Protein 5USW (pdb70)

CATH classification: 3.20.20.20

Sequence (1043 aa):
AKLISKNKSLLLDRSHVGILNVTPDSFSDGGQQFTHLLDAALKQAEKVKKAGVSFIDIGGESTRPGAPEVSLQEELDRRVLPIIEEAIHQRFDTWISSIDTSSKAVVEEAVKVGADLINDVVRALQEPNALKVAAEANVPVCCLHQGQPRTQQTNPSYQDLFTDISSFLSERIDACQSSVGIAKDKLILDPGFGFGKTLAHNYQLLAELERFHQFGLPLLAGSRKSVFKLLDVEPKALSGSLACATIAAKGAQIIRVHDFEQTDIVKVCQATLEQSPHAKLISKNKSLLLDRSHVGILNVTPDTHLDAALKKQQAEKVKAGVSFIDIGGESTRPGAPEVSLQEELDRVLPIIEAIHQRFDTWISSIDTSKAVVEEAVKVGADLINDVRALQEPNALKVAAEANVPVCLHQGQPRTQTNPSYQDLFTDISSFLSERIDDACQSVGIAKDKLILDPGFGFGKTLAHNYQLLAELERFHQFGLPLLAGSRRKSVFKLLDVEPKALSGSLACATIAAKGAQIIRVHDFEQTDIVKVCQATLEQSPAKLISKNKSLLLLDRSHVGILNVTPDSFSDGGQFTHLDAALKQAEKVKAGVSFIDIGGESTSLQEELDRVLPIIEAIHQRFDDTWISSIDTSKAVVEEAVKVGADLINDVRALQEPNALKVAAEANVPVCCLHQGQPRTQTNPSYQDLFTDISSSFLSERIDACQSVGIAKDKLILDPGFGFGKTLAHNYQLLAELERFHQFGLPLLAGSRKSVFKLLDVEPKALSGSLACATIAAKGAQIIRVHDFEQTDIVVKVCQATLEQSPHAKLISKNKSLLLLDRSHVGILNVTPFTHLDAALKQAEKVKAGVSFIDIGGESTRPGAPEVSLQEELDRVLPIIIEAIHQRFDTWISSIDTSKAVVEEAVKVGADLINDVRALQEPNALKVAAEANVPVCCLHQGQPRTQTNPSYQDLFTDISSFLSERIDDACQSVGIAKDKLILDPGFGFGKTLAHNYQLLLAELERFHQFGLPLLAGSRRKSVFKLLDVEPKALSGSLACATIAAKGAQIIRVHDFEQTDIVKVCQATLEQSP

Foldseek 3Di:
DWADFPPDIDDLPFAAEAEQEQADDPVDAQQDDVSLVVSVVVVVCVVLRHQEYEYEQDHPDPPPPDADPVSSCSRGLVNLLVCQVPDPHAYEYEDQDLVVLSSLVSPHQEYEYAQLQPPPCSLVSCLVSRHAYEYEDDDFDAPPDRVHTPLDPRVVVVVVVSCVSNVVSPNHPSSYEYESDQDPPDDPRHNVVCLVCVLVVCVVVHAYEYEELHCCCVVVVHHSVNVVSRLVSLLSCSNSRSYYYYHPPSVVVSSVVSVVVVVPDDD/DWFDQPVDIDDLPFAAEAEQDQEPCDDLVVSLVVVVCVVLRHQEYEYWQFDPAPPTDDDDPVSRLVRQLVNLLVCQVPDPGAYEYEDQDLVVLSSLVNHHAEYEYAQLQPPPCSLLSCLVSRHAYEYEDDDFDCPPDNVHGPLPPRVVVVVVVSQVSSVVNPHHPSSYEYESDQDPPDDPRHNVVCLVCVLVVCVVVHQYEYEELHCCCVVVVHHSVNPVVRLVSLLSNSNSRSYYYYHVGSVVCSSVVSVVVVVPPD/DWADQPVDIDDLPFAAEAEQEQADDPPDAAPDDVSLVVSVVVVVCVVLRHQEYEYEDPHCDDVSRCSRGQVNLLVCQVPDPRAYEYEDQDLVVLSSLVSPHQEYEYAQLLPPPCSLVSCLVSRHAYEYADDDFDAPPHNVATPLPPVVVVVVVVSCVSNVVSPNHPSSYEYESDQDPPDDPRHNVVCLVCVLVVCVVVHAYEYEALHCCCVVVVHHSVNVVSRLVSLLSVSNSRSYYYYHVSNVVVSSVVSVVVVVPDDD/DWFDQPVDIDDLPFAAEAEQECPVVRPQVVSVVVVVCVVLRHQEYEYFLFDDAPPGDDDDDVSRLVSQQVNLLVCQVPDPGAYEYEDQDLVVLRSLVSPHQEYEYAQLQPPPCSLVSCLVSRHAYEYEDDDFDCPPDNVAGPLPPVVVVVVVVSQVSNVVNPHHPSRYEYESDQHPPDDPRHNVVCLVCVLVVCVVVHAYEYEELPCCCVVVVHHSVNVVVRLVSLLSNSNSRSYYYYHVGNVVCSSVVSVVVVVPDD

B-factor: mean 20.12, std 11.57, range [4.45, 79.63]

Secondary structure (DSSP, 8-state):
--EEETTEEE--SS-B--EEE----TT--TTSHHHHHHHHHHHH--TT--SEEEEE-S---TTS----HHHHHHHHHHHHHHHHHH--SEEEEE---S---HHHHTT--EEE-TTTT-STTHHHHHHHHT--EE----S------TTS---SHHHHHHHHHHHHHHHHTT--GGGEEB-----TT--HHHHHHHHHTGGGGGGGSS-BEE------HHHHTS----HHHHHHHHHHH----SEE--S-TTT--HHHHHHHHHHT---/--EEETTEEE--SS-B--EE--S----HHHHHHHHH--TT--SEEEE-SS--STTPPP--HHHHHHHHHHHHHHHHHH--SEEEEE---S---HHHHTT--EEE-TTTT-STTHHHHHHHHT--EE----S------TTS---SHHHHHHHHHHHHHHHHHT--GGGEEB---S-TT--HHHHHHHHHTGGGGGGGSS-BEE------HHHHTS----HHHHHHHHHHH----SEE--S-TTT--HHHHHHHHHHT--/--EEETTEEE--SS-B--EEE-PPPTT--TTSHHHHHHHHHHHH--TT--SEEEEE-S---HHHHHHHHHHHHHHHHHH--SEEEEE---S---HHHHTT--EEE-TTTT-STTHHHHHHHHT--EE----S------TTS---SHHHHHHHHHHHHHHHHTT--GGGEEB-----TT--HHHHHHHHHTGGGGGGGSS-BEE------HHHHT-----HHHHHHHHHHH----SEE--S-TTT--HHHHHHHHHHT---/--EEETTEEE--SS-B--EEE-----SHHHHHHHHH--TT--SEEEEESS--STT-----HHHHHHHHHHHHHHHHHH--SEEEEE---S---HHHHTT--EEE-TTTT-STTHHHHHHHHT--EE----S------TTS---SHHHHHHHHHHHHHHHHTT--GGGEEB---S-TT--HHHHHHHHHTGGGGGGGSS-BEE------HHHHTS----HHHHHHHHHHH----SEE--S-TTT--HHHHHHHHHHT--

InterPro domains:
  IPR000489 Pterin-binding domain [PF00809] (18-257)
  IPR000489 Pterin-binding domain [PS00792] (17-32)
  IPR000489 Pterin-binding domain [PS50972] (15-267)
  IPR006390 Dihydropteroate synthase domain [TIGR01496] (17-271)
  IPR006390 Dihydropteroate synthase domain [cd00739] (16-270)
  IPR011005 Dihydropteroate synthase-like superfamily [G3DSA:3.20.20.20] (1-278)
  IPR011005 Dihydropteroate synthase-like superfamily [SSF51717] (4-274)
  IPR045031 Dihydropteroate synthase-like [PTHR20941] (12-274)

Structure (mmCIF, N/CA/C/O backbone):
data_5USW
#
_entry.id   5USW
#
_cell.length_a   91.953
_cell.length_b   65.881
_cell.length_c   94.942
_cell.angle_alpha   90.00
_cell.angle_beta   105.83
_cell.angle_gamma   90.00
#
_symmetry.space_group_name_H-M   'P 1 21 1'
#
loop_
_entity.id
_entity.type
_entity.pdbx_description
1 polymer 'Dihydropteroate synthase'
2 non-polymer GLYCEROL
3 non-polymer 'FORMIC ACID'
4 non-polymer 'ACETATE ION'
5 water water
#
loop_
_atom_site.group_PDB
_atom_site.id
_atom_site.type_symbol
_atom_site.label_atom_id
_atom_site.label_alt_id
_atom_site.label_comp_id
_atom_site.label_asym_id
_atom_site.label_entity_id
_atom_site.label_seq_id
_atom_site.pdbx_PDB_ins_code
_atom_site.Cartn_x
_atom_site.Cartn_y
_atom_site.Cartn_z
_atom_site.occupancy
_atom_site.B_iso_or_equiv
_atom_site.auth_seq_id
_atom_site.auth_comp_id
_atom_site.auth_asym_id
_atom_site.auth_atom_id
_atom_site.pdbx_PDB_model_num
ATOM 1 N N . ALA A 1 3 ? 22.478 10.534 107.537 1.00 46.25 0 ALA A N 1
ATOM 2 C CA . ALA A 1 3 ? 23.325 11.204 106.548 1.00 38.50 0 ALA A CA 1
ATOM 3 C C . ALA A 1 3 ? 22.726 12.552 106.117 1.00 34.99 0 ALA A C 1
ATOM 4 O O . ALA A 1 3 ? 21.510 12.701 105.986 1.00 36.43 0 ALA A O 1
ATOM 14 N N . LYS A 1 5 ? 21.543 15.813 103.914 1.00 22.97 2 LYS A N 1
ATOM 15 C CA . LYS A 1 5 ? 20.931 16.125 102.631 1.00 21.77 2 LYS A CA 1
ATOM 16 C C . LYS A 1 5 ? 21.404 17.498 102.188 1.00 22.23 2 LYS A C 1
ATOM 17 O O . LYS A 1 5 ? 21.264 18.463 102.937 1.00 29.23 2 LYS A O 1
ATOM 23 N N . LEU A 1 6 ? 21.880 17.602 100.956 1.00 13.71 3 LEU A N 1
ATOM 24 C CA . LEU A 1 6 ? 22.291 18.880 100.410 1.00 13.62 3 LEU A CA 1
ATOM 25 C C . LEU A 1 6 ? 21.171 19.391 99.501 1.00 13.81 3 LEU A C 1
ATOM 26 O O . LEU A 1 6 ? 20.704 18.654 98.636 1.00 14.12 3 LEU A O 1
ATOM 31 N N . ILE A 1 7 ? 20.741 20.631 99.713 1.00 13.33 4 ILE A N 1
ATOM 32 C CA . ILE A 1 7 ? 19.558 21.189 99.060 1.00 13.21 4 ILE A CA 1
ATOM 33 C C . ILE A 1 7 ? 19.945 22.446 98.287 1.00 13.38 4 ILE A C 1
ATOM 34 O O . ILE A 1 7 ? 20.586 23.357 98.830 1.00 16.00 4 ILE A O 1
ATOM 39 N N . SER A 1 8 ? 19.568 22.494 97.017 1.00 10.18 5 SER A N 1
ATOM 40 C CA . SER A 1 8 ? 19.755 23.681 96.185 1.00 11.87 5 SER A CA 1
ATOM 41 C C . SER A 1 8 ? 18.424 23.969 95.517 1.00 12.68 5 SER A C 1
ATOM 42 O O . SER A 1 8 ? 18.076 23.296 94.546 1.00 11.37 5 SER A O 1
ATOM 45 N N . LYS A 1 9 ? 17.681 24.930 96.066 1.00 14.49 6 LYS A N 1
ATOM 46 C CA . LYS A 1 9 ? 16.345 25.243 95.602 1.00 13.78 6 LYS A CA 1
ATOM 47 C C . LYS A 1 9 ? 15.527 23.973 95.431 1.00 15.60 6 LYS A C 1
ATOM 48 O O . LYS A 1 9 ? 15.266 23.279 96.415 1.00 18.14 6 LYS A O 1
ATOM 54 N N . ASN A 1 10 ? 15.140 23.629 94.204 1.00 16.66 7 ASN A N 1
ATOM 55 C CA . ASN A 1 10 ? 14.289 22.449 94.003 1.00 19.20 7 ASN A CA 1
ATOM 56 C C . ASN A 1 10 ? 15.046 21.125 93.941 1.00 20.54 7 ASN A C 1
ATOM 57 O O . ASN A 1 10 ? 14.404 20.075 93.814 1.00 20.11 7 ASN A O 1
ATOM 62 N N . LYS A 1 11 ? 16.367 21.120 94.023 1.00 15.10 8 LYS A N 1
ATOM 63 C CA . LYS A 1 11 ? 17.138 19.892 93.885 1.00 15.10 8 LYS A CA 1
ATOM 64 C C . LYS A 1 11 ? 17.636 19.434 95.262 1.00 16.55 8 LYS A C 1
ATOM 65 O O . LYS A 1 11 ? 17.909 20.253 96.144 1.00 15.78 8 LYS A O 1
ATOM 71 N N . SER A 1 12 ? 17.807 18.124 95.416 1.00 15.56 9 SER A N 1
ATOM 72 C CA . SER A 1 12 ? 18.233 17.539 96.682 1.00 16.83 9 SER A CA 1
ATOM 73 C C . SER A 1 12 ? 19.164 16.369 96.395 1.00 17.18 9 SER A C 1
ATOM 74 O O . SER A 1 12 ? 18.910 15.570 95.491 1.00 22.09 9 SER A O 1
ATOM 77 N N . LEU A 1 13 ? 20.212 16.236 97.192 1.00 12.18 10 LEU A N 1
ATOM 78 C CA . LEU A 1 13 ? 21.123 15.095 97.078 1.00 13.22 10 LEU A CA 1
ATOM 79 C C . LEU A 1 13 ? 21.378 14.573 98.471 1.00 14.35 10 LEU A C 1
ATOM 80 O O . LEU A 1 13 ? 21.709 15.345 99.374 1.00 16.20 10 LEU A O 1
ATOM 85 N N . LEU A 1 14 ? 21.216 13.274 98.636 1.00 12.38 11 LEU A N 1
ATOM 86 C CA . LEU A 1 14 ? 21.497 12.597 99.890 1.00 15.03 11 LEU A CA 1
ATOM 87 C C . LEU A 1 14 ? 22.982 12.224 99.939 1.00 19.02 11 LEU A C 1
ATOM 88 O O . LEU A 1 14 ? 23.451 11.390 99.156 1.00 15.19 11 LEU A O 1
ATOM 93 N N . LEU A 1 15 ? 23.715 12.789 100.886 1.00 12.60 12 LEU A N 1
ATOM 94 C CA . LEU A 1 15 ? 25.151 12.526 100.942 1.00 14.35 12 LEU A CA 1
ATOM 95 C C . LEU A 1 15 ? 25.436 11.355 101.876 1.00 19.57 12 LEU A C 1
ATOM 96 O O . LEU A 1 15 ? 26.096 11.498 102.905 1.00 23.48 12 LEU A O 1
ATOM 101 N N . ASP A 1 16 ? 24.930 10.178 101.485 1.00 14.37 13 ASP A N 1
ATOM 102 C CA . ASP A 1 16 ? 25.129 8.958 102.255 1.00 16.98 13 ASP A CA 1
ATOM 103 C C . ASP A 1 16 ? 26.256 8.104 101.700 1.00 18.76 13 ASP A C 1
ATOM 104 O O . ASP A 1 16 ? 26.338 6.904 102.010 1.00 15.23 13 ASP A O 1
ATOM 109 N N . ARG A 1 17 ? 27.110 8.703 100.875 1.00 13.65 14 ARG A N 1
ATOM 110 C CA . ARG A 1 17 ? 28.147 8.008 100.121 1.00 14.89 14 ARG A CA 1
ATOM 111 C C . ARG A 1 17 ? 28.980 9.089 99.462 1.00 13.51 14 ARG A C 1
ATOM 112 O O . ARG A 1 17 ? 28.608 10.270 99.475 1.00 12.94 14 ARG A O 1
ATOM 120 N N . SER A 1 18 ? 30.091 8.695 98.847 1.00 11.58 15 SER A N 1
ATOM 121 C CA . SER A 1 18 ? 30.882 9.676 98.102 1.00 10.66 15 SER A CA 1
ATOM 122 C C . SER A 1 18 ? 30.261 9.931 96.728 1.00 10.50 15 SER A C 1
ATOM 123 O O . SER A 1 18 ? 29.984 8.984 95.982 1.00 15.69 15 SER A O 1
ATOM 126 N N . HIS A 1 19 ? 30.071 11.196 96.409 1.00 9.82 16 HIS A N 1
ATOM 127 C CA . HIS A 1 19 ? 29.589 11.664 95.102 1.00 9.17 16 HIS A CA 1
ATOM 128 C C . HIS A 1 19 ? 30.774 12.223 94.312 1.00 10.88 16 HIS A C 1
ATOM 129 O O . HIS A 1 19 ? 31.652 12.878 94.873 1.00 10.75 16 HIS A O 1
ATOM 136 N N . VAL A 1 20 ? 30.767 12.035 93.014 1.00 8.32 17 VAL A N 1
ATOM 137 C CA . VAL A 1 20 ? 31.843 12.542 92.172 1.00 7.83 17 VAL A CA 1
ATOM 138 C C . VAL A 1 20 ? 31.452 13.873 91.533 1.00 7.61 17 VAL A C 1
ATOM 139 O O . VAL A 1 20 ? 30.324 14.052 91.051 1.00 7.53 17 VAL A O 1
ATOM 151 N N . GLY A 1 22 ? 32.782 16.142 88.487 1.00 7.29 19 GLY A N 1
ATOM 152 C CA . GLY A 1 22 ? 33.694 16.160 87.348 1.00 8.88 19 GLY A CA 1
ATOM 153 C C . GLY A 1 22 ? 34.091 17.561 86.947 1.00 12.57 19 GLY A C 1
ATOM 154 O O . GLY A 1 22 ? 33.248 18.466 86.872 1.00 10.02 19 GLY A O 1
ATOM 155 N N . ILE A 1 23 ? 35.389 17.753 86.722 1.00 6.27 20 ILE A N 1
ATOM 156 C CA . ILE A 1 23 ? 35.903 19.070 86.326 1.00 6.20 20 ILE A CA 1
ATOM 157 C C . ILE A 1 23 ? 35.692 19.245 84.824 1.00 9.84 20 ILE A C 1
ATOM 158 O O . ILE A 1 23 ? 36.275 18.507 84.021 1.00 10.95 20 ILE A O 1
ATOM 163 N N . LEU A 1 24 ? 34.903 20.260 84.429 1.00 10.12 21 LEU A N 1
ATOM 164 C CA . LEU A 1 24 ? 34.702 20.577 83.009 1.00 9.21 21 LEU A CA 1
ATOM 165 C C . LEU A 1 24 ? 35.316 21.966 82.790 1.00 12.20 21 LEU A C 1
ATOM 166 O O . LEU A 1 24 ? 34.706 23.000 83.055 1.00 14.40 21 LEU A O 1
ATOM 171 N N . ASN A 1 25 ? 36.555 22.013 82.367 1.00 21.79 22 ASN A N 1
ATOM 172 C CA . ASN A 1 25 ? 37.158 23.301 82.100 1.00 18.28 22 ASN A CA 1
ATOM 173 C C . ASN A 1 25 ? 36.729 23.745 80.703 1.00 16.06 22 ASN A C 1
ATOM 174 O O . ASN A 1 25 ? 36.679 22.960 79.767 1.00 17.71 22 ASN A O 1
ATOM 179 N N . VAL A 1 26 ? 36.351 24.996 80.594 1.00 15.21 23 VAL A N 1
ATOM 180 C CA . VAL A 1 26 ? 35.752 25.392 79.335 1.00 16.30 23 VAL A CA 1
ATOM 181 C C . VAL A 1 26 ? 36.701 26.309 78.602 1.00 11.32 23 VAL A C 1
ATOM 182 O O . VAL A 1 26 ? 36.263 27.153 77.806 1.00 16.35 23 VAL A O 1
ATOM 186 N N . THR A 1 27 ? 38.007 26.179 78.874 1.00 12.26 24 THR A N 1
ATOM 187 C CA . THR A 1 27 ? 38.975 26.905 78.040 1.00 13.68 24 THR A CA 1
ATOM 188 C C . THR A 1 27 ? 38.851 26.411 76.602 1.00 11.52 24 THR A C 1
ATOM 189 O O . THR A 1 27 ? 39.010 25.202 76.361 1.00 13.19 24 THR A O 1
ATOM 193 N N . PRO A 1 28 ? 38.614 27.289 75.637 1.00 15.64 25 PRO A N 1
ATOM 194 C CA . PRO A 1 28 ? 38.519 26.849 74.237 1.00 14.76 25 PRO A CA 1
ATOM 195 C C . PRO A 1 28 ? 39.858 26.382 73.695 1.00 17.50 25 PRO A C 1
ATOM 196 O O . PRO A 1 28 ? 40.943 26.776 74.150 1.00 18.59 25 PRO A O 1
ATOM 200 N N . ASP A 1 29 ? 39.772 25.562 72.649 1.00 15.27 26 ASP A N 1
ATOM 201 C CA . ASP A 1 29 ? 41.017 25.206 71.986 1.00 12.86 26 ASP A CA 1
ATOM 202 C C . ASP A 1 29 ? 41.500 26.388 71.140 1.00 19.38 26 ASP A C 1
ATOM 203 O O . ASP A 1 29 ? 40.850 27.424 71.034 1.00 15.18 26 ASP A O 1
ATOM 208 N N . SER A 1 30 ? 42.670 26.242 70.544 1.00 17.59 27 SER A N 1
ATOM 209 C CA . SER A 1 30 ? 43.267 27.381 69.866 1.00 19.43 27 SER A CA 1
ATOM 210 C C . SER A 1 30 ? 42.550 27.752 68.576 1.00 18.09 27 SER A C 1
ATOM 211 O O . SER A 1 30 ? 42.923 28.755 67.977 1.00 18.04 27 SER A O 1
ATOM 214 N N . PHE A 1 31 ? 41.548 26.999 68.130 1.00 16.41 28 PHE A N 1
ATOM 215 C CA . PHE A 1 31 ? 40.782 27.388 66.947 1.00 21.28 28 PHE A CA 1
ATOM 216 C C . PHE A 1 31 ? 39.377 27.864 67.295 1.00 24.42 28 PHE A C 1
ATOM 217 O O . PHE A 1 31 ? 38.543 28.027 66.394 1.00 24.49 28 PHE A O 1
ATOM 225 N N . SER A 1 32 ? 39.078 28.072 68.570 1.00 17.95 29 SER A N 1
ATOM 226 C CA . SER A 1 32 ? 37.716 28.387 68.957 1.00 18.56 29 SER A CA 1
ATOM 227 C C . SER A 1 32 ? 37.676 29.573 69.903 1.00 20.63 29 SER A C 1
ATOM 228 O O . SER A 1 32 ? 38.648 29.885 70.595 1.00 20.97 29 SER A O 1
ATOM 231 N N . ASP A 1 33 ? 36.488 30.162 69.988 1.00 24.74 30 ASP A N 1
ATOM 232 C CA . ASP A 1 33 ? 36.177 31.176 70.977 1.00 26.54 30 ASP A CA 1
ATOM 233 C C . ASP A 1 33 ? 35.030 30.705 71.849 1.00 22.69 30 ASP A C 1
ATOM 234 O O . ASP A 1 33 ? 34.211 29.884 71.425 1.00 21.74 30 ASP A O 1
ATOM 239 N N . GLY A 1 34 ? 34.961 31.232 73.071 1.00 19.00 31 GLY A N 1
ATOM 240 C CA . GLY A 1 34 ? 33.870 30.854 73.955 1.00 21.01 31 GLY A CA 1
ATOM 241 C C . GLY A 1 34 ? 32.532 31.143 73.301 1.00 17.97 31 GLY A C 1
ATOM 242 O O . GLY A 1 34 ? 32.325 32.192 72.694 1.00 19.20 31 GLY A O 1
ATOM 243 N N . GLY A 1 35 ? 31.619 30.193 73.416 1.00 21.34 32 GLY A N 1
ATOM 244 C CA . GLY A 1 35 ? 30.296 30.379 72.896 1.00 26.87 32 GLY A CA 1
ATOM 245 C C . GLY A 1 35 ? 30.100 29.882 71.486 1.00 27.17 32 GLY A C 1
ATOM 246 O O . GLY A 1 35 ? 28.944 29.678 71.076 1.00 30.96 32 GLY A O 1
ATOM 247 N N A GLN A 1 36 ? 31.186 29.661 70.737 0.54 21.12 33 GLN A N 1
ATOM 248 N N B GLN A 1 36 ? 31.179 29.671 70.730 0.46 21.37 33 GLN A N 1
ATOM 249 C CA A GLN A 1 36 ? 31.071 29.216 69.357 0.54 22.55 33 GLN A CA 1
ATOM 250 C CA B GLN A 1 36 ? 31.033 29.237 69.349 0.46 22.45 33 GLN A CA 1
ATOM 251 C C A GLN A 1 36 ? 30.570 27.780 69.316 0.54 15.09 33 GLN A C 1
ATOM 252 C C B GLN A 1 36 ? 30.595 27.780 69.304 0.46 15.10 33 GLN A C 1
ATOM 253 O O A GLN A 1 36 ? 30.624 27.055 70.310 0.54 14.13 33 GLN A O 1
ATOM 254 O O B GLN A 1 36 ? 30.707 27.046 70.286 0.46 14.14 33 GLN A O 1
ATOM 265 N N . PHE A 1 37 ? 30.090 27.366 68.134 1.00 13.31 34 PHE A N 1
ATOM 266 C CA . PHE A 1 37 ? 29.531 26.022 68.013 1.00 15.62 34 PHE A CA 1
ATOM 267 C C . PHE A 1 37 ? 30.481 24.932 68.521 1.00 14.29 34 PHE A C 1
ATOM 268 O O . PHE A 1 37 ? 30.097 24.114 69.349 1.00 12.48 34 PHE A O 1
ATOM 276 N N . THR A 1 38 ? 31.731 24.903 68.028 1.00 12.72 35 THR A N 1
ATOM 277 C CA . THR A 1 38 ? 32.586 23.782 68.384 1.00 12.55 35 THR A CA 1
ATOM 278 C C . THR A 1 38 ? 32.915 23.795 69.867 1.00 11.91 35 THR A C 1
ATOM 279 O O . THR A 1 38 ? 33.055 22.730 70.462 1.00 13.94 35 THR A O 1
ATOM 283 N N . HIS A 1 39 ? 32.976 24.981 70.474 1.00 12.00 36 HIS A N 1
ATOM 284 C CA . HIS A 1 39 ? 33.289 25.075 71.895 1.00 12.75 36 HIS A CA 1
ATOM 285 C C . HIS A 1 39 ? 32.173 24.469 72.731 1.00 13.43 36 HIS A C 1
ATOM 286 O O . HIS A 1 39 ? 32.418 23.673 73.652 1.00 13.00 36 HIS A O 1
ATOM 293 N N A LEU A 1 40 ? 30.922 24.816 72.405 0.54 12.82 37 LEU A N 1
ATOM 294 N N B LEU A 1 40 ? 30.933 24.840 72.413 0.46 12.95 37 LEU A N 1
ATOM 295 C CA A LEU A 1 40 ? 29.772 24.300 73.135 0.54 12.82 37 LEU A CA 1
ATOM 296 C CA B LEU A 1 40 ? 29.774 24.305 73.105 0.46 12.71 37 LEU A CA 1
ATOM 297 C C A LEU A 1 40 ? 29.570 22.819 72.873 0.54 10.15 37 LEU A C 1
ATOM 298 C C B LEU A 1 40 ? 29.657 22.813 72.886 0.46 10.39 37 LEU A C 1
ATOM 299 O O A LEU A 1 40 ? 29.173 22.079 73.776 0.54 9.33 37 LEU A O 1
ATOM 300 O O B LEU A 1 40 ? 29.416 22.053 73.828 0.46 9.73 37 LEU A O 1
ATOM 309 N N . ASP A 1 41 ? 29.783 22.385 71.627 1.00 11.96 38 ASP A N 1
ATOM 310 C CA . ASP A 1 41 ? 29.650 20.972 71.287 1.00 13.56 38 ASP A CA 1
ATOM 311 C C . ASP A 1 41 ? 30.607 20.128 72.096 1.00 13.45 38 ASP A C 1
ATOM 312 O O . ASP A 1 41 ? 30.206 19.127 72.701 1.00 13.60 38 ASP A O 1
ATOM 317 N N . ALA A 1 42 ? 31.884 20.529 72.130 1.00 13.57 39 ALA A N 1
ATOM 318 C CA . ALA A 1 42 ? 32.861 19.762 72.888 1.00 11.95 39 ALA A CA 1
ATOM 319 C C . ALA A 1 42 ? 32.466 19.718 74.368 1.00 10.06 39 ALA A C 1
ATOM 320 O O . ALA A 1 42 ? 32.553 18.657 75.002 1.00 12.42 39 ALA A O 1
ATOM 322 N N . ALA A 1 43 ? 32.007 20.850 74.930 1.00 9.93 40 ALA A N 1
ATOM 323 C CA . ALA A 1 43 ? 31.643 20.825 76.353 1.00 11.90 40 ALA A CA 1
ATOM 324 C C . ALA A 1 43 ? 30.440 19.936 76.594 1.00 14.54 40 ALA A C 1
ATOM 325 O O . ALA A 1 43 ? 30.389 19.203 77.576 1.00 11.10 40 ALA A O 1
ATOM 327 N N . LEU A 1 44 ? 29.443 20.004 75.719 1.00 12.03 41 LEU A N 1
ATOM 328 C CA . LEU A 1 44 ? 28.230 19.220 75.906 1.00 10.69 41 LEU A CA 1
ATOM 329 C C . LEU A 1 44 ? 28.488 17.736 75.783 1.00 11.66 41 LEU A C 1
ATOM 330 O O . LEU A 1 44 ? 27.879 16.945 76.496 1.00 13.59 41 LEU A O 1
ATOM 335 N N . LYS A 1 45 ? 29.365 17.331 74.861 1.00 12.28 42 LYS A N 1
ATOM 336 C CA . LYS A 1 45 ? 29.728 15.924 74.766 1.00 14.01 42 LYS A CA 1
ATOM 337 C C . LYS A 1 45 ? 30.413 15.435 76.035 1.00 13.05 42 LYS A C 1
ATOM 338 O O . LYS A 1 45 ? 30.157 14.314 76.480 1.00 14.51 42 LYS A O 1
ATOM 344 N N . GLN A 1 46 ? 31.286 16.263 76.639 1.00 9.45 43 GLN A N 1
ATOM 345 C CA . GLN A 1 46 ? 31.888 15.881 77.914 1.00 9.35 43 GLN A CA 1
ATOM 346 C C . GLN A 1 46 ? 30.830 15.805 79.001 1.00 10.42 43 GLN A C 1
ATOM 347 O O . GLN A 1 46 ? 30.849 14.878 79.808 1.00 11.97 43 GLN A O 1
ATOM 353 N N . ALA A 1 47 ? 29.941 16.800 79.072 1.00 10.21 44 ALA A N 1
ATOM 354 C CA . ALA A 1 47 ? 28.892 16.774 80.088 1.00 9.70 44 ALA A CA 1
ATOM 355 C C . ALA A 1 47 ? 28.025 15.527 79.955 1.00 11.92 44 ALA A C 1
ATOM 356 O O . ALA A 1 47 ? 27.693 14.879 80.957 1.00 12.78 44 ALA A O 1
ATOM 358 N N . GLU A 1 48 ? 27.673 15.154 78.719 1.00 10.57 45 GLU A N 1
ATOM 359 C CA . GLU A 1 48 ? 26.878 13.952 78.518 1.00 13.43 45 GLU A CA 1
ATOM 360 C C . GLU A 1 48 ? 27.609 12.693 78.985 1.00 13.01 45 GLU A C 1
ATOM 361 O O . GLU A 1 48 ? 26.988 11.816 79.592 1.00 13.17 45 GLU A O 1
ATOM 367 N N . LYS A 1 49 ? 28.943 12.613 78.789 1.00 11.50 46 LYS A N 1
ATOM 368 C CA . LYS A 1 49 ? 29.695 11.468 79.297 1.00 12.51 46 LYS A CA 1
ATOM 369 C C . LYS A 1 49 ? 29.672 11.441 80.815 1.00 10.18 46 LYS A C 1
ATOM 370 O O . LYS A 1 49 ? 29.588 10.372 81.422 1.00 11.12 46 LYS A O 1
ATOM 384 N N . VAL A 1 51 ? 27.271 12.657 82.759 1.00 9.71 48 VAL A N 1
ATOM 385 C CA . VAL A 1 51 ? 25.940 12.264 83.213 1.00 11.73 48 VAL A CA 1
ATOM 386 C C . VAL A 1 51 ? 25.772 10.754 83.093 1.00 14.36 48 VAL A C 1
ATOM 387 O O . VAL A 1 51 ? 25.283 10.087 84.010 1.00 13.40 48 VAL A O 1
ATOM 391 N N A LYS A 1 52 ? 26.166 10.199 81.949 0.52 12.36 49 LYS A N 1
ATOM 392 N N B LYS A 1 52 ? 26.186 10.194 81.958 0.48 12.57 49 LYS A N 1
ATOM 393 C CA A LYS A 1 52 ? 26.057 8.759 81.743 0.52 15.00 49 LYS A CA 1
ATOM 394 C CA B LYS A 1 52 ? 26.057 8.758 81.731 0.48 14.98 49 LYS A CA 1
ATOM 395 C C A LYS A 1 52 ? 26.863 7.975 82.774 0.52 14.06 49 LYS A C 1
ATOM 396 C C B LYS A 1 52 ? 26.919 7.933 82.684 0.48 13.84 49 LYS A C 1
ATOM 397 O O A LYS A 1 52 ? 26.417 6.919 83.243 0.52 14.67 49 LYS A O 1
ATOM 398 O O B LYS A 1 52 ? 26.561 6.791 83.006 0.48 15.63 49 LYS A O 1
ATOM 409 N N . ALA A 1 53 ? 28.046 8.481 83.159 1.00 12.27 50 ALA A N 1
ATOM 410 C CA . ALA A 1 53 ? 28.879 7.759 84.108 1.00 13.18 50 ALA A CA 1
ATOM 411 C C . ALA A 1 53 ? 28.339 7.801 85.535 1.00 11.99 50 ALA A C 1
ATOM 412 O O . ALA A 1 53 ? 28.811 7.014 86.367 1.00 14.16 50 ALA A O 1
ATOM 414 N N . GLY A 1 54 ? 27.377 8.694 85.835 1.00 11.43 51 GLY A N 1
ATOM 415 C CA . GLY A 1 54 ? 26.836 8.813 87.189 1.00 13.93 51 GLY A CA 1
ATOM 416 C C . GLY A 1 54 ? 27.455 9.907 88.033 1.00 11.26 51 GLY A C 1
ATOM 417 O O . GLY A 1 54 ? 27.268 9.914 89.264 1.00 11.72 51 GLY A O 1
ATOM 418 N N . VAL A 1 55 ? 28.202 10.815 87.413 1.00 10.05 52 VAL A N 1
ATOM 419 C CA . VAL A 1 55 ? 28.704 11.996 88.106 1.00 10.90 52 VAL A CA 1
ATOM 420 C C . VAL A 1 55 ? 27.547 12.788 88.724 1.00 7.93 52 VAL A C 1
ATOM 421 O O . VAL A 1 55 ? 26.483 12.966 88.111 1.00 10.20 52 VAL A O 1
ATOM 425 N N . SER A 1 56 ? 27.747 13.272 89.956 1.00 6.67 53 SER A N 1
ATOM 426 C CA . SER A 1 56 ? 26.693 14.040 90.632 1.00 7.24 53 SER A CA 1
ATOM 427 C C . SER A 1 56 ? 26.781 15.533 90.413 1.00 6.44 53 SER A C 1
ATOM 428 O O . SER A 1 56 ? 25.748 16.216 90.479 1.00 7.51 53 SER A O 1
ATOM 431 N N . PHE A 1 57 ? 27.980 16.080 90.177 1.00 6.91 54 PHE A N 1
ATOM 432 C CA . PHE A 1 57 ? 28.152 17.507 89.954 1.00 6.93 54 PHE A CA 1
ATOM 433 C C . PHE A 1 57 ? 29.036 17.699 88.745 1.00 8.73 54 PHE A C 1
ATOM 434 O O . PHE A 1 57 ? 30.062 17.023 88.631 1.00 10.27 54 PHE A O 1
ATOM 442 N N . ILE A 1 58 ? 28.696 18.680 87.906 1.00 8.42 55 ILE A N 1
ATOM 443 C CA . ILE A 1 58 ? 29.552 19.107 86.796 1.00 7.36 55 ILE A CA 1
ATOM 444 C C . ILE A 1 58 ? 30.138 20.467 87.175 1.00 10.20 55 ILE A C 1
ATOM 445 O O . ILE A 1 58 ? 29.383 21.449 87.329 1.00 9.36 55 ILE A O 1
ATOM 450 N N . ASP A 1 59 ? 31.480 20.560 87.362 1.00 8.44 56 ASP A N 1
ATOM 451 C CA . ASP A 1 59 ? 32.109 21.787 87.880 1.00 9.90 56 ASP A CA 1
ATOM 452 C C . ASP A 1 59 ? 32.650 22.572 86.699 1.00 11.74 56 ASP A C 1
ATOM 453 O O . ASP A 1 59 ? 33.600 22.148 86.029 1.00 12.22 56 ASP A O 1
ATOM 458 N N . ILE A 1 60 ? 32.022 23.694 86.422 1.00 10.80 57 ILE A N 1
ATOM 459 C CA . ILE A 1 60 ? 32.333 24.501 85.248 1.00 11.24 57 ILE A CA 1
ATOM 460 C C . ILE A 1 60 ? 33.273 25.594 85.676 1.00 12.81 57 ILE A C 1
ATOM 461 O O . ILE A 1 60 ? 32.930 26.412 86.532 1.00 13.21 57 ILE A O 1
ATOM 466 N N . GLY A 1 61 ? 34.453 25.650 85.070 1.00 15.42 58 GLY A N 1
ATOM 467 C CA . GLY A 1 61 ? 35.389 26.676 85.445 1.00 19.58 58 GLY A CA 1
ATOM 468 C C . GLY A 1 61 ? 35.961 27.346 84.214 1.00 22.25 58 GLY A C 1
ATOM 469 O O . GLY A 1 61 ? 36.311 26.647 83.262 1.00 23.21 58 GLY A O 1
ATOM 470 N N . GLY A 1 62 ? 35.990 28.681 84.210 1.00 21.87 59 GLY A N 1
ATOM 471 C CA . GLY A 1 62 ? 36.417 29.516 83.098 1.00 19.94 59 GLY A CA 1
ATOM 472 C C . GLY A 1 62 ? 37.833 30.034 83.193 1.00 26.71 59 GLY A C 1
ATOM 473 O O . GLY A 1 62 ? 38.225 30.872 82.364 1.00 25.75 59 GLY A O 1
ATOM 474 N N . GLU A 1 63 ? 38.594 29.601 84.210 1.00 25.91 60 GLU A N 1
ATOM 475 C CA . GLU A 1 63 ? 40.024 29.905 84.309 1.00 25.91 60 GLU A CA 1
ATOM 476 C C . GLU A 1 63 ? 40.784 29.323 83.115 1.00 29.97 60 GLU A C 1
ATOM 477 O O . GLU A 1 63 ? 40.549 28.185 82.701 1.00 31.20 60 GLU A O 1
ATOM 483 N N . SER A 1 64 ? 41.716 30.096 82.571 1.00 28.56 61 SER A N 1
ATOM 484 C CA . SER A 1 64 ? 42.447 29.639 81.395 1.00 31.46 61 SER A CA 1
ATOM 485 C C . SER A 1 64 ? 43.407 28.504 81.764 1.00 39.42 61 SER A C 1
ATOM 486 O O . SER A 1 64 ? 44.210 28.635 82.696 1.00 41.70 61 SER A O 1
ATOM 489 N N . THR A 1 65 ? 43.314 27.380 81.040 1.00 37.46 62 THR A N 1
ATOM 490 C CA . THR A 1 65 ? 44.297 26.298 81.131 1.00 39.54 62 THR A CA 1
ATOM 491 C C . THR A 1 65 ? 45.323 26.351 80.000 1.00 44.61 62 THR A C 1
ATOM 492 O O . THR A 1 65 ? 46.141 25.429 79.882 1.00 46.72 62 THR A O 1
ATOM 496 N N . ARG A 1 66 ? 45.300 27.424 79.172 1.00 47.82 63 ARG A N 1
ATOM 497 C CA . ARG A 1 66 ? 46.218 27.695 78.065 1.00 53.36 63 ARG A CA 1
ATOM 498 C C . ARG A 1 66 ? 47.297 28.697 78.480 1.00 60.30 63 ARG A C 1
ATOM 499 O O . ARG A 1 66 ? 47.117 29.911 78.286 1.00 60.50 63 ARG A O 1
ATOM 507 N N . PRO A 1 67 ? 48.431 28.245 79.033 1.00 62.37 64 PRO A N 1
ATOM 508 C CA . PRO A 1 67 ? 49.460 29.206 79.479 1.00 63.83 64 PRO A CA 1
ATOM 509 C C . PRO A 1 67 ? 49.997 30.101 78.368 1.00 62.40 64 PRO A C 1
ATOM 510 O O . PRO A 1 67 ? 50.551 31.170 78.672 1.00 67.46 64 PRO A O 1
ATOM 514 N N . GLY A 1 68 ? 49.857 29.701 77.095 1.00 55.27 65 GLY A N 1
ATOM 515 C CA . GLY A 1 68 ? 50.303 30.507 75.964 1.00 51.43 65 GLY A CA 1
ATOM 516 C C . GLY A 1 68 ? 49.321 31.568 75.497 1.00 51.90 65 GLY A C 1
ATOM 517 O O . GLY A 1 68 ? 49.661 32.368 74.622 1.00 55.80 65 GLY A O 1
ATOM 518 N N . ALA A 1 69 ? 48.109 31.579 76.043 1.00 53.28 66 ALA A N 1
ATOM 519 C CA . ALA A 1 69 ? 47.148 32.646 75.762 1.00 50.97 66 ALA A CA 1
ATOM 520 C C . ALA A 1 69 ? 47.407 33.807 76.721 1.00 48.58 66 ALA A C 1
ATOM 521 O O . ALA A 1 69 ? 47.365 33.608 77.943 1.00 45.76 66 ALA A O 1
ATOM 523 N N . PRO A 1 70 ? 47.674 35.019 76.223 1.00 51.03 67 PRO A N 1
ATOM 524 C CA . PRO A 1 70 ? 48.176 36.083 77.126 1.00 50.71 67 PRO A CA 1
ATOM 525 C C . PRO A 1 70 ? 47.214 36.442 78.255 1.00 46.61 67 PRO A C 1
ATOM 526 O O . PRO A 1 70 ? 47.662 36.606 79.399 1.00 41.82 67 PRO A O 1
ATOM 530 N N . GLU A 1 71 ? 45.911 36.554 77.972 1.00 41.71 68 GLU A N 1
ATOM 531 C CA . GLU A 1 71 ? 44.950 37.022 78.964 1.00 40.81 68 GLU A CA 1
ATOM 532 C C . GLU A 1 71 ? 43.543 36.614 78.548 1.00 38.63 68 GLU A C 1
ATOM 533 O O . GLU A 1 71 ? 43.300 36.253 77.394 1.00 40.50 68 GLU A O 1
ATOM 539 N N . VAL A 1 72 ? 42.618 36.698 79.506 1.00 33.86 69 VAL A N 1
ATOM 540 C CA . VAL A 1 72 ? 41.205 36.378 79.302 1.00 31.52 69 VAL A CA 1
ATOM 541 C C . VAL A 1 72 ? 40.376 37.484 79.947 1.00 32.46 69 VAL A C 1
ATOM 542 O O . VAL A 1 72 ? 40.410 37.653 81.175 1.00 33.42 69 VAL A O 1
ATOM 546 N N . SER A 1 73 ? 39.625 38.221 79.129 1.00 32.87 70 SER A N 1
ATOM 547 C CA . SER A 1 73 ? 38.776 39.292 79.643 1.00 23.51 70 SER A CA 1
ATOM 548 C C . SER A 1 73 ? 37.596 38.714 80.416 1.00 31.65 70 SER A C 1
ATOM 549 O O . SER A 1 73 ? 37.252 37.524 80.291 1.00 30.01 70 SER A O 1
ATOM 552 N N . LEU A 1 74 ? 36.995 39.559 81.267 1.00 25.35 71 LEU A N 1
ATOM 553 C CA . LEU A 1 74 ? 35.841 39.092 82.041 1.00 25.56 71 LEU A CA 1
ATOM 554 C C . LEU A 1 74 ? 34.722 38.666 81.115 1.00 25.20 71 LEU A C 1
ATOM 555 O O . LEU A 1 74 ? 34.085 37.626 81.336 1.00 26.10 71 LEU A O 1
ATOM 560 N N . GLN A 1 75 ? 34.458 39.475 80.094 1.00 27.92 72 GLN A N 1
ATOM 561 C CA . GLN A 1 75 ? 33.448 39.120 79.104 1.00 30.65 72 GLN A CA 1
ATOM 562 C C . GLN A 1 75 ? 33.771 37.796 78.429 1.00 28.58 72 GLN A C 1
ATOM 563 O O . GLN A 1 75 ? 32.871 36.989 78.179 1.00 22.90 72 GLN A O 1
ATOM 569 N N . GLU A 1 76 ? 35.044 37.571 78.083 1.00 27.83 73 GLU A N 1
ATOM 570 C CA . GLU A 1 76 ? 35.417 36.296 77.497 1.00 28.94 73 GLU A CA 1
ATOM 571 C C . GLU A 1 76 ? 35.142 35.150 78.463 1.00 24.97 73 GLU A C 1
ATOM 572 O O . GLU A 1 76 ? 34.647 34.093 78.061 1.00 25.20 73 GLU A O 1
ATOM 578 N N . GLU A 1 77 ? 35.444 35.336 79.746 1.00 21.34 74 GLU A N 1
ATOM 579 C CA . GLU A 1 77 ? 35.159 34.286 80.696 1.00 24.37 74 GLU A CA 1
ATOM 580 C C . GLU A 1 77 ? 33.659 34.016 80.780 1.00 22.66 74 GLU A C 1
ATOM 581 O O . GLU A 1 77 ? 33.233 32.859 80.917 1.00 18.50 74 GLU A O 1
ATOM 587 N N . LEU A 1 78 ? 32.841 35.085 80.781 1.00 21.45 75 LEU A N 1
ATOM 588 C CA . LEU A 1 78 ? 31.397 34.880 80.802 1.00 20.11 75 LEU A CA 1
ATOM 589 C C . LEU A 1 78 ? 30.950 34.232 79.507 1.00 20.85 75 LEU A C 1
ATOM 590 O O . LEU A 1 78 ? 30.101 33.336 79.523 1.00 18.38 75 LEU A O 1
ATOM 595 N N . ASP A 1 79 ? 31.522 34.666 78.374 1.00 19.27 76 ASP A N 1
ATOM 596 C CA . ASP A 1 79 ? 31.175 34.061 77.092 1.00 22.53 76 ASP A CA 1
ATOM 597 C C . ASP A 1 79 ? 31.527 32.586 77.048 1.00 19.74 76 ASP A C 1
ATOM 598 O O . ASP A 1 79 ? 30.900 31.826 76.292 1.00 23.68 76 ASP A O 1
ATOM 603 N N A ARG A 1 80 ? 32.471 32.139 77.875 0.56 19.86 77 ARG A N 1
ATOM 604 N N B ARG A 1 80 ? 32.535 32.171 77.817 0.44 19.85 77 ARG A N 1
ATOM 605 C CA A ARG A 1 80 ? 32.877 30.738 77.897 0.56 18.01 77 ARG A CA 1
ATOM 606 C CA B ARG A 1 80 ? 32.875 30.758 77.933 0.44 18.03 77 ARG A CA 1
ATOM 607 C C A ARG A 1 80 ? 32.072 29.892 78.873 0.56 13.82 77 ARG A C 1
ATOM 608 C C B ARG A 1 80 ? 31.826 30.020 78.748 0.44 13.39 77 ARG A C 1
ATOM 609 O O A ARG A 1 80 ? 31.916 28.679 78.642 0.56 14.42 77 ARG A O 1
ATOM 610 O O B ARG A 1 80 ? 31.232 29.039 78.284 0.44 17.49 77 ARG A O 1
ATOM 625 N N . VAL A 1 81 ? 31.610 30.465 79.987 1.00 13.23 78 VAL A N 1
ATOM 626 C CA . VAL A 1 81 ? 30.870 29.651 80.959 1.00 10.56 78 VAL A CA 1
ATOM 627 C C . VAL A 1 81 ? 29.353 29.731 80.752 1.00 11.40 78 VAL A C 1
ATOM 628 O O . VAL A 1 81 ? 28.665 28.719 80.929 1.00 12.15 78 VAL A O 1
ATOM 632 N N . LEU A 1 82 ? 28.806 30.908 80.407 1.00 13.16 79 LEU A N 1
ATOM 633 C CA . LEU A 1 82 ? 27.331 31.048 80.475 1.00 12.74 79 LEU A CA 1
ATOM 634 C C . LEU A 1 82 ? 26.590 30.203 79.441 1.00 13.86 79 LEU A C 1
ATOM 635 O O . LEU A 1 82 ? 25.566 29.593 79.773 1.00 12.67 79 LEU A O 1
ATOM 640 N N . PRO A 1 83 ? 27.036 30.133 78.185 1.00 14.38 80 PRO A N 1
ATOM 641 C CA . PRO A 1 83 ? 26.315 29.276 77.231 1.00 16.25 80 PRO A CA 1
ATOM 642 C C . PRO A 1 83 ? 26.362 27.811 77.606 1.00 12.84 80 PRO A C 1
ATOM 643 O O . PRO A 1 83 ? 25.384 27.098 77.344 1.00 14.62 80 PRO A O 1
ATOM 647 N N . ILE A 1 84 ? 27.473 27.338 78.198 1.00 11.99 81 ILE A N 1
ATOM 648 C CA . ILE A 1 84 ? 27.582 25.940 78.554 1.00 9.42 81 ILE A CA 1
ATOM 649 C C . ILE A 1 84 ? 26.678 25.624 79.719 1.00 13.03 81 ILE A C 1
ATOM 650 O O . ILE A 1 84 ? 25.972 24.608 79.718 1.00 12.76 81 ILE A O 1
ATOM 655 N N . ILE A 1 85 ? 26.670 26.491 80.728 1.00 10.70 82 ILE A N 1
ATOM 656 C CA . ILE A 1 85 ? 25.765 26.288 81.855 1.00 10.63 82 ILE A CA 1
ATOM 657 C C . ILE A 1 85 ? 24.312 26.268 81.385 1.00 10.07 82 ILE A C 1
ATOM 658 O O . ILE A 1 85 ? 23.527 25.395 81.768 1.00 12.08 82 ILE A O 1
ATOM 663 N N A GLU A 1 86 ? 23.935 27.221 80.541 0.43 12.45 83 GLU A N 1
ATOM 664 N N B GLU A 1 86 ? 23.931 27.234 80.558 0.57 12.45 83 GLU A N 1
ATOM 665 C CA A GLU A 1 86 ? 22.553 27.263 80.070 0.43 13.79 83 GLU A CA 1
ATOM 666 C CA B GLU A 1 86 ? 22.562 27.277 80.042 0.57 13.69 83 GLU A CA 1
ATOM 667 C C A GLU A 1 86 ? 22.185 25.979 79.328 0.43 14.60 83 GLU A C 1
ATOM 668 C C B GLU A 1 86 ? 22.200 25.967 79.347 0.57 14.57 83 GLU A C 1
ATOM 669 O O A GLU A 1 86 ? 21.108 25.411 79.548 0.43 15.19 83 GLU A O 1
ATOM 670 O O B GLU A 1 86 ? 21.149 25.368 79.615 0.57 14.42 83 GLU A O 1
ATOM 681 N N . ALA A 1 87 ? 23.085 25.478 78.467 1.00 14.25 84 ALA A N 1
ATOM 682 C CA . ALA A 1 87 ? 22.750 24.285 77.683 1.00 13.79 84 ALA A CA 1
ATOM 683 C C . ALA A 1 87 ? 22.641 23.046 78.563 1.00 13.67 84 ALA A C 1
ATOM 684 O O . ALA A 1 87 ? 21.714 22.246 78.397 1.00 15.59 84 ALA A O 1
ATOM 686 N N . ILE A 1 88 ? 23.537 22.894 79.537 1.00 10.65 85 ILE A N 1
ATOM 687 C CA . ILE A 1 88 ? 23.481 21.728 80.414 1.00 12.46 85 ILE A CA 1
ATOM 688 C C . ILE A 1 88 ? 22.231 21.778 81.272 1.00 14.33 85 ILE A C 1
ATOM 689 O O . ILE A 1 88 ? 21.532 20.761 81.463 1.00 10.63 85 ILE A O 1
ATOM 694 N N . HIS A 1 89 ? 21.947 22.960 81.821 1.00 14.33 86 HIS A N 1
ATOM 695 C CA . HIS A 1 89 ? 20.799 23.145 82.703 1.00 13.33 86 HIS A CA 1
ATOM 696 C C . HIS A 1 89 ? 19.514 22.763 81.999 1.00 15.43 86 HIS A C 1
ATOM 697 O O . HIS A 1 89 ? 18.615 22.152 82.594 1.00 17.85 86 HIS A O 1
ATOM 704 N N . GLN A 1 90 ? 19.416 23.081 80.718 1.00 16.18 87 GLN A N 1
ATOM 705 C CA . GLN A 1 90 ? 18.181 22.844 79.996 1.00 19.62 87 GLN A CA 1
ATOM 706 C C . GLN A 1 90 ? 18.000 21.388 79.613 1.00 21.50 87 GLN A C 1
ATOM 707 O O . GLN A 1 90 ? 16.876 20.967 79.322 1.00 20.20 87 GLN A O 1
ATOM 713 N N . ARG A 1 91 ? 19.085 20.623 79.589 1.00 14.60 88 ARG A N 1
ATOM 714 C CA . ARG A 1 91 ? 19.101 19.246 79.111 1.00 14.72 88 ARG A CA 1
ATOM 715 C C . ARG A 1 91 ? 19.199 18.185 80.192 1.00 19.09 88 ARG A C 1
ATOM 716 O O . ARG A 1 91 ? 18.798 17.046 79.943 1.00 19.13 88 ARG A O 1
ATOM 724 N N . PHE A 1 92 ? 19.767 18.508 81.354 1.00 18.23 89 PHE A N 1
ATOM 725 C CA . PHE A 1 92 ? 20.095 17.509 82.379 1.00 13.56 89 PHE A CA 1
ATOM 726 C C . PHE A 1 92 ? 19.725 18.006 83.771 1.00 16.18 89 PHE A C 1
ATOM 727 O O . PHE A 1 92 ? 19.860 19.195 84.076 1.00 18.08 89 PHE A O 1
ATOM 735 N N . ASP A 1 93 ? 19.317 17.054 84.639 1.00 20.65 90 ASP A N 1
ATOM 736 C CA . ASP A 1 93 ? 18.985 17.359 86.037 1.00 21.48 90 ASP A CA 1
ATOM 737 C C . ASP A 1 93 ? 20.222 17.435 86.911 1.00 18.86 90 ASP A C 1
ATOM 738 O O . ASP A 1 93 ? 20.139 17.878 88.062 1.00 17.74 90 ASP A O 1
ATOM 743 N N . THR A 1 94 ? 21.360 17.004 86.383 1.00 15.34 91 THR A N 1
ATOM 744 C CA . THR A 1 94 ? 22.600 16.967 87.145 1.00 14.52 91 THR A CA 1
ATOM 745 C C . THR A 1 94 ? 22.932 18.334 87.734 1.00 9.86 91 THR A C 1
ATOM 746 O O . THR A 1 94 ? 22.697 19.385 87.121 1.00 14.45 91 THR A O 1
ATOM 750 N N . TRP A 1 95 ? 23.494 18.324 88.936 1.00 9.52 92 TRP A N 1
ATOM 751 C CA . TRP A 1 95 ? 23.905 19.578 89.552 1.00 7.34 92 TRP A CA 1
ATOM 752 C C . TRP A 1 95 ? 25.044 20.220 88.773 1.00 7.17 92 TRP A C 1
ATOM 753 O O . TRP A 1 95 ? 26.001 19.543 88.387 1.00 11.10 92 TRP A O 1
ATOM 764 N N . ILE A 1 96 ? 24.967 21.526 88.582 1.00 7.28 93 ILE A N 1
ATOM 765 C CA . ILE A 1 96 ? 26.049 22.322 87.984 1.00 6.63 93 ILE A CA 1
ATOM 766 C C . ILE A 1 96 ? 26.673 23.181 89.064 1.00 7.11 93 ILE A C 1
ATOM 767 O O . ILE A 1 96 ? 25.974 23.952 89.728 1.00 8.62 93 ILE A O 1
ATOM 772 N N A SER A 1 97 ? 27.988 23.084 89.195 0.58 8.31 94 SER A N 1
ATOM 773 N N B SER A 1 97 ? 27.993 23.117 89.196 0.42 8.39 94 SER A N 1
ATOM 774 C CA A SER A 1 97 ? 28.790 23.950 90.040 0.58 7.66 94 SER A CA 1
ATOM 775 C CA B SER A 1 97 ? 28.724 23.985 90.110 0.42 7.52 94 SER A CA 1
ATOM 776 C C A SER A 1 97 ? 29.488 25.002 89.176 0.58 9.04 94 SER A C 1
ATOM 777 C C B SER A 1 97 ? 29.606 24.949 89.314 0.42 8.89 94 SER A C 1
ATOM 778 O O A SER A 1 97 ? 29.927 24.708 88.062 0.58 7.81 94 SER A O 1
ATOM 779 O O B SER A 1 97 ? 30.287 24.537 88.365 0.42 11.03 94 SER A O 1
ATOM 784 N N . ILE A 1 98 ? 29.537 26.231 89.666 1.00 9.35 95 ILE A N 1
ATOM 785 C CA . ILE A 1 98 ? 30.339 27.277 89.027 1.00 8.34 95 ILE A CA 1
ATOM 786 C C . ILE A 1 98 ? 31.587 27.468 89.871 1.00 12.02 95 ILE A C 1
ATOM 787 O O . ILE A 1 98 ? 31.510 27.763 91.073 1.00 10.41 95 ILE A O 1
ATOM 792 N N . ASP A 1 99 ? 32.738 27.272 89.250 1.00 7.85 96 ASP A N 1
ATOM 793 C CA . ASP A 1 99 ? 34.023 27.380 89.933 1.00 11.57 96 ASP A CA 1
ATOM 794 C C . ASP A 1 99 ? 34.527 28.813 89.710 1.00 12.33 96 ASP A C 1
ATOM 795 O O . ASP A 1 99 ? 35.074 29.142 88.646 1.00 14.00 96 ASP A O 1
ATOM 800 N N . THR A 1 100 ? 34.303 29.681 90.696 1.00 9.49 97 THR A N 1
ATOM 801 C CA . THR A 1 100 ? 34.710 31.073 90.557 1.00 12.78 97 THR A CA 1
ATOM 802 C C . THR A 1 100 ? 34.788 31.693 91.942 1.00 10.53 97 THR A C 1
ATOM 803 O O . THR A 1 100 ? 34.177 31.200 92.898 1.00 13.58 97 THR A O 1
ATOM 807 N N A SER A 1 101 ? 35.527 32.799 92.026 0.50 12.68 98 SER A N 1
ATOM 808 N N B SER A 1 101 ? 35.545 32.798 92.012 0.50 12.64 98 SER A N 1
ATOM 809 C CA A SER A 1 101 ? 35.498 33.664 93.199 0.50 11.62 98 SER A CA 1
ATOM 810 C CA B SER A 1 101 ? 35.598 33.694 93.167 0.50 11.84 98 SER A CA 1
ATOM 811 C C A SER A 1 101 ? 34.857 35.012 92.909 0.50 13.65 98 SER A C 1
ATOM 812 C C B SER A 1 101 ? 35.117 35.098 92.823 0.50 12.87 98 SER A C 1
ATOM 813 O O A SER A 1 101 ? 34.596 35.775 93.853 0.50 10.62 98 SER A O 1
ATOM 814 O O B SER A 1 101 ? 35.267 36.015 93.633 0.50 11.34 98 SER A O 1
ATOM 819 N N . LYS A 1 102 ? 34.559 35.300 91.637 1.00 10.68 99 LYS A N 1
ATOM 820 C CA . LYS A 1 102 ? 34.099 36.611 91.210 1.00 13.56 99 LYS A CA 1
ATOM 821 C C . LYS A 1 102 ? 32.598 36.726 91.416 1.00 9.38 99 LYS A C 1
ATOM 822 O O . LYS A 1 102 ? 31.824 35.960 90.820 1.00 11.84 99 LYS A O 1
ATOM 828 N N . ALA A 1 103 ? 32.204 37.733 92.184 1.00 10.75 100 ALA A N 1
ATOM 829 C CA . ALA A 1 103 ? 30.777 37.947 92.450 1.00 12.57 100 ALA A CA 1
ATOM 830 C C . ALA A 1 103 ? 29.962 38.058 91.145 1.00 13.27 100 ALA A C 1
ATOM 831 O O . ALA A 1 103 ? 28.858 37.509 91.055 1.00 12.01 100 ALA A O 1
ATOM 833 N N . VAL A 1 104 ? 30.483 38.758 90.139 1.00 14.39 101 VAL A N 1
ATOM 834 C CA . VAL A 1 104 ? 29.730 38.914 88.882 1.00 15.77 101 VAL A CA 1
ATOM 835 C C . VAL A 1 104 ? 29.519 37.573 88.205 1.00 16.01 101 VAL A C 1
ATOM 836 O O . VAL A 1 104 ? 28.430 37.279 87.704 1.00 13.91 101 VAL A O 1
ATOM 840 N N . VAL A 1 105 ? 30.557 36.724 88.174 1.00 11.00 102 VAL A N 1
ATOM 841 C CA . VAL A 1 105 ? 30.387 35.413 87.558 1.00 11.36 102 VAL A CA 1
ATOM 842 C C . VAL A 1 105 ? 29.417 34.542 88.369 1.00 12.65 102 VAL A C 1
ATOM 843 O O . VAL A 1 105 ? 28.561 33.851 87.805 1.00 14.05 102 VAL A O 1
ATOM 855 N N . GLU A 1 107 ? 26.863 35.523 90.183 1.00 11.88 104 GLU A N 1
ATOM 856 C CA . GLU A 1 107 ? 25.514 36.042 89.975 1.00 11.52 104 GLU A CA 1
ATOM 857 C C . GLU A 1 107 ? 24.969 35.607 88.618 1.00 15.70 104 GLU A C 1
ATOM 858 O O . GLU A 1 107 ? 23.847 35.080 88.509 1.00 13.50 104 GLU A O 1
ATOM 864 N N . GLU A 1 108 ? 25.773 35.787 87.567 1.00 11.72 105 GLU A N 1
ATOM 865 C CA . GLU A 1 108 ? 25.288 35.495 86.218 1.00 13.96 105 GLU A CA 1
ATOM 866 C C . GLU A 1 108 ? 25.123 33.997 86.013 1.00 10.03 105 GLU A C 1
ATOM 867 O O . GLU A 1 108 ? 24.209 33.551 85.312 1.00 13.88 105 GLU A O 1
ATOM 873 N N . ALA A 1 109 ? 26.015 33.203 86.624 1.00 9.10 106 ALA A N 1
ATOM 874 C CA . ALA A 1 109 ? 25.996 31.764 86.427 1.00 9.44 106 ALA A CA 1
ATOM 875 C C . ALA A 1 109 ? 24.781 31.138 87.093 1.00 9.69 106 ALA A C 1
ATOM 876 O O . ALA A 1 109 ? 24.107 30.277 86.493 1.00 9.51 106 ALA A O 1
ATOM 878 N N . VAL A 1 110 ? 24.459 31.570 88.322 1.00 8.42 107 VAL A N 1
ATOM 879 C CA . VAL A 1 110 ? 23.262 31.063 88.989 1.00 12.14 107 VAL A CA 1
ATOM 880 C C . VAL A 1 110 ? 22.014 31.447 88.193 1.00 14.03 107 VAL A C 1
ATOM 881 O O . VAL A 1 110 ? 21.073 30.649 88.051 1.00 14.70 107 VAL A O 1
ATOM 885 N N . LYS A 1 111 ? 22.005 32.641 87.605 1.00 12.93 108 LYS A N 1
ATOM 886 C CA . LYS A 1 111 ? 20.824 33.059 86.857 1.00 12.62 108 LYS A CA 1
ATOM 887 C C . LYS A 1 111 ? 20.514 32.137 85.687 1.00 14.02 108 LYS A C 1
ATOM 888 O O . LYS A 1 111 ? 19.337 31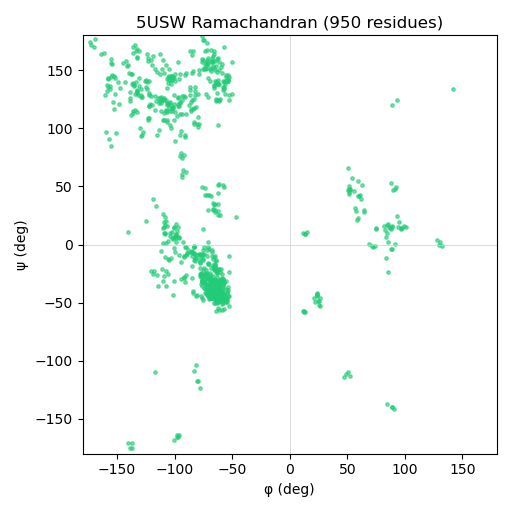.988 85.343 1.00 16.81 108 LYS A O 1
ATOM 894 N N . VAL A 1 112 ? 21.530 31.537 85.045 1.00 12.79 109 VAL A N 1
ATOM 895 C CA . VAL A 1 112 ? 21.288 30.653 83.908 1.00 12.85 109 VAL A CA 1
ATOM 896 C C . VAL A 1 112 ? 21.339 29.172 84.314 1.00 13.29 109 VAL A C 1
ATOM 897 O O . VAL A 1 112 ? 21.268 28.277 83.442 1.00 15.95 109 VAL A O 1
ATOM 901 N N . GLY A 1 113 ? 21.451 28.883 85.602 1.00 11.81 110 GLY A N 1
ATOM 902 C CA . GLY A 1 113 ? 21.193 27.528 86.074 1.00 12.36 110 GLY A CA 1
ATOM 903 C C . GLY A 1 113 ? 22.213 26.856 86.977 1.00 13.81 110 GLY A C 1
ATOM 904 O O . GLY A 1 113 ? 22.022 25.688 87.336 1.00 13.67 110 GLY A O 1
ATOM 905 N N . ALA A 1 114 ? 23.300 27.528 87.360 1.00 8.43 111 ALA A N 1
ATOM 906 C CA . ALA A 1 114 ? 24.225 26.887 88.299 1.00 9.94 111 ALA A CA 1
ATOM 907 C C . ALA A 1 114 ? 23.523 26.614 89.627 1.00 8.64 111 ALA A C 1
ATOM 908 O O . ALA A 1 114 ? 22.776 27.463 90.129 1.00 10.27 111 ALA A O 1
ATOM 910 N N . ASP A 1 115 ? 23.828 25.455 90.230 1.00 8.61 112 ASP A N 1
ATOM 911 C CA . ASP A 1 115 ? 23.204 24.981 91.469 1.00 7.60 112 ASP A CA 1
ATOM 912 C C . ASP A 1 115 ? 24.077 25.143 92.695 1.00 7.03 112 ASP A C 1
ATOM 913 O O . ASP A 1 115 ? 23.595 24.936 93.815 1.00 9.64 112 ASP A O 1
ATOM 918 N N . LEU A 1 116 ? 25.353 25.457 92.522 1.00 9.72 113 LEU A N 1
ATOM 919 C CA . LEU A 1 116 ? 26.297 25.397 93.628 1.00 7.56 113 LEU A CA 1
ATOM 920 C C . LEU A 1 116 ? 27.446 26.303 93.251 1.00 9.86 113 LEU A C 1
ATOM 921 O O . LEU A 1 116 ? 27.802 26.369 92.072 1.00 10.08 113 LEU A O 1
ATOM 926 N N . ILE A 1 117 ? 28.006 27.012 94.222 1.00 8.66 114 ILE A N 1
ATOM 927 C CA . ILE A 1 117 ? 29.153 27.878 93.977 1.00 6.07 114 ILE A CA 1
ATOM 928 C C . ILE A 1 117 ? 30.358 27.246 94.644 1.00 7.66 114 ILE A C 1
ATOM 929 O O . ILE A 1 117 ? 30.313 26.943 95.839 1.00 8.48 114 ILE A O 1
ATOM 934 N N . ASN A 1 118 ? 31.450 27.010 93.887 1.00 5.56 115 ASN A N 1
ATOM 935 C CA . ASN A 1 118 ? 32.682 26.412 94.413 1.00 6.37 115 ASN A CA 1
ATOM 936 C C . ASN A 1 118 ? 33.719 27.526 94.440 1.00 10.94 115 ASN A C 1
ATOM 937 O O . ASN A 1 118 ? 34.172 27.967 93.373 1.00 12.27 115 ASN A O 1
ATOM 942 N N . ASP A 1 119 ? 34.054 28.030 95.639 1.00 9.86 116 ASP A N 1
ATOM 943 C CA . ASP A 1 119 ? 34.875 29.248 95.746 1.00 8.38 116 ASP A CA 1
ATOM 944 C C . ASP A 1 119 ? 36.158 29.016 96.524 1.00 11.52 116 ASP A C 1
ATOM 945 O O . ASP A 1 119 ? 36.147 28.890 97.757 1.00 11.19 116 ASP A O 1
ATOM 950 N N A VAL A 1 120 ? 37.265 28.980 95.780 0.45 9.78 117 VAL A N 1
ATOM 951 N N B VAL A 1 120 ? 37.287 28.957 95.818 0.55 9.33 117 VAL A N 1
ATOM 952 C CA A VAL A 1 120 ? 38.591 28.875 96.369 0.45 13.01 117 VAL A CA 1
ATOM 953 C CA B VAL A 1 120 ? 38.541 28.798 96.537 0.55 12.83 117 VAL A CA 1
ATOM 954 C C A VAL A 1 120 ? 38.834 29.971 97.398 0.45 12.47 117 VAL A C 1
ATOM 955 C C B VAL A 1 120 ? 38.877 29.997 97.407 0.55 12.36 117 VAL A C 1
ATOM 956 O O A VAL A 1 120 ? 39.589 29.771 98.357 0.45 14.19 117 VAL A O 1
ATOM 957 O O B VAL A 1 120 ? 39.764 29.889 98.257 0.55 13.78 117 VAL A O 1
ATOM 964 N N . ARG A 1 121 ? 38.188 31.124 97.244 1.00 10.31 118 ARG A N 1
ATOM 965 C CA . ARG A 1 121 ? 38.396 32.251 98.141 1.00 9.09 118 ARG A CA 1
ATOM 966 C C . ARG A 1 121 ? 37.312 32.380 99.228 1.00 12.84 118 ARG A C 1
ATOM 967 O O . ARG A 1 121 ? 37.292 33.393 99.923 1.00 11.25 118 ARG A O 1
ATOM 975 N N . ALA A 1 122 ? 36.422 31.386 99.365 1.00 8.95 119 ALA A N 1
ATOM 976 C CA . ALA A 1 122 ? 35.463 31.265 100.467 1.00 8.73 119 ALA A CA 1
ATOM 977 C C . ALA A 1 122 ? 34.647 32.534 100.681 1.00 8.02 119 ALA A C 1
ATOM 978 O O . ALA A 1 122 ? 34.451 33.007 101.815 1.00 10.91 119 ALA A O 1
ATOM 980 N N . LEU A 1 123 ? 34.117 33.059 99.577 1.00 8.96 120 LEU A N 1
ATOM 981 C CA . LEU A 1 123 ? 33.251 34.249 99.581 1.00 10.15 120 LEU A CA 1
ATOM 982 C C . LEU A 1 123 ? 33.886 35.489 100.219 1.00 12.08 120 LEU A C 1
ATOM 983 O O . LEU A 1 123 ? 33.171 36.374 100.718 1.00 10.83 120 LEU A O 1
ATOM 988 N N . GLN A 1 124 ? 35.212 35.648 100.123 1.00 11.75 121 GLN A N 1
ATOM 989 C CA . GLN A 1 124 ? 35.884 36.792 100.694 1.00 10.40 121 GLN A CA 1
ATOM 990 C C . GLN A 1 124 ? 36.125 37.896 99.684 1.00 10.96 121 GLN A C 1
ATOM 991 O O . GLN A 1 124 ? 36.522 38.988 100.101 1.00 15.43 121 GLN A O 1
ATOM 997 N N . GLU A 1 125 ? 35.889 37.664 98.382 1.00 10.49 122 GLU A N 1
ATOM 998 C CA . GLU A 1 125 ? 36.065 38.746 97.408 1.00 11.22 122 GLU A CA 1
ATOM 999 C C . GLU A 1 125 ? 34.932 39.755 97.560 1.00 12.15 122 GLU A C 1
ATOM 1000 O O . GLU A 1 125 ? 33.838 39.397 98.008 1.00 13.23 122 GLU A O 1
ATOM 1006 N N . PRO A 1 126 ? 35.162 40.999 97.144 1.00 13.48 123 PRO A N 1
ATOM 1007 C CA . PRO A 1 126 ? 34.125 42.033 97.248 1.00 16.80 123 PRO A CA 1
ATOM 1008 C C . PRO A 1 126 ? 32.797 41.573 96.659 1.00 13.47 123 PRO A C 1
ATOM 1009 O O . PRO A 1 126 ? 32.724 41.073 95.529 1.00 13.48 123 PRO A O 1
ATOM 1013 N N . ASN A 1 127 ? 31.741 41.743 97.452 1.00 15.35 124 ASN A N 1
ATOM 1014 C CA . ASN A 1 127 ? 30.361 41.435 97.056 1.00 16.04 124 ASN A CA 1
ATOM 1015 C C . ASN A 1 127 ? 30.047 39.947 96.959 1.00 17.28 124 ASN A C 1
ATOM 1016 O O . ASN A 1 127 ? 28.904 39.626 96.660 1.00 14.94 124 ASN A O 1
ATOM 1021 N N . ALA A 1 128 ? 31.007 39.024 97.185 1.00 10.49 125 ALA A N 1
ATOM 1022 C CA . ALA A 1 128 ? 30.733 37.611 96.902 1.00 11.11 125 ALA A CA 1
ATOM 1023 C C . ALA A 1 128 ? 29.766 37.056 97.919 1.00 12.03 125 ALA A C 1
ATOM 1024 O O . ALA A 1 128 ? 28.856 36.288 97.575 1.00 11.51 125 ALA A O 1
ATOM 1026 N N . LEU A 1 129 ? 29.911 37.478 99.178 1.00 12.45 126 LEU A N 1
ATOM 1027 C CA . LEU A 1 129 ? 29.004 37.007 100.216 1.00 15.80 126 LEU A CA 1
ATOM 1028 C C . LEU A 1 129 ? 27.569 37.453 99.941 1.00 14.16 126 LEU A C 1
ATOM 1029 O O . LEU A 1 129 ? 26.619 36.651 100.030 1.00 15.19 126 LEU A O 1
ATOM 1034 N N . LYS A 1 130 ? 27.397 38.733 99.570 1.00 13.81 127 LYS A N 1
ATOM 1035 C CA . LYS A 1 130 ? 26.068 39.244 99.245 1.00 12.39 127 LYS A CA 1
ATOM 1036 C C . LYS A 1 130 ? 25.448 38.500 98.068 1.00 15.93 127 LYS A C 1
ATOM 1037 O O . LYS A 1 130 ? 24.259 38.136 98.096 1.00 15.82 127 LYS A O 1
ATOM 1043 N N . VAL A 1 131 ? 26.229 38.290 97.005 1.00 11.71 128 VAL A N 1
ATOM 1044 C CA . VAL A 1 131 ? 25.692 37.642 95.811 1.00 12.28 128 VAL A CA 1
ATOM 1045 C C . VAL A 1 131 ? 25.347 36.177 96.104 1.00 10.12 128 VAL A C 1
ATOM 1046 O O . VAL A 1 131 ? 24.313 35.681 95.646 1.00 13.42 128 VAL A O 1
ATOM 1050 N N . ALA A 1 132 ? 26.196 35.469 96.882 1.00 10.14 129 ALA A N 1
ATOM 1051 C CA . ALA A 1 132 ? 25.892 34.074 97.235 1.00 10.31 129 ALA A CA 1
ATOM 1052 C C . ALA A 1 132 ? 24.619 33.989 98.072 1.00 14.02 129 ALA A C 1
ATOM 1053 O O . ALA A 1 132 ? 23.818 33.057 97.903 1.00 13.64 129 ALA A O 1
ATOM 1055 N N . ALA A 1 133 ? 24.410 34.960 98.965 1.00 11.36 130 ALA A N 1
ATOM 1056 C CA . ALA A 1 133 ? 23.189 34.979 99.762 1.00 16.50 130 ALA A CA 1
ATOM 1057 C C . ALA A 1 133 ? 21.966 35.156 98.875 1.00 16.81 130 ALA A C 1
ATOM 1058 O O . ALA A 1 133 ? 20.958 34.439 99.025 1.00 18.23 130 ALA A O 1
ATOM 1060 N N . GLU A 1 134 ? 22.030 36.109 97.942 1.00 14.70 131 GLU A N 1
ATOM 1061 C CA . GLU A 1 134 ? 20.922 36.333 97.018 1.00 11.75 131 GLU A CA 1
ATOM 1062 C C . GLU A 1 134 ? 20.715 35.134 96.100 1.00 12.28 131 GLU A C 1
ATOM 1063 O O . GLU A 1 134 ? 19.573 34.835 95.682 1.00 14.50 131 GLU A O 1
ATOM 1069 N N . ALA A 1 135 ? 21.784 34.414 95.800 1.00 10.27 132 ALA A N 1
ATOM 1070 C CA . ALA A 1 135 ? 21.671 33.291 94.888 1.00 12.36 132 ALA A CA 1
ATOM 1071 C C . ALA A 1 135 ? 20.907 32.121 95.514 1.00 11.56 132 ALA A C 1
ATOM 1072 O O . ALA A 1 135 ? 20.290 31.334 94.773 1.00 15.63 132 ALA A O 1
ATOM 1074 N N . ASN A 1 136 ? 20.988 31.973 96.839 1.00 12.77 133 ASN A N 1
ATOM 1075 C CA . ASN A 1 136 ? 20.257 30.946 97.572 1.00 13.97 133 ASN A CA 1
ATOM 1076 C C . ASN A 1 136 ? 20.655 29.543 97.099 1.00 12.08 133 ASN A C 1
ATOM 1077 O O . ASN A 1 136 ? 19.814 28.651 97.000 1.00 15.53 133 ASN A O 1
ATOM 1082 N N . VAL A 1 137 ? 21.944 29.336 96.872 1.00 9.17 134 VAL A N 1
ATOM 1083 C CA . VAL A 1 137 ? 22.490 28.013 96.537 1.00 8.95 134 VAL A CA 1
ATOM 1084 C C . VAL A 1 137 ? 23.556 27.650 97.540 1.00 11.78 134 VAL A C 1
ATOM 1085 O O . VAL A 1 137 ? 24.160 28.511 98.205 1.00 10.72 134 VAL A O 1
ATOM 1089 N N . PRO A 1 138 ? 23.894 26.374 97.655 1.00 10.70 135 PRO A N 1
ATOM 1090 C CA . PRO A 1 138 ? 24.991 25.966 98.520 1.00 11.40 135 PRO A CA 1
ATOM 1091 C C . PRO A 1 138 ? 26.330 26.471 97.983 1.00 9.78 135 PRO A C 1
ATOM 1092 O O . PRO A 1 138 ? 26.498 26.787 96.794 1.00 9.98 135 PRO A O 1
ATOM 1096 N N . VAL A 1 139 ? 27.283 26.570 98.900 1.00 9.08 136 VAL A N 1
ATOM 1097 C CA . VAL A 1 139 ? 28.603 27.109 98.598 1.00 7.06 136 VAL A CA 1
ATOM 1098 C C . VAL A 1 139 ? 29.661 26.200 99.183 1.00 9.29 136 VAL A C 1
ATOM 1099 O O . VAL A 1 139 ? 29.615 25.877 100.369 1.00 10.63 136 VAL A O 1
ATOM 1103 N N A CYS A 1 140 ? 30.637 25.824 98.373 0.80 5.70 137 CYS A N 1
ATOM 1104 N N B CYS A 1 140 ? 30.647 25.849 98.367 0.20 8.18 137 CYS A N 1
ATOM 1105 C CA A CYS A 1 140 ? 31.841 25.202 98.913 0.80 7.70 137 CYS A CA 1
ATOM 1106 C CA B CYS A 1 140 ? 31.874 25.237 98.855 0.20 8.60 137 CYS A CA 1
ATOM 1107 C C A CYS A 1 140 ? 32.884 26.264 99.225 0.80 8.40 137 CYS A C 1
ATOM 1108 C C B CYS A 1 140 ? 32.855 26.334 99.237 0.20 9.23 137 CYS A C 1
ATOM 1109 O O A CYS A 1 140 ? 33.283 27.036 98.345 0.80 11.88 137 CYS A O 1
ATOM 1110 O O B CYS A 1 140 ? 33.200 27.186 98.409 0.20 10.15 137 CYS A O 1
ATOM 1115 N N . LEU A 1 141 ? 33.281 26.327 100.493 1.00 7.59 138 LEU A N 1
ATOM 1116 C CA . LEU A 1 141 ? 34.291 27.260 100.983 1.00 9.31 138 LEU A CA 1
ATOM 1117 C C . LEU A 1 141 ? 35.614 26.531 101.098 1.00 13.31 138 LEU A C 1
ATOM 1118 O O . LEU A 1 141 ? 35.711 25.548 101.835 1.00 12.92 138 LEU A O 1
ATOM 1131 N N . HIS A 1 143 ? 39.469 26.384 102.520 1.00 9.94 140 HIS A N 1
ATOM 1132 C CA . HIS A 1 143 ? 40.421 26.994 103.452 1.00 9.68 140 HIS A CA 1
ATOM 1133 C C . HIS A 1 143 ? 41.784 27.059 102.768 1.00 12.58 140 HIS A C 1
ATOM 1134 O O . HIS A 1 143 ? 42.287 26.038 102.304 1.00 12.20 140 HIS A O 1
ATOM 1149 N N . GLN A 1 145 ? 45.233 27.874 103.827 1.00 13.55 142 GLN A N 1
ATOM 1150 C CA . GLN A 1 145 ? 46.112 28.192 104.946 1.00 15.65 142 GLN A CA 1
ATOM 1151 C C . GLN A 1 145 ? 47.289 29.052 104.506 1.00 17.91 142 GLN A C 1
ATOM 1152 O O . GLN A 1 145 ? 47.854 28.878 103.414 1.00 17.36 142 GLN A O 1
ATOM 1158 N N . GLY A 1 146 ? 47.684 29.977 105.368 1.00 18.44 143 GLY A N 1
ATOM 1159 C CA . GLY A 1 146 ? 48.910 30.700 105.119 1.00 22.68 143 GLY A CA 1
ATOM 1160 C C . GLY A 1 146 ? 50.122 29.880 105.530 1.00 23.62 143 GLY A C 1
ATOM 1161 O O . GLY A 1 146 ? 50.372 28.797 104.975 1.00 21.53 143 GLY A O 1
ATOM 1162 N N . GLN A 1 147 ? 50.900 30.362 106.495 1.00 18.89 144 GLN A N 1
ATOM 1163 C CA . GLN A 1 147 ? 52.120 29.643 106.809 1.00 21.27 144 GLN A CA 1
ATOM 1164 C C . GLN A 1 147 ? 51.769 28.290 107.401 1.00 20.67 144 GLN A C 1
ATOM 1165 O O . GLN A 1 147 ? 50.712 28.136 108.001 1.00 21.91 144 GLN A O 1
ATOM 1171 N N . PRO A 1 148 ? 52.652 27.306 107.267 1.00 20.08 145 PRO A N 1
ATOM 1172 C CA . PRO A 1 148 ? 52.453 26.050 107.999 1.00 22.51 145 PRO A CA 1
ATOM 1173 C C . PRO A 1 148 ? 52.558 26.315 109.499 1.00 22.00 145 PRO A C 1
ATOM 1174 O O . PRO A 1 148 ? 53.166 27.282 109.940 1.00 24.01 145 PRO A O 1
ATOM 1178 N N . ARG A 1 149 ? 51.966 25.428 110.288 1.00 20.67 146 ARG A N 1
ATOM 1179 C CA . ARG A 1 149 ? 51.939 25.580 111.737 1.00 16.66 146 ARG A CA 1
ATOM 1180 C C . ARG A 1 149 ? 52.247 24.201 112.290 1.00 16.40 146 ARG A C 1
ATOM 1181 O O . ARG A 1 149 ? 51.436 23.287 112.114 1.00 17.29 146 ARG A O 1
ATOM 1189 N N . THR A 1 150 ? 53.397 24.043 112.933 1.00 17.48 147 THR A N 1
ATOM 1190 C CA . THR A 1 150 ? 53.764 22.696 113.332 1.00 19.53 147 THR A CA 1
ATOM 1191 C C . THR A 1 150 ? 53.124 22.321 114.671 1.00 17.24 147 THR A C 1
ATOM 1192 O O . THR A 1 150 ? 52.743 23.174 115.489 1.00 20.50 147 THR A O 1
ATOM 1204 N N A GLN A 1 152 ? 53.352 21.380 118.355 0.47 21.64 149 GLN A N 1
ATOM 1205 N N B GLN A 1 152 ? 53.313 21.357 118.347 0.53 21.51 149 GLN A N 1
ATOM 1206 C CA A GLN A 1 152 ? 54.304 21.545 119.453 0.47 27.98 149 GLN A CA 1
ATOM 1207 C CA B GLN A 1 152 ? 54.223 21.569 119.465 0.53 28.17 149 GLN A CA 1
ATOM 1208 C C A GLN A 1 152 ? 54.856 20.205 119.909 0.47 28.82 149 GLN A C 1
ATOM 1209 C C B GLN A 1 152 ? 54.805 20.255 119.973 0.53 28.86 149 GLN A C 1
ATOM 1210 O O A GLN A 1 152 ? 56.058 20.080 120.179 0.47 30.29 149 GLN A O 1
ATOM 1211 O O B GLN A 1 152 ? 55.987 20.194 120.335 0.53 31.16 149 GLN A O 1
ATOM 1222 N N . THR A 1 153 ? 53.999 19.186 120.012 1.00 25.48 150 THR A N 1
ATOM 1223 C CA . THR A 1 153 ? 54.480 17.940 120.614 1.00 25.10 150 THR A CA 1
ATOM 1224 C C . THR A 1 153 ? 55.343 17.128 119.667 1.00 22.10 150 THR A C 1
ATOM 1225 O O . THR A 1 153 ? 56.139 16.313 120.137 1.00 30.14 150 THR A O 1
ATOM 1229 N N . ASN A 1 154 ? 55.221 17.334 118.356 1.00 19.24 151 ASN A N 1
ATOM 1230 C CA . ASN A 1 154 ? 56.097 16.680 117.388 1.00 19.85 151 ASN A CA 1
ATOM 1231 C C . ASN A 1 154 ? 56.112 17.511 116.108 1.00 13.01 151 ASN A C 1
ATOM 1232 O O . ASN A 1 154 ? 55.272 17.318 115.217 1.00 14.50 151 ASN A O 1
ATOM 1237 N N . PRO A 1 155 ? 57.052 18.459 115.987 1.00 13.78 152 PRO A N 1
ATOM 1238 C CA . PRO A 1 155 ? 57.027 19.398 114.863 1.00 16.35 152 PRO A CA 1
ATOM 1239 C C . PRO A 1 155 ? 57.382 18.780 113.520 1.00 13.16 152 PRO A C 1
ATOM 1240 O O . PRO A 1 155 ? 57.388 19.518 112.520 1.00 15.73 152 PRO A O 1
ATOM 1244 N N . SER A 1 156 ? 57.638 17.466 113.442 1.00 12.74 153 SER A N 1
ATOM 1245 C CA . SER A 1 156 ? 57.614 16.817 112.140 1.00 12.47 153 SER A CA 1
ATOM 1246 C C . SER A 1 156 ? 56.246 16.863 111.525 1.00 16.60 153 SER A C 1
ATOM 1247 O O . SER A 1 156 ? 56.122 16.683 110.313 1.00 15.59 153 SER A O 1
ATOM 1250 N N . TYR A 1 157 ? 55.211 17.059 112.323 1.00 11.93 154 TYR A N 1
ATOM 1251 C CA . TYR A 1 157 ? 53.844 17.083 111.805 1.00 10.68 154 TYR A CA 1
ATOM 1252 C C . TYR A 1 157 ? 53.227 18.472 111.924 1.00 17.26 154 TYR A C 1
ATOM 1253 O O . TYR A 1 157 ? 53.707 19.333 112.654 1.00 13.16 154 TYR A O 1
ATOM 1262 N N . GLN A 1 158 ? 52.141 18.655 111.183 1.00 12.32 155 GLN A N 1
ATOM 1263 C CA . GLN A 1 158 ? 51.386 19.903 111.163 1.00 16.18 155 GLN A CA 1
ATOM 1264 C C . GLN A 1 158 ? 50.299 19.901 112.214 1.00 12.33 155 GLN A C 1
ATOM 1265 O O . GLN A 1 158 ? 49.733 18.866 112.548 1.00 13.72 155 GLN A O 1
ATOM 1271 N N . ASP A 1 159 ? 50.019 21.085 112.753 1.00 15.17 156 ASP A N 1
ATOM 1272 C CA . ASP A 1 159 ? 48.753 21.380 113.424 1.00 13.14 156 ASP A CA 1
ATOM 1273 C C . ASP A 1 159 ? 47.747 21.645 112.317 1.00 15.75 156 ASP A C 1
ATOM 1274 O O . ASP A 1 159 ? 47.768 22.715 111.695 1.00 15.16 156 ASP A O 1
ATOM 1279 N N . LEU A 1 160 ? 46.874 20.676 112.051 1.00 10.92 157 LEU A N 1
ATOM 1280 C CA . LEU A 1 160 ? 45.951 20.821 110.929 1.00 10.70 157 LEU A CA 1
ATOM 1281 C C . LEU A 1 160 ? 44.673 21.573 111.284 1.00 14.88 157 LEU A C 1
ATOM 1282 O O . LEU A 1 160 ? 43.878 21.832 110.381 1.00 13.40 157 LEU A O 1
ATOM 1287 N N . PHE A 1 161 ? 44.446 21.910 112.546 1.00 9.96 158 PHE A N 1
ATOM 1288 C CA . PHE A 1 161 ? 43.120 22.318 112.968 1.00 11.55 158 PHE A CA 1
ATOM 1289 C C . PHE A 1 161 ? 43.024 23.746 113.505 1.00 13.24 158 PHE A C 1
ATOM 1290 O O . PHE A 1 161 ? 41.936 24.319 113.462 1.00 15.26 158 PHE A O 1
ATOM 1298 N N . THR A 1 162 ? 44.112 24.348 113.977 1.00 11.40 159 THR A N 1
ATOM 1299 C CA . THR A 1 162 ? 43.984 25.655 114.620 1.00 12.49 159 THR A CA 1
ATOM 1300 C C . THR A 1 162 ? 43.531 26.708 113.619 1.00 14.87 159 THR A C 1
ATOM 1301 O O . THR A 1 162 ? 42.587 27.456 113.880 1.00 16.52 159 THR A O 1
ATOM 1305 N N . ASP A 1 163 ? 44.206 26.792 112.479 1.00 14.59 160 ASP A N 1
ATOM 1306 C CA . ASP A 1 163 ? 43.851 27.846 111.519 1.00 17.40 160 ASP A CA 1
ATOM 1307 C C . ASP A 1 163 ? 42.479 27.616 110.884 1.00 15.46 160 ASP A C 1
ATOM 1308 O O . ASP A 1 163 ? 41.703 28.568 110.705 1.00 14.51 160 ASP A O 1
ATOM 1313 N N . ILE A 1 164 ? 42.152 26.374 110.530 1.00 10.81 161 ILE A N 1
ATOM 1314 C CA . ILE A 1 164 ? 40.876 26.165 109.851 1.00 11.89 161 ILE A CA 1
ATOM 1315 C C . ILE A 1 164 ? 39.734 26.374 110.821 1.00 12.16 161 ILE A C 1
ATOM 1316 O O . ILE A 1 164 ? 38.656 26.826 110.424 1.00 13.05 161 ILE A O 1
ATOM 1321 N N . SER A 1 165 ? 39.960 26.106 112.113 1.00 12.49 162 SER A N 1
ATOM 1322 C CA . SER A 1 165 ? 38.879 26.300 113.068 1.00 12.33 162 SER A CA 1
ATOM 1323 C C . SER A 1 165 ? 38.515 27.768 113.169 1.00 13.47 162 SER A C 1
ATOM 1324 O O . SER A 1 165 ? 37.335 28.115 113.243 1.00 14.11 162 SER A O 1
ATOM 1327 N N . SER A 1 166 ? 39.527 28.635 113.221 1.00 12.73 163 SER A N 1
ATOM 1328 C CA . SER A 1 166 ? 39.286 30.073 113.295 1.00 15.25 163 SER A CA 1
ATOM 1329 C C . SER A 1 166 ? 38.624 30.571 112.021 1.00 16.11 163 SER A C 1
ATOM 1330 O O . SER A 1 166 ? 37.676 31.382 112.064 1.00 19.34 163 SER A O 1
ATOM 1333 N N . PHE A 1 167 ? 39.153 30.123 110.881 1.00 11.81 164 PHE A N 1
ATOM 1334 C CA . PHE A 1 167 ? 38.591 30.450 109.572 1.00 12.19 164 PHE A CA 1
ATOM 1335 C C . PHE A 1 167 ? 37.120 30.089 109.505 1.00 15.54 164 PHE A C 1
ATOM 1336 O O . PHE A 1 167 ? 36.277 30.920 109.151 1.00 15.13 164 PHE A O 1
ATOM 1344 N N . LEU A 1 168 ? 36.792 28.874 109.901 1.00 12.16 165 LEU A N 1
ATOM 1345 C CA . LEU A 1 168 ? 35.430 28.388 109.724 1.00 14.59 165 LEU A CA 1
ATOM 1346 C C . LEU A 1 168 ? 34.465 29.105 110.633 1.00 16.44 165 LEU A C 1
ATOM 1347 O O . LEU A 1 168 ? 33.361 29.457 110.225 1.00 14.14 165 LEU A O 1
ATOM 1352 N N . SER A 1 169 ? 34.849 29.340 111.881 1.00 15.90 166 SER A N 1
ATOM 1353 C CA . SER A 1 169 ? 33.909 30.019 112.741 1.00 16.56 166 SER A CA 1
ATOM 1354 C C . SER A 1 169 ? 33.623 31.426 112.223 1.00 17.59 166 SER A C 1
ATOM 1355 O O . SER A 1 169 ? 32.475 31.882 112.249 1.00 18.58 166 SER A O 1
ATOM 1358 N N . GLU A 1 170 ? 34.641 32.101 111.670 1.00 13.70 167 GLU A N 1
ATOM 1359 C CA . GLU A 1 170 ? 34.404 33.438 111.134 1.00 14.71 167 GLU A CA 1
ATOM 1360 C C . GLU A 1 170 ? 33.514 33.389 109.889 1.00 13.66 167 GLU A C 1
ATOM 1361 O O . GLU A 1 170 ? 32.601 34.216 109.726 1.00 14.63 167 GLU A O 1
ATOM 1367 N N . ARG A 1 171 ? 33.767 32.437 109.003 1.00 12.05 168 ARG A N 1
ATOM 1368 C CA . ARG A 1 171 ? 32.988 32.334 107.770 1.00 11.15 168 ARG A CA 1
ATOM 1369 C C . ARG A 1 171 ? 31.548 31.926 108.053 1.00 11.51 168 ARG A C 1
ATOM 1370 O O . ARG A 1 171 ? 30.626 32.473 107.444 1.00 13.02 168 ARG A O 1
ATOM 1378 N N . ILE A 1 172 ? 31.331 30.972 108.976 1.00 12.02 169 ILE A N 1
ATOM 1379 C CA . ILE A 1 172 ? 29.961 30.578 109.289 1.00 14.13 169 ILE A CA 1
ATOM 1380 C C . ILE A 1 172 ? 29.203 31.766 109.892 1.00 19.55 169 ILE A C 1
ATOM 1381 O O . ILE A 1 172 ? 28.020 32.005 109.588 1.00 15.67 169 ILE A O 1
ATOM 1386 N N . ASP A 1 173 ? 29.879 32.544 110.745 1.00 17.88 170 ASP A N 1
ATOM 1387 C CA . ASP A 1 173 ? 29.263 33.742 111.298 1.00 18.21 170 ASP A CA 1
ATOM 1388 C C . ASP A 1 173 ? 28.940 34.761 110.212 1.00 17.16 170 ASP A C 1
ATOM 1389 O O . ASP A 1 173 ? 27.847 35.353 110.209 1.00 17.41 170 ASP A O 1
ATOM 1394 N N . ALA A 1 174 ? 29.877 34.980 109.273 1.00 15.89 171 ALA A N 1
ATOM 1395 C CA . ALA A 1 174 ? 29.610 35.910 108.179 1.00 17.20 171 ALA A CA 1
ATOM 1396 C C . ALA A 1 174 ? 28.433 35.440 107.323 1.00 17.54 171 ALA A C 1
ATOM 1397 O O . ALA A 1 174 ? 27.563 36.237 106.963 1.00 15.03 171 ALA A O 1
ATOM 1399 N N . CYS A 1 175 ? 28.403 34.146 106.977 1.00 14.22 172 CYS A N 1
ATOM 1400 C CA . CYS A 1 175 ? 27.302 33.580 106.203 1.00 12.52 172 CYS A CA 1
ATOM 1401 C C . CYS A 1 175 ? 25.981 33.766 106.933 1.00 18.02 172 CYS A C 1
ATOM 1402 O O . CYS A 1 175 ? 24.989 34.196 106.338 1.00 15.34 172 CYS A O 1
ATOM 1405 N N . GLN A 1 176 ? 25.975 33.510 108.245 1.00 14.72 173 GLN A N 1
ATOM 1406 C CA . GLN A 1 176 ? 24.751 33.664 109.017 1.00 16.96 173 GLN A CA 1
ATOM 1407 C C . GLN A 1 176 ? 24.245 35.099 108.977 1.00 22.88 173 GLN A C 1
ATOM 1408 O O . GLN A 1 176 ? 23.030 35.337 108.980 1.00 21.78 173 GLN A O 1
ATOM 1414 N N A SER A 1 177 ? 25.146 36.073 108.939 0.39 20.23 174 SER A N 1
ATOM 1415 N N B SER A 1 177 ? 25.169 36.065 108.889 0.61 19.77 174 SER A N 1
ATOM 1416 C CA A SER A 1 177 ? 24.683 37.454 108.987 0.39 20.85 174 SER A CA 1
ATOM 1417 C CA B SER A 1 177 ? 24.839 37.488 108.948 0.61 20.56 174 SER A CA 1
ATOM 1418 C C A SER A 1 177 ? 23.904 37.832 107.733 0.39 19.72 174 SER A C 1
ATOM 1419 C C B SER A 1 177 ? 24.164 37.996 107.678 0.61 19.56 174 SER A C 1
ATOM 1420 O O A SER A 1 177 ? 22.985 38.658 107.801 0.39 20.86 174 SER A O 1
ATOM 1421 O O B SER A 1 177 ? 23.602 39.102 107.686 0.61 19.60 174 SER A O 1
ATOM 1426 N N . VAL A 1 178 ? 24.235 37.243 106.586 1.00 18.31 175 VAL A N 1
ATOM 1427 C CA . VAL A 1 178 ? 23.545 37.566 105.342 1.00 20.85 175 VAL A CA 1
ATOM 1428 C C . VAL A 1 178 ? 22.481 36.536 105.021 1.00 21.39 175 VAL A C 1
ATOM 1429 O O . VAL A 1 178 ? 21.906 36.559 103.922 1.00 19.43 175 VAL A O 1
ATOM 1433 N N . GLY A 1 179 ? 22.229 35.610 105.935 1.00 19.45 176 GLY A N 1
ATOM 1434 C CA . GLY A 1 179 ? 21.150 34.671 105.790 1.00 20.91 176 GLY A CA 1
ATOM 1435 C C . GLY A 1 179 ? 21.497 33.343 105.169 1.00 19.01 176 GLY A C 1
ATOM 1436 O O . GLY A 1 179 ? 20.577 32.622 104.757 1.00 21.10 176 GLY A O 1
ATOM 1437 N N . ILE A 1 180 ? 22.781 32.996 105.071 1.00 17.32 177 ILE A N 1
ATOM 1438 C CA . ILE A 1 180 ? 23.203 31.698 104.549 1.00 14.48 177 ILE A CA 1
ATOM 1439 C C . ILE A 1 180 ? 23.364 30.776 105.743 1.00 16.06 177 ILE A C 1
ATOM 1440 O O . ILE A 1 180 ? 24.263 30.964 106.575 1.00 17.65 177 ILE A O 1
ATOM 1445 N N . ALA A 1 181 ? 22.496 29.780 105.822 1.00 16.32 178 ALA A N 1
ATOM 1446 C CA . ALA A 1 181 ? 22.527 28.855 106.928 1.00 18.73 178 ALA A CA 1
ATOM 1447 C C . ALA A 1 181 ? 23.690 27.879 106.783 1.00 19.58 178 ALA A C 1
ATOM 1448 O O . ALA A 1 181 ? 24.215 27.630 105.692 1.00 15.72 178 ALA A O 1
ATOM 1450 N N . LYS A 1 182 ? 24.076 27.294 107.915 1.00 14.78 179 LYS A N 1
ATOM 1451 C CA . LYS A 1 182 ? 25.221 26.410 107.922 1.00 14.03 179 LYS A CA 1
ATOM 1452 C C . LYS A 1 182 ? 24.997 25.199 107.041 1.00 16.23 179 LYS A C 1
ATOM 1453 O O . LYS A 1 182 ? 25.965 24.674 106.470 1.00 17.48 179 LYS A O 1
ATOM 1459 N N . ASP A 1 183 ? 23.736 24.729 106.906 1.00 13.27 180 ASP A N 1
ATOM 1460 C CA . ASP A 1 183 ? 23.498 23.568 106.046 1.00 13.84 180 ASP A CA 1
ATOM 1461 C C . ASP A 1 183 ? 23.659 23.870 104.545 1.00 14.80 180 ASP A C 1
ATOM 1462 O O . ASP A 1 183 ? 23.576 22.936 103.738 1.00 15.41 180 ASP A O 1
ATOM 1467 N N . LYS A 1 184 ? 23.939 25.116 104.148 1.00 12.79 181 LYS A N 1
ATOM 1468 C CA . LYS A 1 184 ? 24.257 25.415 102.759 1.00 11.45 181 LYS A CA 1
ATOM 1469 C C . LYS A 1 184 ? 25.761 25.321 102.498 1.00 14.56 181 LYS A C 1
ATOM 1470 O O . LYS A 1 184 ? 26.181 25.469 101.364 1.00 14.79 181 LYS A O 1
ATOM 1476 N N . LEU A 1 185 ? 26.579 25.048 103.504 1.00 9.74 182 LEU A N 1
ATOM 1477 C CA . LEU A 1 185 ? 28.027 25.148 103.338 1.00 9.18 182 LEU A CA 1
ATOM 1478 C C . LEU A 1 185 ? 28.691 23.783 103.145 1.00 8.64 182 LEU A C 1
ATOM 1479 O O . LEU A 1 185 ? 28.335 22.793 103.802 1.00 10.36 182 LEU A O 1
ATOM 1484 N N . ILE A 1 186 ? 29.728 23.764 102.312 1.00 9.04 183 ILE A N 1
ATOM 1485 C CA . ILE A 1 186 ? 30.578 22.590 102.087 1.00 7.74 183 ILE A CA 1
ATOM 1486 C C . ILE A 1 186 ? 32.017 22.998 102.346 1.00 7.61 183 ILE A C 1
ATOM 1487 O O . ILE A 1 186 ? 32.399 24.127 102.043 1.00 9.48 183 ILE A O 1
ATOM 1492 N N . LEU A 1 187 ? 32.803 22.133 102.971 1.00 7.41 184 LEU A N 1
ATOM 1493 C CA . LEU A 1 187 ? 34.177 22.476 103.373 1.00 8.02 184 LEU A CA 1
ATOM 1494 C C . LEU A 1 187 ? 35.170 21.769 102.458 1.00 11.03 184 LEU A C 1
ATOM 1495 O O . LEU A 1 187 ? 35.194 20.529 102.380 1.00 9.05 184 LEU A O 1
ATOM 1500 N N . ASP A 1 188 ? 36.011 22.548 101.799 1.00 8.05 185 ASP A N 1
ATOM 1501 C CA . ASP A 1 188 ? 37.176 22.005 101.084 1.00 7.50 185 ASP A CA 1
ATOM 1502 C C . ASP A 1 188 ? 38.414 22.357 101.906 1.00 9.51 185 ASP A C 1
ATOM 1503 O O . ASP A 1 188 ? 38.740 23.541 102.058 1.00 11.77 185 ASP A O 1
ATOM 1508 N N . PRO A 1 189 ? 39.131 21.391 102.474 1.00 10.05 186 PRO A N 1
ATOM 1509 C CA . PRO A 1 189 ? 40.283 21.748 103.339 1.00 10.19 186 PRO A CA 1
ATOM 1510 C C . PRO A 1 189 ? 41.492 22.213 102.550 1.00 12.38 186 PRO A C 1
ATOM 1511 O O . PRO A 1 189 ? 42.459 22.711 103.141 1.00 14.70 186 PRO A O 1
ATOM 1515 N N . GLY A 1 190 ? 41.489 22.090 101.234 1.00 12.13 187 GLY A N 1
ATOM 1516 C CA . GLY A 1 190 ? 42.453 22.866 100.520 1.00 9.12 187 GLY A CA 1
ATOM 1517 C C . GLY A 1 190 ? 43.775 22.172 100.228 1.00 10.80 187 GLY A C 1
ATOM 1518 O O . GLY A 1 190 ? 44.865 22.741 100.422 1.00 11.67 187 GLY A O 1
ATOM 1519 N N . PHE A 1 191 ? 43.693 20.974 99.689 1.00 8.91 188 PHE A N 1
ATOM 1520 C CA . PHE A 1 191 ? 44.918 20.334 99.215 1.00 9.96 188 PHE A CA 1
ATOM 1521 C C . PHE A 1 191 ? 45.653 21.213 98.211 1.00 12.18 188 PHE A C 1
ATOM 1522 O O . PHE A 1 191 ? 45.032 21.855 97.352 1.00 14.39 188 PHE A O 1
ATOM 1530 N N . GLY A 1 192 ? 46.983 21.224 98.302 1.00 8.87 189 GLY A N 1
ATOM 1531 C CA . GLY A 1 192 ? 47.789 22.043 97.432 1.00 10.97 189 GLY A CA 1
ATOM 1532 C C . GLY A 1 192 ? 48.091 23.432 97.967 1.00 11.38 189 GLY A C 1
ATOM 1533 O O . GLY A 1 192 ? 48.335 23.606 99.171 1.00 14.10 189 GLY A O 1
ATOM 1534 N N . PHE A 1 193 ? 48.088 24.416 97.079 1.00 13.70 190 PHE A N 1
ATOM 1535 C CA . PHE A 1 193 ? 48.270 25.820 97.427 1.00 12.75 190 PHE A CA 1
ATOM 1536 C C . PHE A 1 193 ? 49.520 26.046 98.283 1.00 15.91 190 PHE A C 1
ATOM 1537 O O . PHE A 1 193 ? 49.480 26.671 99.342 1.00 18.92 190 PHE A O 1
ATOM 1545 N N . GLY A 1 194 ? 50.659 25.499 97.812 1.00 15.56 191 GLY A N 1
ATOM 1546 C CA . GLY A 1 194 ? 51.953 25.742 98.425 1.00 16.59 191 GLY A CA 1
ATOM 1547 C C . GLY A 1 194 ? 52.365 24.796 99.536 1.00 16.03 191 GLY A C 1
ATOM 1548 O O . GLY A 1 194 ? 53.520 24.905 100.019 1.00 18.36 191 GLY A O 1
ATOM 1549 N N . LYS A 1 195 ? 51.499 23.867 99.931 1.00 12.56 192 LYS A N 1
ATOM 1550 C CA . LYS A 1 195 ? 51.841 22.930 101.007 1.00 14.08 192 LYS A CA 1
ATOM 1551 C C . LYS A 1 195 ? 52.940 21.986 100.546 1.00 12.38 192 LYS A C 1
ATOM 1552 O O . LYS A 1 195 ? 53.051 21.654 99.350 1.00 14.68 192 LYS A O 1
ATOM 1558 N N . THR A 1 196 ? 53.757 21.560 101.501 1.00 9.88 193 THR A N 1
ATOM 1559 C CA . THR A 1 196 ? 54.717 20.472 101.217 1.00 10.92 193 THR A CA 1
ATOM 1560 C C . THR A 1 196 ? 54.003 19.153 100.935 1.00 14.31 193 THR A C 1
ATOM 1561 O O . THR A 1 196 ? 52.819 18.955 101.253 1.00 11.73 193 THR A O 1
ATOM 1565 N N . LEU A 1 197 ? 54.767 18.190 100.390 1.00 9.94 194 LEU A N 1
ATOM 1566 C CA . LEU A 1 197 ? 54.208 16.858 100.222 1.00 10.98 194 LEU A CA 1
ATOM 1567 C C . LEU A 1 197 ? 53.772 16.283 101.564 1.00 9.10 194 LEU A C 1
ATOM 1568 O O . LEU A 1 197 ? 52.695 15.687 101.658 1.00 10.16 194 LEU A O 1
ATOM 1573 N N . ALA A 1 198 ? 54.618 16.433 102.592 1.00 9.61 195 ALA A N 1
ATOM 1574 C CA . ALA A 1 198 ? 54.293 15.913 103.922 1.00 9.55 195 ALA A CA 1
ATOM 1575 C C . ALA A 1 198 ? 52.954 16.464 104.405 1.00 8.59 195 ALA A C 1
ATOM 1576 O O . ALA A 1 198 ? 52.092 15.707 104.889 1.00 10.91 195 ALA A O 1
ATOM 1578 N N . HIS A 1 199 ? 52.794 17.790 104.309 1.00 8.79 196 HIS A N 1
ATOM 1579 C CA . HIS A 1 199 ? 51.598 18.458 104.799 1.00 9.81 196 HIS A CA 1
ATOM 1580 C C . HIS A 1 199 ? 50.366 17.970 104.058 1.00 9.09 196 HIS A C 1
ATOM 1581 O O . HIS A 1 199 ? 49.356 17.628 104.678 1.00 8.76 196 HIS A O 1
ATOM 1588 N N . ASN A 1 200 ? 50.435 17.928 102.718 1.00 8.19 197 ASN A N 1
ATOM 1589 C CA . ASN A 1 200 ? 49.315 17.404 101.932 1.00 8.89 197 ASN A CA 1
ATOM 1590 C C . ASN A 1 200 ? 48.952 15.960 102.321 1.00 9.46 197 ASN A C 1
ATOM 1591 O O . ASN A 1 200 ? 47.771 15.635 102.451 1.00 8.58 197 ASN A O 1
ATOM 1596 N N . TYR A 1 201 ? 49.939 15.078 102.475 1.00 7.81 198 TYR A N 1
ATOM 1597 C CA . TYR A 1 201 ? 49.588 13.694 102.823 1.00 7.52 198 TYR A CA 1
ATOM 1598 C C . TYR A 1 201 ? 49.172 13.557 104.289 1.00 9.52 198 TYR A C 1
ATOM 1599 O O . TYR A 1 201 ? 48.393 12.640 104.609 1.00 8.11 198 TYR A O 1
ATOM 1608 N N . GLN A 1 202 ? 49.572 14.485 105.161 1.00 9.28 199 GLN A N 1
ATOM 1609 C CA . GLN A 1 202 ? 49.025 14.456 106.527 1.00 12.53 199 GLN A CA 1
ATOM 1610 C C . GLN A 1 202 ? 47.555 14.851 106.517 1.00 7.83 199 GLN A C 1
ATOM 1611 O O . GLN A 1 202 ? 46.737 14.252 107.239 1.00 9.92 199 GLN A O 1
ATOM 1617 N N . LEU A 1 203 ? 47.213 15.842 105.690 1.00 8.55 200 LEU A N 1
ATOM 1618 C CA . LEU A 1 203 ? 45.820 16.256 105.524 1.00 7.69 200 LEU A CA 1
ATOM 1619 C C . LEU A 1 203 ? 44.997 15.084 105.028 1.00 9.24 200 LEU A C 1
ATOM 1620 O O . LEU A 1 203 ? 43.885 14.843 105.513 1.00 8.65 200 LEU A O 1
ATOM 1625 N N . LEU A 1 204 ? 45.543 14.322 104.079 1.00 6.33 201 LEU A N 1
ATOM 1626 C CA . LEU A 1 204 ? 44.799 13.153 103.604 1.00 6.00 201 LEU A CA 1
ATOM 1627 C C . LEU A 1 204 ? 44.716 12.093 104.709 1.00 8.09 201 LEU A C 1
ATOM 1628 O O . LEU A 1 204 ? 43.657 11.484 104.924 1.00 7.48 201 LEU A O 1
ATOM 1633 N N . ALA A 1 205 ? 45.830 11.847 105.398 1.00 8.75 202 ALA A N 1
ATOM 1634 C CA . ALA A 1 205 ? 45.879 10.837 106.455 1.00 10.03 202 ALA A CA 1
ATOM 1635 C C . ALA A 1 205 ? 44.841 11.098 107.539 1.00 9.81 202 ALA A C 1
ATOM 1636 O O . ALA A 1 205 ? 44.340 10.148 108.167 1.00 12.26 202 ALA A O 1
ATOM 1638 N N . GLU A 1 206 ? 44.546 12.369 107.808 1.00 9.94 203 GLU A N 1
ATOM 1639 C CA . GLU A 1 206 ? 43.645 12.762 108.891 1.00 9.39 203 GLU A CA 1
ATOM 1640 C C . GLU A 1 206 ? 42.320 13.309 108.373 1.00 8.86 203 GLU A C 1
ATOM 1641 O O . GLU A 1 206 ? 41.601 13.996 109.112 1.00 11.99 203 GLU A O 1
ATOM 1647 N N . LEU A 1 207 ? 41.971 13.018 107.123 1.00 8.65 204 LEU A N 1
ATOM 1648 C CA . LEU A 1 207 ? 40.838 13.711 106.507 1.00 7.80 204 LEU A CA 1
ATOM 1649 C C . LEU A 1 207 ? 39.540 13.438 107.256 1.00 9.18 204 LEU A C 1
ATOM 1650 O O . LEU A 1 207 ? 38.685 14.325 107.364 1.00 10.62 204 LEU A O 1
ATOM 1655 N N . GLU A 1 208 ? 39.386 12.221 107.806 1.00 9.28 205 GLU A N 1
ATOM 1656 C CA . GLU A 1 208 ? 38.139 11.912 108.513 1.00 10.52 205 GLU A CA 1
ATOM 1657 C C . GLU A 1 208 ? 37.931 12.803 109.743 1.00 13.37 205 GLU A C 1
ATOM 1658 O O . GLU A 1 208 ? 36.783 13.017 110.150 1.00 13.55 205 GLU A O 1
ATOM 1664 N N . ARG A 1 209 ? 38.993 13.380 110.311 1.00 11.79 206 ARG A N 1
ATOM 1665 C CA . ARG A 1 209 ? 38.801 14.233 111.478 1.00 10.20 206 ARG A CA 1
ATOM 1666 C C . ARG A 1 209 ? 38.123 15.544 111.101 1.00 11.68 206 ARG A C 1
ATOM 1667 O O . ARG A 1 209 ? 37.546 16.221 111.980 1.00 14.47 206 ARG A O 1
ATOM 1675 N N . PHE A 1 210 ? 38.113 15.894 109.798 1.00 9.95 207 PHE A N 1
ATOM 1676 C CA . PHE A 1 210 ? 37.481 17.134 109.408 1.00 10.18 207 PHE A CA 1
ATOM 1677 C C . PHE A 1 210 ? 35.963 17.034 109.427 1.00 10.82 207 PHE A C 1
ATOM 1678 O O . PHE A 1 210 ? 35.309 18.069 109.406 1.00 11.37 207 PHE A O 1
ATOM 1686 N N . HIS A 1 211 ? 35.397 15.824 109.538 1.00 9.58 208 HIS A N 1
ATOM 1687 C CA . HIS A 1 211 ? 33.946 15.723 109.728 1.00 9.41 208 HIS A CA 1
ATOM 1688 C C . HIS A 1 211 ? 33.490 16.339 111.041 1.00 14.20 208 HIS A C 1
ATOM 1689 O O . HIS A 1 211 ? 32.287 16.593 111.204 1.00 12.72 208 HIS A O 1
ATOM 1696 N N . GLN A 1 212 ? 34.418 16.629 111.963 1.00 15.11 209 GLN A N 1
ATOM 1697 C CA . GLN A 1 212 ? 34.045 17.225 113.238 1.00 17.11 209 GLN A CA 1
ATOM 1698 C C . GLN A 1 212 ? 33.420 18.594 113.082 1.00 11.35 209 GLN A C 1
ATOM 1699 O O . GLN A 1 212 ? 32.692 19.027 113.982 1.00 15.07 209 GLN A O 1
ATOM 1705 N N . PHE A 1 213 ? 33.677 19.297 111.973 1.00 10.10 210 PHE A N 1
ATOM 1706 C CA . PHE A 1 213 ? 33.120 20.631 111.821 1.00 13.01 210 PHE A CA 1
ATOM 1707 C C . PHE A 1 213 ? 31.654 20.600 111.406 1.00 16.97 210 PHE A C 1
ATOM 1708 O O . PHE A 1 213 ? 31.013 21.661 111.389 1.00 18.25 210 PHE A O 1
ATOM 1716 N N . GLY A 1 214 ? 31.116 19.423 111.081 1.00 16.07 211 GLY A N 1
ATOM 1717 C CA . GLY A 1 214 ? 29.685 19.287 110.813 1.00 16.88 211 GLY A CA 1
ATOM 1718 C C . GLY A 1 214 ? 29.263 19.662 109.414 1.00 16.39 211 GLY A C 1
ATOM 1719 O O . GLY A 1 214 ? 28.069 19.849 109.166 1.00 16.45 211 GLY A O 1
ATOM 1720 N N . LEU A 1 215 ? 30.184 19.823 108.522 1.00 12.92 212 LEU A N 1
ATOM 1721 C CA . LEU A 1 215 ? 29.900 20.182 107.145 1.00 11.82 212 LEU A CA 1
ATOM 1722 C C . LEU A 1 215 ? 30.320 19.032 106.227 1.00 9.27 212 LEU A C 1
ATOM 1723 O O . LEU A 1 215 ? 31.335 18.370 106.473 1.00 10.48 212 LEU A O 1
ATOM 1728 N N . PRO A 1 216 ? 29.635 18.829 105.107 1.00 9.82 213 PRO A N 1
ATOM 1729 C CA . PRO A 1 216 ? 30.151 17.876 104.116 1.00 7.53 213 PRO A CA 1
ATOM 1730 C C . PRO A 1 216 ? 31.502 18.330 103.615 1.00 8.76 213 PRO A C 1
ATOM 1731 O O . PRO A 1 216 ? 31.792 19.528 103.552 1.00 10.18 213 PRO A O 1
ATOM 1735 N N . LEU A 1 217 ? 32.324 17.351 103.250 1.00 7.05 214 LEU A N 1
ATOM 1736 C CA . LEU A 1 217 ? 33.693 17.595 102.833 1.00 6.48 214 LEU A CA 1
ATOM 1737 C C . LEU A 1 217 ? 33.800 17.442 101.323 1.00 10.11 214 LEU A C 1
ATOM 1738 O O . LEU A 1 217 ? 33.227 16.523 100.743 1.00 12.35 214 LEU A O 1
ATOM 1743 N N . LEU A 1 218 ? 34.563 18.338 100.689 1.00 11.12 215 LEU A N 1
ATOM 1744 C CA . LEU A 1 218 ? 34.932 18.201 99.283 1.00 7.88 215 LEU A CA 1
ATOM 1745 C C . LEU A 1 218 ? 36.441 17.970 99.256 1.00 11.19 215 LEU A C 1
ATOM 1746 O O . LEU A 1 218 ? 37.210 18.786 99.786 1.00 12.91 215 LEU A O 1
ATOM 1751 N N . ALA A 1 219 ? 36.871 16.861 98.684 1.00 7.14 216 ALA A N 1
ATOM 1752 C CA . ALA A 1 219 ? 38.306 16.622 98.518 1.00 10.92 216 ALA A CA 1
ATOM 1753 C C . ALA A 1 219 ? 38.672 16.767 97.046 1.00 9.11 216 ALA A C 1
ATOM 1754 O O . ALA A 1 219 ? 38.102 16.069 96.193 1.00 10.15 216 ALA A O 1
ATOM 1756 N N . GLY A 1 220 ? 39.637 17.650 96.759 1.00 9.83 217 GLY A N 1
ATOM 1757 C CA . GLY A 1 220 ? 40.104 17.894 95.408 1.00 10.09 217 GLY A CA 1
ATOM 1758 C C . GLY A 1 220 ? 41.604 17.674 95.334 1.00 11.66 217 GLY A C 1
ATOM 1759 O O . GLY A 1 220 ? 42.378 18.582 95.641 1.00 13.94 217 GLY A O 1
ATOM 1768 N N . SER A 1 222 ? 42.949 15.709 92.532 1.00 7.89 219 SER A N 1
ATOM 1769 C CA . SER A 1 222 ? 43.175 15.217 91.174 1.00 10.17 219 SER A CA 1
ATOM 1770 C C . SER A 1 222 ? 44.267 15.964 90.405 1.00 7.66 219 SER A C 1
ATOM 1771 O O . SER A 1 222 ? 44.180 17.185 90.125 1.00 10.03 219 SER A O 1
ATOM 1774 N N . ARG A 1 223 ? 45.297 15.213 89.994 1.00 9.60 220 ARG A N 1
ATOM 1775 C CA . ARG A 1 223 ? 46.415 15.695 89.192 1.00 10.65 220 ARG A CA 1
ATOM 1776 C C . ARG A 1 223 ? 47.185 16.817 89.853 1.00 10.98 220 ARG A C 1
ATOM 1777 O O . ARG A 1 223 ? 47.888 17.567 89.156 1.00 14.07 220 ARG A O 1
ATOM 1785 N N . LYS A 1 224 ? 47.119 16.936 91.181 1.00 9.90 221 LYS A N 1
ATOM 1786 C CA . LYS A 1 224 ? 47.824 18.015 91.850 1.00 12.13 221 LYS A CA 1
ATOM 1787 C C . LYS A 1 224 ? 49.258 17.582 92.136 1.00 9.42 221 LYS A C 1
ATOM 1788 O O . LYS A 1 224 ? 49.627 16.407 92.000 1.00 10.40 221 LYS A O 1
ATOM 1794 N N . SER A 1 225 ? 50.078 18.572 92.492 1.00 12.03 222 SER A N 1
ATOM 1795 C CA . SER A 1 225 ? 51.498 18.294 92.637 1.00 12.46 222 SER A CA 1
ATOM 1796 C C . SER A 1 225 ? 51.750 17.260 93.718 1.00 11.12 222 SER A C 1
ATOM 1797 O O . SER A 1 225 ? 52.739 16.515 93.632 1.00 12.90 222 SER A O 1
ATOM 1808 N N . VAL A 1 227 ? 50.412 14.539 93.949 1.00 10.22 224 VAL A N 1
ATOM 1809 C CA . VAL A 1 227 ? 50.496 13.292 93.219 1.00 7.93 224 VAL A CA 1
ATOM 1810 C C . VAL A 1 227 ? 51.689 13.307 92.263 1.00 9.54 224 VAL A C 1
ATOM 1811 O O . VAL A 1 227 ? 52.580 12.446 92.357 1.00 10.62 224 VAL A O 1
ATOM 1815 N N . PHE A 1 228 ? 51.754 14.285 91.343 1.00 11.42 225 PHE A N 1
ATOM 1816 C CA . PHE A 1 228 ? 52.799 14.094 90.337 1.00 11.46 225 PHE A CA 1
ATOM 1817 C C . PHE A 1 228 ? 54.223 14.347 90.869 1.00 13.07 225 PHE A C 1
ATOM 1818 O O . PHE A 1 228 ? 55.178 13.762 90.340 1.00 17.86 225 PHE A O 1
ATOM 1826 N N . LYS A 1 229 ? 54.408 15.153 91.916 1.00 10.59 226 LYS A N 1
ATOM 1827 C CA . LYS A 1 229 ? 55.757 15.315 92.442 1.00 12.42 226 LYS A CA 1
ATOM 1828 C C . LYS A 1 229 ? 56.181 14.122 93.282 1.00 11.35 226 LYS A C 1
ATOM 1829 O O . LYS A 1 229 ? 57.381 13.764 93.285 1.00 16.17 226 LYS A O 1
ATOM 1835 N N . LEU A 1 230 ? 55.232 13.508 94.002 1.00 12.38 227 LEU A N 1
ATOM 1836 C CA . LEU A 1 230 ? 55.559 12.274 94.722 1.00 9.53 227 LEU A CA 1
ATOM 1837 C C . LEU A 1 230 ? 56.029 11.196 93.756 1.00 11.27 227 LEU A C 1
ATOM 1838 O O . LEU A 1 230 ? 57.037 10.509 94.007 1.00 14.69 227 LEU A O 1
ATOM 1843 N N . LEU A 1 231 ? 55.382 11.095 92.624 1.00 13.25 228 LEU A N 1
ATOM 1844 C CA . LEU A 1 231 ? 55.663 10.041 91.667 1.00 15.61 228 LEU A CA 1
ATOM 1845 C C . LEU A 1 231 ? 56.733 10.453 90.664 1.00 19.91 228 LEU A C 1
ATOM 1846 O O . LEU A 1 231 ? 57.216 9.592 89.915 1.00 22.74 228 LEU A O 1
ATOM 1851 N N . ASP A 1 232 ? 57.128 11.728 90.664 1.00 20.73 229 ASP A N 1
ATOM 1852 C CA . ASP A 1 232 ? 58.098 12.322 89.723 1.00 25.17 229 ASP A CA 1
ATOM 1853 C C . ASP A 1 232 ? 57.672 12.066 88.275 1.00 26.26 229 ASP A C 1
ATOM 1854 O O . ASP A 1 232 ? 58.399 11.458 87.484 1.00 32.16 229 ASP A O 1
ATOM 1859 N N . VAL A 1 233 ? 56.451 12.513 87.956 1.00 24.28 230 VAL A N 1
ATOM 1860 C CA . VAL A 1 233 ? 55.856 12.400 86.622 1.00 25.77 230 VAL A CA 1
ATOM 1861 C C . VAL A 1 233 ? 55.229 13.738 86.259 1.00 22.97 230 VAL A C 1
ATOM 1862 O O . VAL A 1 233 ? 55.144 14.649 87.083 1.00 23.65 230 VAL A O 1
ATOM 1866 N N . GLU A 1 234 ? 54.788 13.859 84.967 1.00 23.64 231 GLU A N 1
ATOM 1867 C CA . GLU A 1 234 ? 54.049 15.031 84.521 1.00 26.24 231 GLU A CA 1
ATOM 1868 C C . GLU A 1 234 ? 52.599 14.927 84.975 1.00 22.55 231 GLU A C 1
ATOM 1869 O O . GLU A 1 234 ? 52.078 13.824 85.133 1.00 22.46 231 GLU A O 1
ATOM 1872 N N . PRO A 1 235 ? 51.934 16.048 85.223 1.00 22.51 232 PRO A N 1
ATOM 1873 C CA . PRO A 1 235 ? 50.539 15.963 85.684 1.00 24.04 232 PRO A CA 1
ATOM 1874 C C . PRO A 1 235 ? 49.681 15.107 84.761 1.00 24.55 232 PRO A C 1
ATOM 1875 O O . PRO A 1 235 ? 48.687 14.542 85.217 1.00 22.46 232 PRO A O 1
ATOM 1879 N N . LYS A 1 236 ? 50.066 14.944 83.487 1.00 30.11 233 LYS A N 1
ATOM 1880 C CA . LYS A 1 236 ? 49.298 14.058 82.607 1.00 34.76 233 LYS A CA 1
ATOM 1881 C C . LYS A 1 236 ? 49.547 12.567 82.865 1.00 29.97 233 LYS A C 1
ATOM 1882 O O . LYS A 1 236 ? 48.773 11.726 82.400 1.00 26.72 233 LYS A O 1
ATOM 1893 N N . ALA A 1 238 ? 49.411 11.377 85.835 1.00 14.93 235 ALA A N 1
ATOM 1894 C CA . ALA A 1 238 ? 49.082 11.252 87.257 1.00 11.73 235 ALA A CA 1
ATOM 1895 C C . ALA A 1 238 ? 47.756 10.523 87.553 1.00 12.30 235 ALA A C 1
ATOM 1896 O O . ALA A 1 238 ? 47.270 10.591 88.690 1.00 11.97 235 ALA A O 1
ATOM 1898 N N . LEU A 1 239 ? 47.186 9.802 86.593 1.00 10.29 236 LEU A N 1
ATOM 1899 C CA . LEU A 1 239 ? 45.879 9.170 86.826 1.00 11.11 236 LEU A CA 1
ATOM 1900 C C . LEU A 1 239 ? 45.906 8.207 88.012 1.00 9.75 236 LEU A C 1
ATOM 1901 O O . LEU A 1 239 ? 45.073 8.310 88.915 1.00 8.93 236 LEU A O 1
ATOM 1906 N N . SER A 1 240 ? 46.811 7.212 87.990 1.00 10.05 237 SER A N 1
ATOM 1907 C CA . SER A 1 240 ? 46.744 6.160 89.006 1.00 7.41 237 SER A CA 1
ATOM 1908 C C . SER A 1 240 ? 46.923 6.725 90.389 1.00 8.31 237 SER A C 1
ATOM 1909 O O . SER A 1 240 ? 46.204 6.327 91.331 1.00 5.95 237 SER A O 1
ATOM 1912 N N . GLY A 1 241 ? 47.884 7.647 90.539 1.00 9.99 238 GLY A N 1
ATOM 1913 C CA . GLY A 1 241 ? 48.089 8.264 91.833 1.00 6.81 238 GLY A CA 1
ATOM 1914 C C . GLY A 1 241 ? 46.861 9.030 92.272 1.00 9.13 238 GLY A C 1
ATOM 1915 O O . GLY A 1 241 ? 46.531 9.040 93.448 1.00 8.40 238 GLY A O 1
ATOM 1916 N N . SER A 1 242 ? 46.189 9.697 91.321 1.00 8.27 239 SER A N 1
ATOM 1917 C CA . SER A 1 242 ? 44.985 10.461 91.656 1.00 7.97 239 SER A CA 1
ATOM 1918 C C . SER A 1 242 ? 43.887 9.530 92.137 1.00 9.30 239 SER A C 1
ATOM 1919 O O . SER A 1 242 ? 43.131 9.872 93.064 1.00 7.55 239 SER A O 1
ATOM 1922 N N . LEU A 1 243 ? 43.783 8.350 91.507 1.00 6.21 240 LEU A N 1
ATOM 1923 C CA . LEU A 1 243 ? 42.772 7.374 91.926 1.00 5.34 240 LEU A CA 1
ATOM 1924 C C . LEU A 1 243 ? 43.069 6.859 93.311 1.00 7.99 240 LEU A C 1
ATOM 1925 O O . LEU A 1 243 ? 42.132 6.623 94.080 1.00 8.40 240 LEU A O 1
ATOM 1930 N N . ALA A 1 244 ? 44.349 6.657 93.656 1.00 5.24 241 ALA A N 1
ATOM 1931 C CA . ALA A 1 244 ? 44.608 6.213 95.028 1.00 5.17 241 ALA A CA 1
ATOM 1932 C C . ALA A 1 244 ? 44.186 7.269 96.041 1.00 6.64 241 ALA A C 1
ATOM 1933 O O . ALA A 1 244 ? 43.590 6.925 97.073 1.00 8.04 241 ALA A O 1
ATOM 1935 N N . CYS A 1 245 ? 44.500 8.551 95.781 1.00 5.17 242 CYS A N 1
ATOM 1936 C CA . CYS A 1 245 ? 44.072 9.630 96.694 1.00 7.03 242 CYS A CA 1
ATOM 1937 C C . CYS A 1 245 ? 42.555 9.663 96.832 1.00 5.32 242 CYS A C 1
ATOM 1938 O O . CYS A 1 245 ? 42.030 9.770 97.961 1.00 6.47 242 CYS A O 1
ATOM 1941 N N . ALA A 1 246 ? 41.832 9.545 95.701 1.00 7.01 243 ALA A N 1
ATOM 1942 C CA . ALA A 1 246 ? 40.369 9.500 95.715 1.00 7.56 243 ALA A CA 1
ATOM 1943 C C . ALA A 1 246 ? 39.857 8.308 96.542 1.00 6.45 243 ALA A C 1
ATOM 1944 O O . ALA A 1 246 ? 38.896 8.450 97.313 1.00 6.59 243 ALA A O 1
ATOM 1946 N N . THR A 1 247 ? 40.506 7.148 96.433 1.00 7.15 244 THR A N 1
ATOM 1947 C CA . THR A 1 247 ? 40.068 5.973 97.215 1.00 5.33 244 THR A CA 1
ATOM 1948 C C . THR A 1 247 ? 40.273 6.211 98.718 1.00 6.41 244 THR A C 1
ATOM 1949 O O . THR A 1 247 ? 39.401 5.886 99.534 1.00 6.47 244 THR A O 1
ATOM 1953 N N . ILE A 1 248 ? 41.412 6.783 99.107 1.00 4.87 245 ILE A N 1
ATOM 1954 C CA . ILE A 1 248 ? 41.643 7.025 100.519 1.00 5.29 245 ILE A CA 1
ATOM 1955 C C . ILE A 1 248 ? 40.635 8.046 101.032 1.00 7.92 245 ILE A C 1
ATOM 1956 O O . ILE A 1 248 ? 40.090 7.875 102.122 1.00 6.92 245 ILE A O 1
ATOM 1961 N N . ALA A 1 249 ? 40.378 9.115 100.261 1.00 6.34 246 ALA A N 1
ATOM 1962 C CA . ALA A 1 249 ? 39.371 10.122 100.663 1.00 6.37 246 ALA A CA 1
ATOM 1963 C C . ALA A 1 249 ? 37.974 9.507 100.774 1.00 8.61 246 ALA A C 1
ATOM 1964 O O . ALA A 1 249 ? 37.265 9.771 101.748 1.00 7.64 246 ALA A O 1
ATOM 1966 N N . ALA A 1 250 ? 37.596 8.639 99.827 1.00 5.82 247 ALA A N 1
ATOM 1967 C CA . ALA A 1 250 ? 36.279 7.989 99.905 1.00 8.58 247 ALA A CA 1
ATOM 1968 C C . ALA A 1 250 ? 36.193 7.064 101.126 1.00 5.55 247 ALA A C 1
ATOM 1969 O O . ALA A 1 250 ? 35.144 6.997 101.782 1.00 8.23 247 ALA A O 1
ATOM 1979 N N . LYS A 1 252 ? 37.564 7.505 103.904 1.00 5.84 249 LYS A N 1
ATOM 1980 C CA . LYS A 1 252 ? 37.448 8.411 105.031 1.00 8.00 249 LYS A CA 1
ATOM 1981 C C . LYS A 1 252 ? 36.164 9.229 104.981 1.00 13.04 249 LYS A C 1
ATOM 1982 O O . LYS A 1 252 ? 35.967 10.127 105.813 1.00 11.45 249 LYS A O 1
ATOM 1988 N N . GLY A 1 253 ? 35.263 8.898 104.057 1.00 9.01 250 GLY A N 1
ATOM 1989 C CA . GLY A 1 253 ? 33.919 9.449 104.083 1.00 8.80 250 GLY A CA 1
ATOM 1990 C C . GLY A 1 253 ? 33.745 10.793 103.402 1.00 8.85 250 GLY A C 1
ATOM 1991 O O . GLY A 1 253 ? 32.710 11.438 103.634 1.00 9.34 250 GLY A O 1
ATOM 1992 N N . ALA A 1 254 ? 34.703 11.239 102.580 1.00 8.44 251 ALA A N 1
ATOM 1993 C CA . ALA A 1 254 ? 34.534 12.539 101.918 1.00 7.72 251 ALA A CA 1
ATOM 1994 C C . ALA A 1 254 ? 33.320 12.471 101.006 1.00 10.31 251 ALA A C 1
ATOM 1995 O O . ALA A 1 254 ? 33.254 11.625 100.105 1.00 9.77 251 ALA A O 1
ATOM 1997 N N . GLN A 1 255 ? 32.379 13.385 101.200 1.00 6.24 252 GLN A N 1
ATOM 1998 C CA . GLN A 1 255 ? 31.103 13.241 100.511 1.00 6.15 252 GLN A CA 1
ATOM 1999 C C . GLN A 1 255 ? 31.195 13.661 99.059 1.00 5.96 252 GLN A C 1
ATOM 2000 O O . GLN A 1 255 ? 30.363 13.223 98.250 1.00 8.31 252 GLN A O 1
ATOM 2006 N N . ILE A 1 256 ? 32.144 14.546 98.715 1.00 6.28 253 ILE A N 1
ATOM 2007 C CA . ILE A 1 256 ? 32.280 14.999 97.333 1.00 5.74 253 ILE A CA 1
ATOM 2008 C C . ILE A 1 256 ? 33.755 14.877 96.983 1.00 7.87 253 ILE A C 1
ATOM 2009 O O . ILE A 1 256 ? 34.610 15.395 97.720 1.00 11.31 253 ILE A O 1
ATOM 2014 N N . ILE A 1 257 ? 34.051 14.226 95.860 1.00 7.39 254 ILE A N 1
ATOM 2015 C CA . ILE A 1 257 ? 35.436 14.034 95.368 1.00 5.27 254 ILE A CA 1
ATOM 2016 C C . ILE A 1 257 ? 35.490 14.654 93.977 1.00 6.02 254 ILE A C 1
ATOM 2017 O O . ILE A 1 257 ? 34.738 14.247 93.085 1.00 6.53 254 ILE A O 1
ATOM 2022 N N . ARG A 1 258 ? 36.348 15.664 93.821 1.00 6.40 255 ARG A N 1
ATOM 2023 C CA . ARG A 1 258 ? 36.387 16.542 92.637 1.00 5.87 255 ARG A CA 1
ATOM 2024 C C . ARG A 1 258 ? 37.551 16.084 91.773 1.00 7.54 255 ARG A C 1
ATOM 2025 O O . ARG A 1 258 ? 38.689 16.103 92.247 1.00 8.48 255 ARG A O 1
ATOM 2033 N N . VAL A 1 259 ? 37.280 15.619 90.525 1.00 6.70 256 VAL A N 1
ATOM 2034 C CA . VAL A 1 259 ? 38.289 14.898 89.752 1.00 7.92 256 VAL A CA 1
ATOM 2035 C C . VAL A 1 259 ? 38.223 15.307 88.297 1.00 7.97 256 VAL A C 1
ATOM 2036 O O . VAL A 1 259 ? 37.174 15.715 87.803 1.00 8.54 256 VAL A O 1
ATOM 2040 N N . HIS A 1 260 ? 39.362 15.165 87.604 1.00 8.11 257 HIS A N 1
ATOM 2041 C CA . HIS A 1 260 ? 39.383 15.187 86.140 1.00 8.79 257 HIS A CA 1
ATOM 2042 C C . HIS A 1 260 ? 38.878 13.864 85.549 1.00 10.49 257 HIS A C 1
ATOM 2043 O O . HIS A 1 260 ? 38.135 13.854 84.557 1.00 11.42 257 HIS A O 1
ATOM 2050 N N . ASP A 1 261 ? 39.365 12.728 86.081 1.00 10.15 258 ASP A N 1
ATOM 2051 C CA . ASP A 1 261 ? 39.137 11.410 85.470 1.00 9.11 258 ASP A CA 1
ATOM 2052 C C . ASP A 1 261 ? 37.882 10.786 86.070 1.00 11.74 258 ASP A C 1
ATOM 2053 O O . ASP A 1 261 ? 37.920 9.898 86.927 1.00 9.51 258 ASP A O 1
ATOM 2058 N N . PHE A 1 262 ? 36.742 11.286 85.594 1.00 8.88 259 PHE A N 1
ATOM 2059 C CA . PHE A 1 262 ? 35.503 10.953 86.258 1.00 8.33 259 PHE A CA 1
ATOM 2060 C C . PHE A 1 262 ? 35.038 9.530 85.971 1.00 9.13 259 PHE A C 1
ATOM 2061 O O . PHE A 1 262 ? 34.436 8.926 86.857 1.00 8.16 259 PHE A O 1
ATOM 2069 N N . GLU A 1 263 ? 35.308 8.950 84.801 1.00 8.78 260 GLU A N 1
ATOM 2070 C CA . GLU A 1 263 ? 34.822 7.579 84.589 1.00 10.63 260 GLU A CA 1
ATOM 2071 C C . GLU A 1 263 ? 35.519 6.605 85.534 1.00 12.07 260 GLU A C 1
ATOM 2072 O O . GLU A 1 263 ? 34.881 5.714 86.137 1.00 10.98 260 GLU A O 1
ATOM 2078 N N . GLN A 1 264 ? 36.825 6.772 85.684 1.00 8.91 261 GLN A N 1
ATOM 2079 C CA . GLN A 1 264 ? 37.608 5.900 86.555 1.00 8.51 261 GLN A CA 1
ATOM 2080 C C . GLN A 1 264 ? 37.261 6.144 88.014 1.00 8.12 261 GLN A C 1
ATOM 2081 O O . GLN A 1 264 ? 37.179 5.180 88.815 1.00 8.27 261 GLN A O 1
ATOM 2087 N N . THR A 1 265 ? 36.951 7.405 88.370 1.00 5.95 262 THR A N 1
ATOM 2088 C CA . THR A 1 265 ? 36.669 7.673 89.763 1.00 6.49 262 THR A CA 1
ATOM 2089 C C . THR A 1 265 ? 35.304 7.109 90.144 1.00 7.10 262 THR A C 1
ATOM 2090 O O . THR A 1 265 ? 35.097 6.747 91.317 1.00 8.45 262 THR A O 1
ATOM 2102 N N . ASP A 1 267 ? 34.256 4.246 89.230 1.00 8.03 264 ASP A N 1
ATOM 2103 C CA . ASP A 1 267 ? 34.590 2.884 89.642 1.00 7.75 264 ASP A CA 1
ATOM 2104 C C . ASP A 1 267 ? 35.172 2.845 91.052 1.00 8.58 264 ASP A C 1
ATOM 2105 O O . ASP A 1 267 ? 34.886 1.912 91.823 1.00 9.24 264 ASP A O 1
ATOM 2110 N N . ILE A 1 268 ? 36.057 3.784 91.388 1.00 5.42 265 ILE A N 1
ATOM 2111 C CA . ILE A 1 268 ? 36.669 3.598 92.698 1.00 7.64 265 ILE A CA 1
ATOM 2112 C C . ILE A 1 268 ? 35.661 3.933 93.807 1.00 8.06 265 ILE A C 1
ATOM 2113 O O . ILE A 1 268 ? 35.704 3.305 94.883 1.00 9.34 265 ILE A O 1
ATOM 2118 N N . VAL A 1 269 ? 34.742 4.901 93.603 1.00 8.74 266 VAL A N 1
ATOM 2119 C CA . VAL A 1 269 ? 33.821 5.144 94.721 1.00 9.00 266 VAL A CA 1
ATOM 2120 C C . VAL A 1 269 ? 32.848 3.969 94.884 1.00 9.74 266 VAL A C 1
ATOM 2121 O O . VAL A 1 269 ? 32.386 3.686 96.006 1.00 10.66 266 VAL A O 1
ATOM 2125 N N . LYS A 1 270 ? 32.546 3.250 93.813 1.00 6.57 267 LYS A N 1
ATOM 2126 C CA . LYS A 1 270 ? 31.726 2.042 93.942 1.00 10.24 267 LYS A CA 1
ATOM 2127 C C . LYS A 1 270 ? 32.428 0.958 94.786 1.00 7.71 267 LYS A C 1
ATOM 2128 O O . LYS A 1 270 ? 31.781 0.274 95.602 1.00 8.71 267 LYS A O 1
ATOM 2134 N N . VAL A 1 271 ? 33.723 0.738 94.534 1.00 6.42 268 VAL A N 1
ATOM 2135 C CA . VAL A 1 271 ? 34.513 -0.197 95.338 1.00 6.54 268 VAL A CA 1
ATOM 2136 C C . VAL A 1 271 ? 34.537 0.254 96.780 1.00 6.68 268 VAL A C 1
ATOM 2137 O O . VAL A 1 271 ? 34.316 -0.555 97.692 1.00 6.49 268 VAL A O 1
ATOM 2141 N N . CYS A 1 272 ? 34.772 1.565 97.019 1.00 5.83 269 CYS A N 1
ATOM 2142 C CA . CYS A 1 272 ? 34.800 2.056 98.411 1.00 6.09 269 CYS A CA 1
ATOM 2143 C C . CYS A 1 272 ? 33.437 1.868 99.082 1.00 7.91 269 CYS A C 1
ATOM 2144 O O . CYS A 1 272 ? 33.361 1.440 100.236 1.00 8.32 269 CYS A O 1
ATOM 2147 N N . GLN A 1 273 ? 32.350 2.165 98.368 1.00 6.67 270 GLN A N 1
ATOM 2148 C CA . GLN A 1 273 ? 31.025 2.039 98.973 1.00 8.74 270 GLN A CA 1
ATOM 2149 C C . GLN A 1 273 ? 30.714 0.576 99.296 1.00 8.63 270 GLN A C 1
ATOM 2150 O O . GLN A 1 273 ? 30.132 0.264 100.340 1.00 9.08 270 GLN A O 1
ATOM 2156 N N . ALA A 1 274 ? 31.125 -0.346 98.429 1.00 7.05 271 ALA A N 1
ATOM 2157 C CA . ALA A 1 274 ? 30.917 -1.755 98.742 1.00 7.94 271 ALA A CA 1
ATOM 2158 C C . ALA A 1 274 ? 31.702 -2.192 99.972 1.00 7.37 271 ALA A C 1
ATOM 2159 O O . ALA A 1 274 ? 31.212 -3.010 100.744 1.00 10.11 271 ALA A O 1
ATOM 2161 N N . THR A 1 275 ? 32.923 -1.676 100.139 1.00 7.52 272 THR A N 1
ATOM 2162 C CA . THR A 1 275 ? 33.734 -1.977 101.311 1.00 7.10 272 THR A CA 1
ATOM 2163 C C . THR A 1 275 ? 33.109 -1.377 102.567 1.00 7.46 272 THR A C 1
ATOM 2164 O O . THR A 1 275 ? 33.003 -2.065 103.609 1.00 9.78 272 THR A O 1
ATOM 2168 N N . LEU A 1 276 ? 32.685 -0.095 102.484 1.00 7.26 273 LEU A N 1
ATOM 2169 C CA . LEU A 1 276 ? 32.072 0.528 103.649 1.00 7.81 273 LEU A CA 1
ATOM 2170 C C . LEU A 1 276 ? 30.795 -0.178 104.067 1.00 8.33 273 LEU A C 1
ATOM 2171 O O . LEU A 1 276 ? 30.527 -0.275 105.279 1.00 9.90 273 LEU A O 1
ATOM 2176 N N . GLU A 1 277 ? 30.026 -0.703 103.102 1.00 8.38 274 GLU A N 1
ATOM 2177 C CA . GLU A 1 277 ? 28.797 -1.430 103.445 1.00 11.07 274 GLU A CA 1
ATOM 2178 C C . GLU A 1 277 ? 29.053 -2.722 104.216 1.00 9.63 274 GLU A C 1
ATOM 2179 O O . GLU A 1 277 ? 28.145 -3.226 104.893 1.00 12.63 274 GLU A O 1
ATOM 2185 N N . GLN A 1 278 ? 30.253 -3.274 104.138 1.00 9.32 275 GLN A N 1
ATOM 2186 C CA . GLN A 1 278 ? 30.598 -4.505 104.832 1.00 9.84 275 GLN A CA 1
ATOM 2187 C C . GLN A 1 278 ? 31.548 -4.248 105.991 1.00 9.93 275 GLN A C 1
ATOM 2188 O O . GLN A 1 278 ? 32.165 -5.201 106.507 1.00 10.26 275 GLN A O 1
ATOM 2194 N N . SER A 1 279 ? 31.648 -2.968 106.423 1.00 9.71 276 SER A N 1
ATOM 2195 C CA . SER A 1 279 ? 32.566 -2.610 107.522 1.00 9.85 276 SER A CA 1
ATOM 2196 C C . SER A 1 279 ? 31.836 -2.576 108.854 1.00 13.30 276 SER A C 1
ATOM 2197 O O . SER A 1 279 ? 30.694 -2.108 108.925 1.00 15.79 276 SER A O 1
ATOM 2200 N N . PRO A 1 280 ? 32.490 -3.016 109.920 1.00 11.79 277 PRO A N 1
ATOM 2201 C CA . PRO A 1 280 ? 31.862 -3.018 111.247 1.00 15.69 277 PRO A CA 1
ATOM 2202 C C . PRO A 1 280 ? 31.830 -1.604 111.813 1.00 26.27 277 PRO A C 1
ATOM 2203 O O . PRO A 1 280 ? 32.308 -0.659 111.188 1.00 23.39 277 PRO A O 1
ATOM 2207 N N . HIS A 1 281 ? 31.264 -1.477 113.017 1.00 29.10 278 HIS A N 1
ATOM 2208 C CA . HIS A 1 281 ? 31.296 -0.208 113.745 1.00 39.41 278 HIS A CA 1
ATOM 2209 C C . HIS A 1 281 ? 31.251 -0.387 115.265 1.00 43.55 278 HIS A C 1
ATOM 2210 O O . HIS A 1 281 ? 31.644 -1.428 115.807 1.00 45.75 278 HIS A O 1
ATOM 2217 N N . ALA B 1 3 ? 57.889 -4.855 111.693 1.00 62.77 0 ALA B N 1
ATOM 2218 C CA . ALA B 1 3 ? 58.128 -5.081 110.270 1.00 52.27 0 ALA B CA 1
ATOM 2219 C C . ALA B 1 3 ? 59.070 -6.268 110.058 1.00 44.40 0 ALA B C 1
ATOM 2220 O O . ALA B 1 3 ? 60.230 -6.251 110.480 1.00 44.56 0 ALA B O 1
ATOM 2230 N N . LYS B 1 5 ? 61.273 -9.470 108.238 1.00 32.50 2 LYS B N 1
ATOM 2231 C CA . LYS B 1 5 ? 62.252 -9.725 107.187 1.00 33.50 2 LYS B CA 1
ATOM 2232 C C . LYS B 1 5 ? 62.012 -11.110 106.583 1.00 31.06 2 LYS B C 1
ATOM 2233 O O . LYS B 1 5 ? 62.094 -12.126 107.281 1.00 34.77 2 LYS B O 1
ATOM 2239 N N . LEU B 1 6 ? 61.753 -11.149 105.285 1.00 21.50 3 LEU B N 1
ATOM 2240 C CA . LEU B 1 6 ? 61.580 -12.399 104.562 1.00 19.75 3 LEU B CA 1
ATOM 2241 C C . LEU B 1 6 ? 62.922 -12.861 103.995 1.00 22.40 3 LEU B C 1
ATOM 2242 O O . LEU B 1 6 ? 63.573 -12.105 103.273 1.00 25.31 3 LEU B O 1
ATOM 2247 N N . ILE B 1 7 ? 63.314 -14.099 104.283 1.00 16.43 4 ILE B N 1
ATOM 2248 C CA . ILE B 1 7 ? 64.592 -14.667 103.858 1.00 18.06 4 ILE B CA 1
ATOM 2249 C C . ILE B 1 7 ? 64.353 -15.846 102.929 1.00 26.18 4 ILE B C 1
ATOM 2250 O O . ILE B 1 7 ? 63.672 -16.810 103.306 1.00 27.76 4 ILE B O 1
ATOM 2255 N N . SER B 1 8 ? 64.993 -15.817 101.753 1.00 20.12 5 SER B N 1
ATOM 2256 C CA . SER B 1 8 ? 65.050 -16.983 100.861 1.00 19.18 5 SER B CA 1
ATOM 2257 C C . SER B 1 8 ? 66.504 -17.254 100.499 1.00 20.38 5 SER B C 1
ATOM 2258 O O . SER B 1 8 ? 67.063 -16.633 99.579 1.00 20.95 5 SER B O 1
ATOM 2261 N N . LYS B 1 9 ? 67.108 -18.195 101.236 1.00 22.78 6 LYS B N 1
ATOM 2262 C CA . LYS B 1 9 ? 68.514 -18.535 101.082 1.00 31.21 6 LYS B CA 1
ATOM 2263 C C . LYS B 1 9 ? 69.365 -17.269 101.074 1.00 33.23 6 LYS B C 1
ATOM 2264 O O . LYS B 1 9 ? 69.438 -16.559 102.084 1.00 33.07 6 LYS B O 1
ATOM 2270 N N . ASN B 1 10 ? 69.958 -16.955 99.923 1.00 30.39 7 ASN B N 1
ATOM 2271 C CA . ASN B 1 10 ? 70.829 -15.796 99.805 1.00 36.51 7 ASN B CA 1
ATOM 2272 C C . ASN B 1 10 ? 70.066 -14.454 99.831 1.00 34.83 7 ASN B C 1
ATOM 2273 O O . ASN B 1 10 ? 70.668 -13.428 100.170 1.00 40.21 7 ASN B O 1
ATOM 2278 N N . LYS B 1 11 ? 68.765 -14.429 99.515 1.00 23.80 8 LYS B N 1
ATOM 2279 C CA . LYS B 1 11 ? 68.029 -13.187 99.316 1.00 24.95 8 LYS B CA 1
ATOM 2280 C C . LYS B 1 11 ? 67.263 -12.779 100.567 1.00 27.70 8 LYS B C 1
ATOM 2281 O O . LYS B 1 11 ? 66.853 -13.618 101.368 1.00 25.59 8 LYS B O 1
ATOM 2287 N N . SER B 1 12 ? 66.970 -11.481 100.661 1.00 23.47 9 SER B N 1
ATOM 2288 C CA . SER B 1 12 ? 66.289 -10.924 101.821 1.00 28.24 9 SER B CA 1
ATOM 2289 C C . SER B 1 12 ? 65.442 -9.728 101.406 1.00 26.95 9 SER B C 1
ATOM 2290 O O . SER B 1 12 ? 65.863 -8.930 100.563 1.00 29.77 9 SER B O 1
ATOM 2293 N N . LEU B 1 13 ? 64.238 -9.619 101.983 1.00 20.01 10 LEU B N 1
ATOM 2294 C CA . LEU B 1 13 ? 63.324 -8.504 101.748 1.00 19.48 10 LEU B CA 1
ATOM 2295 C C . LEU B 1 13 ? 62.757 -8.034 103.080 1.00 22.19 10 LEU B C 1
ATOM 2296 O O . LEU B 1 13 ? 62.366 -8.851 103.914 1.00 28.35 10 LEU B O 1
ATOM 2301 N N . LEU B 1 14 ? 62.683 -6.728 103.279 1.00 21.98 11 LEU B N 1
ATOM 2302 C CA . LEU B 1 14 ? 62.179 -6.176 104.529 1.00 17.95 11 LEU B CA 1
ATOM 2303 C C . LEU B 1 14 ? 60.738 -5.726 104.285 1.00 21.97 11 LEU B C 1
ATOM 2304 O O . LEU B 1 14 ? 60.480 -4.869 103.433 1.00 20.85 11 LEU B O 1
ATOM 2309 N N . LEU B 1 15 ? 59.796 -6.342 104.998 1.00 19.95 12 LEU B N 1
ATOM 2310 C CA . LEU B 1 15 ? 58.378 -6.128 104.716 1.00 17.55 12 LEU B CA 1
ATOM 2311 C C . LEU B 1 15 ? 57.804 -5.022 105.599 1.00 21.24 12 LEU B C 1
ATOM 2312 O O . LEU B 1 15 ? 56.875 -5.233 106.376 1.00 22.39 12 LEU B O 1
ATOM 2317 N N . ASP B 1 16 ? 58.367 -3.815 105.457 1.00 18.62 13 ASP B N 1
ATOM 2318 C CA . ASP B 1 16 ? 57.966 -2.659 106.252 1.00 23.89 13 ASP B CA 1
ATOM 2319 C C . ASP B 1 16 ? 57.041 -1.723 105.491 1.00 20.75 13 ASP B C 1
ATOM 2320 O O . ASP B 1 16 ? 56.826 -0.586 105.919 1.00 26.92 13 ASP B O 1
ATOM 2325 N N . ARG B 1 17 ? 56.480 -2.187 104.386 1.00 19.86 14 ARG B N 1
ATOM 2326 C CA . ARG B 1 17 ? 55.656 -1.397 103.472 1.00 15.97 14 ARG B CA 1
ATOM 2327 C C . ARG B 1 17 ? 55.010 -2.402 102.524 1.00 16.05 14 ARG B C 1
ATOM 2328 O O . ARG B 1 17 ? 55.326 -3.597 102.566 1.00 17.41 14 ARG B O 1
ATOM 2336 N N . SER B 1 18 ? 54.148 -1.917 101.636 1.00 12.39 15 SER B N 1
ATOM 2337 C CA . SER B 1 18 ? 53.475 -2.817 100.704 1.00 11.66 15 SER B CA 1
ATOM 2338 C C . SER B 1 18 ? 54.414 -3.071 99.534 1.00 13.52 15 SER B C 1
ATOM 2339 O O . SER B 1 18 ? 54.893 -2.122 98.908 1.00 17.79 15 SER B O 1
ATOM 2342 N N . HIS B 1 19 ? 54.682 -4.337 99.250 1.00 10.95 16 HIS B N 1
ATOM 2343 C CA . HIS B 1 19 ? 55.474 -4.746 98.096 1.00 10.39 16 HIS B CA 1
ATOM 2344 C C . HIS B 1 19 ? 54.543 -5.250 97.025 1.00 11.05 16 HIS B C 1
ATOM 2345 O O . HIS B 1 19 ? 53.503 -5.866 97.320 1.00 14.29 16 HIS B O 1
ATOM 2352 N N . VAL B 1 20 ? 54.904 -4.997 95.757 1.00 7.55 17 VAL B N 1
ATOM 2353 C CA . VAL B 1 20 ? 54.053 -5.441 94.647 1.00 7.07 17 VAL B CA 1
ATOM 2354 C C . VAL B 1 20 ? 54.593 -6.763 94.091 1.00 10.18 17 VAL B C 1
ATOM 2355 O O . VAL B 1 20 ? 55.801 -6.908 93.877 1.00 7.36 17 VAL B O 1
ATOM 2367 N N . GLY B 1 22 ? 54.025 -8.979 90.735 1.00 7.38 19 GLY B N 1
ATOM 2368 C CA . GLY B 1 22 ? 53.386 -8.890 89.418 1.00 7.60 19 GLY B CA 1
ATOM 2369 C C . GLY B 1 22 ? 53.115 -10.263 88.873 1.00 12.09 19 GLY B C 1
ATOM 2370 O O . GLY B 1 22 ? 53.946 -11.159 88.979 1.00 11.35 19 GLY B O 1
ATOM 2371 N N . ILE B 1 23 ? 51.923 -10.434 88.338 1.00 11.61 20 ILE B N 1
ATOM 2372 C CA . ILE B 1 23 ? 51.498 -11.695 87.745 1.00 9.62 20 ILE B CA 1
ATOM 2373 C C . ILE B 1 23 ? 52.024 -11.737 86.326 1.00 10.91 20 ILE B C 1
ATOM 2374 O O . ILE B 1 23 ? 51.571 -10.970 85.470 1.00 12.15 20 ILE B O 1
ATOM 2379 N N . LEU B 1 24 ? 52.883 -12.701 86.038 1.00 12.49 21 LEU B N 1
ATOM 2380 C CA . LEU B 1 24 ? 53.467 -12.816 84.709 1.00 15.95 21 LEU B CA 1
ATOM 2381 C C . LEU B 1 24 ? 52.634 -13.816 83.922 1.00 22.91 21 LEU B C 1
ATOM 2382 O O . LEU B 1 24 ? 52.463 -14.961 84.351 1.00 29.92 21 LEU B O 1
ATOM 2387 N N . ASN B 1 25 ? 52.108 -13.363 82.787 1.00 26.26 22 ASN B N 1
ATOM 2388 C CA . ASN B 1 25 ? 51.234 -14.174 81.941 1.00 33.60 22 ASN B CA 1
ATOM 2389 C C . ASN B 1 25 ? 52.072 -15.134 81.087 1.00 31.94 22 ASN B C 1
ATOM 2390 O O . ASN B 1 25 ? 52.798 -14.699 80.169 1.00 30.28 22 ASN B O 1
ATOM 2395 N N . VAL B 1 26 ? 52.005 -16.441 81.397 1.00 26.06 23 VAL B N 1
ATOM 2396 C CA . VAL B 1 26 ? 52.655 -17.441 80.542 1.00 30.25 23 VAL B CA 1
ATOM 2397 C C . VAL B 1 26 ? 51.690 -18.534 80.072 1.00 35.68 23 VAL B C 1
ATOM 2398 O O . VAL B 1 26 ? 52.112 -19.614 79.646 1.00 37.40 23 VAL B O 1
ATOM 2402 N N . THR B 1 27 ? 50.396 -18.256 80.110 1.00 35.76 24 THR B N 1
ATOM 2403 C CA . THR B 1 27 ? 49.367 -19.160 79.594 1.00 43.38 24 THR B CA 1
ATOM 2404 C C . THR B 1 27 ? 48.739 -18.572 78.335 1.00 44.89 24 THR B C 1
ATOM 2405 O O . THR B 1 27 ? 48.795 -17.359 78.118 1.00 45.06 24 THR B O 1
ATOM 2409 N N . PRO B 1 28 ? 48.112 -19.401 77.481 1.00 46.49 25 PRO B N 1
ATOM 2410 C CA . PRO B 1 28 ? 47.325 -18.850 76.361 1.00 51.51 25 PRO B CA 1
ATOM 2411 C C . PRO B 1 28 ? 45.968 -18.263 76.761 1.00 54.45 25 PRO B C 1
ATOM 2412 O O . PRO B 1 28 ? 45.134 -17.995 75.891 1.00 55.28 25 PRO B O 1
ATOM 2416 N N . ASP B 1 29 ? 45.736 -18.058 78.059 1.00 56.39 26 ASP B N 1
ATOM 2417 C CA . ASP B 1 29 ? 44.450 -17.583 78.582 1.00 60.73 26 ASP B CA 1
ATOM 2418 C C . ASP B 1 29 ? 43.957 -16.301 77.900 1.00 64.00 26 ASP B C 1
ATOM 2419 O O . ASP B 1 29 ? 42.778 -15.951 77.986 1.00 65.47 26 ASP B O 1
ATOM 2421 N N . THR B 1 38 ? 51.452 -14.104 73.089 1.00 57.72 35 THR B N 1
ATOM 2422 C CA . THR B 1 38 ? 52.392 -14.747 73.993 1.00 55.26 35 THR B CA 1
ATOM 2423 C C . THR B 1 38 ? 53.527 -15.428 73.234 1.00 54.12 35 THR B C 1
ATOM 2424 O O . THR B 1 38 ? 53.330 -16.091 72.208 1.00 60.72 35 THR B O 1
ATOM 2428 N N . HIS B 1 39 ? 54.730 -15.180 73.741 1.00 41.22 36 HIS B N 1
ATOM 2429 C CA . HIS B 1 39 ? 55.954 -15.869 73.367 1.00 30.46 36 HIS B CA 1
ATOM 2430 C C . HIS B 1 39 ? 56.954 -15.552 74.462 1.00 27.68 36 HIS B C 1
ATOM 2431 O O . HIS B 1 39 ? 56.755 -14.632 75.248 1.00 25.52 36 HIS B O 1
ATOM 2438 N N . LEU B 1 40 ? 58.032 -16.332 74.500 1.00 25.73 37 LEU B N 1
ATOM 2439 C CA . LEU B 1 40 ? 58.964 -16.259 75.615 1.00 21.86 37 LEU B CA 1
ATOM 2440 C C . LEU B 1 40 ? 59.612 -14.885 75.730 1.00 22.78 37 LEU B C 1
ATOM 2441 O O . LEU B 1 40 ? 59.815 -14.392 76.840 1.00 19.84 37 LEU B O 1
ATOM 2446 N N . ASP B 1 41 ? 59.981 -14.265 74.598 1.00 20.99 38 ASP B N 1
ATOM 2447 C CA . ASP B 1 41 ? 60.622 -12.958 74.677 1.00 21.59 38 ASP B CA 1
ATOM 2448 C C . ASP B 1 41 ? 59.655 -11.892 75.163 1.00 15.93 38 ASP B C 1
ATOM 2449 O O . ASP B 1 41 ? 60.079 -10.937 75.827 1.00 20.12 38 ASP B O 1
ATOM 2454 N N . ALA B 1 42 ? 58.355 -12.037 74.871 1.00 16.20 39 ALA B N 1
ATOM 2455 C CA . ALA B 1 42 ? 57.372 -11.097 75.415 1.00 18.08 39 ALA B CA 1
ATOM 2456 C C . ALA B 1 42 ? 57.282 -11.239 76.924 1.00 18.71 39 ALA B C 1
ATOM 2457 O O . ALA B 1 42 ? 57.182 -10.239 77.642 1.00 15.55 39 ALA B O 1
ATOM 2459 N N . ALA B 1 43 ? 57.361 -12.475 77.417 1.00 14.89 40 ALA B N 1
ATOM 2460 C CA . ALA B 1 43 ? 57.317 -12.675 78.868 1.00 18.86 40 ALA B CA 1
ATOM 2461 C C . ALA B 1 43 ? 58.554 -12.094 79.540 1.00 12.60 40 ALA B C 1
ATOM 2462 O O . ALA B 1 43 ? 58.442 -11.494 80.619 1.00 13.01 40 ALA B O 1
ATOM 2464 N N . LEU B 1 44 ? 59.736 -12.272 78.932 1.00 13.35 41 LEU B N 1
ATOM 2465 C CA . LEU B 1 44 ? 60.952 -11.692 79.503 1.00 12.96 41 LEU B CA 1
ATOM 2466 C C . LEU B 1 44 ? 60.893 -10.158 79.491 1.00 14.52 41 LEU B C 1
ATOM 2467 O O . LEU B 1 44 ? 61.310 -9.494 80.454 1.00 14.76 41 LEU B O 1
ATOM 2472 N N A LYS B 1 45 ? 60.413 -9.577 78.389 0.54 15.41 42 LYS B N 1
ATOM 2473 N N B LYS B 1 45 ? 60.358 -9.580 78.417 0.46 15.39 42 LYS B N 1
ATOM 2474 C CA A LYS B 1 45 ? 60.251 -8.126 78.325 0.54 15.39 42 LYS B CA 1
ATOM 2475 C CA B LYS B 1 45 ? 60.178 -8.132 78.370 0.46 15.15 42 LYS B CA 1
ATOM 2476 C C A LYS B 1 45 ? 59.289 -7.629 79.391 0.54 12.94 42 LYS B C 1
ATOM 2477 C C B LYS B 1 45 ? 59.235 -7.652 79.456 0.46 13.48 42 LYS B C 1
ATOM 2478 O O A LYS B 1 45 ? 59.533 -6.587 80.013 0.54 15.20 42 LYS B O 1
ATOM 2479 O O B LYS B 1 45 ? 59.507 -6.639 80.114 0.46 14.97 42 LYS B O 1
ATOM 2485 N N A GLN B 1 46 ? 58.192 -8.361 79.628 0.55 12.04 43 GLN B N 1
ATOM 2486 N N B GLN B 1 46 ? 58.117 -8.357 79.664 0.45 12.01 43 GLN B N 1
ATOM 2487 C CA A GLN B 1 46 ? 57.296 -7.979 80.717 0.55 11.26 43 GLN B CA 1
ATOM 2488 C CA B GLN B 1 46 ? 57.241 -7.974 80.767 0.45 13.25 43 GLN B CA 1
ATOM 2489 C C A GLN B 1 46 ? 57.998 -8.059 82.073 0.55 11.94 43 GLN B C 1
ATOM 2490 C C B GLN B 1 46 ? 57.973 -8.068 82.105 0.45 11.94 43 GLN B C 1
ATOM 2491 O O A GLN B 1 46 ? 57.851 -7.152 82.908 0.55 11.95 43 GLN B O 1
ATOM 2492 O O B GLN B 1 46 ? 57.839 -7.172 82.953 0.45 12.03 43 GLN B O 1
ATOM 2503 N N . ALA B 1 47 ? 58.774 -9.123 82.301 1.00 11.13 44 ALA B N 1
ATOM 2504 C CA . ALA B 1 47 ? 59.546 -9.233 83.546 1.00 13.07 44 ALA B CA 1
ATOM 2505 C C . ALA B 1 47 ? 60.520 -8.068 83.702 1.00 13.84 44 ALA B C 1
ATOM 2506 O O . ALA B 1 47 ? 60.625 -7.476 84.782 1.00 11.76 44 ALA B O 1
ATOM 2508 N N . GLU B 1 48 ? 61.192 -7.682 82.617 1.00 10.56 45 GLU B N 1
ATOM 2509 C CA . GLU B 1 48 ? 62.117 -6.552 82.703 1.00 11.96 45 GLU B CA 1
ATOM 2510 C C . GLU B 1 48 ? 61.379 -5.257 83.058 1.00 10.72 45 GLU B C 1
ATOM 2511 O O . GLU B 1 48 ? 61.857 -4.479 83.900 1.00 14.29 45 GLU B O 1
ATOM 2517 N N . LYS B 1 49 ? 60.188 -5.043 82.479 1.00 11.43 46 LYS B N 1
ATOM 2518 C CA . LYS B 1 49 ? 59.377 -3.861 82.831 1.00 12.42 46 LYS B CA 1
ATOM 2519 C C . LYS B 1 49 ? 58.983 -3.877 84.296 1.00 12.55 46 LYS B C 1
ATOM 2520 O O . LYS B 1 49 ? 58.974 -2.829 84.960 1.00 14.30 46 LYS B O 1
ATOM 2533 N N . VAL B 1 51 ? 60.746 -5.307 86.802 1.00 10.43 48 VAL B N 1
ATOM 2534 C CA . VAL B 1 51 ? 61.961 -4.972 87.539 1.00 8.60 48 VAL B CA 1
ATOM 2535 C C . VAL B 1 51 ? 62.182 -3.455 87.539 1.00 11.47 48 VAL B C 1
ATOM 2536 O O . VAL B 1 51 ? 62.443 -2.838 88.589 1.00 14.22 48 VAL B O 1
ATOM 2540 N N . LYS B 1 52 ? 62.039 -2.832 86.366 1.00 10.98 49 LYS B N 1
ATOM 2541 C CA . LYS B 1 52 ? 62.295 -1.404 86.234 1.00 13.48 49 LYS B CA 1
ATOM 2542 C C . LYS B 1 52 ? 61.265 -0.592 87.000 1.00 16.90 49 LYS B C 1
ATOM 2543 O O . LYS B 1 52 ? 61.609 0.444 87.588 1.00 18.61 49 LYS B O 1
ATOM 2546 N N . ALA B 1 53 ? 60.035 -1.094 87.097 1.00 14.26 50 ALA B N 1
ATOM 2547 C CA . ALA B 1 53 ? 58.981 -0.397 87.834 1.00 13.12 50 ALA B CA 1
ATOM 2548 C C . ALA B 1 53 ? 59.134 -0.511 89.346 1.00 12.28 50 ALA B C 1
ATOM 2549 O O . ALA B 1 53 ? 58.474 0.246 90.066 1.00 15.39 50 ALA B O 1
ATOM 2551 N N . GLY B 1 54 ? 59.991 -1.418 89.849 1.00 12.85 51 GLY B N 1
ATOM 2552 C CA . GLY B 1 54 ? 60.171 -1.600 91.264 1.00 12.49 51 GLY B CA 1
ATOM 2553 C C . GLY B 1 54 ? 59.366 -2.724 91.873 1.00 9.96 51 GLY B C 1
ATOM 2554 O O . GLY B 1 54 ? 59.288 -2.823 93.097 1.00 10.96 51 GLY B O 1
ATOM 2555 N N . VAL B 1 55 ? 58.819 -3.598 91.048 1.00 8.21 52 VAL B N 1
ATOM 2556 C CA . VAL B 1 55 ? 58.096 -4.783 91.535 1.00 7.62 52 VAL B CA 1
ATOM 2557 C C . VAL B 1 55 ? 59.061 -5.669 92.310 1.00 7.90 52 VAL B C 1
ATOM 2558 O O . VAL B 1 55 ? 60.225 -5.793 91.937 1.00 8.76 52 VAL B O 1
ATOM 2562 N N . SER B 1 56 ? 58.602 -6.220 93.444 1.00 7.05 53 SER B N 1
ATOM 2563 C CA . SER B 1 56 ? 59.457 -7.002 94.332 1.00 7.45 53 SER B CA 1
ATOM 2564 C C . SER B 1 56 ? 59.415 -8.478 94.013 1.00 8.58 53 SER B C 1
ATOM 2565 O O . SER B 1 56 ? 60.401 -9.183 94.276 1.00 11.04 53 SER B O 1
ATOM 2568 N N . PHE B 1 57 ? 58.301 -8.973 93.475 1.00 8.24 54 PHE B N 1
ATOM 2569 C CA . PHE B 1 57 ? 58.164 -10.404 93.191 1.00 7.74 54 PHE B CA 1
ATOM 2570 C C . PHE B 1 57 ? 57.546 -10.564 91.817 1.00 12.09 54 PHE B C 1
ATOM 2571 O O . PHE B 1 57 ? 56.592 -9.856 91.477 1.00 10.68 54 PHE B O 1
ATOM 2579 N N . ILE B 1 58 ? 58.054 -11.519 91.063 1.00 7.98 55 ILE B N 1
ATOM 2580 C CA . ILE B 1 58 ? 57.493 -11.909 89.763 1.00 13.92 55 ILE B CA 1
ATOM 2581 C C . ILE B 1 58 ? 56.855 -13.280 89.940 1.00 11.78 55 ILE B C 1
ATOM 2582 O O . ILE B 1 58 ? 57.556 -14.279 90.135 1.00 10.25 55 ILE B O 1
ATOM 2587 N N . ASP B 1 59 ? 55.535 -13.353 89.825 1.00 9.27 56 ASP B N 1
ATOM 2588 C CA . ASP B 1 59 ? 54.780 -14.584 90.082 1.00 11.41 56 ASP B CA 1
ATOM 2589 C C . ASP B 1 59 ? 54.492 -15.313 88.763 1.00 17.84 56 ASP B C 1
ATOM 2590 O O . ASP B 1 59 ? 53.839 -14.753 87.868 1.00 13.85 56 ASP B O 1
ATOM 2595 N N . ILE B 1 60 ? 54.994 -16.544 88.630 1.00 11.17 57 ILE B N 1
ATOM 2596 C CA . ILE B 1 60 ? 54.936 -17.293 87.380 1.00 11.80 57 ILE B CA 1
ATOM 2597 C C . ILE B 1 60 ? 54.081 -18.519 87.637 1.00 16.83 57 ILE B C 1
ATOM 2598 O O . ILE B 1 60 ? 54.384 -19.313 88.534 1.00 16.06 57 ILE B O 1
ATOM 2603 N N . GLY B 1 61 ? 53.022 -18.689 86.851 1.00 16.08 58 GLY B N 1
ATOM 2604 C CA . GLY B 1 61 ? 52.174 -19.852 87.028 1.00 17.82 58 GLY B CA 1
ATOM 2605 C C . GLY B 1 61 ? 51.851 -20.453 85.682 1.00 25.09 58 GLY B C 1
ATOM 2606 O O . GLY B 1 61 ? 51.565 -19.687 84.750 1.00 25.33 58 GLY B O 1
ATOM 2607 N N . GLY B 1 62 ? 51.918 -21.781 85.550 1.00 20.37 59 GLY B N 1
ATOM 2608 C CA . GLY B 1 62 ? 51.631 -22.451 84.283 1.00 19.86 59 GLY B CA 1
ATOM 2609 C C . GLY B 1 62 ? 50.245 -23.064 84.193 1.00 23.51 59 GLY B C 1
ATOM 2610 O O . GLY B 1 62 ? 49.860 -23.624 83.151 1.00 24.63 59 GLY B O 1
ATOM 2611 N N . GLU B 1 63 ? 49.493 -22.977 85.289 1.00 24.03 60 GLU B N 1
ATOM 2612 C CA . GLU B 1 63 ? 48.089 -23.390 85.340 1.00 28.44 60 GLU B CA 1
ATOM 2613 C C . GLU B 1 63 ? 47.346 -22.341 86.157 1.00 28.63 60 GLU B C 1
ATOM 2614 O O . GLU B 1 63 ? 47.741 -22.051 87.293 1.00 30.19 60 GLU B O 1
ATOM 2620 N N . SER B 1 64 ? 46.314 -21.731 85.584 1.00 24.55 61 SER B N 1
ATOM 2621 C CA . SER B 1 64 ? 45.635 -20.648 86.293 1.00 26.23 61 SER B CA 1
ATOM 2622 C C . SER B 1 64 ? 44.837 -21.192 87.477 1.00 27.99 61 SER B C 1
ATOM 2623 O O . SER B 1 64 ? 44.244 -22.277 87.414 1.00 28.77 61 SER B O 1
ATOM 2626 N N . THR B 1 65 ? 44.811 -20.425 88.567 1.00 26.67 62 THR B N 1
ATOM 2627 C CA . THR B 1 65 ? 44.009 -20.808 89.720 1.00 29.05 62 THR B CA 1
ATOM 2628 C C . THR B 1 65 ? 42.632 -20.132 89.725 1.00 35.96 62 THR B C 1
ATOM 2629 O O . THR B 1 65 ? 41.862 -20.310 90.680 1.00 37.04 62 THR B O 1
ATOM 2633 N N . ARG B 1 66 ? 42.289 -19.397 88.663 1.00 33.42 63 ARG B N 1
ATOM 2634 C CA . ARG B 1 66 ? 40.944 -18.849 88.559 1.00 30.63 63 ARG B CA 1
ATOM 2635 C C . ARG B 1 66 ? 39.928 -19.985 88.504 1.00 39.39 63 ARG B C 1
ATOM 2636 O O . ARG B 1 66 ? 40.168 -21.019 87.856 1.00 38.41 63 ARG B O 1
ATOM 2638 N N . PRO B 1 67 ? 38.810 -19.855 89.203 1.00 45.19 64 PRO B N 1
ATOM 2639 C CA . PRO B 1 67 ? 37.760 -20.873 89.098 1.00 46.84 64 PRO B CA 1
ATOM 2640 C C . PRO B 1 67 ? 37.275 -21.034 87.663 1.00 41.94 64 PRO B C 1
ATOM 2641 O O . PRO B 1 67 ? 37.012 -20.061 86.952 1.00 42.46 64 PRO B O 1
ATOM 2645 N N . GLY B 1 68 ? 37.183 -22.282 87.237 1.00 37.12 65 GLY B N 1
ATOM 2646 C CA . GLY B 1 68 ? 36.762 -22.603 85.891 1.00 32.23 65 GLY B CA 1
ATOM 2647 C C . GLY B 1 68 ? 37.886 -22.649 84.891 1.00 30.71 65 GLY B C 1
ATOM 2648 O O . GLY B 1 68 ? 37.634 -22.993 83.732 1.00 29.35 65 GLY B O 1
ATOM 2649 N N . ALA B 1 69 ? 39.107 -22.329 85.315 1.00 30.52 66 ALA B N 1
ATOM 2650 C CA . ALA B 1 69 ? 40.269 -22.339 84.444 1.00 30.81 66 ALA B CA 1
ATOM 2651 C C . ALA B 1 69 ? 40.558 -23.754 83.947 1.00 26.88 66 ALA B C 1
ATOM 2652 O O . ALA B 1 69 ? 40.214 -24.736 84.608 1.00 27.57 66 ALA B O 1
ATOM 2654 N N . PRO B 1 70 ? 41.198 -23.876 82.785 1.00 29.78 67 PRO B N 1
ATOM 2655 C CA . PRO B 1 70 ? 41.540 -25.204 82.267 1.00 30.89 67 PRO B CA 1
ATOM 2656 C C . PRO B 1 70 ? 42.449 -25.964 83.230 1.00 32.80 67 PRO B C 1
ATOM 2657 O O . PRO B 1 70 ? 43.194 -25.380 84.023 1.00 28.95 67 PRO B O 1
ATOM 2661 N N . GLU B 1 71 ? 42.360 -27.290 83.157 1.00 35.16 68 GLU B N 1
ATOM 2662 C CA . GLU B 1 71 ? 43.255 -28.174 83.891 1.00 34.19 68 GLU B CA 1
ATOM 2663 C C . GLU B 1 71 ? 44.419 -28.540 82.987 1.00 33.11 68 GLU B C 1
ATOM 2664 O O . GLU B 1 71 ? 44.209 -29.041 81.877 1.00 27.26 68 GLU B O 1
ATOM 2670 N N . VAL B 1 72 ? 45.634 -28.274 83.459 1.00 32.41 69 VAL B N 1
ATOM 2671 C CA . VAL B 1 72 ? 46.849 -28.329 82.648 1.00 32.35 69 VAL B CA 1
ATOM 2672 C C . VAL B 1 72 ? 47.637 -29.574 83.048 1.00 29.11 69 VAL B C 1
ATOM 2673 O O . VAL B 1 72 ? 47.796 -29.843 84.243 1.00 27.91 69 VAL B O 1
ATOM 2677 N N . SER B 1 73 ? 48.132 -30.332 82.058 1.00 27.44 70 SER B N 1
ATOM 2678 C CA . SER B 1 73 ? 48.977 -31.484 82.364 1.00 29.43 70 SER B CA 1
ATOM 2679 C C . SER B 1 73 ? 50.278 -31.078 83.076 1.00 31.19 70 SER B C 1
ATOM 2680 O O . SER B 1 73 ? 50.726 -29.926 83.026 1.00 28.38 70 SER B O 1
ATOM 2683 N N . LEU B 1 74 ? 50.911 -32.054 83.738 1.00 30.81 71 LEU B N 1
ATOM 2684 C CA . LEU B 1 74 ? 52.156 -31.747 84.459 1.00 29.08 71 LEU B CA 1
ATOM 2685 C C . LEU B 1 74 ? 53.266 -31.308 83.505 1.00 24.10 71 LEU B C 1
ATOM 2686 O O . LEU B 1 74 ? 53.976 -30.338 83.764 1.00 20.49 71 LEU B O 1
ATOM 2691 N N . GLN B 1 75 ? 53.458 -32.046 82.406 1.00 29.03 72 GLN B N 1
ATOM 2692 C CA . GLN B 1 75 ? 54.521 -31.693 81.469 1.00 29.28 72 GLN B CA 1
ATOM 2693 C C . GLN B 1 75 ? 54.293 -30.310 80.863 1.00 26.21 72 GLN B C 1
ATOM 2694 O O . GLN B 1 75 ? 55.242 -29.539 80.676 1.00 28.71 72 GLN B O 1
ATOM 2700 N N . GLU B 1 76 ? 53.035 -29.985 80.543 1.00 26.02 73 GLU B N 1
ATOM 2701 C CA . GLU B 1 76 ? 52.720 -28.653 80.039 1.00 29.61 73 GLU B CA 1
ATOM 2702 C C . GLU B 1 76 ? 53.007 -27.583 81.088 1.00 27.81 73 GLU B C 1
ATOM 2703 O O . GLU B 1 76 ? 53.545 -26.518 80.769 1.00 24.88 73 GLU B O 1
ATOM 2709 N N . GLU B 1 77 ? 52.656 -27.838 82.345 1.00 22.01 74 GLU B N 1
ATOM 2710 C CA . GLU B 1 77 ? 52.944 -26.844 83.361 1.00 21.54 74 GLU B CA 1
ATOM 2711 C C . GLU B 1 77 ? 54.454 -26.597 83.434 1.00 23.20 74 GLU B C 1
ATOM 2712 O O . GLU B 1 77 ? 54.903 -25.445 83.497 1.00 22.90 74 GLU B O 1
ATOM 2718 N N . LEU B 1 78 ? 55.253 -27.671 83.369 1.00 18.73 75 LEU B N 1
ATOM 2719 C CA . LEU B 1 78 ? 56.705 -27.513 83.417 1.00 18.85 75 LEU B CA 1
ATOM 2720 C C . LEU B 1 78 ? 57.204 -26.730 82.219 1.00 20.50 75 LEU B C 1
ATOM 2721 O O . LEU B 1 78 ? 58.045 -25.834 82.353 1.00 18.87 75 LEU B O 1
ATOM 2726 N N . ASP B 1 79 ? 56.712 -27.070 81.027 1.00 20.09 76 ASP B N 1
ATOM 2727 C CA . ASP B 1 79 ? 57.215 -26.423 79.826 1.00 24.85 76 ASP B CA 1
ATOM 2728 C C . ASP B 1 79 ? 56.853 -24.957 79.803 1.00 21.70 76 ASP B C 1
ATOM 2729 O O . ASP B 1 79 ? 57.558 -24.153 79.180 1.00 24.04 76 ASP B O 1
ATOM 2734 N N . ARG B 1 80 ? 55.754 -24.587 80.467 1.00 17.99 77 ARG B N 1
ATOM 2735 C CA . ARG B 1 80 ? 55.386 -23.185 80.526 1.00 19.54 77 ARG B CA 1
ATOM 2736 C C . ARG B 1 80 ? 56.293 -22.397 81.470 1.00 25.62 77 ARG B C 1
ATOM 2737 O O . ARG B 1 80 ? 56.611 -21.241 81.172 1.00 28.99 77 ARG B O 1
ATOM 2745 N N . VAL B 1 81 ? 56.706 -22.974 82.621 1.00 18.29 78 VAL B N 1
ATOM 2746 C CA . VAL B 1 81 ? 57.339 -22.144 83.646 1.00 17.37 78 VAL B CA 1
ATOM 2747 C C . VAL B 1 81 ? 58.862 -22.245 83.670 1.00 15.91 78 VAL B C 1
ATOM 2748 O O . VAL B 1 81 ? 59.532 -21.269 84.033 1.00 15.46 78 VAL B O 1
ATOM 2752 N N . LEU B 1 82 ? 59.434 -23.400 83.326 1.00 16.45 79 LEU B N 1
ATOM 2753 C CA . LEU B 1 82 ? 60.864 -23.544 83.572 1.00 15.29 79 LEU B CA 1
ATOM 2754 C C . LEU B 1 82 ? 61.701 -22.624 82.684 1.00 17.35 79 LEU B C 1
ATOM 2755 O O . LEU B 1 82 ? 62.642 -21.990 83.205 1.00 14.69 79 LEU B O 1
ATOM 2760 N N . PRO B 1 83 ? 61.395 -22.474 81.374 1.00 17.40 80 PRO B N 1
ATOM 2761 C CA . PRO B 1 83 ? 62.233 -21.556 80.565 1.00 14.39 80 PRO B CA 1
ATOM 2762 C C . PRO B 1 83 ? 62.179 -20.108 81.015 1.00 14.17 80 PRO B C 1
ATOM 2763 O O . PRO B 1 83 ? 63.214 -19.434 80.928 1.00 14.49 80 PRO B O 1
ATOM 2767 N N . ILE B 1 84 ? 61.007 -19.582 81.402 1.00 17.81 81 ILE B N 1
ATOM 2768 C CA . ILE B 1 84 ? 60.943 -18.173 81.796 1.00 13.22 81 ILE B CA 1
ATOM 2769 C C . ILE B 1 84 ? 61.622 -17.960 83.149 1.00 12.29 81 ILE B C 1
ATOM 2770 O O . ILE B 1 84 ? 62.339 -16.962 83.342 1.00 11.49 81 ILE B O 1
ATOM 2775 N N . ILE B 1 85 ? 61.440 -18.891 84.089 1.00 11.39 82 ILE B N 1
ATOM 2776 C CA . ILE B 1 85 ? 62.143 -18.775 85.367 1.00 10.01 82 ILE B CA 1
ATOM 2777 C C . ILE B 1 85 ? 63.653 -18.730 85.150 1.00 10.62 82 ILE B C 1
ATOM 2778 O O . ILE B 1 85 ? 64.362 -17.909 85.750 1.00 12.38 82 ILE B O 1
ATOM 2783 N N . GLU B 1 86 ? 64.172 -19.609 84.304 1.00 11.68 83 GLU B N 1
ATOM 2784 C CA . GLU B 1 86 ? 65.614 -19.615 84.064 1.00 14.08 83 GLU B CA 1
ATOM 2785 C C . GLU B 1 86 ? 66.082 -18.308 83.435 1.00 12.25 83 GLU B C 1
ATOM 2786 O O . GLU B 1 86 ? 67.124 -17.773 83.808 1.00 13.79 83 GLU B O 1
ATOM 2792 N N . ALA B 1 87 ? 65.314 -17.767 82.488 1.00 12.02 84 ALA B N 1
ATOM 2793 C CA . ALA B 1 87 ? 65.730 -16.546 81.794 1.00 11.97 84 ALA B CA 1
ATOM 2794 C C . ALA B 1 87 ? 65.733 -15.337 82.738 1.00 11.02 84 ALA B C 1
ATOM 2795 O O . ALA B 1 87 ? 66.608 -14.465 82.652 1.00 13.15 84 ALA B O 1
ATOM 2797 N N . ILE B 1 88 ? 64.740 -15.248 83.626 1.00 10.15 85 ILE B N 1
ATOM 2798 C CA . ILE B 1 88 ? 64.691 -14.165 84.599 1.00 9.42 85 ILE B CA 1
ATOM 2799 C C . ILE B 1 88 ? 65.806 -14.316 85.623 1.00 11.44 85 ILE B C 1
ATOM 2800 O O . ILE B 1 88 ? 66.516 -13.349 85.956 1.00 12.55 85 ILE B O 1
ATOM 2805 N N . HIS B 1 89 ? 65.987 -15.531 86.147 1.00 11.71 86 HIS B N 1
ATOM 2806 C CA . HIS B 1 89 ? 67.006 -15.743 87.164 1.00 11.49 86 HIS B CA 1
ATOM 2807 C C . HIS B 1 89 ? 68.398 -15.380 86.647 1.00 14.30 86 HIS B C 1
ATOM 2808 O O . HIS B 1 89 ? 69.247 -14.902 87.403 1.00 15.75 86 HIS B O 1
ATOM 2815 N N . GLN B 1 90 ? 68.640 -15.596 85.364 1.00 12.24 87 GLN B N 1
ATOM 2816 C CA . GLN B 1 90 ? 69.946 -15.329 84.779 1.00 17.91 87 GLN B CA 1
ATOM 2817 C C . GLN B 1 90 ? 70.211 -13.829 84.671 1.00 18.57 87 GLN B C 1
ATOM 2818 O O . GLN B 1 90 ? 71.368 -13.393 84.671 1.00 16.98 87 GLN B O 1
ATOM 2824 N N . ARG B 1 91 ? 69.156 -13.019 84.608 1.00 15.70 88 ARG B N 1
ATOM 2825 C CA . ARG B 1 91 ? 69.274 -11.615 84.260 1.00 13.92 88 ARG B CA 1
ATOM 2826 C C . ARG B 1 91 ? 69.027 -10.667 85.424 1.00 16.49 88 ARG B C 1
ATOM 2827 O O . ARG B 1 91 ? 69.536 -9.547 85.399 1.00 16.23 88 ARG B O 1
ATOM 2835 N N . PHE B 1 92 ? 68.226 -11.075 86.417 1.00 14.44 89 PHE B N 1
ATOM 2836 C CA . PHE B 1 92 ? 67.731 -10.181 87.465 1.00 12.93 89 PHE B CA 1
ATOM 2837 C C . PHE B 1 92 ? 67.801 -10.869 88.814 1.00 15.70 89 PHE B C 1
ATOM 2838 O O . PHE B 1 92 ? 67.637 -12.093 88.911 1.00 16.18 89 PHE B O 1
ATOM 2846 N N . ASP B 1 93 ? 68.058 -10.058 89.858 1.00 16.09 90 ASP B N 1
ATOM 2847 C CA . ASP B 1 93 ? 68.042 -10.535 91.245 1.00 18.53 90 ASP B CA 1
ATOM 2848 C C . ASP B 1 93 ? 66.647 -10.515 91.894 1.00 13.64 90 ASP B C 1
ATOM 2849 O O . ASP B 1 93 ? 66.504 -10.965 93.040 1.00 18.17 90 ASP B O 1
ATOM 2854 N N . THR B 1 94 ? 65.647 -9.968 91.206 1.00 13.50 91 THR B N 1
ATOM 2855 C CA . THR B 1 94 ? 64.278 -9.907 91.705 1.00 11.42 91 THR B CA 1
ATOM 2856 C C . THR B 1 94 ? 63.764 -11.278 92.136 1.00 13.17 91 THR B C 1
ATOM 2857 O O . THR B 1 94 ? 64.077 -12.297 91.515 1.00 15.18 91 THR B O 1
ATOM 2861 N N . TRP B 1 95 ? 62.963 -11.306 93.202 1.00 11.60 92 TRP B N 1
ATOM 2862 C CA . TRP B 1 95 ? 62.387 -12.571 93.653 1.00 9.62 92 TRP B CA 1
ATOM 2863 C C . TRP B 1 95 ? 61.405 -13.137 92.614 1.00 11.25 92 TRP B C 1
ATOM 2864 O O . TRP B 1 95 ? 60.518 -12.440 92.113 1.00 13.41 92 TRP B O 1
ATOM 2875 N N . ILE B 1 96 ? 61.525 -14.434 92.343 1.00 6.91 93 ILE B N 1
ATOM 2876 C CA . ILE B 1 96 ? 60.607 -15.181 91.512 1.00 6.79 93 ILE B CA 1
ATOM 2877 C C . ILE B 1 96 ? 59.767 -16.052 92.416 1.00 8.63 93 ILE B C 1
ATOM 2878 O O . ILE B 1 96 ? 60.302 -16.783 93.263 1.00 12.93 93 ILE B O 1
ATOM 2883 N N A SER B 1 97 ? 58.458 -15.987 92.227 0.63 6.44 94 SER B N 1
ATOM 2884 N N B SER B 1 97 ? 58.452 -16.020 92.227 0.37 9.78 94 SER B N 1
ATOM 2885 C CA A SER B 1 97 ? 57.531 -16.880 92.891 0.63 10.60 94 SER B CA 1
ATOM 2886 C CA B SER B 1 97 ? 57.560 -16.905 92.961 0.37 10.40 94 SER B CA 1
ATOM 2887 C C A SER B 1 97 ? 57.008 -17.894 91.882 0.63 11.52 94 SER B C 1
ATOM 2888 C C B SER B 1 97 ? 56.874 -17.858 91.987 0.37 11.53 94 SER B C 1
ATOM 2889 O O A SER B 1 97 ? 56.733 -17.546 90.717 0.63 10.96 94 SER B O 1
ATOM 2890 O O B SER B 1 97 ? 56.358 -17.427 90.945 0.37 13.59 94 SER B O 1
ATOM 2895 N N . ILE B 1 98 ? 56.898 -19.152 92.310 1.00 9.34 95 ILE B N 1
ATOM 2896 C CA . ILE B 1 98 ? 56.265 -20.175 91.471 1.00 11.54 95 ILE B CA 1
ATOM 2897 C C . ILE B 1 98 ? 54.859 -20.417 92.008 1.00 11.07 95 ILE B C 1
ATOM 2898 O O . ILE B 1 98 ? 54.666 -20.769 93.183 1.00 9.84 95 ILE B O 1
ATOM 2903 N N . ASP B 1 99 ? 53.872 -20.176 91.157 1.00 8.01 96 ASP B N 1
ATOM 2904 C CA . ASP B 1 99 ? 52.445 -20.327 91.481 1.00 9.15 96 ASP B CA 1
ATOM 2905 C C . ASP B 1 99 ? 52.030 -21.749 91.123 1.00 11.49 96 ASP B C 1
ATOM 2906 O O . ASP B 1 99 ? 51.684 -22.053 89.975 1.00 13.83 96 ASP B O 1
ATOM 2911 N N . THR B 1 100 ? 52.107 -22.660 92.099 1.00 9.82 97 THR B N 1
ATOM 2912 C CA . THR B 1 100 ? 51.798 -24.057 91.793 1.00 11.69 97 THR B CA 1
ATOM 2913 C C . THR B 1 100 ? 51.329 -24.740 93.061 1.00 14.10 97 THR B C 1
ATOM 2914 O O . THR B 1 100 ? 51.693 -24.320 94.170 1.00 15.26 97 THR B O 1
ATOM 2918 N N . SER B 1 101 ? 50.542 -25.825 92.885 1.00 15.14 98 SER B N 1
ATOM 2919 C CA . SER B 1 101 ? 50.224 -26.746 93.974 1.00 13.11 98 SER B CA 1
ATOM 2920 C C . SER B 1 101 ? 50.887 -28.104 93.804 1.00 16.28 98 SER B C 1
ATOM 2921 O O . SER B 1 101 ? 50.669 -28.994 94.626 1.00 20.30 98 SER B O 1
ATOM 2924 N N . LYS B 1 102 ? 51.670 -28.292 92.762 1.00 16.63 99 LYS B N 1
ATOM 2925 C CA . LYS B 1 102 ? 52.244 -29.605 92.443 1.00 17.34 99 LYS B CA 1
ATOM 2926 C C . LYS B 1 102 ? 53.665 -29.731 92.973 1.00 14.71 99 LYS B C 1
ATOM 2927 O O . LYS B 1 102 ? 54.526 -28.931 92.626 1.00 14.45 99 LYS B O 1
ATOM 2933 N N . ALA B 1 103 ? 53.936 -30.794 93.755 1.00 15.59 100 ALA B N 1
ATOM 2934 C CA . ALA B 1 103 ? 55.259 -30.928 94.341 1.00 19.28 100 ALA B CA 1
ATOM 2935 C C . ALA B 1 103 ? 56.346 -30.973 93.263 1.00 20.99 100 ALA B C 1
ATOM 2936 O O . ALA B 1 103 ? 57.406 -30.350 93.413 1.00 17.24 100 ALA B O 1
ATOM 2938 N N . VAL B 1 104 ? 56.087 -31.665 92.147 1.00 17.16 101 VAL B N 1
ATOM 2939 C CA . VAL B 1 104 ? 57.126 -31.810 91.123 1.00 17.63 101 VAL B CA 1
ATOM 2940 C C . VAL B 1 104 ? 57.456 -30.456 90.512 1.00 17.26 101 VAL B C 1
ATOM 2941 O O . VAL B 1 104 ? 58.624 -30.124 90.281 1.00 17.67 101 VAL B O 1
ATOM 2945 N N . VAL B 1 105 ? 56.433 -29.625 90.280 1.00 15.47 102 VAL B N 1
ATOM 2946 C CA . VAL B 1 105 ? 56.696 -28.300 89.738 1.00 14.36 102 VAL B CA 1
ATOM 2947 C C . VAL B 1 105 ? 57.453 -27.450 90.750 1.00 16.57 102 VAL B C 1
ATOM 2948 O O . VAL B 1 105 ? 58.388 -26.729 90.403 1.00 16.79 102 VAL B O 1
ATOM 2960 N N . GLU B 1 107 ? 59.520 -28.441 93.009 1.00 14.13 104 GLU B N 1
ATOM 2961 C CA . GLU B 1 107 ? 60.909 -28.885 93.075 1.00 16.43 104 GLU B CA 1
ATOM 2962 C C . GLU B 1 107 ? 61.697 -28.380 91.875 1.00 17.55 104 GLU B C 1
ATOM 2963 O O . GLU B 1 107 ? 62.787 -27.805 92.028 1.00 17.41 104 GLU B O 1
ATOM 2969 N N . GLU B 1 108 ? 61.156 -28.572 90.665 1.00 15.30 105 GLU B N 1
ATOM 2970 C CA . GLU B 1 108 ? 61.897 -28.186 89.461 1.00 17.01 105 GLU B CA 1
ATOM 2971 C C . GLU B 1 108 ? 62.043 -26.682 89.313 1.00 16.80 105 GLU B C 1
ATOM 2972 O O . GLU B 1 108 ? 63.055 -26.204 88.783 1.00 16.86 105 GLU B O 1
ATOM 2978 N N . ALA B 1 109 ? 61.025 -25.928 89.733 1.00 13.08 106 ALA B N 1
ATOM 2979 C CA . ALA B 1 109 ? 61.063 -24.466 89.651 1.00 11.92 106 ALA B CA 1
ATOM 2980 C C . ALA B 1 109 ? 62.127 -23.887 90.579 1.00 12.79 106 ALA B C 1
ATOM 2981 O O . ALA B 1 109 ? 62.865 -22.956 90.206 1.00 12.00 106 ALA B O 1
ATOM 2983 N N . VAL B 1 110 ? 62.203 -24.387 91.809 1.00 11.87 107 VAL B N 1
ATOM 2984 C CA . VAL B 1 110 ? 63.216 -23.844 92.720 1.00 15.00 107 VAL B CA 1
ATOM 2985 C C . VAL B 1 110 ? 64.600 -24.192 92.208 1.00 18.70 107 VAL B C 1
ATOM 2986 O O . VAL B 1 110 ? 65.527 -23.373 92.281 1.00 17.45 107 VAL B O 1
ATOM 2990 N N . LYS B 1 111 ? 64.746 -25.376 91.604 1.00 14.38 108 LYS B N 1
ATOM 2991 C CA . LYS B 1 111 ? 66.052 -25.776 91.086 1.00 17.88 108 LYS B CA 1
ATOM 2992 C C . LYS B 1 111 ? 66.588 -24.810 90.024 1.00 17.59 108 LYS B C 1
ATOM 2993 O O . LYS B 1 111 ? 67.805 -24.653 89.909 1.00 20.69 108 LYS B O 1
ATOM 2999 N N . VAL B 1 112 ? 65.721 -24.150 89.252 1.00 15.35 109 VAL B N 1
ATOM 3000 C CA . VAL B 1 112 ? 66.172 -23.238 88.192 1.00 15.63 109 VAL B CA 1
ATOM 3001 C C . VAL B 1 112 ? 66.064 -21.773 88.613 1.00 16.61 109 VAL B C 1
ATOM 3002 O O . VAL B 1 112 ? 66.283 -20.866 87.777 1.00 19.19 109 VAL B O 1
ATOM 3006 N N . GLY B 1 113 ? 65.705 -21.494 89.874 1.00 16.97 110 GLY B N 1
ATOM 3007 C CA . GLY B 1 113 ? 65.707 -20.100 90.319 1.00 17.70 110 GLY B CA 1
ATOM 3008 C C . GLY B 1 113 ? 64.519 -19.540 91.073 1.00 15.80 110 GLY B C 1
ATOM 3009 O O . GLY B 1 113 ? 64.534 -18.359 91.444 1.00 16.48 110 GLY B O 1
ATOM 3010 N N . ALA B 1 114 ? 63.462 -20.319 91.296 1.00 13.82 111 ALA B N 1
ATOM 3011 C CA . ALA B 1 114 ? 62.332 -19.769 92.042 1.00 9.74 111 ALA B CA 1
ATOM 3012 C C . ALA B 1 114 ? 62.733 -19.558 93.501 1.00 11.21 111 ALA B C 1
ATOM 3013 O O . ALA B 1 114 ? 63.426 -20.385 94.079 1.00 14.31 111 ALA B O 1
ATOM 3015 N N . ASP B 1 115 ? 62.265 -18.439 94.094 1.00 13.40 112 ASP B N 1
ATOM 3016 C CA . ASP B 1 115 ? 62.644 -18.014 95.439 1.00 9.10 112 ASP B CA 1
ATOM 3017 C C . ASP B 1 115 ? 61.534 -18.164 96.482 1.00 11.69 112 ASP B C 1
ATOM 3018 O O . ASP B 1 115 ? 61.799 -18.026 97.687 1.00 13.47 112 ASP B O 1
ATOM 3023 N N . LEU B 1 116 ? 60.314 -18.434 96.061 1.00 8.92 113 LEU B N 1
ATOM 3024 C CA . LEU B 1 116 ? 59.139 -18.411 96.924 1.00 7.81 113 LEU B CA 1
ATOM 3025 C C . LEU B 1 116 ? 58.140 -19.344 96.260 1.00 11.16 113 LEU B C 1
ATOM 3026 O O . LEU B 1 116 ? 58.021 -19.331 95.029 1.00 12.03 113 LEU B O 1
ATOM 3031 N N . ILE B 1 117 ? 57.367 -20.084 97.053 1.00 8.98 114 ILE B N 1
ATOM 3032 C CA . ILE B 1 117 ? 56.289 -20.925 96.524 1.00 10.58 114 ILE B CA 1
ATOM 3033 C C . ILE B 1 117 ? 54.965 -20.299 96.917 1.00 12.36 114 ILE B C 1
ATOM 3034 O O . ILE B 1 117 ? 54.745 -20.042 98.099 1.00 11.37 114 ILE B O 1
ATOM 3039 N N . ASN B 1 118 ? 54.105 -20.023 95.922 1.00 7.43 115 ASN B N 1
ATOM 3040 C CA . ASN B 1 118 ? 52.752 -19.496 96.142 1.00 7.31 115 ASN B CA 1
ATOM 3041 C C . ASN B 1 118 ? 51.752 -20.612 95.884 1.00 10.39 115 ASN B C 1
ATOM 3042 O O . ASN B 1 118 ? 51.510 -20.976 94.728 1.00 12.64 115 ASN B O 1
ATOM 3047 N N . ASP B 1 119 ? 51.167 -21.169 96.949 1.00 10.01 116 ASP B N 1
ATOM 3048 C CA . ASP B 1 119 ? 50.348 -22.391 96.832 1.00 12.31 116 ASP B CA 1
ATOM 3049 C C . ASP B 1 119 ? 48.929 -22.184 97.343 1.00 13.10 116 ASP B C 1
ATOM 3050 O O . ASP B 1 119 ? 48.695 -22.102 98.563 1.00 13.28 116 ASP B O 1
ATOM 3055 N N . VAL B 1 120 ? 47.977 -22.149 96.402 1.00 9.67 117 VAL B N 1
ATOM 3056 C CA . VAL B 1 120 ? 46.556 -21.997 96.724 1.00 13.97 117 VAL B CA 1
ATOM 3057 C C . VAL B 1 120 ? 46.064 -23.168 97.558 1.00 12.76 117 VAL B C 1
ATOM 3058 O O . VAL B 1 120 ? 45.057 -23.043 98.270 1.00 15.75 117 VAL B O 1
ATOM 3062 N N . ARG B 1 121 ? 46.752 -24.311 97.515 1.00 13.37 118 ARG B N 1
ATOM 3063 C CA . ARG B 1 121 ? 46.379 -25.448 98.326 1.00 12.19 118 ARG B CA 1
ATOM 3064 C C . ARG B 1 121 ? 47.199 -25.593 99.597 1.00 11.96 118 ARG B C 1
ATOM 3065 O O . ARG B 1 121 ? 47.068 -26.616 100.290 1.00 12.81 118 ARG B O 1
ATOM 3073 N N . ALA B 1 122 ? 48.015 -24.590 99.930 1.00 11.55 119 ALA B N 1
ATOM 3074 C CA . ALA B 1 122 ? 48.710 -24.528 101.219 1.00 10.98 119 ALA B CA 1
ATOM 3075 C C . ALA B 1 122 ? 49.476 -25.819 101.560 1.00 13.23 119 ALA B C 1
ATOM 3076 O O . ALA B 1 122 ? 49.486 -26.260 102.704 1.00 16.53 119 ALA B O 1
ATOM 3078 N N . LEU B 1 123 ? 50.184 -26.377 100.569 1.00 12.69 120 LEU B N 1
ATOM 3079 C CA . LEU B 1 123 ? 51.106 -27.516 100.761 1.00 12.47 120 LEU B CA 1
ATOM 3080 C C . LEU B 1 123 ? 50.361 -28.775 101.206 1.00 17.36 120 LEU B C 1
ATOM 3081 O O . LEU B 1 123 ? 50.933 -29.650 101.886 1.00 16.53 120 LEU B O 1
ATOM 3086 N N . GLN B 1 124 ? 49.083 -28.900 100.827 1.00 16.47 121 GLN B N 1
ATOM 3087 C CA . GLN B 1 124 ? 48.337 -30.087 101.212 1.00 18.28 121 GLN B CA 1
ATOM 3088 C C . GLN B 1 124 ? 48.391 -31.209 100.173 1.00 18.08 121 GLN B C 1
ATOM 3089 O O . GLN B 1 124 ? 47.974 -32.338 100.482 1.00 20.37 121 GLN B O 1
ATOM 3095 N N . GLU B 1 125 ? 48.896 -30.944 98.972 1.00 17.71 122 GLU B N 1
ATOM 3096 C CA . GLU B 1 125 ? 48.929 -31.975 97.940 1.00 18.05 122 GLU B CA 1
ATOM 3097 C C . GLU B 1 125 ? 50.046 -32.955 98.237 1.00 17.63 122 GLU B C 1
ATOM 3098 O O . GLU B 1 125 ? 50.986 -32.634 98.966 1.00 18.32 122 GLU B O 1
ATOM 3104 N N . PRO B 1 126 ? 49.966 -34.152 97.676 1.00 19.06 123 PRO B N 1
ATOM 3105 C CA . PRO B 1 126 ? 50.958 -35.187 97.995 1.00 20.09 123 PRO B CA 1
ATOM 3106 C C . PRO B 1 126 ? 52.381 -34.721 97.726 1.00 22.74 123 PRO B C 1
ATOM 3107 O O . PRO B 1 126 ? 52.684 -34.168 96.660 1.00 20.40 123 PRO B O 1
ATOM 3111 N N . ASN B 1 127 ? 53.242 -34.909 98.729 1.00 19.54 124 ASN B N 1
ATOM 3112 C CA . ASN B 1 127 ? 54.672 -34.589 98.704 1.00 19.23 124 ASN B CA 1
ATOM 3113 C C . ASN B 1 127 ? 54.962 -33.073 98.725 1.00 17.52 124 ASN B C 1
ATOM 3114 O O . ASN B 1 127 ? 56.142 -32.677 98.752 1.00 17.25 124 ASN B O 1
ATOM 3119 N N . ALA B 1 128 ? 53.942 -32.213 98.744 1.00 18.69 125 ALA B N 1
ATOM 3120 C CA . ALA B 1 128 ? 54.229 -30.783 98.653 1.00 16.96 125 ALA B CA 1
ATOM 3121 C C . ALA B 1 128 ? 54.966 -30.286 99.888 1.00 16.61 125 ALA B C 1
ATOM 3122 O O . ALA B 1 128 ? 55.926 -29.498 99.783 1.00 14.54 125 ALA B O 1
ATOM 3124 N N . LEU B 1 129 ? 54.517 -30.709 101.068 1.00 17.25 126 LEU B N 1
ATOM 3125 C CA . LEU B 1 129 ? 55.155 -30.261 102.297 1.00 17.19 126 LEU B CA 1
ATOM 3126 C C . LEU B 1 129 ? 56.631 -30.640 102.334 1.00 18.43 126 LEU B C 1
ATOM 3127 O O . LEU B 1 129 ? 57.481 -29.825 102.714 1.00 20.29 126 LEU B O 1
ATOM 3132 N N . LYS B 1 130 ? 56.961 -31.893 101.979 1.00 17.72 127 LYS B N 1
ATOM 3133 C CA . LYS B 1 130 ? 58.358 -32.322 102.037 1.00 17.90 127 LYS B CA 1
ATOM 3134 C C . LYS B 1 130 ? 59.215 -31.602 100.996 1.00 17.26 127 LYS B C 1
ATOM 3135 O O . LYS B 1 130 ? 60.361 -31.225 101.273 1.00 20.88 127 LYS B O 1
ATOM 3141 N N . VAL B 1 131 ? 58.673 -31.399 99.799 1.00 18.88 128 VAL B N 1
ATOM 3142 C CA . VAL B 1 131 ? 59.398 -30.657 98.767 1.00 17.71 128 VAL B CA 1
ATOM 3143 C C . VAL B 1 131 ? 59.637 -29.210 99.202 1.00 14.82 128 VAL B C 1
ATOM 3144 O O . VAL B 1 131 ? 60.758 -28.687 99.064 1.00 17.28 128 VAL B O 1
ATOM 3148 N N . ALA B 1 132 ? 58.610 -28.546 99.756 1.00 13.95 129 ALA B N 1
ATOM 3149 C CA . ALA B 1 132 ? 58.795 -27.174 100.229 1.00 15.95 129 ALA B CA 1
ATOM 3150 C C . ALA B 1 132 ? 59.865 -27.110 101.315 1.00 17.90 129 ALA B C 1
ATOM 3151 O O . ALA B 1 132 ? 60.649 -26.147 101.375 1.00 16.49 129 ALA B O 1
ATOM 3153 N N . ALA B 1 133 ? 59.938 -28.136 102.166 1.00 14.71 130 ALA B N 1
ATOM 3154 C CA . ALA B 1 133 ? 60.915 -28.103 103.238 1.00 18.14 130 ALA B CA 1
ATOM 3155 C C . ALA B 1 133 ? 62.316 -28.242 102.678 1.00 17.31 130 ALA B C 1
ATOM 3156 O O . ALA B 1 133 ? 63.233 -27.522 103.086 1.00 20.25 130 ALA B O 1
ATOM 3158 N N . GLU B 1 134 ? 62.487 -29.163 101.742 1.00 18.74 131 GLU B N 1
ATOM 3159 C CA . GLU B 1 134 ? 63.800 -29.370 101.164 1.00 22.07 131 GLU B CA 1
ATOM 3160 C C . GLU B 1 134 ? 64.228 -28.144 100.363 1.00 23.12 131 GLU B C 1
ATOM 3161 O O . GLU B 1 134 ? 65.412 -27.790 100.368 1.00 22.58 131 GLU B O 1
ATOM 3167 N N . ALA B 1 135 ? 63.259 -27.443 99.754 1.00 17.67 132 ALA B N 1
ATOM 3168 C CA . ALA B 1 135 ? 63.551 -26.263 98.947 1.00 14.28 132 ALA B CA 1
ATOM 3169 C C . ALA B 1 135 ? 64.077 -25.143 99.811 1.00 17.14 132 ALA B C 1
ATOM 3170 O O . ALA B 1 135 ? 64.863 -24.300 99.332 1.00 15.68 132 ALA B O 1
ATOM 3172 N N . ASN B 1 136 ? 63.601 -25.089 101.062 1.00 17.47 133 ASN B N 1
ATOM 3173 C CA . ASN B 1 136 ? 64.048 -24.111 102.046 1.00 18.35 133 ASN B CA 1
ATOM 3174 C C . ASN B 1 136 ? 63.772 -22.673 101.589 1.00 21.71 133 ASN B C 1
ATOM 3175 O O . ASN B 1 136 ? 64.625 -21.788 101.719 1.00 19.10 133 ASN B O 1
ATOM 3180 N N . VAL B 1 137 ? 62.592 -22.438 101.016 1.00 14.62 134 VAL B N 1
ATOM 3181 C CA . VAL B 1 137 ? 62.196 -21.117 100.535 1.00 12.45 134 VAL B CA 1
ATOM 3182 C C . VAL B 1 137 ? 60.894 -20.764 101.240 1.00 13.50 134 VAL B C 1
ATOM 3183 O O . VAL B 1 137 ? 60.191 -21.653 101.747 1.00 13.31 134 VAL B O 1
ATOM 3187 N N . PRO B 1 138 ? 60.560 -19.481 101.329 1.00 12.89 135 PRO B N 1
ATOM 3188 C CA . PRO B 1 138 ? 59.250 -19.125 101.893 1.00 11.28 135 PRO B CA 1
ATOM 3189 C C . PRO B 1 138 ? 58.097 -19.648 101.058 1.00 14.06 135 PRO B C 1
ATOM 3190 O O . PRO B 1 138 ? 58.208 -19.900 99.856 1.00 10.55 135 PRO B O 1
ATOM 3194 N N . VAL B 1 139 ? 56.943 -19.723 101.715 1.00 11.86 136 VAL B N 1
ATOM 3195 C CA . VAL B 1 139 ? 55.751 -20.308 101.121 1.00 10.34 136 VAL B CA 1
ATOM 3196 C C . VAL B 1 139 ? 54.576 -19.441 101.500 1.00 12.43 136 VAL B C 1
ATOM 3197 O O . VAL B 1 139 ? 54.371 -19.168 102.688 1.00 11.20 136 VAL B O 1
ATOM 3201 N N . CYS B 1 140 ? 53.814 -19.000 100.506 1.00 8.73 137 CYS B N 1
ATOM 3202 C CA . CYS B 1 140 ? 52.515 -18.364 100.750 1.00 7.64 137 CYS B CA 1
ATOM 3203 C C . CYS B 1 140 ? 51.460 -19.455 100.818 1.00 14.35 137 CYS B C 1
ATOM 3204 O O . CYS B 1 140 ? 51.310 -20.230 99.865 1.00 13.31 137 CYS B O 1
ATOM 3207 N N . LEU B 1 141 ? 50.783 -19.553 101.960 1.00 8.89 138 LEU B N 1
ATOM 3208 C CA . LEU B 1 141 ? 49.684 -20.504 102.188 1.00 11.23 138 LEU B CA 1
ATOM 3209 C C . LEU B 1 141 ? 48.351 -19.790 102.044 1.00 14.83 138 LEU B C 1
ATOM 3210 O O . LEU B 1 141 ? 48.092 -18.829 102.764 1.00 13.25 138 LEU B O 1
ATOM 3223 N N . HIS B 1 143 ? 44.286 -19.678 102.491 1.00 10.97 140 HIS B N 1
ATOM 3224 C CA . HIS B 1 143 ? 43.099 -20.280 103.066 1.00 10.53 140 HIS B CA 1
ATOM 3225 C C . HIS B 1 143 ? 42.001 -20.304 102.006 1.00 13.19 140 HIS B C 1
ATOM 3226 O O . HIS B 1 143 ? 41.590 -19.248 101.501 1.00 13.59 140 HIS B O 1
ATOM 3241 N N . GLN B 1 145 ? 38.367 -21.289 101.978 1.00 16.17 142 GLN B N 1
ATOM 3242 C CA . GLN B 1 145 ? 37.164 -21.709 102.696 1.00 16.74 142 GLN B CA 1
ATOM 3243 C C . GLN B 1 145 ? 36.143 -22.359 101.750 1.00 18.82 142 GLN B C 1
ATOM 3244 O O . GLN B 1 145 ? 35.770 -21.782 100.713 1.00 21.00 142 GLN B O 1
ATOM 3250 N N . GLY B 1 146 ? 35.661 -23.552 102.107 1.00 15.55 143 GLY B N 1
ATOM 3251 C CA . GLY B 1 146 ? 34.743 -24.219 101.208 1.00 18.23 143 GLY B CA 1
ATOM 3252 C C . GLY B 1 146 ? 33.286 -23.802 101.375 1.00 23.24 143 GLY B C 1
ATOM 3253 O O . GLY B 1 146 ? 32.493 -23.830 100.428 1.00 21.94 143 GLY B O 1
ATOM 3254 N N . GLN B 1 147 ? 32.911 -23.399 102.576 1.00 16.58 144 GLN B N 1
ATOM 3255 C CA . GLN B 1 147 ? 31.494 -23.109 102.857 1.00 14.90 144 GLN B CA 1
ATOM 3256 C C . GLN B 1 147 ? 31.485 -21.846 103.718 1.00 19.58 144 GLN B C 1
ATOM 3257 O O . GLN B 1 147 ? 32.254 -21.767 104.682 1.00 18.49 144 GLN B O 1
ATOM 3263 N N . PRO B 1 148 ? 30.663 -20.840 103.394 1.00 17.61 145 PRO B N 1
ATOM 3264 C CA . PRO B 1 148 ? 30.603 -19.653 104.249 1.00 17.16 145 PRO B CA 1
ATOM 3265 C C . PRO B 1 148 ? 30.134 -20.022 105.647 1.00 16.45 145 PRO B C 1
ATOM 3266 O O . PRO B 1 148 ? 29.429 -21.006 105.856 1.00 19.27 145 PRO B O 1
ATOM 3270 N N . ARG B 1 149 ? 30.493 -19.168 106.605 1.00 15.00 146 ARG B N 1
ATOM 3271 C CA . ARG B 1 149 ? 30.067 -19.334 107.991 1.00 13.20 146 ARG B CA 1
ATOM 3272 C C . ARG B 1 149 ? 29.563 -17.979 108.455 1.00 12.24 146 ARG B C 1
ATOM 3273 O O . ARG B 1 149 ? 30.349 -17.043 108.554 1.00 11.37 146 ARG B O 1
ATOM 3281 N N . THR B 1 150 ? 28.258 -17.878 108.738 1.00 13.47 147 THR B N 1
ATOM 3282 C CA . THR B 1 150 ? 27.769 -16.557 109.108 1.00 13.39 147 THR B CA 1
ATOM 3283 C C . THR B 1 150 ? 28.047 -16.268 110.583 1.00 15.79 147 THR B C 1
ATOM 3284 O O . THR B 1 150 ? 28.297 -17.175 111.378 1.00 15.49 147 THR B O 1
ATOM 3296 N N . GLN B 1 152 ? 27.294 -15.866 114.275 1.00 24.65 149 GLN B N 1
ATOM 3297 C CA . GLN B 1 152 ? 26.266 -16.472 115.128 1.00 32.69 149 GLN B CA 1
ATOM 3298 C C . GLN B 1 152 ? 25.204 -15.476 115.578 1.00 31.47 149 GLN B C 1
ATOM 3299 O O . GLN B 1 152 ? 24.054 -15.862 115.767 1.00 37.80 149 GLN B O 1
ATOM 3305 N N . THR B 1 153 ? 25.551 -14.204 115.754 1.00 24.19 150 THR B N 1
ATOM 3306 C CA . THR B 1 153 ? 24.582 -13.200 116.171 1.00 20.57 150 THR B CA 1
ATOM 3307 C C . THR B 1 153 ? 24.034 -12.347 115.040 1.00 16.13 150 THR B C 1
ATOM 3308 O O . THR B 1 153 ? 23.189 -11.488 115.301 1.00 19.40 150 THR B O 1
ATOM 3312 N N . ASN B 1 154 ? 24.544 -12.463 113.775 1.00 18.45 151 ASN B N 1
ATOM 3313 C CA . ASN B 1 154 ? 24.086 -11.589 112.696 1.00 19.99 151 ASN B CA 1
ATOM 3314 C C . ASN B 1 154 ? 24.227 -12.360 111.392 1.00 24.94 151 ASN B C 1
ATOM 3315 O O . ASN B 1 154 ? 25.304 -12.391 110.786 1.00 21.74 151 ASN B O 1
ATOM 3320 N N . PRO B 1 155 ? 23.152 -12.996 110.931 1.00 18.83 152 PRO B N 1
ATOM 3321 C CA . PRO B 1 155 ? 23.223 -13.812 109.720 1.00 15.07 152 PRO B CA 1
ATOM 3322 C C . PRO B 1 155 ? 23.516 -13.034 108.461 1.00 16.21 152 PRO B C 1
ATOM 3323 O O . PRO B 1 155 ? 23.734 -13.662 107.422 1.00 16.51 152 PRO B O 1
ATOM 3327 N N . SER B 1 156 ? 23.493 -11.706 108.500 1.00 13.08 153 SER B N 1
ATOM 3328 C CA . SER B 1 156 ? 23.756 -10.888 107.324 1.00 15.34 153 SER B CA 1
ATOM 3329 C C . SER B 1 156 ? 25.245 -10.771 107.024 1.00 10.03 153 SER B C 1
ATOM 3330 O O . SER B 1 156 ? 25.606 -10.325 105.930 1.00 16.57 153 SER B O 1
ATOM 3333 N N . TYR B 1 157 ? 26.118 -11.159 107.968 1.00 9.83 154 TYR B N 1
ATOM 3334 C CA . TYR B 1 157 ? 27.563 -10.972 107.826 1.00 8.36 154 TYR B CA 1
ATOM 3335 C C . TYR B 1 157 ? 28.292 -12.277 108.137 1.00 8.65 154 TYR B C 1
ATOM 3336 O O . TYR B 1 157 ? 27.713 -13.233 108.655 1.00 12.30 154 TYR B O 1
ATOM 3345 N N . GLN B 1 158 ? 29.574 -12.315 107.776 1.00 9.26 155 GLN B N 1
ATOM 3346 C CA . GLN B 1 158 ? 30.394 -13.526 107.900 1.00 9.30 155 GLN B CA 1
ATOM 3347 C C . GLN B 1 158 ? 31.189 -13.546 109.197 1.00 9.83 155 GLN B C 1
ATOM 3348 O O . GLN B 1 158 ? 31.634 -12.517 109.701 1.00 10.41 155 GLN B O 1
ATOM 3354 N N . ASP B 1 159 ? 31.381 -14.751 109.721 1.00 10.69 156 ASP B N 1
ATOM 3355 C CA . ASP B 1 159 ? 32.422 -15.059 110.707 1.00 11.86 156 ASP B CA 1
ATOM 3356 C C . ASP B 1 159 ? 33.695 -15.297 109.904 1.00 10.30 156 ASP B C 1
ATOM 3357 O O . ASP B 1 159 ? 33.818 -16.321 109.223 1.00 12.49 156 ASP B O 1
ATOM 3362 N N . LEU B 1 160 ? 34.611 -14.300 109.910 1.00 10.33 157 LEU B N 1
ATOM 3363 C CA . LEU B 1 160 ? 35.812 -14.352 109.053 1.00 8.27 157 LEU B CA 1
ATOM 3364 C C . LEU B 1 160 ? 36.950 -15.118 109.674 1.00 9.58 157 LEU B C 1
ATOM 3365 O O . LEU B 1 160 ? 37.990 -15.316 109.015 1.00 12.97 157 LEU B O 1
ATOM 3370 N N . PHE B 1 161 ? 36.834 -15.476 110.950 1.00 10.60 158 PHE B N 1
ATOM 3371 C CA . PHE B 1 161 ? 38.008 -15.910 111.686 1.00 12.37 158 PHE B CA 1
ATOM 3372 C C . PHE B 1 161 ? 37.993 -17.365 112.154 1.00 10.25 158 PHE B C 1
ATOM 3373 O O . PHE B 1 161 ? 39.086 -17.919 112.357 1.00 14.61 158 PHE B O 1
ATOM 3381 N N . THR B 1 162 ? 36.823 -18.001 112.365 1.00 11.65 159 THR B N 1
ATOM 3382 C CA . THR B 1 162 ? 36.830 -19.328 112.982 1.00 13.48 159 THR B CA 1
ATOM 3383 C C . THR B 1 162 ? 37.585 -20.324 112.109 1.00 14.26 159 THR B C 1
ATOM 3384 O O . THR B 1 162 ? 38.470 -21.057 112.577 1.00 13.93 159 THR B O 1
ATOM 3388 N N . ASP B 1 163 ? 37.244 -20.359 110.824 1.00 12.16 160 ASP B N 1
ATOM 3389 C CA . ASP B 1 163 ? 37.819 -21.363 109.941 1.00 10.79 160 ASP B CA 1
ATOM 3390 C C . ASP B 1 163 ? 39.302 -21.119 109.677 1.00 15.18 160 ASP B C 1
ATOM 3391 O O . ASP B 1 163 ? 40.086 -22.080 109.692 1.00 13.50 160 ASP B O 1
ATOM 3396 N N . ILE B 1 164 ? 39.703 -19.868 109.392 1.00 9.77 161 ILE B N 1
ATOM 3397 C CA . ILE B 1 164 ? 41.109 -19.603 109.092 1.00 13.10 161 ILE B CA 1
ATOM 3398 C C . ILE B 1 164 ? 41.964 -19.865 110.322 1.00 14.19 161 ILE B C 1
ATOM 3399 O O . ILE B 1 164 ? 43.103 -20.349 110.200 1.00 12.74 161 ILE B O 1
ATOM 3404 N N . SER B 1 165 ? 41.434 -19.591 111.527 1.00 12.75 162 SER B N 1
ATOM 3405 C CA . SER B 1 165 ? 42.221 -19.838 112.742 1.00 16.24 162 SER B CA 1
ATOM 3406 C C . SER B 1 165 ? 42.540 -21.322 112.908 1.00 16.18 162 SER B C 1
ATOM 3407 O O . SER B 1 165 ? 43.676 -21.695 113.260 1.00 18.88 162 SER B O 1
ATOM 3410 N N . SER B 1 166 ? 41.542 -22.183 112.681 1.00 13.95 163 SER B N 1
ATOM 3411 C CA . SER B 1 166 ? 41.739 -23.620 112.755 1.00 14.90 163 SER B CA 1
ATOM 3412 C C . SER B 1 166 ? 42.677 -24.105 111.657 1.00 13.51 163 SER B C 1
ATOM 3413 O O . SER B 1 166 ? 43.540 -24.967 111.907 1.00 15.95 163 SER B O 1
ATOM 3416 N N . PHE B 1 167 ? 42.502 -23.574 110.433 1.00 12.46 164 PHE B N 1
ATOM 3417 C CA . PHE B 1 167 ? 43.358 -23.961 109.318 1.00 14.84 164 PHE B CA 1
ATOM 3418 C C . PHE B 1 167 ? 44.807 -23.580 109.580 1.00 13.65 164 PHE B C 1
ATOM 3419 O O . PHE B 1 167 ? 45.708 -24.402 109.383 1.00 13.98 164 PHE B O 1
ATOM 3427 N N . LEU B 1 168 ? 45.058 -22.345 110.035 1.00 15.60 165 LEU B N 1
ATOM 3428 C CA . LEU B 1 168 ? 46.425 -21.869 110.198 1.00 15.21 165 LEU B CA 1
ATOM 3429 C C . LEU B 1 168 ? 47.143 -22.609 111.324 1.00 16.84 165 LEU B C 1
ATOM 3430 O O . LEU B 1 168 ? 48.340 -22.929 111.223 1.00 16.08 165 LEU B O 1
ATOM 3435 N N . SER B 1 169 ? 46.449 -22.901 112.416 1.00 17.24 166 SER B N 1
ATOM 3436 C CA . SER B 1 169 ? 47.162 -23.594 113.484 1.00 20.66 166 SER B CA 1
ATOM 3437 C C . SER B 1 169 ? 47.590 -24.988 113.026 1.00 21.90 166 SER B C 1
ATOM 3438 O O . SER B 1 169 ? 48.718 -25.418 113.304 1.00 20.67 166 SER B O 1
ATOM 3441 N N . GLU B 1 170 ? 46.732 -25.673 112.265 1.00 14.31 167 GLU B N 1
ATOM 3442 C CA . GLU B 1 170 ? 47.085 -26.969 111.682 1.00 14.67 167 GLU B CA 1
ATOM 3443 C C . GLU B 1 170 ? 48.225 -26.850 110.676 1.00 14.28 167 GLU B C 1
ATOM 3444 O O . GLU B 1 170 ? 49.194 -27.637 110.701 1.00 15.14 167 GLU B O 1
ATOM 3450 N N . ARG B 1 171 ? 48.165 -25.860 109.792 1.00 13.43 168 ARG B N 1
ATOM 3451 C CA . ARG B 1 171 ? 49.233 -25.777 108.804 1.00 13.39 168 ARG B CA 1
ATOM 3452 C C . ARG B 1 171 ? 50.553 -25.359 109.441 1.00 19.36 168 ARG B C 1
ATOM 3453 O O . ARG B 1 171 ? 51.614 -25.807 109.006 1.00 16.67 168 ARG B O 1
ATOM 3461 N N . ILE B 1 172 ? 50.523 -24.430 110.405 1.00 14.91 169 ILE B N 1
ATOM 3462 C CA . ILE B 1 172 ? 51.781 -24.003 111.032 1.00 16.65 169 ILE B CA 1
ATOM 3463 C C . ILE B 1 172 ? 52.423 -25.192 111.743 1.00 17.07 169 ILE B C 1
ATOM 3464 O O . ILE B 1 172 ? 53.652 -25.367 111.733 1.00 19.20 169 ILE B O 1
ATOM 3469 N N A ASP B 1 173 ? 51.598 -26.036 112.358 0.43 16.88 170 ASP B N 1
ATOM 3470 N N B ASP B 1 173 ? 51.603 -26.044 112.365 0.57 16.77 170 ASP B N 1
ATOM 3471 C CA A ASP B 1 173 ? 52.122 -27.209 113.042 0.43 19.03 170 ASP B CA 1
ATOM 3472 C CA B ASP B 1 173 ? 52.155 -27.206 113.054 0.57 18.73 170 ASP B CA 1
ATOM 3473 C C A ASP B 1 173 ? 52.698 -28.216 112.053 0.43 20.22 170 ASP B C 1
ATOM 3474 C C B ASP B 1 173 ? 52.698 -28.233 112.061 0.57 20.36 170 ASP B C 1
ATOM 3475 O O A ASP B 1 173 ? 53.754 -28.813 112.306 0.43 21.31 170 ASP B O 1
ATOM 3476 O O B ASP B 1 173 ? 53.738 -28.857 112.314 0.57 21.56 170 ASP B O 1
ATOM 3485 N N . ALA B 1 174 ? 52.015 -28.420 110.925 1.00 19.07 171 ALA B N 1
ATOM 3486 C CA . ALA B 1 174 ? 52.505 -29.365 109.918 1.00 21.55 171 ALA B CA 1
ATOM 3487 C C . ALA B 1 174 ? 53.826 -28.889 109.305 1.00 16.49 171 ALA B C 1
ATOM 3488 O O . ALA B 1 174 ? 54.768 -29.692 109.107 1.00 18.69 171 ALA B O 1
ATOM 3490 N N . CYS B 1 175 ? 53.893 -27.603 108.967 1.00 18.57 172 CYS B N 1
ATOM 3491 C CA . CYS B 1 175 ? 55.146 -26.984 108.522 1.00 18.42 172 CYS B CA 1
ATOM 3492 C C . CYS B 1 175 ? 56.251 -27.212 109.539 1.00 21.31 172 CYS B C 1
ATOM 3493 O O . CYS B 1 175 ? 57.353 -27.660 109.187 1.00 20.82 172 CYS B O 1
ATOM 3496 N N . GLN B 1 176 ? 55.962 -26.963 110.821 1.00 19.15 173 GLN B N 1
ATOM 3497 C CA . GLN B 1 176 ? 57.004 -27.143 111.835 1.00 20.39 173 GLN B CA 1
ATOM 3498 C C . GLN B 1 176 ? 57.480 -28.582 111.908 1.00 24.87 173 GLN B C 1
ATOM 3499 O O . GLN B 1 176 ? 58.666 -28.838 112.167 1.00 24.87 173 GLN B O 1
ATOM 3505 N N . SER B 1 177 ? 56.591 -29.534 111.637 1.00 19.26 174 SER B N 1
ATOM 3506 C CA . SER B 1 177 ? 56.977 -30.935 111.711 1.00 21.33 174 SER B CA 1
ATOM 3507 C C . SER B 1 177 ? 57.947 -31.357 110.600 1.00 20.12 174 SER B C 1
ATOM 3508 O O . SER B 1 177 ? 58.674 -32.337 110.784 1.00 21.03 174 SER B O 1
ATOM 3511 N N . VAL B 1 178 ? 57.970 -30.674 109.449 1.00 21.35 175 VAL B N 1
ATOM 3512 C CA . VAL B 1 178 ? 58.954 -30.986 108.426 1.00 22.36 175 VAL B CA 1
ATOM 3513 C C . VAL B 1 178 ? 60.099 -30.008 108.423 1.00 25.22 175 VAL B C 1
ATOM 3514 O O . VAL B 1 178 ? 60.971 -30.093 107.551 1.00 27.67 175 VAL B O 1
ATOM 3518 N N . GLY B 1 179 ? 60.135 -29.079 109.360 1.00 21.68 176 GLY B N 1
ATOM 3519 C CA . GLY B 1 179 ? 61.276 -28.223 109.499 1.00 23.79 176 GLY B CA 1
ATOM 3520 C C . GLY B 1 179 ? 61.117 -26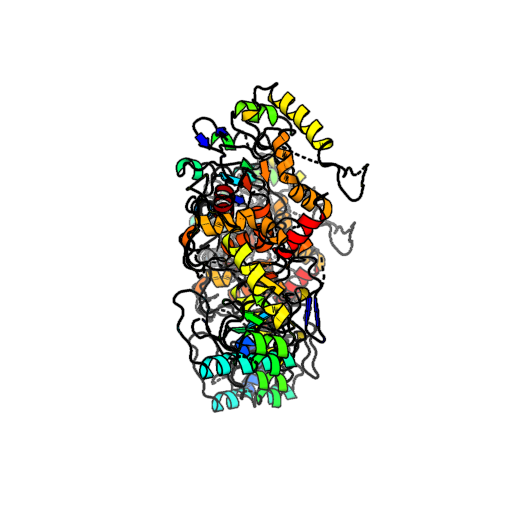.870 108.867 1.00 20.77 176 GLY B C 1
ATOM 3521 O O . GLY B 1 179 ? 62.131 -26.180 108.678 1.00 22.91 176 GLY B O 1
ATOM 3522 N N . ILE B 1 180 ? 59.880 -26.466 108.541 1.00 19.93 177 ILE B N 1
ATOM 3523 C CA . ILE B 1 180 ? 59.587 -25.135 108.022 1.00 19.59 177 ILE B CA 1
ATOM 3524 C C . ILE B 1 180 ? 59.161 -24.239 109.178 1.00 17.87 177 ILE B C 1
ATOM 3525 O O . ILE B 1 180 ? 58.077 -24.409 109.761 1.00 21.36 177 ILE B O 1
ATOM 3530 N N . ALA B 1 181 ? 59.988 -23.255 109.489 1.00 18.40 178 ALA B N 1
ATOM 3531 C CA . ALA B 1 181 ? 59.661 -22.333 110.560 1.00 18.82 178 ALA B CA 1
ATOM 3532 C C . ALA B 1 181 ? 58.603 -21.322 110.137 1.00 23.72 178 ALA B C 1
ATOM 3533 O O . ALA B 1 181 ? 58.389 -21.024 108.950 1.00 22.34 178 ALA B O 1
ATOM 3535 N N . LYS B 1 182 ? 57.925 -20.788 111.143 1.00 25.22 179 LYS B N 1
ATOM 3536 C CA . LYS B 1 182 ? 56.863 -19.824 110.899 1.00 22.42 179 LYS B CA 1
ATOM 3537 C C . LYS B 1 182 ? 57.351 -18.611 110.101 1.00 17.85 179 LYS B C 1
ATOM 3538 O O . LYS B 1 182 ? 56.600 -18.060 109.286 1.00 18.69 179 LYS B O 1
ATOM 3544 N N . ASP B 1 183 ? 58.615 -18.200 110.279 1.00 19.56 180 ASP B N 1
ATOM 3545 C CA . ASP B 1 183 ? 59.086 -17.013 109.585 1.00 19.54 180 ASP B CA 1
ATOM 3546 C C . ASP B 1 183 ? 59.230 -17.241 108.089 1.00 17.93 180 ASP B C 1
ATOM 3547 O O . ASP B 1 183 ? 59.528 -16.274 107.365 1.00 20.16 180 ASP B O 1
ATOM 3552 N N . LYS B 1 184 ? 59.004 -18.475 107.619 1.00 15.11 181 LYS B N 1
ATOM 3553 C CA . LYS B 1 184 ? 58.962 -18.740 106.194 1.00 15.94 181 LYS B CA 1
ATOM 3554 C C . LYS B 1 184 ? 57.579 -18.561 105.602 1.00 15.54 181 LYS B C 1
ATOM 3555 O O . LYS B 1 184 ? 57.435 -18.697 104.388 1.00 16.28 181 LYS B O 1
ATOM 3561 N N . LEU B 1 185 ? 56.556 -18.281 106.402 1.00 13.52 182 LEU B N 1
ATOM 3562 C CA . LEU B 1 185 ? 55.182 -18.403 105.924 1.00 11.41 182 LEU B CA 1
ATOM 3563 C C . LEU B 1 185 ? 54.534 -17.051 105.680 1.00 10.22 182 LEU B C 1
ATOM 3564 O O . LEU B 1 185 ? 54.771 -16.082 106.406 1.00 12.18 182 LEU B O 1
ATOM 3569 N N . ILE B 1 186 ? 53.726 -16.992 104.619 1.00 11.69 183 ILE B N 1
ATOM 3570 C CA . ILE B 1 186 ? 52.952 -15.821 104.228 1.00 10.05 183 ILE B CA 1
ATOM 3571 C C . ILE B 1 186 ? 51.500 -16.269 104.148 1.00 9.90 183 ILE B C 1
ATOM 3572 O O . ILE B 1 186 ? 51.233 -17.386 103.709 1.00 11.49 183 ILE B O 1
ATOM 3577 N N . LEU B 1 187 ? 50.582 -15.437 104.604 1.00 10.99 184 LEU B N 1
ATOM 3578 C CA . LEU B 1 187 ? 49.158 -15.785 104.635 1.00 9.60 184 LEU B CA 1
ATOM 3579 C C . LEU B 1 187 ? 48.410 -15.051 103.537 1.00 9.13 184 LEU B C 1
ATOM 3580 O O . LEU B 1 187 ? 48.388 -13.807 103.504 1.00 10.18 184 LEU B O 1
ATOM 3585 N N . ASP B 1 188 ? 47.767 -15.806 102.649 1.00 8.92 185 ASP B N 1
ATOM 3586 C CA . ASP B 1 188 ? 46.807 -15.232 101.694 1.00 10.31 185 ASP B CA 1
ATOM 3587 C C . ASP B 1 188 ? 45.402 -15.583 102.167 1.00 11.36 185 ASP B C 1
ATOM 3588 O O . ASP B 1 188 ? 45.089 -16.768 102.285 1.00 10.46 185 ASP B O 1
ATOM 3593 N N . PRO B 1 189 ? 44.544 -14.623 102.506 1.00 8.68 186 PRO B N 1
ATOM 3594 C CA . PRO B 1 189 ? 43.229 -14.984 103.057 1.00 11.07 186 PRO B CA 1
ATOM 3595 C C . PRO B 1 189 ? 42.248 -15.479 102.004 1.00 13.24 186 PRO B C 1
ATOM 3596 O O . PRO B 1 189 ? 41.195 -15.998 102.375 1.00 14.48 186 PRO B O 1
ATOM 3600 N N . GLY B 1 190 ? 42.580 -15.380 100.718 1.00 9.60 187 GLY B N 1
ATOM 3601 C CA . GLY B 1 190 ? 41.796 -16.098 99.715 1.00 10.08 187 GLY B CA 1
ATOM 3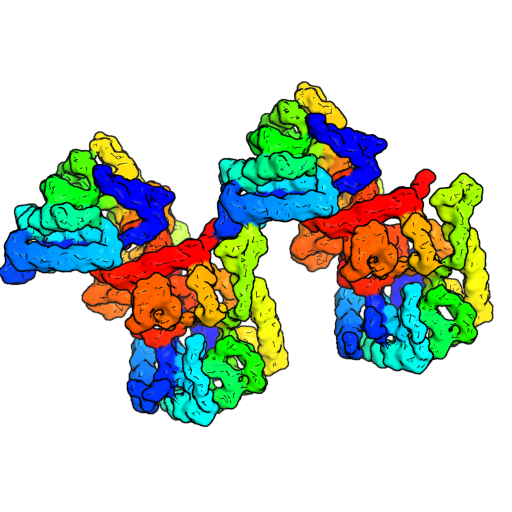602 C C . GLY B 1 190 ? 40.650 -15.277 99.151 1.00 10.05 187 GLY B C 1
ATOM 3603 O O . GLY B 1 190 ? 39.528 -15.798 99.056 1.00 13.23 187 GLY B O 1
ATOM 3604 N N . PHE B 1 191 ? 40.898 -14.026 98.749 1.00 9.09 188 PHE B N 1
ATOM 3605 C CA . PHE B 1 191 ? 39.864 -13.301 98.010 1.00 8.85 188 PHE B CA 1
ATOM 3606 C C . PHE B 1 191 ? 39.407 -14.107 96.803 1.00 9.68 188 PHE B C 1
ATOM 3607 O O . PHE B 1 191 ? 40.214 -14.775 96.151 1.00 11.16 188 PHE B O 1
ATOM 3615 N N . GLY B 1 192 ? 38.099 -14.086 96.535 1.00 8.39 189 GLY B N 1
ATOM 3616 C CA . GLY B 1 192 ? 37.575 -14.866 95.420 1.00 10.59 189 GLY B CA 1
ATOM 3617 C C . GLY B 1 192 ? 37.183 -16.295 95.780 1.00 11.39 189 GLY B C 1
ATOM 3618 O O . GLY B 1 192 ? 36.552 -16.551 96.816 1.00 11.37 189 GLY B O 1
ATOM 3619 N N . PHE B 1 193 ? 37.486 -17.248 94.887 1.00 10.72 190 PHE B N 1
ATOM 3620 C CA . PHE B 1 193 ? 37.226 -18.658 95.164 1.00 9.06 190 PHE B CA 1
ATOM 3621 C C . PHE B 1 193 ? 35.798 -18.907 95.627 1.00 13.93 190 PHE B C 1
ATOM 3622 O O . PHE B 1 193 ? 35.562 -19.580 96.637 1.00 11.77 190 PHE B O 1
ATOM 3630 N N . GLY B 1 194 ? 34.846 -18.311 94.891 1.00 11.42 191 GLY B N 1
ATOM 3631 C CA . GLY B 1 194 ? 33.435 -18.615 95.045 1.00 13.89 191 GLY B CA 1
ATOM 3632 C C . GLY B 1 194 ? 32.741 -17.832 96.134 1.00 13.51 191 GLY B C 1
ATOM 3633 O O . GLY B 1 194 ? 31.541 -18.077 96.388 1.00 18.15 191 GLY B O 1
ATOM 3634 N N . LYS B 1 195 ? 33.440 -16.931 96.816 1.00 12.08 192 LYS B N 1
ATOM 3635 C CA . LYS B 1 195 ? 32.751 -16.102 97.805 1.00 12.88 192 LYS B CA 1
ATOM 3636 C C . LYS B 1 195 ? 31.780 -15.123 97.139 1.00 10.55 192 LYS B C 1
ATOM 3637 O O . LYS B 1 195 ? 31.948 -14.702 95.980 1.00 12.19 192 LYS B O 1
ATOM 3643 N N . THR B 1 196 ? 30.739 -14.767 97.880 1.00 10.44 193 THR B N 1
ATOM 3644 C CA . THR B 1 196 ? 29.852 -13.704 97.421 1.00 10.20 193 THR B CA 1
ATOM 3645 C C . THR B 1 196 ? 30.557 -12.349 97.398 1.00 9.85 193 THR B C 1
ATOM 3646 O O . THR B 1 196 ? 31.592 -12.141 98.022 1.00 9.52 193 THR B O 1
ATOM 3650 N N . LEU B 1 197 ? 29.962 -11.403 96.663 1.00 9.20 194 LEU B N 1
ATOM 3651 C CA . LEU B 1 197 ? 30.440 -10.013 96.701 1.00 11.31 194 LEU B CA 1
ATOM 3652 C C . LEU B 1 197 ? 30.517 -9.483 98.130 1.00 8.24 194 LEU B C 1
ATOM 3653 O O . LEU B 1 197 ? 31.540 -8.934 98.536 1.00 9.61 194 LEU B O 1
ATOM 3658 N N . ALA B 1 198 ? 29.482 -9.749 98.938 1.00 8.23 195 ALA B N 1
ATOM 3659 C CA . ALA B 1 198 ? 29.460 -9.229 100.318 1.00 9.25 195 ALA B CA 1
ATOM 3660 C C . ALA B 1 198 ? 30.588 -9.819 101.130 1.00 8.00 195 ALA B C 1
ATOM 3661 O O . ALA B 1 198 ? 31.278 -9.095 101.861 1.00 7.51 195 ALA B O 1
ATOM 3663 N N . HIS B 1 199 ? 30.778 -11.146 101.017 1.00 7.48 196 HIS B N 1
ATOM 3664 C CA . HIS B 1 199 ? 31.832 -11.822 101.747 1.00 7.45 196 HIS B CA 1
ATOM 3665 C C . HIS B 1 199 ? 33.212 -11.278 101.353 1.00 6.89 196 HIS B C 1
ATOM 3666 O O . HIS B 1 199 ? 34.034 -10.987 102.219 1.00 7.88 196 HIS B O 1
ATOM 3673 N N . ASN B 1 200 ? 33.457 -11.100 100.051 1.00 6.89 197 ASN B N 1
ATOM 3674 C CA . ASN B 1 200 ? 34.748 -10.588 99.596 1.00 6.22 197 ASN B CA 1
ATOM 3675 C C . ASN B 1 200 ? 34.993 -9.164 100.112 1.00 6.23 197 ASN B C 1
ATOM 3676 O O . ASN B 1 200 ? 36.118 -8.842 100.515 1.00 6.80 197 ASN B O 1
ATOM 3681 N N . TYR B 1 201 ? 33.960 -8.316 100.121 1.00 6.12 198 TYR B N 1
ATOM 3682 C CA . TYR B 1 201 ? 34.167 -6.938 100.549 1.00 7.73 198 TYR B CA 1
ATOM 3683 C C . TYR B 1 201 ? 34.258 -6.852 102.071 1.00 6.87 198 TYR B C 1
ATOM 3684 O O . TYR B 1 201 ? 34.861 -5.929 102.586 1.00 7.58 198 TYR B O 1
ATOM 3693 N N . GLN B 1 202 ? 33.663 -7.797 102.802 1.00 7.39 199 GLN B N 1
ATOM 3694 C CA . GLN B 1 202 ? 33.807 -7.789 104.266 1.00 6.70 199 GLN B CA 1
ATOM 3695 C C . GLN B 1 202 ? 35.222 -8.209 104.634 1.00 7.30 199 GLN B C 1
ATOM 3696 O O . GLN B 1 202 ? 35.844 -7.648 105.563 1.00 6.70 199 GLN B O 1
ATOM 3702 N N . LEU B 1 203 ? 35.758 -9.177 103.874 1.00 6.43 200 LEU B N 1
ATOM 3703 C CA . LEU B 1 203 ? 37.150 -9.578 104.051 1.00 8.20 200 LEU B CA 1
ATOM 3704 C C . LEU B 1 203 ? 38.071 -8.395 103.805 1.00 9.55 200 LEU B C 1
ATOM 3705 O O . LEU B 1 203 ? 39.026 -8.183 104.560 1.00 9.18 200 LEU B O 1
ATOM 3710 N N . LEU B 1 204 ? 37.800 -7.607 102.771 1.00 6.52 201 LEU B N 1
ATOM 3711 C CA . LEU B 1 204 ? 38.639 -6.439 102.528 1.00 5.99 201 LEU B CA 1
ATOM 3712 C C . LEU B 1 204 ? 38.437 -5.421 103.645 1.00 9.11 201 LEU B C 1
ATOM 3713 O O . LEU B 1 204 ? 39.397 -4.867 104.163 1.00 8.29 201 LEU B O 1
ATOM 3718 N N . ALA B 1 205 ? 37.169 -5.217 104.046 1.00 7.09 202 ALA B N 1
ATOM 3719 C CA . ALA B 1 205 ? 36.854 -4.211 105.050 1.00 7.81 202 ALA B CA 1
ATOM 3720 C C . ALA B 1 205 ? 37.564 -4.526 106.362 1.00 8.95 202 ALA B C 1
ATOM 3721 O O . ALA B 1 205 ? 37.898 -3.612 107.121 1.00 11.12 202 ALA B O 1
ATOM 3723 N N . GLU B 1 206 ? 37.757 -5.804 106.659 1.00 7.02 203 GLU B N 1
ATOM 3724 C CA . GLU B 1 206 ? 38.369 -6.246 107.901 1.00 7.16 203 GLU B CA 1
ATOM 3725 C C . GLU B 1 206 ? 39.782 -6.769 107.718 1.00 9.93 203 GLU B C 1
ATOM 3726 O O . GLU B 1 206 ? 40.300 -7.419 108.632 1.00 9.35 203 GLU B O 1
ATOM 3732 N N . LEU B 1 207 ? 40.426 -6.475 106.582 1.00 6.84 204 LEU B N 1
ATOM 3733 C CA . LEU B 1 207 ? 41.687 -7.161 106.297 1.00 8.49 204 LEU B CA 1
ATOM 3734 C C . LEU B 1 207 ? 42.747 -6.889 107.353 1.00 10.19 204 LEU B C 1
ATOM 3735 O O . LEU B 1 207 ? 43.580 -7.754 107.611 1.00 9.99 204 LEU B O 1
ATOM 3740 N N . GLU B 1 208 ? 42.739 -5.705 107.994 1.00 11.02 205 GLU B N 1
ATOM 3741 C CA . GLU B 1 208 ? 43.792 -5.428 108.982 1.00 10.76 205 GLU B CA 1
ATOM 3742 C C . GLU B 1 208 ? 43.701 -6.335 110.207 1.00 12.10 205 GLU B C 1
ATOM 3743 O O . GLU B 1 208 ? 44.705 -6.510 110.938 1.00 11.78 205 GLU B O 1
ATOM 3749 N N . ARG B 1 209 ? 42.541 -6.964 110.442 1.00 11.94 206 ARG B N 1
ATOM 3750 C CA . ARG B 1 209 ? 42.397 -7.908 111.530 1.00 10.94 206 ARG B CA 1
ATOM 3751 C C . ARG B 1 209 ? 43.204 -9.179 111.297 1.00 11.87 206 ARG B C 1
ATOM 3752 O O . ARG B 1 209 ? 43.514 -9.894 112.250 1.00 13.60 206 ARG B O 1
ATOM 3760 N N . PHE B 1 210 ? 43.576 -9.462 110.058 1.00 10.01 207 PHE B N 1
ATOM 3761 C CA . PHE B 1 210 ? 44.327 -10.677 109.792 1.00 8.49 207 PHE B CA 1
ATOM 3762 C C . PHE B 1 210 ? 45.800 -10.575 110.160 1.00 10.12 207 PHE B C 1
ATOM 3763 O O . PHE B 1 210 ? 46.468 -11.614 110.225 1.00 12.39 207 PHE B O 1
ATOM 3771 N N . HIS B 1 211 ? 46.303 -9.379 110.514 1.00 12.60 208 HIS B N 1
ATOM 3772 C CA . HIS B 1 211 ? 47.672 -9.285 111.044 1.00 10.91 208 HIS B CA 1
ATOM 3773 C C . HIS B 1 211 ? 47.821 -9.964 112.406 1.00 12.72 208 HIS B C 1
ATOM 3774 O O . HIS B 1 211 ? 48.954 -10.227 112.837 1.00 12.04 208 HIS B O 1
ATOM 3781 N N . GLN B 1 212 ? 46.703 -10.311 113.059 1.00 12.34 209 GLN B N 1
ATOM 3782 C CA . GLN B 1 212 ? 46.753 -10.971 114.359 1.00 13.26 209 GLN B CA 1
ATOM 3783 C C . GLN B 1 212 ? 47.432 -12.328 114.307 1.00 16.22 209 GLN B C 1
ATOM 3784 O O . GLN B 1 212 ? 47.890 -12.806 115.338 1.00 16.97 209 GLN B O 1
ATOM 3790 N N . PHE B 1 213 ? 47.519 -12.962 113.141 1.00 14.26 210 PHE B N 1
ATOM 3791 C CA . PHE B 1 213 ? 48.119 -14.288 113.089 1.00 19.02 210 PHE B CA 1
ATOM 3792 C C . PHE B 1 213 ? 49.643 -14.224 113.010 1.00 21.54 210 PHE B C 1
ATOM 3793 O O . PHE B 1 213 ? 50.300 -15.270 113.019 1.00 21.35 210 PHE B O 1
ATOM 3801 N N . GLY B 1 214 ? 50.216 -13.023 112.954 1.00 19.28 211 GLY B N 1
ATOM 3802 C CA . GLY B 1 214 ? 51.660 -12.870 112.995 1.00 21.21 211 GLY B CA 1
ATOM 3803 C C . GLY B 1 214 ? 52.391 -13.240 111.728 1.00 19.11 211 GLY B C 1
ATOM 3804 O O . GLY B 1 214 ? 53.612 -13.406 111.761 1.00 21.93 211 GLY B O 1
ATOM 3805 N N . LEU B 1 215 ? 51.701 -13.383 110.614 1.00 16.02 212 LEU B N 1
ATOM 3806 C CA . LEU B 1 215 ? 52.343 -13.643 109.327 1.00 13.97 212 LEU B CA 1
ATOM 3807 C C . LEU B 1 215 ? 52.156 -12.455 108.399 1.00 15.26 212 LEU B C 1
ATOM 3808 O O . LEU B 1 215 ? 51.114 -11.798 108.441 1.00 11.82 212 LEU B O 1
ATOM 3813 N N . PRO B 1 216 ? 53.129 -12.170 107.529 1.00 11.16 213 PRO B N 1
ATOM 3814 C CA . PRO B 1 216 ? 52.865 -11.220 106.432 1.00 11.44 213 PRO B CA 1
ATOM 3815 C C . PRO B 1 216 ? 51.654 -11.666 105.615 1.00 8.68 213 PRO B C 1
ATOM 3816 O O . PRO B 1 216 ? 51.392 -12.869 105.453 1.00 10.37 213 PRO B O 1
ATOM 3820 N N . LEU B 1 217 ? 50.916 -10.679 105.141 1.00 7.66 214 LEU B N 1
ATOM 3821 C CA . LEU B 1 217 ? 49.716 -10.922 104.364 1.00 7.29 214 LEU B CA 1
ATOM 3822 C C . LEU B 1 217 ? 49.994 -10.685 102.897 1.00 10.20 214 LEU B C 1
ATOM 3823 O O . LEU B 1 217 ? 50.657 -9.719 102.535 1.00 12.35 214 LEU B O 1
ATOM 3828 N N . LEU B 1 218 ? 49.400 -11.534 102.065 1.00 10.54 215 LEU B N 1
ATOM 3829 C CA . LEU B 1 218 ? 49.343 -11.351 100.622 1.00 9.33 215 LEU B CA 1
ATOM 3830 C C . LEU B 1 218 ? 47.893 -11.102 100.241 1.00 11.00 215 LEU B C 1
ATOM 3831 O O . LEU B 1 218 ? 47.036 -11.944 100.544 1.00 12.73 215 LEU B O 1
ATOM 3836 N N . ALA B 1 219 ? 47.613 -9.973 99.563 1.00 6.89 216 ALA B N 1
ATOM 3837 C CA . ALA B 1 219 ? 46.245 -9.724 99.079 1.00 7.44 216 ALA B CA 1
ATOM 3838 C C . ALA B 1 219 ? 46.242 -9.783 97.553 1.00 8.66 216 ALA B C 1
ATOM 3839 O O . ALA B 1 219 ? 47.055 -9.124 96.894 1.00 12.09 216 ALA B O 1
ATOM 3841 N N . GLY B 1 220 ? 45.353 -10.606 96.999 1.00 9.25 217 GLY B N 1
ATOM 3842 C CA . GLY B 1 220 ? 45.275 -10.748 95.551 1.00 8.80 217 GLY B CA 1
ATOM 3843 C C . GLY B 1 220 ? 43.851 -10.611 95.068 1.00 10.40 217 GLY B C 1
ATOM 3844 O O . GLY B 1 220 ? 43.085 -11.577 95.124 1.00 14.08 217 GLY B O 1
ATOM 3853 N N . SER B 1 222 ? 43.253 -8.581 92.112 1.00 8.16 219 SER B N 1
ATOM 3854 C CA . SER B 1 222 ? 43.352 -7.989 90.771 1.00 6.76 219 SER B CA 1
ATOM 3855 C C . SER B 1 222 ? 42.474 -8.663 89.721 1.00 9.21 219 SER B C 1
ATOM 3856 O O . SER B 1 222 ? 42.604 -9.860 89.458 1.00 10.44 219 SER B O 1
ATOM 3859 N N A ARG B 1 223 ? 41.618 -7.860 89.087 0.48 8.69 220 ARG B N 1
ATOM 3860 N N B ARG B 1 223 ? 41.605 -7.867 89.093 0.52 8.61 220 ARG B N 1
ATOM 3861 C CA A ARG B 1 223 ? 40.767 -8.285 87.978 0.48 11.14 220 ARG B CA 1
ATOM 3862 C CA B ARG B 1 223 ? 40.749 -8.283 87.976 0.52 11.11 220 ARG B CA 1
ATOM 3863 C C A ARG B 1 223 ? 39.916 -9.493 88.336 0.48 9.53 220 ARG B C 1
ATOM 3864 C C B ARG B 1 223 ? 39.820 -9.428 88.338 0.52 9.49 220 ARG B C 1
ATOM 3865 O O A ARG B 1 223 ? 39.509 -10.250 87.444 0.48 10.81 220 ARG B O 1
ATOM 3866 O O B ARG B 1 223 ? 39.252 -10.068 87.446 0.52 9.82 220 ARG B O 1
ATOM 3881 N N . LYS B 1 224 ? 39.639 -9.694 89.621 1.00 9.18 221 LYS B N 1
ATOM 3882 C CA . LYS B 1 224 ? 38.760 -10.801 90.011 1.00 9.92 221 LYS B CA 1
ATOM 3883 C C . LYS B 1 224 ? 37.294 -10.370 89.929 1.00 12.21 221 LYS B C 1
ATOM 3884 O O . LYS B 1 224 ? 36.978 -9.187 89.789 1.00 10.92 221 LYS B O 1
ATOM 3890 N N . SER B 1 225 ? 36.398 -11.355 90.073 1.00 12.91 222 SER B N 1
ATOM 3891 C CA . SER B 1 225 ? 34.967 -11.082 89.910 1.00 12.26 222 SER B CA 1
ATOM 3892 C C . SER B 1 225 ? 34.456 -10.092 90.938 1.00 10.85 222 SER B C 1
ATOM 3893 O O . SER B 1 225 ? 33.525 -9.318 90.631 1.00 10.71 222 SER B O 1
ATOM 3904 N N . VAL B 1 227 ? 35.638 -7.415 91.605 1.00 9.07 224 VAL B N 1
ATOM 3905 C CA . VAL B 1 227 ? 35.723 -6.123 90.969 1.00 6.32 224 VAL B CA 1
ATOM 3906 C C . VAL B 1 227 ? 34.786 -6.049 89.771 1.00 9.06 224 VAL B C 1
ATOM 3907 O O . VAL B 1 227 ? 33.891 -5.180 89.704 1.00 11.35 224 VAL B O 1
ATOM 3911 N N . PHE B 1 228 ? 34.939 -6.953 88.797 1.00 9.31 225 PHE B N 1
ATOM 3912 C CA . PHE B 1 228 ? 34.193 -6.694 87.555 1.00 9.91 225 PHE B CA 1
ATOM 3913 C C . PHE B 1 228 ? 32.710 -7.021 87.671 1.00 13.46 225 PHE B C 1
ATOM 3914 O O . PHE B 1 228 ? 31.889 -6.381 86.996 1.00 13.74 225 PHE B O 1
ATOM 3922 N N . LYS B 1 229 ? 32.329 -7.944 88.543 1.00 11.65 226 LYS B N 1
ATOM 3923 C CA . LYS B 1 229 ? 30.896 -8.121 88.738 1.00 11.29 226 LYS B CA 1
ATOM 3924 C C . LYS B 1 229 ? 30.280 -7.013 89.598 1.00 8.17 226 LYS B C 1
ATOM 3925 O O . LYS B 1 229 ? 29.073 -6.733 89.432 1.00 14.97 226 LYS B O 1
ATOM 3931 N N . LEU B 1 230 ? 31.025 -6.436 90.549 1.00 10.68 227 LEU B N 1
ATOM 3932 C CA . LEU B 1 230 ? 30.512 -5.261 91.255 1.00 11.79 227 LEU B CA 1
ATOM 3933 C C . LEU B 1 230 ? 30.200 -4.134 90.281 1.00 11.90 227 LEU B C 1
ATOM 3934 O O . LEU B 1 230 ? 29.108 -3.558 90.315 1.00 16.21 227 LEU B O 1
ATOM 3939 N N . LEU B 1 231 ? 31.152 -3.812 89.408 1.00 11.49 228 LEU B N 1
ATOM 3940 C CA . LEU B 1 231 ? 31.068 -2.718 88.458 1.00 14.88 228 LEU B CA 1
ATOM 3941 C C . LEU B 1 231 ? 30.211 -3.039 87.248 1.00 18.63 228 LEU B C 1
ATOM 3942 O O . LEU B 1 231 ? 29.821 -2.108 86.528 1.00 19.12 228 LEU B O 1
ATOM 3947 N N . ASP B 1 232 ? 29.897 -4.320 87.027 1.00 15.93 229 ASP B N 1
ATOM 3948 C CA . ASP B 1 232 ? 29.124 -4.787 85.875 1.00 15.75 229 ASP B CA 1
ATOM 3949 C C . ASP B 1 232 ? 29.848 -4.414 84.577 1.00 21.62 229 ASP B C 1
ATOM 3950 O O . ASP B 1 232 ? 29.303 -3.738 83.691 1.00 21.50 229 ASP B O 1
ATOM 3955 N N . VAL B 1 233 ? 31.112 -4.844 84.498 1.00 21.38 230 VAL B N 1
ATOM 3956 C CA . VAL B 1 233 ? 31.982 -4.599 83.351 1.00 19.13 230 VAL B CA 1
ATOM 3957 C C . VAL B 1 233 ? 32.730 -5.883 83.004 1.00 21.24 230 VAL B C 1
ATOM 3958 O O . VAL B 1 233 ? 32.760 -6.833 83.776 1.00 18.37 230 VAL B O 1
ATOM 3962 N N . GLU B 1 234 ? 33.316 -5.916 81.805 1.00 24.53 231 GLU B N 1
ATOM 3963 C CA . GLU B 1 234 ? 34.166 -7.046 81.443 1.00 23.32 231 GLU B CA 1
ATOM 3964 C C . GLU B 1 234 ? 35.454 -7.032 82.266 1.00 23.52 231 GLU B C 1
ATOM 3965 O O . GLU B 1 234 ? 35.927 -5.963 82.676 1.00 22.42 231 GLU B O 1
ATOM 3971 N N . PRO B 1 235 ? 36.057 -8.200 82.526 1.00 21.19 232 PRO B N 1
ATOM 3972 C CA . PRO B 1 235 ? 37.306 -8.192 83.302 1.00 24.01 232 PRO B CA 1
ATOM 3973 C C . PRO B 1 235 ? 38.368 -7.309 82.682 1.00 23.99 232 PRO B C 1
ATOM 3974 O O . PRO B 1 235 ? 39.125 -6.684 83.428 1.00 22.06 232 PRO B O 1
ATOM 3978 N N . LYS B 1 236 ? 38.389 -7.180 81.346 1.00 24.89 233 LYS B N 1
ATOM 3979 C CA . LYS B 1 236 ? 39.336 -6.252 80.711 1.00 21.22 233 LYS B CA 1
ATOM 3980 C C . LYS B 1 236 ? 39.109 -4.802 81.120 1.00 23.31 233 LYS B C 1
ATOM 3981 O O . LYS B 1 236 ? 40.035 -3.992 81.027 1.00 23.67 233 LYS B O 1
ATOM 3995 N N . ALA B 1 238 ? 38.546 -3.847 84.261 1.00 12.88 235 ALA B N 1
ATOM 3996 C CA . ALA B 1 238 ? 38.561 -3.808 85.722 1.00 13.29 235 ALA B CA 1
ATOM 3997 C C . ALA B 1 238 ? 39.783 -3.115 86.308 1.00 12.22 235 ALA B C 1
ATOM 3998 O O . ALA B 1 238 ? 40.007 -3.256 87.517 1.00 11.92 235 ALA B O 1
ATOM 4000 N N . LEU B 1 239 ? 40.538 -2.334 85.527 1.00 10.45 236 LEU B N 1
ATOM 4001 C CA . LEU B 1 239 ? 41.767 -1.761 86.079 1.00 8.07 236 LEU B CA 1
ATOM 4002 C C . LEU B 1 239 ? 41.478 -0.831 87.265 1.00 9.86 236 LEU B C 1
ATOM 4003 O O . LEU B 1 239 ? 42.076 -0.990 88.344 1.00 9.48 236 LEU B O 1
ATOM 4008 N N . SER B 1 240 ? 40.612 0.179 87.076 1.00 10.25 237 SER B N 1
ATOM 4009 C CA . SER B 1 240 ? 40.412 1.186 88.143 1.00 9.83 237 SER B CA 1
ATOM 4010 C C . SER B 1 240 ? 39.898 0.547 89.416 1.00 6.01 237 SER B C 1
ATOM 4011 O O . SER B 1 240 ? 40.360 0.850 90.521 1.00 6.75 237 SER B O 1
ATOM 4014 N N . GLY B 1 241 ? 38.926 -0.344 89.286 1.00 6.71 238 GLY B N 1
ATOM 4015 C CA . GLY B 1 241 ? 38.425 -1.034 90.475 1.00 7.04 238 GLY B CA 1
ATOM 4016 C C . GLY B 1 241 ? 39.497 -1.853 91.168 1.00 10.84 238 GLY B C 1
ATOM 4017 O O . GLY B 1 241 ? 39.527 -1.936 92.400 1.00 6.37 238 GLY B O 1
ATOM 4018 N N . SER B 1 242 ? 40.388 -2.481 90.392 1.00 9.44 239 SER B N 1
ATOM 4019 C CA . SER B 1 242 ? 41.476 -3.260 91.013 1.00 6.61 239 SER B CA 1
ATOM 4020 C C . SER B 1 242 ? 42.422 -2.351 91.759 1.00 6.14 239 SER B C 1
ATOM 4021 O O . SER B 1 242 ? 42.898 -2.701 92.842 1.00 7.21 239 SER B O 1
ATOM 4024 N N . LEU B 1 243 ? 42.698 -1.183 91.187 1.00 6.70 240 LEU B N 1
ATOM 4025 C CA . LEU B 1 243 ? 43.536 -0.193 91.890 1.00 7.61 240 LEU B CA 1
ATOM 4026 C C . LEU B 1 243 ? 42.906 0.292 93.183 1.00 8.66 240 LEU B C 1
ATOM 4027 O O . LEU B 1 243 ? 43.623 0.505 94.177 1.00 6.62 240 LEU B O 1
ATOM 4032 N N . ALA B 1 244 ? 41.574 0.484 93.208 1.00 7.14 241 ALA B N 1
ATOM 4033 C CA . ALA B 1 244 ? 40.935 0.834 94.469 1.00 5.69 241 ALA B CA 1
ATOM 4034 C C . ALA B 1 244 ? 41.112 -0.277 95.483 1.00 7.78 241 ALA B C 1
ATOM 4035 O O . ALA B 1 244 ? 41.442 -0.012 96.635 1.00 7.68 241 ALA B O 1
ATOM 4037 N N . CYS B 1 245 ? 40.897 -1.541 95.077 1.00 6.79 242 CYS B N 1
ATOM 4038 C CA . CYS B 1 245 ? 41.092 -2.647 96.018 1.00 8.27 242 CYS B CA 1
ATOM 4039 C C . CYS B 1 245 ? 42.512 -2.683 96.588 1.00 6.62 242 CYS B C 1
ATOM 4040 O O . CYS B 1 245 ? 42.719 -2.918 97.804 1.00 7.02 242 CYS B O 1
ATOM 4043 N N . ALA B 1 246 ? 43.502 -2.462 95.719 1.00 5.50 243 ALA B N 1
ATOM 4044 C CA . ALA B 1 246 ? 44.903 -2.478 96.097 1.00 4.45 243 ALA B CA 1
ATOM 4045 C C . ALA B 1 246 ? 45.194 -1.371 97.078 1.00 5.08 243 ALA B C 1
ATOM 4046 O O . ALA B 1 246 ? 45.933 -1.586 98.057 1.00 7.09 243 ALA B O 1
ATOM 4048 N N . THR B 1 247 ? 44.572 -0.207 96.859 1.00 5.94 244 THR B N 1
ATOM 4049 C CA . THR B 1 247 ? 44.790 0.938 97.738 1.00 5.02 244 THR B CA 1
ATOM 4050 C C . THR B 1 247 ? 44.229 0.636 99.122 1.00 4.72 244 THR B C 1
ATOM 4051 O O . THR B 1 247 ? 44.903 0.861 100.129 1.00 7.77 244 THR B O 1
ATOM 4055 N N . ILE B 1 248 ? 43.005 0.100 99.168 1.00 5.97 245 ILE B N 1
ATOM 4056 C CA . ILE B 1 248 ? 42.402 -0.233 100.443 1.00 6.33 245 ILE B CA 1
ATOM 4057 C C . ILE B 1 248 ? 43.252 -1.254 101.185 1.00 6.28 245 ILE B C 1
ATOM 4058 O O . ILE B 1 248 ? 43.503 -1.101 102.385 1.00 6.78 245 ILE B O 1
ATOM 4063 N N . ALA B 1 249 ? 43.721 -2.302 100.478 1.00 6.22 246 ALA B N 1
ATOM 4064 C CA . ALA B 1 249 ? 44.565 -3.312 101.094 1.00 9.38 246 ALA B CA 1
ATOM 4065 C C . ALA B 1 249 ? 45.890 -2.728 101.586 1.00 5.05 246 ALA B C 1
ATOM 4066 O O . ALA B 1 249 ? 46.326 -3.054 102.697 1.00 7.61 246 ALA B O 1
ATOM 4068 N N . ALA B 1 250 ? 46.531 -1.864 100.775 1.00 6.19 247 ALA B N 1
ATOM 4069 C CA . ALA B 1 250 ? 47.761 -1.215 101.217 1.00 6.15 247 ALA B CA 1
ATOM 4070 C C . ALA B 1 250 ? 47.533 -0.325 102.443 1.00 7.59 247 ALA B C 1
ATOM 4071 O O . ALA B 1 250 ? 48.395 -0.266 103.324 1.00 8.94 247 ALA B O 1
ATOM 4081 N N . LYS B 1 252 ? 45.563 -0.859 104.787 1.00 7.81 249 LYS B N 1
ATOM 4082 C CA . LYS B 1 252 ? 45.389 -1.826 105.874 1.00 6.31 249 LYS B CA 1
ATOM 4083 C C . LYS B 1 252 ? 46.630 -2.649 106.103 1.00 10.42 249 LYS B C 1
ATOM 4084 O O . LYS B 1 252 ? 46.607 -3.570 106.926 1.00 13.51 249 LYS B O 1
ATOM 4090 N N . GLY B 1 253 ? 47.738 -2.251 105.486 1.00 8.63 250 GLY B N 1
ATOM 4091 C CA . GLY B 1 253 ? 49.022 -2.801 105.802 1.00 9.89 250 GLY B CA 1
ATOM 4092 C C . GLY B 1 253 ? 49.349 -4.122 105.151 1.00 11.66 250 GLY B C 1
ATOM 4093 O O . GLY B 1 253 ? 50.308 -4.773 105.600 1.00 12.22 250 GLY B O 1
ATOM 4094 N N . ALA B 1 254 ? 48.613 -4.545 104.110 1.00 10.74 251 ALA B N 1
ATOM 4095 C CA . ALA B 1 254 ? 48.999 -5.791 103.440 1.00 7.77 251 ALA B CA 1
ATOM 4096 C C . ALA B 1 254 ? 50.401 -5.670 102.862 1.00 10.23 251 ALA B C 1
ATOM 4097 O O . ALA B 1 254 ? 50.665 -4.806 102.020 1.00 13.66 251 ALA B O 1
ATOM 4099 N N . GLN B 1 255 ? 51.273 -6.600 103.243 1.00 6.19 252 GLN B N 1
ATOM 4100 C CA . GLN B 1 255 ? 52.693 -6.491 102.881 1.00 8.58 252 GLN B CA 1
ATOM 4101 C C . GLN B 1 255 ? 52.967 -6.887 101.444 1.00 9.69 252 GLN B C 1
ATOM 4102 O O . GLN B 1 255 ? 53.957 -6.420 100.859 1.00 12.01 252 GLN B O 1
ATOM 4108 N N . ILE B 1 256 ? 52.152 -7.751 100.861 1.00 8.19 253 ILE B N 1
ATOM 4109 C CA . ILE B 1 256 ? 52.345 -8.150 99.472 1.00 7.55 253 ILE B CA 1
ATOM 4110 C C . ILE B 1 256 ? 51.020 -7.966 98.769 1.00 7.30 253 ILE B C 1
ATOM 4111 O O . ILE B 1 256 ? 49.989 -8.486 99.232 1.00 8.33 253 ILE B O 1
ATOM 4116 N N . ILE B 1 257 ? 51.031 -7.230 97.653 1.00 6.96 254 ILE B N 1
ATOM 4117 C CA . ILE B 1 257 ? 49.818 -7.042 96.874 1.00 6.81 254 ILE B CA 1
ATOM 4118 C C . ILE B 1 257 ? 50.062 -7.614 95.484 1.00 9.23 254 ILE B C 1
ATOM 4119 O O . ILE B 1 257 ? 50.969 -7.158 94.776 1.00 8.36 254 ILE B O 1
ATOM 4124 N N . ARG B 1 258 ? 49.256 -8.607 95.095 1.00 7.86 255 ARG B N 1
ATOM 4125 C CA . ARG B 1 258 ? 49.498 -9.405 93.872 1.00 6.90 255 ARG B CA 1
ATOM 4126 C C . ARG B 1 258 ? 48.595 -8.909 92.743 1.00 8.49 255 ARG B C 1
ATOM 4127 O O . ARG B 1 258 ? 47.365 -8.900 92.899 1.00 8.39 255 ARG B O 1
ATOM 4135 N N . VAL B 1 259 ? 49.184 -8.472 91.625 1.00 6.66 256 VAL B N 1
ATOM 4136 C CA . VAL B 1 259 ? 48.431 -7.704 90.630 1.00 7.28 256 VAL B CA 1
ATOM 4137 C C . VAL B 1 259 ? 48.871 -8.017 89.214 1.00 8.45 256 VAL B C 1
ATOM 4138 O O . VAL B 1 259 ? 50.022 -8.379 88.955 1.00 8.30 256 VAL B O 1
ATOM 4142 N N . HIS B 1 260 ? 47.946 -7.774 88.274 1.00 7.87 257 HIS B N 1
ATOM 4143 C CA . HIS B 1 260 ? 48.270 -7.760 86.855 1.00 8.91 257 HIS B CA 1
ATOM 4144 C C . HIS B 1 260 ? 48.867 -6.422 86.443 1.00 8.66 257 HIS B C 1
ATOM 4145 O O . HIS B 1 260 ? 49.811 -6.387 85.664 1.00 13.84 257 HIS B O 1
ATOM 4152 N N . ASP B 1 261 ? 48.281 -5.315 86.903 1.00 11.09 258 ASP B N 1
ATOM 4153 C CA . ASP B 1 261 ? 48.632 -3.970 86.402 1.00 12.87 258 ASP B CA 1
ATOM 4154 C C . ASP B 1 261 ? 49.699 -3.373 87.327 1.00 11.26 258 ASP B C 1
ATOM 4155 O O . ASP B 1 261 ? 49.459 -2.518 88.196 1.00 9.31 258 ASP B O 1
ATOM 4160 N N . PHE B 1 262 ? 50.915 -3.838 87.108 1.00 9.71 259 PHE B N 1
ATOM 4161 C CA . PHE B 1 262 ? 51.966 -3.589 88.090 1.00 8.03 259 PHE B CA 1
ATOM 4162 C C . PHE B 1 262 ? 52.494 -2.152 88.037 1.00 9.12 259 PHE B C 1
ATOM 4163 O O . PHE B 1 262 ? 52.855 -1.609 89.085 1.00 9.13 259 PHE B O 1
ATOM 4171 N N . GLU B 1 263 ? 52.513 -1.515 86.874 1.00 9.56 260 GLU B N 1
ATOM 4172 C CA . GLU B 1 263 ? 53.036 -0.159 86.816 1.00 12.36 260 GLU B CA 1
ATOM 4173 C C . GLU B 1 263 ? 52.107 0.780 87.561 1.00 11.78 260 GLU B C 1
ATOM 4174 O O . GLU B 1 263 ? 52.567 1.633 88.340 1.00 12.52 260 GLU B O 1
ATOM 4180 N N . GLN B 1 264 ? 50.793 0.581 87.396 1.00 7.13 261 GLN B N 1
ATOM 4181 C CA . GLN B 1 264 ? 49.831 1.454 88.064 1.00 8.58 261 GLN B CA 1
ATOM 4182 C C . GLN B 1 264 ? 49.813 1.166 89.545 1.00 9.74 261 GLN B C 1
ATOM 4183 O O . GLN B 1 264 ? 49.626 2.081 90.363 1.00 8.28 261 GLN B O 1
ATOM 4189 N N . THR B 1 265 ? 49.984 -0.101 89.914 1.00 7.25 262 THR B N 1
ATOM 4190 C CA . THR B 1 265 ? 49.954 -0.446 91.332 1.00 6.86 262 THR B CA 1
ATOM 4191 C C . THR B 1 265 ? 51.188 0.095 92.053 1.00 7.80 262 THR B C 1
ATOM 4192 O O . THR B 1 265 ? 51.107 0.438 93.230 1.00 8.98 262 THR B O 1
ATOM 4204 N N . ASP B 1 267 ? 52.386 2.969 91.574 1.00 8.47 264 ASP B N 1
ATOM 4205 C CA . ASP B 1 267 ? 51.983 4.335 91.914 1.00 7.75 264 ASP B CA 1
ATOM 4206 C C . ASP B 1 267 ? 51.054 4.345 93.118 1.00 11.29 264 ASP B C 1
ATOM 4207 O O . ASP B 1 267 ? 51.206 5.184 94.017 1.00 10.45 264 ASP B O 1
ATOM 4212 N N . ILE B 1 268 ? 50.087 3.424 93.166 1.00 8.79 265 ILE B N 1
ATOM 4213 C CA . ILE B 1 268 ? 49.185 3.476 94.300 1.00 9.18 265 ILE B CA 1
ATOM 4214 C C . ILE B 1 268 ? 49.902 3.099 95.590 1.00 9.98 265 ILE B C 1
ATOM 4215 O O . ILE B 1 268 ? 49.617 3.690 96.631 1.00 10.14 265 ILE B O 1
ATOM 4220 N N . VAL B 1 269 ? 50.890 2.197 95.564 1.00 8.86 266 VAL B N 1
ATOM 4221 C CA . VAL B 1 269 ? 51.498 1.881 96.863 1.00 7.19 266 VAL B CA 1
ATOM 4222 C C . VAL B 1 269 ? 52.381 3.031 97.335 1.00 9.31 266 VAL B C 1
ATOM 4223 O O . VAL B 1 269 ? 52.528 3.233 98.542 1.00 10.44 266 VAL B O 1
ATOM 4227 N N . LYS B 1 270 ? 52.944 3.818 96.415 1.00 6.64 267 LYS B N 1
ATOM 4228 C CA . LYS B 1 270 ? 53.711 5.005 96.789 1.00 8.62 267 LYS B CA 1
ATOM 4229 C C . LYS B 1 270 ? 52.833 6.030 97.489 1.00 8.97 267 LYS B C 1
ATOM 4230 O O . LYS B 1 270 ? 53.248 6.641 98.497 1.00 9.16 267 LYS B O 1
ATOM 4236 N N . VAL B 1 271 ? 51.630 6.264 96.932 1.00 7.91 268 VAL B N 1
ATOM 4237 C CA . VAL B 1 271 ? 50.657 7.166 97.543 1.00 6.76 268 VAL B CA 1
ATOM 4238 C C . VAL B 1 271 ? 50.262 6.641 98.928 1.00 7.43 268 VAL B C 1
ATOM 4239 O O . VAL B 1 271 ? 50.209 7.408 99.905 1.00 8.06 268 VAL B O 1
ATOM 4243 N N . CYS B 1 272 ? 50.002 5.335 99.032 1.00 6.25 269 CYS B N 1
ATOM 4244 C CA . CYS B 1 272 ? 49.609 4.761 100.319 1.00 7.70 269 CYS B CA 1
ATOM 4245 C C . CYS B 1 272 ? 50.732 4.900 101.325 1.00 9.25 269 CYS B C 1
ATOM 4246 O O . CYS B 1 272 ? 50.485 5.218 102.499 1.00 10.55 269 CYS B O 1
ATOM 4249 N N . GLN B 1 273 ? 51.971 4.646 100.895 1.00 6.92 270 GLN B N 1
ATOM 4250 C CA . GLN B 1 273 ? 53.094 4.753 101.828 1.00 7.33 270 GLN B CA 1
ATOM 4251 C C . GLN B 1 273 ? 53.274 6.187 102.310 1.00 10.55 270 GLN B C 1
ATOM 4252 O O . GLN B 1 273 ? 53.541 6.432 103.504 1.00 12.34 270 GLN B O 1
ATOM 4258 N N . ALA B 1 274 ? 53.125 7.153 101.403 1.00 8.77 271 ALA B N 1
ATOM 4259 C CA . ALA B 1 274 ? 53.202 8.545 101.828 1.00 9.31 271 ALA B CA 1
ATOM 4260 C C . ALA B 1 274 ? 52.118 8.908 102.840 1.00 8.68 271 ALA B C 1
ATOM 4261 O O . ALA B 1 274 ? 52.375 9.720 103.742 1.00 10.68 271 ALA B O 1
ATOM 4263 N N . THR B 1 275 ? 50.901 8.393 102.655 1.00 9.17 272 THR B N 1
ATOM 4264 C CA . THR B 1 275 ? 49.808 8.690 103.576 1.00 8.30 272 THR B CA 1
ATOM 4265 C C . THR B 1 275 ? 50.057 8.031 104.926 1.00 8.60 272 THR B C 1
ATOM 4266 O O . THR B 1 275 ? 49.854 8.657 105.979 1.00 9.22 272 THR B O 1
ATOM 4270 N N . LEU B 1 276 ? 50.501 6.767 104.914 1.00 8.27 273 LEU B N 1
ATOM 4271 C CA . LEU B 1 276 ? 50.792 6.072 106.164 1.00 10.45 273 LEU B CA 1
ATOM 4272 C C . LEU B 1 276 ? 51.932 6.739 106.916 1.00 9.46 273 LEU B C 1
ATOM 4273 O O . LEU B 1 276 ? 51.909 6.823 108.162 1.00 11.77 273 LEU B O 1
ATOM 4278 N N . GLU B 1 277 ? 52.947 7.247 106.199 1.00 9.57 274 GLU B N 1
ATOM 4279 C CA . GLU B 1 277 ? 54.043 7.939 106.878 1.00 14.62 274 GLU B CA 1
ATOM 4280 C C . GLU B 1 277 ? 53.584 9.207 107.600 1.00 13.98 274 GLU B C 1
ATOM 4281 O O . GLU B 1 277 ? 54.230 9.657 108.576 1.00 16.55 274 GLU B O 1
ATOM 4287 N N . GLN B 1 278 ? 52.516 9.840 107.114 1.00 11.10 275 GLN B N 1
ATOM 4288 C CA . GLN B 1 278 ? 52.045 11.082 107.722 1.00 14.00 275 GLN B CA 1
ATOM 4289 C C . GLN B 1 278 ? 50.896 10.864 108.681 1.00 14.28 275 GLN B C 1
ATOM 4290 O O . GLN B 1 278 ? 50.261 11.836 109.086 1.00 16.07 275 GLN B O 1
ATOM 4296 N N . SER B 1 279 ? 50.615 9.642 109.041 1.00 14.62 276 SER B N 1
ATOM 4297 C CA . SER B 1 279 ? 49.550 9.399 110.006 1.00 19.11 276 SER B CA 1
ATOM 4298 C C . SER B 1 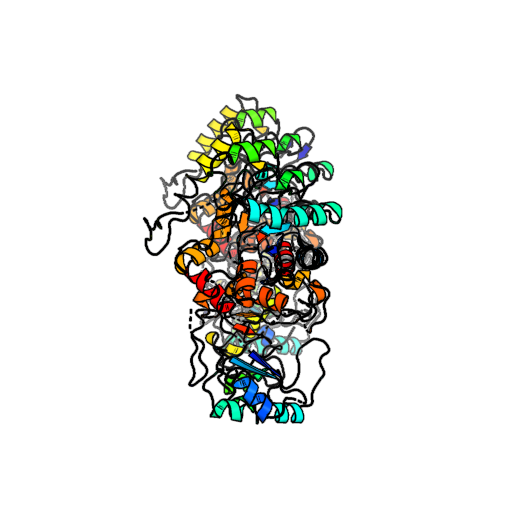279 ? 50.191 9.604 111.380 1.00 26.49 276 SER B C 1
ATOM 4299 O O . SER B 1 279 ? 51.028 8.791 111.789 1.00 23.30 276 SER B O 1
ATOM 4302 N N . PRO B 1 280 ? 49.908 10.729 112.091 1.00 31.88 277 PRO B N 1
ATOM 4303 C CA . PRO B 1 280 ? 50.663 11.066 113.326 1.00 35.92 277 PRO B CA 1
ATOM 4304 C C . PRO B 1 280 ? 50.343 10.166 114.516 1.00 43.34 277 PRO B C 1
ATOM 4305 O O . PRO B 1 280 ? 51.132 9.288 114.849 1.00 49.31 277 PRO B O 1
ATOM 4309 N N . ALA C 1 3 ? 35.661 42.238 61.637 1.00 43.22 0 ALA C N 1
ATOM 4310 C CA . ALA C 1 3 ? 36.516 42.987 60.717 1.00 38.64 0 ALA C CA 1
ATOM 4311 C C . ALA C 1 3 ? 35.889 44.340 60.377 1.00 36.59 0 ALA C C 1
ATOM 4312 O O . ALA C 1 3 ? 34.661 44.465 60.329 1.00 33.89 0 ALA C O 1
ATOM 4322 N N . LYS C 1 5 ? 34.602 47.603 58.227 1.00 27.56 2 LYS C N 1
ATOM 4323 C CA . LYS C 1 5 ? 33.973 47.857 56.937 1.00 24.36 2 LYS C CA 1
ATOM 4324 C C . LYS C 1 5 ? 34.358 49.261 56.490 1.00 24.41 2 LYS C C 1
ATOM 4325 O O . LYS C 1 5 ? 34.106 50.233 57.202 1.00 29.20 2 LYS C O 1
ATOM 4331 N N . LEU C 1 6 ? 34.962 49.367 55.322 1.00 19.34 3 LEU C N 1
ATOM 4332 C CA . LEU C 1 6 ? 35.350 50.655 54.772 1.00 13.20 3 LEU C CA 1
ATOM 4333 C C . LEU C 1 6 ? 34.219 51.170 53.888 1.00 17.88 3 LEU C C 1
ATOM 4334 O O . LEU C 1 6 ? 33.736 50.459 53.005 1.00 17.02 3 LEU C O 1
ATOM 4339 N N . ILE C 1 7 ? 33.786 52.397 54.132 1.00 14.27 4 ILE C N 1
ATOM 4340 C CA . ILE C 1 7 ? 32.594 52.939 53.487 1.00 14.92 4 ILE C CA 1
ATOM 4341 C C . ILE C 1 7 ? 32.981 54.206 52.746 1.00 17.02 4 ILE C C 1
ATOM 4342 O O . ILE C 1 7 ? 33.611 55.096 53.323 1.00 20.01 4 ILE C O 1
ATOM 4347 N N . SER C 1 8 ? 32.587 54.296 51.474 1.00 14.61 5 SER C N 1
ATOM 4348 C CA . SER C 1 8 ? 32.749 55.497 50.654 1.00 14.89 5 SER C CA 1
ATOM 4349 C C . SER C 1 8 ? 31.385 55.805 50.041 1.00 15.93 5 SER C C 1
ATOM 4350 O O . SER C 1 8 ? 31.041 55.238 49.002 1.00 15.42 5 SER C O 1
ATOM 4353 N N . LYS C 1 9 ? 30.622 56.671 50.692 1.00 17.62 6 LYS C N 1
ATOM 4354 C CA . LYS C 1 9 ? 29.276 57.004 50.249 1.00 19.07 6 LYS C CA 1
ATOM 4355 C C . LYS C 1 9 ? 28.467 55.730 50.053 1.00 18.89 6 LYS C C 1
ATOM 4356 O O . LYS C 1 9 ? 28.239 55.008 51.027 1.00 19.04 6 LYS C O 1
ATOM 4362 N N . ASN C 1 10 ? 28.094 55.410 48.806 1.00 20.43 7 ASN C N 1
ATOM 4363 C CA . ASN C 1 10 ? 27.245 54.251 48.555 1.00 24.93 7 ASN C CA 1
ATOM 4364 C C . ASN C 1 10 ? 28.010 52.946 48.433 1.00 25.09 7 ASN C C 1
ATOM 4365 O O . ASN C 1 10 ? 27.372 51.894 48.332 1.00 28.23 7 ASN C O 1
ATOM 4370 N N . LYS C 1 11 ? 29.343 52.978 48.455 1.00 16.36 8 LYS C N 1
ATOM 4371 C CA . LYS C 1 11 ? 30.174 51.796 48.304 1.00 19.00 8 LYS C CA 1
ATOM 4372 C C . LYS C 1 11 ? 30.649 51.322 49.677 1.00 20.29 8 LYS C C 1
ATOM 4373 O O . LYS C 1 11 ? 30.901 52.122 50.576 1.00 18.85 8 LYS C O 1
ATOM 4379 N N . SER C 1 12 ? 30.789 50.009 49.828 1.00 17.99 9 SER C N 1
ATOM 4380 C CA . SER C 1 12 ? 31.215 49.418 51.092 1.00 19.65 9 SER C CA 1
ATOM 4381 C C . SER C 1 12 ? 32.151 48.250 50.797 1.00 20.86 9 SER C C 1
ATOM 4382 O O . SER C 1 12 ? 31.899 47.474 49.873 1.00 21.60 9 SER C O 1
ATOM 4385 N N A LEU C 1 13 ? 33.249 48.153 51.541 0.49 16.54 10 LEU C N 1
ATOM 4386 N N B LEU C 1 13 ? 33.216 48.116 51.584 0.51 16.59 10 LEU C N 1
ATOM 4387 C CA A LEU C 1 13 ? 34.144 47.002 51.428 0.49 14.63 10 LEU C CA 1
ATOM 4388 C CA B LEU C 1 13 ? 34.146 46.999 51.415 0.51 14.56 10 LEU C CA 1
ATOM 4389 C C A LEU C 1 13 ? 34.346 46.389 52.801 0.49 16.61 10 LEU C C 1
ATOM 4390 C C B LEU C 1 13 ? 34.485 46.384 52.763 0.51 16.08 10 LEU C C 1
ATOM 4391 O O A LEU C 1 13 ? 34.480 47.104 53.797 0.49 19.51 10 LEU C O 1
ATOM 4392 O O B LEU C 1 13 ? 34.858 47.093 53.702 0.51 17.51 10 LEU C O 1
ATOM 4401 N N . LEU C 1 14 ? 34.362 45.062 52.853 1.00 15.83 11 LEU C N 1
ATOM 4402 C CA . LEU C 1 14 ? 34.588 44.354 54.107 1.00 16.83 11 LEU C CA 1
ATOM 4403 C C . LEU C 1 14 ? 36.071 43.985 54.194 1.00 19.18 11 LEU C C 1
ATOM 4404 O O . LEU C 1 14 ? 36.576 43.202 53.384 1.00 17.12 11 LEU C O 1
ATOM 4409 N N . LEU C 1 15 ? 36.766 44.533 55.180 1.00 14.99 12 LEU C N 1
ATOM 4410 C CA . LEU C 1 15 ? 38.214 44.343 55.250 1.00 12.65 12 LEU C CA 1
ATOM 4411 C C . LEU C 1 15 ? 38.550 43.149 56.128 1.00 16.46 12 LEU C C 1
ATOM 4412 O O . LEU C 1 15 ? 39.261 43.246 57.124 1.00 22.08 12 LEU C O 1
ATOM 4417 N N . ASP C 1 16 ? 38.007 41.996 55.731 1.00 15.67 13 ASP C N 1
ATOM 4418 C CA . ASP C 1 16 ? 38.197 40.756 56.461 1.00 17.88 13 ASP C CA 1
ATOM 4419 C C . ASP C 1 16 ? 39.321 39.916 55.859 1.00 19.45 13 ASP C C 1
ATOM 4420 O O . ASP C 1 16 ? 39.464 38.738 56.208 1.00 17.22 13 ASP C O 1
ATOM 4425 N N . ARG C 1 17 ? 40.146 40.513 55.011 1.00 17.54 14 ARG C N 1
ATOM 4426 C CA . ARG C 1 17 ? 41.205 39.827 54.277 1.00 16.66 14 ARG C CA 1
ATOM 4427 C C . ARG C 1 17 ? 42.052 40.910 53.631 1.00 14.31 14 ARG C C 1
ATOM 4428 O O . ARG C 1 17 ? 41.650 42.076 53.580 1.00 13.79 14 ARG C O 1
ATOM 4436 N N . SER C 1 18 ? 43.208 40.521 53.083 1.00 13.88 15 SER C N 1
ATOM 4437 C CA . SER C 1 18 ? 43.980 41.485 52.286 1.00 13.04 15 SER C CA 1
ATOM 4438 C C . SER C 1 18 ? 43.335 41.770 50.930 1.00 15.81 15 SER C C 1
ATOM 4439 O O . SER C 1 18 ? 42.970 40.845 50.191 1.00 15.27 15 SER C O 1
ATOM 4442 N N . HIS C 1 19 ? 43.174 43.056 50.622 1.00 11.19 16 HIS C N 1
ATOM 4443 C CA . HIS C 1 19 ? 42.689 43.539 49.335 1.00 10.35 16 HIS C CA 1
ATOM 4444 C C . HIS C 1 19 ? 43.847 44.130 48.533 1.00 10.54 16 HIS C C 1
ATOM 4445 O O . HIS C 1 19 ? 44.765 44.744 49.091 1.00 14.60 16 HIS C O 1
ATOM 4452 N N . VAL C 1 20 ? 43.814 43.948 47.238 1.00 10.07 17 VAL C N 1
ATOM 4453 C CA . VAL C 1 20 ? 44.878 44.440 46.369 1.00 9.85 17 VAL C CA 1
ATOM 4454 C C . VAL C 1 20 ? 44.466 45.794 45.765 1.00 9.03 17 VAL C C 1
ATOM 4455 O O . VAL C 1 20 ? 43.342 45.959 45.261 1.00 9.66 17 VAL C O 1
ATOM 4467 N N . GLY C 1 22 ? 45.782 48.124 42.719 1.00 8.40 19 GLY C N 1
ATOM 4468 C CA . GLY C 1 22 ? 46.701 48.145 41.581 1.00 9.18 19 GLY C CA 1
ATOM 4469 C C . GLY C 1 22 ? 47.088 49.566 41.219 1.00 12.58 19 GLY C C 1
ATOM 4470 O O . GLY C 1 22 ? 46.242 50.447 41.123 1.00 12.30 19 GLY C O 1
ATOM 4471 N N . ILE C 1 23 ? 48.373 49.753 40.952 1.00 9.34 20 ILE C N 1
ATOM 4472 C CA . ILE C 1 23 ? 48.905 51.074 40.604 1.00 9.60 20 ILE C CA 1
ATOM 4473 C C . ILE C 1 23 ? 48.688 51.305 39.113 1.00 12.57 20 ILE C C 1
ATOM 4474 O O . ILE C 1 23 ? 49.304 50.630 38.280 1.00 13.29 20 ILE C O 1
ATOM 4479 N N . LEU C 1 24 ? 47.890 52.304 38.769 1.00 10.82 21 LEU C N 1
ATOM 4480 C CA . LEU C 1 24 ? 47.661 52.646 37.354 1.00 11.45 21 LEU C CA 1
ATOM 4481 C C . LEU C 1 24 ? 48.272 54.034 37.120 1.00 16.02 21 LEU C C 1
ATOM 4482 O O . LEU C 1 24 ? 47.681 55.059 37.466 1.00 16.03 21 LEU C O 1
ATOM 4487 N N . ASN C 1 25 ? 49.474 54.074 36.575 1.00 21.97 22 ASN C N 1
ATOM 4488 C CA . ASN C 1 25 ? 50.115 55.365 36.359 1.00 23.45 22 ASN C CA 1
ATOM 4489 C C . ASN C 1 25 ? 49.670 55.908 35.009 1.00 15.25 22 ASN C C 1
ATOM 4490 O O . ASN C 1 25 ? 49.542 55.165 34.036 1.00 18.61 22 ASN C O 1
ATOM 4495 N N . VAL C 1 26 ? 49.283 57.168 34.994 1.00 16.59 23 VAL C N 1
ATOM 4496 C CA . VAL C 1 26 ? 48.708 57.641 33.748 1.00 12.95 23 VAL C CA 1
ATOM 4497 C C . VAL C 1 26 ? 49.602 58.731 33.179 1.00 13.31 23 VAL C C 1
ATOM 4498 O O . VAL C 1 26 ? 49.132 59.677 32.551 1.00 16.37 23 VAL C O 1
ATOM 4502 N N . THR C 1 27 ? 50.904 58.607 33.397 1.00 13.84 24 THR C N 1
ATOM 4503 C CA . THR C 1 27 ? 51.840 59.446 32.667 1.00 13.93 24 THR C CA 1
ATOM 4504 C C . THR C 1 27 ? 51.758 59.125 31.182 1.00 15.63 24 THR C C 1
ATOM 4505 O O . THR C 1 27 ? 51.919 57.959 30.797 1.00 16.43 24 THR C O 1
ATOM 4509 N N . PRO C 1 28 ? 51.519 60.110 30.327 1.00 16.68 25 PRO C N 1
ATOM 4510 C CA . PRO C 1 28 ? 51.412 59.831 28.890 1.00 16.27 25 PRO C CA 1
ATOM 4511 C C . PRO C 1 28 ? 52.767 59.521 28.283 1.00 18.71 25 PRO C C 1
ATOM 4512 O O . PRO C 1 28 ? 53.810 60.011 28.729 1.00 16.77 25 PRO C O 1
ATOM 4516 N N . ASP C 1 29 ? 52.735 58.721 27.218 1.00 18.32 26 ASP C N 1
ATOM 4517 C CA . ASP C 1 29 ? 53.954 58.444 26.480 1.00 18.16 26 ASP C CA 1
ATOM 4518 C C . ASP C 1 29 ? 54.404 59.670 25.677 1.00 18.79 26 ASP C C 1
ATOM 4519 O O . ASP C 1 29 ? 53.745 60.716 25.630 1.00 18.37 26 ASP C O 1
ATOM 4524 N N . SER C 1 30 ? 55.586 59.543 25.076 1.00 18.98 27 SER C N 1
ATOM 4525 C CA . SER C 1 30 ? 56.235 60.680 24.449 1.00 21.07 27 SER C CA 1
ATOM 4526 C C . SER C 1 30 ? 55.502 61.184 23.212 1.00 21.42 27 SER C C 1
ATOM 4527 O O . SER C 1 30 ? 55.867 62.243 22.698 1.00 21.88 27 SER C O 1
ATOM 4530 N N . PHE C 1 31 ? 54.502 60.451 22.720 1.00 19.36 28 PHE C N 1
ATOM 4531 C CA . PHE C 1 31 ? 53.711 60.891 21.582 1.00 22.68 28 PHE C CA 1
ATOM 4532 C C . PHE C 1 31 ? 52.297 61.305 21.964 1.00 25.93 28 PHE C C 1
ATOM 4533 O O . PHE C 1 31 ? 51.473 61.499 21.065 1.00 30.40 28 PHE C O 1
ATOM 4541 N N . SER C 1 32 ? 51.967 61.420 23.251 1.00 20.09 29 SER C N 1
ATOM 4542 C CA . SER C 1 32 ? 50.571 61.644 23.622 1.00 16.80 29 SER C CA 1
ATOM 4543 C C . SER C 1 32 ? 50.438 62.775 24.630 1.00 24.93 29 SER C C 1
ATOM 4544 O O . SER C 1 32 ? 51.399 63.156 25.306 1.00 21.25 29 SER C O 1
ATOM 4547 N N . ASP C 1 33 ? 49.217 63.316 24.707 1.00 23.22 30 ASP C N 1
ATOM 4548 C CA . ASP C 1 33 ? 48.792 64.261 25.736 1.00 22.51 30 ASP C CA 1
ATOM 4549 C C . ASP C 1 33 ? 47.769 63.585 26.642 1.00 22.19 30 ASP C C 1
ATOM 4550 O O . ASP C 1 33 ? 47.042 62.682 26.226 1.00 19.20 30 ASP C O 1
ATOM 4555 N N . GLY C 1 34 ? 47.710 64.007 27.899 1.00 22.55 31 GLY C N 1
ATOM 4556 C CA . GLY C 1 34 ? 46.679 63.467 28.767 1.00 18.50 31 GLY C CA 1
ATOM 4557 C C . GLY C 1 34 ? 45.300 63.708 28.177 1.00 21.51 31 GLY C C 1
ATOM 4558 O O . GLY C 1 34 ? 45.024 64.764 27.614 1.00 22.91 31 GLY C O 1
ATOM 4559 N N . GLY C 1 35 ? 44.429 62.700 28.294 1.00 22.39 32 GLY C N 1
ATOM 4560 C CA . GLY C 1 35 ? 43.083 62.845 27.777 1.00 27.63 32 GLY C CA 1
ATOM 4561 C C . GLY C 1 35 ? 42.913 62.571 26.295 1.00 26.94 32 GLY C C 1
ATOM 4562 O O . GLY C 1 35 ? 41.776 62.450 25.842 1.00 26.11 32 GLY C O 1
ATOM 4563 N N . GLN C 1 36 ? 43.986 62.444 25.519 1.00 22.16 33 GLN C N 1
ATOM 4564 C CA . GLN C 1 36 ? 43.780 62.108 24.120 1.00 19.20 33 GLN C CA 1
ATOM 4565 C C . GLN C 1 36 ? 43.363 60.644 23.992 1.00 16.36 33 GLN C C 1
ATOM 4566 O O . GLN C 1 36 ? 43.463 59.855 24.934 1.00 17.00 33 GLN C O 1
ATOM 4572 N N . PHE C 1 37 ? 42.873 60.281 22.798 1.00 16.57 34 PHE C N 1
ATOM 4573 C CA . PHE C 1 37 ? 42.285 58.955 22.628 1.00 16.36 34 PHE C CA 1
ATOM 4574 C C . PHE C 1 37 ? 43.223 57.837 23.084 1.00 18.75 34 PHE C C 1
ATOM 4575 O O . PHE C 1 37 ? 42.828 56.972 23.869 1.00 13.59 34 PHE C O 1
ATOM 4583 N N . THR C 1 38 ? 44.462 57.802 22.586 1.00 15.17 35 THR C N 1
ATOM 4584 C CA . THR C 1 38 ? 45.291 56.645 22.893 1.00 15.12 35 THR C CA 1
ATOM 4585 C C . THR C 1 38 ? 45.689 56.601 24.367 1.00 12.97 35 THR C C 1
ATOM 4586 O O . THR C 1 38 ? 45.890 55.525 24.913 1.00 14.71 35 THR C O 1
ATOM 4590 N N . HIS C 1 39 ? 45.746 57.757 25.029 1.00 13.15 36 HIS C N 1
ATOM 4591 C CA . HIS C 1 39 ? 46.073 57.795 26.458 1.00 12.44 36 HIS C CA 1
ATOM 4592 C C . HIS C 1 39 ? 44.966 57.173 27.294 1.00 11.41 36 HIS C C 1
ATOM 4593 O O . HIS C 1 39 ? 45.223 56.348 28.195 1.00 13.44 36 HIS C O 1
ATOM 4600 N N . LEU C 1 40 ? 43.728 57.544 26.996 1.00 11.70 37 LEU C N 1
ATOM 4601 C CA . LEU C 1 40 ? 42.592 57.007 27.735 1.00 11.30 37 LEU C CA 1
ATOM 4602 C C . LEU C 1 40 ? 42.413 55.519 27.444 1.00 12.75 37 LEU C C 1
ATOM 4603 O O . LEU C 1 40 ? 42.202 54.710 28.363 1.00 13.11 37 LEU C O 1
ATOM 4608 N N . ASP C 1 41 ? 42.534 55.137 26.171 1.00 13.00 38 ASP C N 1
ATOM 4609 C CA . ASP C 1 41 ? 42.387 53.739 25.787 1.00 14.23 38 ASP C CA 1
ATOM 4610 C C . ASP C 1 41 ? 43.399 52.852 26.494 1.00 14.55 38 ASP C C 1
ATOM 4611 O O . ASP C 1 41 ? 43.051 51.764 26.972 1.00 16.04 38 ASP C O 1
ATOM 4616 N N . ALA C 1 42 ? 44.655 53.304 26.592 1.00 13.91 39 ALA C N 1
ATOM 4617 C CA . ALA C 1 42 ? 45.676 52.484 27.243 1.00 13.59 39 ALA C CA 1
ATOM 4618 C C . ALA C 1 42 ? 45.364 52.316 28.732 1.00 12.52 39 ALA C C 1
ATOM 4619 O O . ALA C 1 42 ? 45.452 51.199 29.276 1.00 15.72 39 ALA C O 1
ATOM 4621 N N . ALA C 1 43 ? 44.893 53.390 29.367 1.00 10.11 40 ALA C N 1
ATOM 4622 C CA . ALA C 1 43 ? 44.530 53.334 30.787 1.00 11.99 40 ALA C CA 1
ATOM 4623 C C . ALA C 1 43 ? 43.321 52.440 31.019 1.00 14.30 40 ALA C C 1
ATOM 4624 O O . ALA C 1 43 ? 43.311 51.630 31.964 1.00 13.44 40 ALA C O 1
ATOM 4626 N N . LEU C 1 44 ? 42.301 52.548 30.153 1.00 13.34 41 LEU C N 1
ATOM 4627 C CA . LEU C 1 44 ? 41.095 51.740 30.316 1.00 13.17 41 LEU C CA 1
ATOM 4628 C C . LEU C 1 44 ? 41.374 50.259 30.130 1.00 13.05 41 LEU C C 1
ATOM 4629 O O . LEU C 1 44 ? 40.772 49.428 30.806 1.00 14.03 41 LEU C O 1
ATOM 4634 N N . LYS C 1 45 ? 42.244 49.912 29.197 1.00 12.12 42 LYS C N 1
ATOM 4635 C CA . LYS C 1 45 ? 42.602 48.507 29.019 1.00 13.56 42 LYS C CA 1
ATOM 4636 C C . LYS C 1 45 ? 43.277 47.952 30.266 1.00 11.51 42 LYS C C 1
ATOM 4637 O O . LYS C 1 45 ? 43.016 46.812 30.668 1.00 13.72 42 LYS C O 1
ATOM 4643 N N . GLN C 1 46 ? 44.136 48.748 30.899 1.00 11.80 43 GLN C N 1
ATOM 4644 C CA . GLN C 1 46 ? 44.803 48.275 32.105 1.00 14.71 43 GLN C CA 1
ATOM 4645 C C . GLN C 1 46 ? 43.794 48.140 33.222 1.00 9.08 43 GLN C C 1
ATOM 4646 O O . GLN C 1 46 ? 43.824 47.158 33.956 1.00 11.80 43 GLN C O 1
ATOM 4652 N N . ALA C 1 47 ? 42.873 49.107 33.323 1.00 9.45 44 ALA C N 1
ATOM 4653 C CA . ALA C 1 47 ? 41.864 49.048 34.375 1.00 13.46 44 ALA C CA 1
ATOM 4654 C C . ALA C 1 47 ? 40.996 47.811 34.222 1.00 10.95 44 ALA C C 1
ATOM 4655 O O . ALA C 1 47 ? 40.672 47.144 35.214 1.00 12.00 44 ALA C O 1
ATOM 4657 N N . GLU C 1 48 ? 40.631 47.472 32.989 1.00 10.38 45 GLU C N 1
ATOM 4658 C CA . GLU C 1 48 ? 39.831 46.273 32.769 1.00 12.13 45 GLU C CA 1
ATOM 4659 C C . GLU C 1 48 ? 40.570 44.997 33.183 1.00 13.35 45 GLU C C 1
ATOM 4660 O O . GLU C 1 48 ? 39.955 44.085 33.764 1.00 12.51 45 GLU C O 1
ATOM 4666 N N . LYS C 1 49 ? 41.886 44.92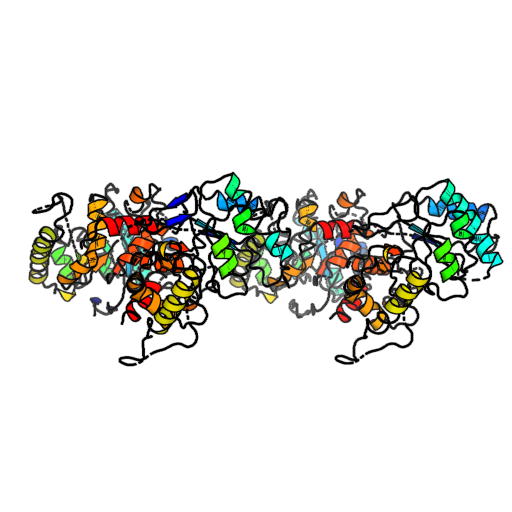6 32.937 1.00 13.02 46 LYS C N 1
ATOM 4667 C CA . LYS C 1 49 ? 42.685 43.785 33.385 1.00 15.03 46 LYS C CA 1
ATOM 4668 C C . LYS C 1 49 ? 42.679 43.672 34.906 1.00 10.87 46 LYS C C 1
ATOM 4669 O O . LYS C 1 49 ? 42.618 42.561 35.466 1.00 11.66 46 LYS C O 1
ATOM 4683 N N . VAL C 1 51 ? 40.293 44.846 36.896 1.00 11.93 48 VAL C N 1
ATOM 4684 C CA . VAL C 1 51 ? 38.963 44.433 37.352 1.00 10.89 48 VAL C CA 1
ATOM 4685 C C . VAL C 1 51 ? 38.797 42.927 37.191 1.00 14.29 48 VAL C C 1
ATOM 4686 O O . VAL C 1 51 ? 38.332 42.229 38.109 1.00 14.88 48 VAL C O 1
ATOM 4690 N N . LYS C 1 52 ? 39.194 42.395 36.035 1.00 11.88 49 LYS C N 1
ATOM 4691 C CA . LYS C 1 52 ? 39.073 40.958 35.780 1.00 16.08 49 LYS C CA 1
ATOM 4692 C C . LYS C 1 52 ? 39.900 40.130 36.767 1.00 14.09 49 LYS C C 1
ATOM 4693 O O . LYS C 1 52 ? 39.473 39.046 37.184 1.00 15.80 49 LYS C O 1
ATOM 4699 N N . ALA C 1 53 ? 41.092 40.623 37.147 1.00 13.05 50 ALA C N 1
ATOM 4700 C CA . ALA C 1 53 ? 41.943 39.883 38.078 1.00 12.98 50 ALA C CA 1
ATOM 4701 C C . ALA C 1 53 ? 41.389 39.867 39.495 1.00 12.99 50 ALA C C 1
ATOM 4702 O O . ALA C 1 53 ? 41.795 39.008 40.297 1.00 15.21 50 ALA C O 1
ATOM 4704 N N . GLY C 1 54 ? 40.434 40.737 39.810 1.00 13.15 51 GLY C N 1
ATOM 4705 C CA . GLY C 1 54 ? 39.899 40.821 41.154 1.00 15.42 51 GLY C CA 1
ATOM 4706 C C . GLY C 1 54 ? 40.488 41.909 42.023 1.00 10.31 51 GLY C C 1
ATOM 4707 O O . GLY C 1 54 ? 40.302 41.875 43.252 1.00 13.93 51 GLY C O 1
ATOM 4708 N N . VAL C 1 55 ? 41.210 42.868 41.442 1.00 9.72 52 VAL C N 1
ATOM 4709 C CA . VAL C 1 55 ? 41.691 43.992 42.230 1.00 10.76 52 VAL C CA 1
ATOM 4710 C C . VAL C 1 55 ? 40.528 44.753 42.897 1.00 9.35 52 VAL C C 1
ATOM 4711 O O . VAL C 1 55 ? 39.479 44.977 42.287 1.00 11.88 52 VAL C O 1
ATOM 4715 N N . SER C 1 56 ? 40.727 45.185 44.150 1.00 9.93 53 SER C N 1
ATOM 4716 C CA . SER C 1 56 ? 39.693 45.948 44.865 1.00 9.37 53 SER C CA 1
ATOM 4717 C C . SER C 1 56 ? 39.784 47.464 44.673 1.00 9.45 53 SER C C 1
ATOM 4718 O O . SER C 1 56 ? 38.758 48.156 44.771 1.00 12.32 53 SER C O 1
ATOM 4721 N N . PHE C 1 57 ? 40.954 48.006 44.397 1.00 10.07 54 PHE C N 1
ATOM 4722 C CA . PHE C 1 57 ? 41.139 49.446 44.223 1.00 10.39 54 PHE C CA 1
ATOM 4723 C C . PHE C 1 57 ? 42.036 49.680 43.033 1.00 14.65 54 PHE C C 1
ATOM 4724 O O . PHE C 1 57 ? 43.052 49.008 42.887 1.00 12.56 54 PHE C O 1
ATOM 4732 N N . ILE C 1 58 ? 41.688 50.672 42.219 1.00 10.10 55 ILE C N 1
ATOM 4733 C CA . ILE C 1 58 ? 42.543 51.155 41.128 1.00 10.67 55 ILE C CA 1
ATOM 4734 C C . ILE C 1 58 ? 43.096 52.506 41.551 1.00 10.48 55 ILE C C 1
ATOM 4735 O O . ILE C 1 58 ? 42.318 53.456 41.713 1.00 11.23 55 ILE C O 1
ATOM 4740 N N . ASP C 1 59 ? 44.427 52.615 41.719 1.00 8.21 56 ASP C N 1
ATOM 4741 C CA . ASP C 1 59 ? 45.076 53.812 42.261 1.00 10.63 56 ASP C CA 1
ATOM 4742 C C . ASP C 1 59 ? 45.653 54.624 41.101 1.00 13.33 56 ASP C C 1
ATOM 4743 O O . ASP C 1 59 ? 46.616 54.195 40.446 1.00 13.69 56 ASP C O 1
ATOM 4748 N N . ILE C 1 60 ? 45.006 55.749 40.809 1.00 12.70 57 ILE C N 1
ATOM 4749 C CA . ILE C 1 60 ? 45.295 56.589 39.654 1.00 13.02 57 ILE C CA 1
ATOM 4750 C C . ILE C 1 60 ? 46.236 57.679 40.091 1.00 13.28 57 ILE C C 1
ATOM 4751 O O . ILE C 1 60 ? 45.905 58.477 40.970 1.00 13.94 57 ILE C O 1
ATOM 4756 N N . GLY C 1 61 ? 47.401 57.753 39.459 1.00 11.75 58 GLY C N 1
ATOM 4757 C CA . GLY C 1 61 ? 48.382 58.741 39.828 1.00 18.42 58 GLY C CA 1
ATOM 4758 C C . GLY C 1 61 ? 48.930 59.446 38.607 1.00 21.77 58 GLY C C 1
ATOM 4759 O O . GLY C 1 61 ? 49.278 58.778 37.626 1.00 22.55 58 GLY C O 1
ATOM 4760 N N . GLY C 1 62 ? 48.965 60.782 38.652 1.00 24.61 59 GLY C N 1
ATOM 4761 C CA . GLY C 1 62 ? 49.369 61.622 37.535 1.00 22.13 59 GLY C CA 1
ATOM 4762 C C . GLY C 1 62 ? 50.745 62.249 37.694 1.00 30.40 59 GLY C C 1
ATOM 4763 O O . GLY C 1 62 ? 51.156 63.031 36.834 1.00 33.81 59 GLY C O 1
ATOM 4764 N N . GLU C 1 63 ? 51.465 61.943 38.780 1.00 32.65 60 GLU C N 1
ATOM 4765 C CA . GLU C 1 63 ? 52.869 62.344 38.866 1.00 38.99 60 GLU C CA 1
ATOM 4766 C C . GLU C 1 63 ? 53.679 61.656 37.766 1.00 45.96 60 GLU C C 1
ATOM 4767 O O . GLU C 1 63 ? 53.574 60.440 37.562 1.00 47.95 60 GLU C O 1
ATOM 4769 N N . SER C 1 64 ? 54.468 62.455 37.046 1.00 50.73 61 SER C N 1
ATOM 4770 C CA . SER C 1 64 ? 55.247 61.986 35.904 1.00 52.53 61 SER C CA 1
ATOM 4771 C C . SER C 1 64 ? 56.209 60.863 36.299 1.00 60.35 61 SER C C 1
ATOM 4772 O O . SER C 1 64 ? 56.877 60.931 37.335 1.00 63.17 61 SER C O 1
ATOM 4775 N N . THR C 1 65 ? 56.269 59.818 35.470 1.00 61.51 62 THR C N 1
ATOM 4776 C CA . THR C 1 65 ? 57.283 58.765 35.616 1.00 62.03 62 THR C CA 1
ATOM 4777 C C . THR C 1 65 ? 58.330 58.852 34.499 1.00 65.23 62 THR C C 1
ATOM 4778 O O . THR C 1 65 ? 58.111 59.489 33.463 1.00 65.51 62 THR C O 1
ATOM 4782 N N . SER C 1 73 ? 52.542 70.421 36.303 1.00 57.21 70 SER C N 1
ATOM 4783 C CA . SER C 1 73 ? 51.885 70.085 37.565 1.00 58.85 70 SER C CA 1
ATOM 4784 C C . SER C 1 73 ? 50.361 70.130 37.476 1.00 55.36 70 SER C C 1
ATOM 4785 O O . SER C 1 73 ? 49.762 69.292 36.808 1.00 56.11 70 SER C O 1
ATOM 4788 N N . LEU C 1 74 ? 49.749 71.132 38.123 1.00 47.14 71 LEU C N 1
ATOM 4789 C CA . LEU C 1 74 ? 48.318 71.062 38.435 1.00 42.14 71 LEU C CA 1
ATOM 4790 C C . LEU C 1 74 ? 47.476 70.853 37.181 1.00 36.44 71 LEU C C 1
ATOM 4791 O O . LEU C 1 74 ? 46.700 69.892 37.098 1.00 26.70 71 LEU C O 1
ATOM 4796 N N . GLN C 1 75 ? 47.617 71.724 36.181 1.00 34.44 72 GLN C N 1
ATOM 4797 C CA . GLN C 1 75 ? 46.756 71.541 35.019 1.00 34.56 72 GLN C CA 1
ATOM 4798 C C . GLN C 1 75 ? 47.072 70.236 34.300 1.00 35.55 72 GLN C C 1
ATOM 4799 O O . GLN C 1 75 ? 46.157 69.536 33.847 1.00 32.47 72 GLN C O 1
ATOM 4805 N N . GLU C 1 76 ? 48.356 69.895 34.170 1.00 33.83 73 GLU C N 1
ATOM 4806 C CA . GLU C 1 76 ? 48.704 68.626 33.538 1.00 31.14 73 GLU C CA 1
ATOM 4807 C C . GLU C 1 76 ? 48.232 67.450 34.377 1.00 28.72 73 GLU C C 1
ATOM 4808 O O . GLU C 1 76 ? 47.775 66.439 33.834 1.00 31.24 73 GLU C O 1
ATOM 4810 N N . GLU C 1 77 ? 48.340 67.553 35.708 1.00 28.80 74 GLU C N 1
ATOM 4811 C CA . GLU C 1 77 ? 47.804 66.494 36.554 1.00 26.43 74 GLU C CA 1
ATOM 4812 C C . GLU C 1 77 ? 46.315 66.290 36.258 1.00 25.14 74 GLU C C 1
ATOM 4813 O O . GLU C 1 77 ? 45.862 65.160 36.022 1.00 22.88 74 GLU C O 1
ATOM 4819 N N . LEU C 1 78 ? 45.553 67.389 36.183 1.00 19.90 75 LEU C N 1
ATOM 4820 C CA . LEU C 1 78 ? 44.108 67.270 35.964 1.00 21.70 75 LEU C CA 1
ATOM 4821 C C . LEU C 1 78 ? 43.798 66.679 34.598 1.00 21.37 75 LEU C C 1
ATOM 4822 O O . LEU C 1 78 ? 42.954 65.783 34.481 1.00 24.33 75 LEU C O 1
ATOM 4827 N N . ASP C 1 79 ? 44.467 67.168 33.554 1.00 24.13 76 ASP C N 1
ATOM 4828 C CA . ASP C 1 79 ? 44.250 66.655 32.206 1.00 23.62 76 ASP C CA 1
ATOM 4829 C C . ASP C 1 79 ? 44.522 65.147 32.099 1.00 20.46 76 ASP C C 1
ATOM 4830 O O . ASP C 1 79 ? 43.917 64.457 31.268 1.00 22.35 76 ASP C O 1
ATOM 4835 N N . ARG C 1 80 ? 45.424 64.620 32.918 1.00 20.10 77 ARG C N 1
ATOM 4836 C CA . ARG C 1 80 ? 45.773 63.205 32.851 1.00 21.12 77 ARG C CA 1
ATOM 4837 C C . ARG C 1 80 ? 44.793 62.344 33.638 1.00 17.56 77 ARG C C 1
ATOM 4838 O O . ARG C 1 80 ? 44.436 61.247 33.202 1.00 21.46 77 ARG C O 1
ATOM 4846 N N . VAL C 1 81 ? 44.394 62.787 34.816 1.00 15.50 78 VAL C N 1
ATOM 4847 C CA . VAL C 1 81 ? 43.649 61.895 35.679 1.00 10.54 78 VAL C CA 1
ATOM 4848 C C . VAL C 1 81 ? 42.153 62.004 35.460 1.00 11.33 78 VAL C C 1
ATOM 4849 O O . VAL C 1 81 ? 41.453 61.012 35.646 1.00 14.94 78 VAL C O 1
ATOM 4853 N N . LEU C 1 82 ? 41.627 63.184 35.101 1.00 13.35 79 LEU C N 1
ATOM 4854 C CA . LEU C 1 82 ? 40.172 63.332 35.156 1.00 13.57 79 LEU C CA 1
ATOM 4855 C C . LEU C 1 82 ? 39.470 62.503 34.100 1.00 14.64 79 LEU C C 1
ATOM 4856 O O . LEU C 1 82 ? 38.458 61.850 34.417 1.00 13.82 79 LEU C O 1
ATOM 4861 N N . PRO C 1 83 ? 39.896 62.496 32.849 1.00 16.05 80 PRO C N 1
ATOM 4862 C CA . PRO C 1 83 ? 39.182 61.659 31.878 1.00 18.92 80 PRO C CA 1
ATOM 4863 C C . PRO C 1 83 ? 39.246 60.180 32.214 1.00 17.60 80 PRO C C 1
ATOM 4864 O O . PRO C 1 83 ? 38.276 59.458 31.944 1.00 16.04 80 PRO C O 1
ATOM 4868 N N . ILE C 1 84 ? 40.350 59.688 32.797 1.00 12.80 81 ILE C N 1
ATOM 4869 C CA . ILE C 1 84 ? 40.419 58.262 33.066 1.00 11.61 81 ILE C CA 1
ATOM 4870 C C . ILE C 1 84 ? 39.517 57.892 34.229 1.00 14.00 81 ILE C C 1
ATOM 4871 O O . ILE C 1 84 ? 38.836 56.861 34.195 1.00 14.17 81 ILE C O 1
ATOM 4876 N N . ILE C 1 85 ? 39.499 58.711 35.279 1.00 13.57 82 ILE C N 1
ATOM 4877 C CA . ILE C 1 85 ? 38.627 58.432 36.412 1.00 13.71 82 ILE C CA 1
ATOM 4878 C C . ILE C 1 85 ? 37.179 58.444 35.964 1.00 11.53 82 ILE C C 1
ATOM 4879 O O . ILE C 1 85 ? 36.397 57.552 36.319 1.00 12.93 82 ILE C O 1
ATOM 4884 N N . GLU C 1 86 ? 36.793 59.457 35.190 1.00 10.76 83 GLU C N 1
ATOM 4885 C CA . GLU C 1 86 ? 35.411 59.535 34.711 1.00 10.75 83 GLU C CA 1
ATOM 4886 C C . GLU C 1 86 ? 35.029 58.281 33.914 1.00 14.84 83 GLU C C 1
ATOM 4887 O O . GLU C 1 86 ? 33.967 57.696 34.140 1.00 15.39 83 GLU C O 1
ATOM 4893 N N . ALA C 1 87 ? 35.923 57.796 33.046 1.00 16.02 84 ALA C N 1
ATOM 4894 C CA . ALA C 1 87 ? 35.589 56.630 32.234 1.00 16.80 84 ALA C CA 1
ATOM 4895 C C . ALA C 1 87 ? 35.504 55.351 33.062 1.00 16.04 84 ALA C C 1
ATOM 4896 O O . ALA C 1 87 ? 34.579 54.556 32.871 1.00 17.79 84 ALA C O 1
ATOM 4898 N N . ILE C 1 88 ? 36.432 55.132 34.009 1.00 12.38 85 ILE C N 1
ATOM 4899 C CA . ILE C 1 88 ? 36.359 53.936 34.850 1.00 12.26 85 ILE C CA 1
ATOM 4900 C C . ILE C 1 88 ? 35.092 53.964 35.696 1.00 12.48 85 ILE C C 1
ATOM 4901 O O . ILE C 1 88 ? 34.384 52.957 35.821 1.00 14.52 85 ILE C O 1
ATOM 4906 N N . HIS C 1 89 ? 34.809 55.122 36.299 1.00 14.41 86 HIS C N 1
ATOM 4907 C CA . HIS C 1 89 ? 33.640 55.295 37.152 1.00 15.14 86 HIS C CA 1
ATOM 4908 C C . HIS C 1 89 ? 32.384 54.902 36.418 1.00 15.28 86 HIS C C 1
ATOM 4909 O O . HIS C 1 89 ? 31.479 54.300 37.007 1.00 17.03 86 HIS C O 1
ATOM 4916 N N . GLN C 1 90 ? 32.288 55.269 35.137 1.00 13.70 87 GLN C N 1
ATOM 4917 C CA . GLN C 1 90 ? 31.082 55.014 34.384 1.00 16.07 87 GLN C CA 1
ATOM 4918 C C . GLN C 1 90 ? 30.917 53.553 33.995 1.00 21.26 87 GLN C C 1
ATOM 4919 O O . GLN C 1 90 ? 29.798 53.139 33.681 1.00 21.30 87 GLN C O 1
ATOM 4925 N N . ARG C 1 91 ? 31.999 52.775 33.984 1.00 13.99 88 ARG C N 1
ATOM 4926 C CA . ARG C 1 91 ? 31.961 51.395 33.492 1.00 13.86 88 ARG C CA 1
ATOM 4927 C C . ARG C 1 91 ? 32.136 50.308 34.548 1.00 18.99 88 ARG C C 1
ATOM 4928 O O . ARG C 1 91 ? 31.759 49.154 34.284 1.00 22.89 88 ARG C O 1
ATOM 4936 N N . PHE C 1 92 ? 32.725 50.624 35.708 1.00 17.22 89 PHE C N 1
ATOM 4937 C CA . PHE C 1 92 ? 33.096 49.622 36.701 1.00 19.49 89 PHE C CA 1
ATOM 4938 C C . PHE C 1 92 ? 32.699 50.099 38.092 1.00 19.17 89 PHE C C 1
ATOM 4939 O O . PHE C 1 92 ? 32.759 51.293 38.385 1.00 20.38 89 PHE C O 1
ATOM 4947 N N A ASP C 1 93 ? 32.306 49.157 38.951 0.45 21.86 90 ASP C N 1
ATOM 4948 N N B ASP C 1 93 ? 32.303 49.162 38.956 0.55 21.93 90 ASP C N 1
ATOM 4949 C CA A ASP C 1 93 ? 31.997 49.478 40.344 0.45 22.34 90 ASP C CA 1
ATOM 4950 C CA B ASP C 1 93 ? 32.006 49.534 40.339 0.55 22.10 90 ASP C CA 1
ATOM 4951 C C A ASP C 1 93 ? 33.223 49.429 41.244 0.45 20.69 90 ASP C C 1
ATOM 4952 C C B ASP C 1 93 ? 33.229 49.457 41.242 0.55 20.87 90 ASP C C 1
ATOM 4953 O O A ASP C 1 93 ? 33.111 49.732 42.439 0.45 19.37 90 ASP C O 1
ATOM 4954 O O B ASP C 1 93 ? 33.127 49.787 42.430 0.55 19.06 90 ASP C O 1
ATOM 4963 N N . THR C 1 94 ? 34.378 49.047 40.701 1.00 15.14 91 THR C N 1
ATOM 4964 C CA . THR C 1 94 ? 35.599 48.957 41.473 1.00 12.32 91 THR C CA 1
ATOM 4965 C C . THR C 1 94 ? 35.956 50.306 42.082 1.00 12.07 91 THR C C 1
ATOM 4966 O O . THR C 1 94 ? 35.728 51.362 41.474 1.00 13.47 91 THR C O 1
ATOM 4970 N N . TRP C 1 95 ? 36.493 50.278 43.293 1.00 10.93 92 TRP C N 1
ATOM 4971 C CA . TRP C 1 95 ? 36.914 51.527 43.930 1.00 9.40 92 TRP C CA 1
ATOM 4972 C C . TRP C 1 95 ? 38.041 52.194 43.165 1.00 13.11 92 TRP C C 1
ATOM 4973 O O . TRP C 1 95 ? 39.002 51.540 42.739 1.00 14.06 92 TRP C O 1
ATOM 4984 N N . ILE C 1 96 ? 37.948 53.507 43.032 1.00 11.71 93 ILE C N 1
ATOM 4985 C CA . ILE C 1 96 ? 39.001 54.310 42.416 1.00 9.52 93 ILE C CA 1
ATOM 4986 C C . ILE C 1 96 ? 39.650 55.145 43.497 1.00 10.53 93 ILE C C 1
ATOM 4987 O O . ILE C 1 96 ? 38.960 55.847 44.238 1.00 10.95 93 ILE C O 1
ATOM 4992 N N A SER C 1 97 ? 40.966 55.030 43.617 0.63 6.99 94 SER C N 1
ATOM 4993 N N B SER C 1 97 ? 40.974 55.089 43.590 0.37 11.33 94 SER C N 1
ATOM 4994 C CA A SER C 1 97 ? 41.757 55.888 44.482 0.63 11.30 94 SER C CA 1
ATOM 4995 C CA B SER C 1 97 ? 41.706 55.923 44.533 0.37 11.10 94 SER C CA 1
ATOM 4996 C C A SER C 1 97 ? 42.445 56.949 43.632 0.63 11.96 94 SER C C 1
ATOM 4997 C C B SER C 1 97 ? 42.588 56.906 43.773 0.37 11.29 94 SER C C 1
ATOM 4998 O O A SER C 1 97 ? 42.882 56.658 42.514 0.63 9.44 94 SER C O 1
ATOM 4999 O O B SER C 1 97 ? 43.315 56.512 42.853 0.37 13.83 94 SER C O 1
ATOM 5004 N N . ILE C 1 98 ? 42.474 58.183 44.128 1.00 11.80 95 ILE C N 1
ATOM 5005 C CA . ILE C 1 98 ? 43.262 59.268 43.512 1.00 10.35 95 ILE C CA 1
ATOM 5006 C C . ILE C 1 98 ? 44.513 59.474 44.357 1.00 10.79 95 ILE C C 1
ATOM 5007 O O . ILE C 1 98 ? 44.440 59.761 45.561 1.00 10.91 95 ILE C O 1
ATOM 5012 N N . ASP C 1 99 ? 45.673 59.280 43.733 1.00 10.89 96 ASP C N 1
ATOM 5013 C CA . ASP C 1 99 ? 46.961 59.367 44.393 1.00 12.13 96 ASP C CA 1
ATOM 5014 C C . ASP C 1 99 ? 47.466 60.789 44.158 1.00 15.50 96 ASP C C 1
ATOM 5015 O O . ASP C 1 99 ? 47.984 61.128 43.096 1.00 16.29 96 ASP C O 1
ATOM 5020 N N . THR C 1 100 ? 47.199 61.675 45.122 1.00 10.80 97 THR C N 1
ATOM 5021 C CA . THR C 1 100 ? 47.565 63.083 44.971 1.00 11.60 97 THR C CA 1
ATOM 5022 C C . THR C 1 100 ? 47.714 63.672 46.358 1.00 15.66 97 THR C C 1
ATOM 5023 O O . THR C 1 100 ? 47.160 63.144 47.332 1.00 14.09 97 THR C O 1
ATOM 5027 N N . SER C 1 101 ? 48.453 64.799 46.417 1.00 12.62 98 SER C N 1
ATOM 5028 C CA . SER C 1 101 ? 48.570 65.639 47.592 1.00 13.60 98 SER C CA 1
ATOM 5029 C C . SER C 1 101 ? 47.912 66.993 47.405 1.00 14.04 98 SER C C 1
ATOM 5030 O O . SER C 1 101 ? 47.832 67.758 48.371 1.00 16.72 98 SER C O 1
ATOM 5033 N N . LYS C 1 102 ? 47.432 67.304 46.208 1.00 13.64 99 LYS C N 1
ATOM 5034 C CA . LYS C 1 102 ? 46.960 68.645 45.899 1.00 14.50 99 LYS C CA 1
ATOM 5035 C C . LYS C 1 102 ? 45.458 68.734 46.130 1.00 13.87 99 LYS C C 1
ATOM 5036 O O . LYS C 1 102 ? 44.704 67.972 45.533 1.00 12.72 99 LYS C O 1
ATOM 5042 N N . ALA C 1 103 ? 45.029 69.727 46.896 1.00 15.73 100 ALA C N 1
ATOM 5043 C CA . ALA C 1 103 ? 43.599 69.889 47.185 1.00 15.74 100 ALA C CA 1
ATOM 5044 C C . ALA C 1 103 ? 42.760 70.005 45.906 1.00 19.21 100 ALA C C 1
ATOM 5045 O O . ALA C 1 103 ? 41.700 69.385 45.811 1.00 13.82 100 ALA C O 1
ATOM 5047 N N . VAL C 1 104 ? 43.205 70.776 44.913 1.00 15.30 101 VAL C N 1
ATOM 5048 C CA . VAL C 1 104 ? 42.383 70.921 43.699 1.00 18.77 101 VAL C CA 1
ATOM 5049 C C . VAL C 1 104 ? 42.192 69.579 42.999 1.00 17.62 101 VAL C C 1
ATOM 5050 O O . VAL C 1 104 ? 41.114 69.282 42.453 1.00 15.31 101 VAL C O 1
ATOM 5054 N N . VAL C 1 105 ? 43.249 68.776 42.935 1.00 13.30 102 VAL C N 1
ATOM 5055 C CA . VAL C 1 105 ? 43.108 67.469 42.303 1.00 11.65 102 VAL C CA 1
ATOM 5056 C C . VAL C 1 105 ? 42.149 66.583 43.099 1.00 15.03 102 VAL C C 1
ATOM 5057 O O . VAL C 1 105 ? 41.320 65.880 42.518 1.00 14.48 102 VAL C O 1
ATOM 5069 N N . GLU C 1 107 ? 39.657 67.507 44.915 1.00 12.04 104 GLU C N 1
ATOM 5070 C CA . GLU C 1 107 ? 38.307 68.030 44.719 1.00 13.00 104 GLU C CA 1
ATOM 5071 C C . GLU C 1 107 ? 37.745 67.593 43.374 1.00 19.82 104 GLU C C 1
ATOM 5072 O O . GLU C 1 107 ? 36.649 67.011 43.294 1.00 17.24 104 GLU C O 1
ATOM 5078 N N . GLU C 1 108 ? 38.501 67.843 42.304 1.00 17.26 105 GLU C N 1
ATOM 5079 C CA . GLU C 1 108 ? 38.006 67.529 40.969 1.00 17.93 105 GLU C CA 1
ATOM 5080 C C . GLU C 1 108 ? 37.911 66.026 40.727 1.00 15.08 105 GLU C C 1
ATOM 5081 O O . GLU C 1 108 ? 37.012 65.581 39.984 1.00 15.63 105 GLU C O 1
ATOM 5087 N N . ALA C 1 109 ? 38.835 65.239 41.310 1.00 11.28 106 ALA C N 1
ATOM 5088 C CA . ALA C 1 109 ? 38.820 63.793 41.090 1.00 9.13 106 ALA C CA 1
ATOM 5089 C C . ALA C 1 109 ? 37.600 63.169 41.748 1.00 12.80 106 ALA C C 1
ATOM 5090 O O . ALA C 1 109 ? 36.942 62.301 41.158 1.00 12.49 106 ALA C O 1
ATOM 5092 N N . VAL C 1 110 ? 37.287 63.582 42.982 1.00 11.58 107 VAL C N 1
ATOM 5093 C CA . VAL C 1 110 ? 36.114 63.004 43.630 1.00 10.02 107 VAL C CA 1
ATOM 5094 C C . VAL C 1 110 ? 34.836 63.376 42.877 1.00 16.38 107 VAL C C 1
ATOM 5095 O O . VAL C 1 110 ? 33.898 6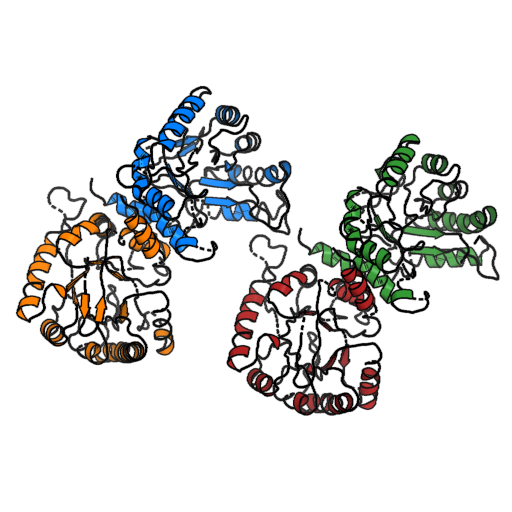2.554 42.792 1.00 15.93 107 VAL C O 1
ATOM 5099 N N . LYS C 1 111 ? 34.790 64.584 42.274 1.00 13.48 108 LYS C N 1
ATOM 5100 C CA . LYS C 1 111 ? 33.611 65.011 41.549 1.00 13.73 108 LYS C CA 1
ATOM 5101 C C . LYS C 1 111 ? 33.325 64.144 40.343 1.00 15.41 108 LYS C C 1
ATOM 5102 O O . LYS C 1 111 ? 32.167 64.019 39.969 1.00 17.96 108 LYS C O 1
ATOM 5108 N N . VAL C 1 112 ? 34.351 63.568 39.712 1.00 15.62 109 VAL C N 1
ATOM 5109 C CA . VAL C 1 112 ? 34.124 62.704 38.559 1.00 16.10 109 VAL C CA 1
ATOM 5110 C C . VAL C 1 112 ? 34.180 61.228 38.927 1.00 16.08 109 VAL C C 1
ATOM 5111 O O . VAL C 1 112 ? 34.110 60.367 38.038 1.00 20.08 109 VAL C O 1
ATOM 5115 N N . GLY C 1 113 ? 34.282 60.907 40.215 1.00 13.86 110 GLY C N 1
ATOM 5116 C CA . GLY C 1 113 ? 34.116 59.534 40.606 1.00 15.71 110 GLY C CA 1
ATOM 5117 C C . GLY C 1 113 ? 35.143 58.862 41.496 1.00 11.84 110 GLY C C 1
ATOM 5118 O O . GLY C 1 113 ? 34.940 57.668 41.839 1.00 15.17 110 GLY C O 1
ATOM 5119 N N . ALA C 1 114 ? 36.210 59.552 41.907 1.00 11.09 111 ALA C N 1
ATOM 5120 C CA . ALA C 1 114 ? 37.163 58.911 42.817 1.00 11.54 111 ALA C CA 1
ATOM 5121 C C . ALA C 1 114 ? 36.491 58.596 44.154 1.00 14.53 111 ALA C C 1
ATOM 5122 O O . ALA C 1 114 ? 35.715 59.406 44.671 1.00 11.71 111 ALA C O 1
ATOM 5124 N N . ASP C 1 115 ? 36.798 57.420 44.711 1.00 10.36 112 ASP C N 1
ATOM 5125 C CA . ASP C 1 115 ? 36.157 56.897 45.933 1.00 12.40 112 ASP C CA 1
ATOM 5126 C C . ASP C 1 115 ? 37.034 56.993 47.165 1.00 13.53 112 ASP C C 1
ATOM 5127 O O . ASP C 1 115 ? 36.556 56.733 48.275 1.00 10.07 112 ASP C O 1
ATOM 5132 N N . LEU C 1 116 ? 38.315 57.266 46.986 1.00 9.88 113 LEU C N 1
ATOM 5133 C CA . LEU C 1 116 ? 39.273 57.250 48.090 1.00 10.09 113 LEU C CA 1
ATOM 5134 C C . LEU C 1 116 ? 40.412 58.179 47.693 1.00 9.63 113 LEU C C 1
ATOM 5135 O O . LEU C 1 116 ? 40.722 58.313 46.501 1.00 12.11 113 LEU C O 1
ATOM 5140 N N . ILE C 1 117 ? 40.989 58.868 48.666 1.00 9.59 114 ILE C N 1
ATOM 5141 C CA . ILE C 1 117 ? 42.120 59.772 48.413 1.00 9.79 114 ILE C CA 1
ATOM 5142 C C . ILE C 1 117 ? 43.335 59.139 49.060 1.00 9.41 114 ILE C C 1
ATOM 5143 O O . ILE C 1 117 ? 43.296 58.792 50.250 1.00 11.67 114 ILE C O 1
ATOM 5148 N N . ASN C 1 118 ? 44.377 58.926 48.283 1.00 9.38 115 ASN C N 1
ATOM 5149 C CA . ASN C 1 118 ? 45.623 58.334 48.778 1.00 9.24 115 ASN C CA 1
ATOM 5150 C C . ASN C 1 118 ? 46.642 59.470 48.841 1.00 12.18 115 ASN C C 1
ATOM 5151 O O . ASN C 1 118 ? 47.128 59.901 47.805 1.00 11.13 115 ASN C O 1
ATOM 5156 N N . ASP C 1 119 ? 46.999 59.941 50.047 1.00 9.40 116 ASP C N 1
ATOM 5157 C CA . ASP C 1 119 ? 47.806 61.158 50.177 1.00 10.67 116 ASP C CA 1
ATOM 5158 C C . ASP C 1 119 ? 49.098 60.912 50.963 1.00 11.47 116 ASP C C 1
ATOM 5159 O O . ASP C 1 119 ? 49.093 60.797 52.205 1.00 11.01 116 ASP C O 1
ATOM 5164 N N . VAL C 1 120 ? 50.220 60.940 50.243 1.00 9.97 117 VAL C N 1
ATOM 5165 C CA . VAL C 1 120 ? 51.519 60.755 50.885 1.00 13.08 117 VAL C CA 1
ATOM 5166 C C . VAL C 1 120 ? 51.826 61.896 51.825 1.00 9.99 117 VAL C C 1
ATOM 5167 O O . VAL C 1 120 ? 52.664 61.747 52.724 1.00 13.29 117 VAL C O 1
ATOM 5171 N N . ARG C 1 121 ? 51.171 63.055 51.650 1.00 10.48 118 ARG C N 1
ATOM 5172 C CA . ARG C 1 121 ? 51.368 64.160 52.584 1.00 12.89 118 ARG C CA 1
ATOM 5173 C C . ARG C 1 121 ? 50.303 64.231 53.687 1.00 12.63 118 ARG C C 1
ATOM 5174 O O . ARG C 1 121 ? 50.295 65.185 54.468 1.00 12.81 118 ARG C O 1
ATOM 5182 N N . ALA C 1 122 ? 49.411 63.250 53.772 1.00 10.06 119 ALA C N 1
ATOM 5183 C CA . ALA C 1 122 ? 48.496 63.094 54.910 1.00 10.27 119 ALA C CA 1
ATOM 5184 C C . ALA C 1 122 ? 47.665 64.362 55.151 1.00 10.36 119 ALA C C 1
ATOM 5185 O O . ALA C 1 122 ? 47.466 64.803 56.301 1.00 11.51 119 ALA C O 1
ATOM 5187 N N . LEU C 1 123 ? 47.131 64.906 54.064 1.00 11.30 120 LEU C N 1
ATOM 5188 C CA . LEU C 1 123 ? 46.235 66.073 54.082 1.00 11.58 120 LEU C CA 1
ATOM 5189 C C . LEU C 1 123 ? 46.875 67.291 54.737 1.00 10.81 120 LEU C C 1
ATOM 5190 O O . LEU C 1 123 ? 46.167 68.148 55.279 1.00 12.53 120 LEU C O 1
ATOM 5195 N N . GLN C 1 124 ? 48.201 67.417 54.681 1.00 10.90 121 GLN C N 1
ATOM 5196 C CA . GLN C 1 124 ? 48.847 68.572 55.276 1.00 16.68 121 GLN C CA 1
ATOM 5197 C C . GLN C 1 124 ? 49.047 69.720 54.293 1.00 11.52 121 GLN C C 1
ATOM 5198 O O . GLN C 1 124 ? 49.397 70.822 54.727 1.00 16.06 121 GLN C O 1
ATOM 5204 N N . GLU C 1 125 ? 48.815 69.503 52.982 1.00 12.76 122 GLU C N 1
ATOM 5205 C CA . GLU C 1 125 ? 48.976 70.581 52.020 1.00 11.73 122 GLU C CA 1
ATOM 5206 C C . GLU C 1 125 ? 47.843 71.584 52.182 1.00 14.18 122 GLU C C 1
ATOM 5207 O O . GLU C 1 125 ? 46.760 71.237 52.676 1.00 11.96 122 GLU C O 1
ATOM 5213 N N . PRO C 1 126 ? 48.069 72.834 51.746 1.00 12.35 123 PRO C N 1
ATOM 5214 C CA . PRO C 1 126 ? 47.053 73.883 51.890 1.00 12.86 123 PRO C CA 1
ATOM 5215 C C . PRO C 1 126 ? 45.708 73.470 51.329 1.00 12.40 123 PRO C C 1
ATOM 5216 O O . PRO C 1 126 ? 45.593 73.024 50.185 1.00 12.80 123 PRO C O 1
ATOM 5220 N N . ASN C 1 127 ? 44.685 73.547 52.177 1.00 13.88 124 ASN C N 1
ATOM 5221 C CA . ASN C 1 127 ? 43.298 73.278 51.860 1.00 15.03 124 ASN C CA 1
ATOM 5222 C C . ASN C 1 127 ? 42.963 71.804 51.691 1.00 16.25 124 ASN C C 1
ATOM 5223 O O . ASN C 1 127 ? 41.811 71.503 51.436 1.00 14.22 124 ASN C O 1
ATOM 5228 N N . ALA C 1 128 ? 43.929 70.873 51.820 1.00 12.27 125 ALA C N 1
ATOM 5229 C CA . ALA C 1 128 ? 43.627 69.453 51.612 1.00 11.64 125 ALA C CA 1
ATOM 5230 C C . ALA C 1 128 ? 42.628 68.939 52.643 1.00 13.30 125 ALA C C 1
ATOM 5231 O O . ALA C 1 128 ? 41.730 68.154 52.321 1.00 12.79 125 ALA C O 1
ATOM 5233 N N . LEU C 1 129 ? 42.802 69.333 53.897 1.00 13.70 126 LEU C N 1
ATOM 5234 C CA . LEU C 1 129 ? 41.909 68.832 54.938 1.00 16.04 126 LEU C CA 1
ATOM 5235 C C . LEU C 1 129 ? 40.480 69.270 54.692 1.00 18.49 126 LEU C C 1
ATOM 5236 O O . LEU C 1 129 ? 39.543 68.463 54.816 1.00 15.27 126 LEU C O 1
ATOM 5241 N N . LYS C 1 130 ? 40.299 70.544 54.304 1.00 14.64 127 LYS C N 1
ATOM 5242 C CA . LYS C 1 130 ? 38.977 71.075 53.994 1.00 17.63 127 LYS C CA 1
ATOM 5243 C C . LYS C 1 130 ? 38.343 70.336 52.817 1.00 17.47 127 LYS C C 1
ATOM 5244 O O . LYS C 1 130 ? 37.171 69.917 52.870 1.00 13.88 127 LYS C O 1
ATOM 5250 N N . VAL C 1 131 ? 39.113 70.149 51.748 1.00 14.20 128 VAL C N 1
ATOM 5251 C CA . VAL C 1 131 ? 38.585 69.493 50.560 1.00 15.16 128 VAL C CA 1
ATOM 5252 C C . VAL C 1 131 ? 38.247 68.025 50.840 1.00 15.16 128 VAL C C 1
ATOM 5253 O O . VAL C 1 131 ? 37.234 67.506 50.346 1.00 14.37 128 VAL C O 1
ATOM 5257 N N . ALA C 1 132 ? 39.101 67.317 51.597 1.00 12.63 129 ALA C N 1
ATOM 5258 C CA . ALA C 1 132 ? 38.817 65.919 51.939 1.00 14.03 129 ALA C CA 1
ATOM 5259 C C . ALA C 1 132 ? 37.563 65.798 52.802 1.00 13.30 129 ALA C C 1
ATOM 5260 O O . ALA C 1 132 ? 36.768 64.865 52.628 1.00 14.00 129 ALA C O 1
ATOM 5262 N N . ALA C 1 133 ? 37.333 66.773 53.689 1.00 12.92 130 ALA C N 1
ATOM 5263 C CA . ALA C 1 133 ? 36.116 66.796 54.498 1.00 19.03 130 ALA C CA 1
ATOM 5264 C C . ALA C 1 133 ? 34.879 66.960 53.625 1.00 18.46 130 ALA C C 1
ATOM 5265 O O . ALA C 1 133 ? 33.897 66.212 53.773 1.00 17.48 130 ALA C O 1
ATOM 5267 N N . GLU C 1 134 ? 34.942 67.869 52.653 1.00 15.61 131 GLU C N 1
ATOM 5268 C CA . GLU C 1 134 ? 33.801 68.099 51.769 1.00 16.83 131 GLU C CA 1
ATOM 5269 C C . GLU C 1 134 ? 33.580 66.911 50.847 1.00 16.84 131 GLU C C 1
ATOM 5270 O O . GLU C 1 134 ? 32.438 66.606 50.452 1.00 17.50 131 GLU C O 1
ATOM 5276 N N . ALA C 1 135 ? 34.654 66.219 50.514 1.00 12.13 132 ALA C N 1
ATOM 5277 C CA . ALA C 1 135 ? 34.531 65.083 49.608 1.00 13.05 132 ALA C CA 1
ATOM 5278 C C . ALA C 1 135 ? 33.784 63.899 50.252 1.00 11.61 132 ALA C C 1
ATOM 5279 O O . ALA C 1 135 ? 33.174 63.096 49.535 1.00 16.55 132 ALA C O 1
ATOM 5281 N N . ASN C 1 136 ? 33.914 63.723 51.566 1.00 14.08 133 ASN C N 1
ATOM 5282 C CA . ASN C 1 136 ? 33.234 62.652 52.279 1.00 15.00 133 ASN C CA 1
ATOM 5283 C C . ASN C 1 136 ? 33.630 61.276 51.722 1.00 19.83 133 ASN C C 1
ATOM 5284 O O . ASN C 1 136 ? 32.801 60.365 51.596 1.00 17.31 133 ASN C O 1
ATOM 5289 N N . VAL C 1 137 ? 34.921 61.112 51.442 1.00 14.54 134 VAL C N 1
ATOM 5290 C CA . VAL C 1 137 ? 35.485 59.820 51.037 1.00 10.50 134 VAL C CA 1
ATOM 5291 C C . VAL C 1 137 ? 36.559 59.422 52.037 1.00 11.76 134 VAL C C 1
ATOM 5292 O O . VAL C 1 137 ? 37.134 60.273 52.733 1.00 13.38 134 VAL C O 1
ATOM 5296 N N . PRO C 1 138 ? 36.892 58.137 52.112 1.00 11.60 135 PRO C N 1
ATOM 5297 C CA . PRO C 1 138 ? 37.997 57.724 52.993 1.00 9.91 135 PRO C CA 1
ATOM 5298 C C . PRO C 1 138 ? 39.334 58.248 52.470 1.00 11.20 135 PRO C C 1
ATOM 5299 O O . PRO C 1 138 ? 39.473 58.619 51.298 1.00 11.63 135 PRO C O 1
ATOM 5303 N N . VAL C 1 139 ? 40.298 58.362 53.388 1.00 10.93 136 VAL C N 1
ATOM 5304 C CA . VAL C 1 139 ? 41.606 58.926 53.082 1.00 9.52 136 VAL C CA 1
ATOM 5305 C C . VAL C 1 139 ? 42.679 58.017 53.640 1.00 9.83 136 VAL C C 1
ATOM 5306 O O . VAL C 1 139 ? 42.627 57.635 54.809 1.00 12.12 136 VAL C O 1
ATOM 5310 N N A CYS C 1 140 ? 43.664 57.680 52.818 0.71 12.45 137 CYS C N 1
ATOM 5311 N N B CYS C 1 140 ? 43.631 57.655 52.789 0.29 11.55 137 CYS C N 1
ATOM 5312 C CA A CYS C 1 140 ? 44.854 57.010 53.311 0.71 9.08 137 CYS C CA 1
ATOM 5313 C CA B CYS C 1 140 ? 44.883 57.068 53.229 0.29 10.83 137 CYS C CA 1
ATOM 5314 C C A CYS C 1 140 ? 45.916 58.057 53.640 0.71 10.73 137 CYS C C 1
ATOM 5315 C C B CYS C 1 140 ? 45.809 58.194 53.667 0.29 10.45 137 CYS C C 1
ATOM 5316 O O A CYS C 1 140 ? 46.383 58.789 52.758 0.71 10.34 137 CYS C O 1
ATOM 5317 O O B CYS C 1 140 ? 46.066 59.130 52.900 0.29 9.28 137 CYS C O 1
ATOM 5322 N N . LEU C 1 141 ? 46.277 58.132 54.903 1.00 9.24 138 LEU C N 1
ATOM 5323 C CA . LEU C 1 141 ? 47.296 59.053 55.398 1.00 10.12 138 LEU C CA 1
ATOM 5324 C C . LEU C 1 141 ? 48.637 58.344 55.500 1.00 10.99 138 LEU C C 1
ATOM 5325 O O . LEU C 1 141 ? 48.746 57.343 56.218 1.00 12.28 138 LEU C O 1
ATOM 5338 N N . HIS C 1 143 ? 52.472 58.204 56.893 1.00 9.63 140 HIS C N 1
ATOM 5339 C CA . HIS C 1 143 ? 53.463 58.804 57.785 1.00 11.74 140 HIS C CA 1
ATOM 5340 C C . HIS C 1 143 ? 54.801 58.905 57.054 1.00 13.58 140 HIS C C 1
ATOM 5341 O O . HIS C 1 143 ? 55.338 57.887 56.612 1.00 12.76 140 HIS C O 1
ATOM 5356 N N . GLN C 1 145 ? 58.296 59.759 58.104 1.00 14.57 142 GLN C N 1
ATOM 5357 C CA . GLN C 1 145 ? 59.157 60.066 59.236 1.00 13.25 142 GLN C CA 1
ATOM 5358 C C . GLN C 1 145 ? 60.325 60.943 58.797 1.00 16.12 142 GLN C C 1
ATOM 5359 O O . GLN C 1 145 ? 60.844 60.818 57.678 1.00 16.71 142 GLN C O 1
ATOM 5365 N N . GLY C 1 146 ? 60.723 61.842 59.674 1.00 15.41 143 GLY C N 1
ATOM 5366 C CA . GLY C 1 146 ? 61.941 62.606 59.445 1.00 20.95 143 GLY C CA 1
ATOM 5367 C C . GLY C 1 146 ? 63.157 61.784 59.829 1.00 21.91 143 GLY C C 1
ATOM 5368 O O . GLY C 1 146 ? 63.398 60.731 59.229 1.00 22.73 143 GLY C O 1
ATOM 5369 N N . GLN C 1 147 ? 63.930 62.234 60.820 1.00 20.96 144 GLN C N 1
ATOM 5370 C CA . GLN C 1 147 ? 65.144 61.506 61.156 1.00 21.90 144 GLN C CA 1
ATOM 5371 C C . GLN C 1 147 ? 64.783 60.125 61.698 1.00 22.72 144 GLN C C 1
ATOM 5372 O O . GLN C 1 147 ? 63.702 59.947 62.257 1.00 20.77 144 GLN C O 1
ATOM 5378 N N . PRO C 1 148 ? 65.657 59.127 61.528 1.00 18.73 145 PRO C N 1
ATOM 5379 C CA . PRO C 1 148 ? 65.435 57.854 62.205 1.00 17.14 145 PRO C CA 1
ATOM 5380 C C . PRO C 1 148 ? 65.603 58.079 63.695 1.00 18.48 145 PRO C C 1
ATOM 5381 O O . PRO C 1 148 ? 66.154 59.080 64.146 1.00 21.76 145 PRO C O 1
ATOM 5385 N N . ARG C 1 149 ? 65.051 57.163 64.461 1.00 20.00 146 ARG C N 1
ATOM 5386 C CA . ARG C 1 149 ? 65.104 57.287 65.907 1.00 14.08 146 ARG C CA 1
ATOM 5387 C C . ARG C 1 149 ? 65.416 55.898 66.445 1.00 18.50 146 ARG C C 1
ATOM 5388 O O . ARG C 1 149 ? 64.587 54.999 66.336 1.00 17.08 146 ARG C O 1
ATOM 5396 N N . THR C 1 150 ? 66.597 55.709 67.007 1.00 16.12 147 THR C N 1
ATOM 5397 C CA . THR C 1 150 ? 66.951 54.387 67.494 1.00 16.32 147 THR C CA 1
ATOM 5398 C C . THR C 1 150 ? 66.259 54.137 68.836 1.00 18.02 147 THR C C 1
ATOM 5399 O O . THR C 1 150 ? 65.890 55.079 69.554 1.00 20.25 147 THR C O 1
ATOM 5411 N N . GLN C 1 152 ? 66.010 53.262 72.660 1.00 17.00 149 GLN C N 1
ATOM 5412 C CA . GLN C 1 152 ? 66.887 53.493 73.785 1.00 18.92 149 GLN C CA 1
ATOM 5413 C C . GLN C 1 152 ? 67.424 52.187 74.354 1.00 21.19 149 GLN C C 1
ATOM 5414 O O . GLN C 1 152 ? 68.588 52.109 74.765 1.00 20.62 149 GLN C O 1
ATOM 5420 N N . THR C 1 153 ? 66.602 51.138 74.352 1.00 18.46 150 THR C N 1
ATOM 5421 C CA . THR C 1 153 ? 67.029 49.925 75.022 1.00 23.49 150 THR C CA 1
ATOM 5422 C C . THR C 1 153 ? 67.881 49.057 74.110 1.00 22.66 150 THR C C 1
ATOM 5423 O O . THR C 1 153 ? 68.619 48.203 74.597 1.00 26.84 150 THR C O 1
ATOM 5427 N N . ASN C 1 154 ? 67.815 49.294 72.798 1.00 20.33 151 ASN C N 1
ATOM 5428 C CA . ASN C 1 154 ? 68.591 48.515 71.841 1.00 20.08 151 ASN C CA 1
ATOM 5429 C C . ASN C 1 154 ? 68.800 49.349 70.573 1.00 14.92 151 ASN C C 1
ATOM 5430 O O . ASN C 1 154 ? 68.032 49.269 69.599 1.00 14.33 151 ASN C O 1
ATOM 5435 N N . PRO C 1 155 ? 69.828 50.193 70.582 1.00 15.36 152 PRO C N 1
ATOM 5436 C CA . PRO C 1 155 ? 70.026 51.154 69.489 1.00 19.23 152 PRO C CA 1
ATOM 5437 C C . PRO C 1 155 ? 70.378 50.513 68.154 1.00 14.80 152 PRO C C 1
ATOM 5438 O O . PRO C 1 155 ? 70.410 51.247 67.163 1.00 16.23 152 PRO C O 1
ATOM 5442 N N . SER C 1 156 ? 70.614 49.191 68.099 1.00 19.13 153 SER C N 1
ATOM 5443 C CA . SER C 1 156 ? 70.718 48.472 66.814 1.00 18.89 153 SER C CA 1
ATOM 5444 C C . SER C 1 156 ? 69.423 48.484 66.020 1.00 17.27 153 SER C C 1
ATOM 5445 O O . SER C 1 156 ? 69.431 48.166 64.816 1.00 17.78 153 SER C O 1
ATOM 5448 N N . TYR C 1 157 ? 68.304 48.850 66.653 1.00 13.88 154 TYR C N 1
ATOM 5449 C CA . TYR C 1 157 ? 67.010 48.884 66.011 1.00 13.77 154 TYR C CA 1
ATOM 5450 C C . TYR C 1 157 ? 66.380 50.261 66.132 1.00 12.89 154 TYR C C 1
ATOM 5451 O O . TYR C 1 157 ? 66.742 51.085 66.980 1.00 14.41 154 TYR C O 1
ATOM 5460 N N . GLN C 1 158 ? 65.372 50.458 65.297 1.00 12.42 155 GLN C N 1
ATOM 5461 C CA . GLN C 1 158 ? 64.611 51.697 65.262 1.00 13.88 155 GLN C CA 1
ATOM 5462 C C . GLN C 1 158 ? 63.503 51.666 66.307 1.00 15.60 155 GLN C C 1
ATOM 5463 O O . GLN C 1 158 ? 62.950 50.612 66.631 1.00 13.94 155 GLN C O 1
ATOM 5469 N N . ASP C 1 159 ? 63.202 52.833 66.838 1.00 12.57 156 ASP C N 1
ATOM 5470 C CA . ASP C 1 159 ? 61.918 53.130 67.490 1.00 14.93 156 ASP C CA 1
ATOM 5471 C C . ASP C 1 159 ? 60.902 53.405 66.406 1.00 14.15 156 ASP C C 1
ATOM 5472 O O . ASP C 1 159 ? 60.867 54.490 65.820 1.00 13.31 156 ASP C O 1
ATOM 5477 N N . LEU C 1 160 ? 60.061 52.404 66.124 1.00 11.66 157 LEU C N 1
ATOM 5478 C CA . LEU C 1 160 ? 59.102 52.501 65.027 1.00 11.20 157 LEU C CA 1
ATOM 5479 C C . LEU C 1 160 ? 57.821 53.254 65.401 1.00 12.46 157 LEU C C 1
ATOM 5480 O O . LEU C 1 160 ? 56.987 53.513 64.506 1.00 13.87 157 LEU C O 1
ATOM 5485 N N . PHE C 1 161 ? 57.627 53.596 66.680 1.00 11.56 158 PHE C N 1
ATOM 5486 C CA . PHE C 1 161 ? 56.309 54.007 67.153 1.00 11.58 158 PHE C CA 1
ATOM 5487 C C . PHE C 1 161 ? 56.193 55.410 67.748 1.00 12.73 158 PHE C C 1
ATOM 5488 O O . PHE C 1 161 ? 55.085 55.970 67.730 1.00 13.35 158 PHE C O 1
ATOM 5496 N N . THR C 1 162 ? 57.271 56.012 68.238 1.00 12.28 159 THR C N 1
ATOM 5497 C CA . THR C 1 162 ? 57.121 57.314 68.910 1.00 12.66 159 THR C CA 1
ATOM 5498 C C . THR C 1 162 ? 56.655 58.404 67.947 1.00 15.22 159 THR C C 1
ATOM 5499 O O . THR C 1 162 ? 55.677 59.133 68.217 1.00 13.49 159 THR C O 1
ATOM 5503 N N . ASP C 1 163 ? 57.331 58.528 66.812 1.00 14.82 160 ASP C N 1
ATOM 5504 C CA . ASP C 1 163 ? 56.953 59.562 65.848 1.00 16.48 160 ASP C CA 1
ATOM 5505 C C . ASP C 1 163 ? 55.582 59.295 65.211 1.00 16.00 160 ASP C C 1
ATOM 5506 O O . ASP C 1 163 ? 54.770 60.208 65.131 1.00 13.00 160 ASP C O 1
ATOM 5511 N N . ILE C 1 164 ? 55.284 58.056 64.799 1.00 13.36 161 ILE C N 1
ATOM 5512 C CA . ILE C 1 164 ? 53.983 57.851 64.144 1.00 12.66 161 ILE C CA 1
ATOM 5513 C C . ILE C 1 164 ? 52.844 58.059 65.138 1.00 11.15 161 ILE C C 1
ATOM 5514 O O . ILE C 1 164 ? 51.759 58.505 64.754 1.00 12.97 161 ILE C O 1
ATOM 5519 N N . SER C 1 165 ? 53.062 57.761 66.424 1.00 11.49 162 SER C N 1
ATOM 5520 C CA . SER C 1 165 ? 51.986 57.975 67.393 1.00 12.53 162 SER C CA 1
ATOM 5521 C C . SER C 1 165 ? 51.653 59.448 67.523 1.00 13.10 162 SER C C 1
ATOM 5522 O O . SER C 1 165 ? 50.483 59.819 67.628 1.00 16.05 162 SER C O 1
ATOM 5525 N N A SER C 1 166 ? 52.680 60.299 67.550 0.51 14.93 163 SER C N 1
ATOM 5526 N N B SER C 1 166 ? 52.670 60.306 67.543 0.49 14.91 163 SER C N 1
ATOM 5527 C CA A SER C 1 166 ? 52.459 61.735 67.655 0.51 15.80 163 SER C CA 1
ATOM 5528 C CA B SER C 1 166 ? 52.411 61.736 67.655 0.49 15.66 163 SER C CA 1
ATOM 5529 C C A SER C 1 166 ? 51.801 62.261 66.397 0.51 16.78 163 SER C C 1
ATOM 5530 C C B SER C 1 166 ? 51.780 62.261 66.386 0.49 16.72 163 SER C C 1
ATOM 5531 O O A SER C 1 166 ? 50.890 63.095 66.465 0.51 16.67 163 SER C O 1
ATOM 5532 O O B SER C 1 166 ? 50.873 63.101 66.435 0.49 16.78 163 SER C O 1
ATOM 5537 N N . PHE C 1 167 ? 52.246 61.758 65.242 1.00 12.01 164 PHE C N 1
ATOM 5538 C CA . PHE C 1 167 ? 51.679 62.160 63.963 1.00 11.39 164 PHE C CA 1
ATOM 5539 C C . PHE C 1 167 ? 50.209 61.781 63.894 1.00 11.74 164 PHE C C 1
ATOM 5540 O O . PHE C 1 167 ? 49.362 62.615 63.535 1.00 15.17 164 PHE C O 1
ATOM 5548 N N . LEU C 1 168 ? 49.871 60.557 64.314 1.00 16.67 165 LEU C N 1
ATOM 5549 C CA . LEU C 1 168 ? 48.492 60.091 64.154 1.00 17.76 165 LEU C CA 1
ATOM 5550 C C . LEU C 1 168 ? 47.564 60.791 65.119 1.00 15.90 165 LEU C C 1
ATOM 5551 O O . LEU C 1 168 ? 46.437 61.145 64.758 1.00 16.73 165 LEU C O 1
ATOM 5556 N N . SER C 1 169 ? 48.007 60.981 66.356 1.00 15.31 166 SER C N 1
ATOM 5557 C CA . SER C 1 169 ? 47.197 61.720 67.289 1.00 17.02 166 SER C CA 1
ATOM 5558 C C . SER C 1 169 ? 46.822 63.076 66.714 1.00 15.71 166 SER C C 1
ATOM 5559 O O . SER C 1 169 ? 45.659 63.484 66.788 1.00 18.48 166 SER C O 1
ATOM 5562 N N . GLU C 1 170 ? 47.788 63.774 66.107 1.00 12.28 167 GLU C N 1
ATOM 5563 C CA . GLU C 1 170 ? 47.532 65.107 65.568 1.00 14.21 167 GLU C CA 1
ATOM 5564 C C . GLU C 1 170 ? 46.619 65.057 64.350 1.00 15.66 167 GLU C C 1
ATOM 5565 O O . GLU C 1 170 ? 45.738 65.913 64.197 1.00 15.41 167 GLU C O 1
ATOM 5571 N N . ARG C 1 171 ? 46.851 64.100 63.447 1.00 13.73 168 ARG C N 1
ATOM 5572 C CA . ARG C 1 171 ? 46.053 64.023 62.229 1.00 13.47 168 ARG C CA 1
ATOM 5573 C C . ARG C 1 171 ? 44.629 63.615 62.548 1.00 15.02 168 ARG C C 1
ATOM 5574 O O . ARG C 1 171 ? 43.687 64.138 61.946 1.00 15.62 168 ARG C O 1
ATOM 5582 N N . ILE C 1 172 ? 44.449 62.666 63.478 1.00 12.08 169 ILE C N 1
ATOM 5583 C CA . ILE C 1 172 ? 43.089 62.246 63.804 1.00 12.01 169 ILE C CA 1
ATOM 5584 C C . ILE C 1 172 ? 42.343 63.405 64.432 1.00 14.09 169 ILE C C 1
ATOM 5585 O O . ILE C 1 172 ? 41.162 63.643 64.138 1.00 17.06 169 ILE C O 1
ATOM 5590 N N . ASP C 1 173 ? 43.027 64.177 65.275 1.00 14.28 170 ASP C N 1
ATOM 5591 C CA . ASP C 1 173 ? 42.368 65.327 65.854 1.00 20.37 170 ASP C CA 1
ATOM 5592 C C . ASP C 1 173 ? 42.034 66.390 64.806 1.00 19.11 170 ASP C C 1
ATOM 5593 O O . ASP C 1 173 ? 40.925 66.938 64.817 1.00 18.33 170 ASP C O 1
ATOM 5598 N N . ALA C 1 174 ? 42.968 66.681 63.899 1.00 16.90 171 ALA C N 1
ATOM 5599 C CA . ALA C 1 174 ? 42.704 67.595 62.795 1.00 14.57 171 ALA C CA 1
ATOM 5600 C C . ALA C 1 174 ? 41.530 67.130 61.936 1.00 17.25 171 ALA C C 1
ATOM 5601 O O . ALA C 1 174 ? 40.692 67.944 61.524 1.00 15.33 171 ALA C O 1
ATOM 5603 N N . CYS C 1 175 ? 41.477 65.829 61.613 1.00 15.70 172 CYS C N 1
ATOM 5604 C CA . CYS C 1 175 ? 40.360 65.300 60.833 1.00 15.91 172 CYS C CA 1
ATOM 5605 C C . CYS C 1 175 ? 39.039 65.472 61.586 1.00 16.69 172 CYS C C 1
ATOM 5606 O O . CYS C 1 175 ? 38.029 65.890 61.006 1.00 18.87 172 CYS C O 1
ATOM 5609 N N . GLN C 1 176 ? 39.042 65.193 62.887 1.00 14.96 173 GLN C N 1
ATOM 5610 C CA . GLN C 1 176 ? 37.815 65.337 63.662 1.00 18.85 173 GLN C CA 1
ATOM 5611 C C . GLN C 1 176 ? 37.347 66.793 63.695 1.00 21.51 173 GLN C C 1
ATOM 5612 O O . GLN C 1 176 ? 36.128 67.057 63.705 1.00 20.76 173 GLN C O 1
ATOM 5618 N N . SER C 1 177 ? 38.286 67.746 63.679 1.00 19.51 174 SER C N 1
ATOM 5619 C CA . SER C 1 177 ? 37.924 69.166 63.661 1.00 22.94 174 SER C CA 1
ATOM 5620 C C . SER C 1 177 ? 37.124 69.554 62.423 1.00 23.43 174 SER C C 1
ATOM 5621 O O . SER C 1 177 ? 36.332 70.503 62.474 1.00 25.76 174 SER C O 1
ATOM 5624 N N . VAL C 1 178 ? 37.351 68.898 61.281 1.00 19.46 175 VAL C N 1
ATOM 5625 C CA . VAL C 1 178 ? 36.603 69.226 60.074 1.00 18.87 175 VAL C CA 1
ATOM 5626 C C . VAL C 1 178 ? 35.527 68.191 59.781 1.00 16.78 175 VAL C C 1
ATOM 5627 O O . VAL C 1 178 ? 34.906 68.234 58.716 1.00 19.88 175 VAL C O 1
ATOM 5631 N N . GLY C 1 179 ? 35.274 67.286 60.715 1.00 17.88 176 GLY C N 1
ATOM 5632 C CA . GLY C 1 179 ? 34.191 66.332 60.569 1.00 18.72 176 GLY C CA 1
ATOM 5633 C C . GLY C 1 179 ? 34.532 65.039 59.860 1.00 19.75 176 GLY C C 1
ATOM 5634 O O . GLY C 1 179 ? 33.605 64.325 59.446 1.00 20.96 176 GLY C O 1
ATOM 5635 N N . ILE C 1 180 ? 35.820 64.713 59.695 1.00 15.55 177 ILE C N 1
ATOM 5636 C CA . ILE C 1 180 ? 36.245 63.407 59.171 1.00 14.68 177 ILE C CA 1
ATOM 5637 C C . ILE C 1 180 ? 36.421 62.457 60.349 1.00 15.07 177 ILE C C 1
ATOM 5638 O O . ILE C 1 180 ? 37.323 62.628 61.175 1.00 17.06 177 ILE C O 1
ATOM 5643 N N . ALA C 1 181 ? 35.557 61.452 60.425 1.00 16.83 178 ALA C N 1
ATOM 5644 C CA . ALA C 1 181 ? 35.604 60.481 61.498 1.00 16.84 178 ALA C CA 1
ATOM 5645 C C . ALA C 1 181 ? 36.811 59.562 61.346 1.00 15.48 178 ALA C C 1
ATOM 5646 O O . ALA C 1 181 ? 37.329 59.356 60.240 1.00 16.07 178 ALA C O 1
ATOM 5648 N N . LYS C 1 182 ? 37.251 59.001 62.476 1.00 14.47 179 LYS C N 1
ATOM 5649 C CA . LYS C 1 182 ? 38.393 58.081 62.442 1.00 13.41 179 LYS C CA 1
ATOM 5650 C C . LYS C 1 182 ? 38.136 56.890 61.519 1.00 15.35 179 LYS C C 1
ATOM 5651 O O . LYS C 1 182 ? 39.081 56.371 60.917 1.00 14.58 179 LYS C O 1
ATOM 5657 N N . ASP C 1 183 ? 36.870 56.455 61.357 1.00 14.71 180 ASP C N 1
ATOM 5658 C CA . ASP C 1 183 ? 36.604 55.299 60.497 1.00 16.98 180 ASP C CA 1
ATOM 5659 C C . ASP C 1 183 ? 36.716 55.604 58.999 1.00 15.84 180 ASP C C 1
ATOM 5660 O O . ASP C 1 183 ? 36.591 54.675 58.182 1.00 15.13 180 ASP C O 1
ATOM 5665 N N . LYS C 1 184 ? 36.995 56.845 58.621 1.00 15.18 181 LYS C N 1
ATOM 5666 C CA . LYS C 1 184 ? 37.317 57.177 57.240 1.00 14.51 181 LYS C CA 1
ATOM 5667 C C . LYS C 1 184 ? 38.818 57.079 56.948 1.00 12.83 181 LYS C C 1
ATOM 5668 O O . LYS C 1 184 ? 39.219 57.296 55.800 1.00 13.54 181 LYS C O 1
ATOM 5674 N N . LEU C 1 185 ? 39.658 56.761 57.934 1.00 10.67 182 LEU C N 1
ATOM 5675 C CA . LEU C 1 185 ? 41.106 56.872 57.778 1.00 9.84 182 LEU C CA 1
ATOM 5676 C C . LEU C 1 185 ? 41.764 55.505 57.599 1.00 10.91 182 LEU C C 1
ATOM 5677 O O . LEU C 1 185 ? 41.368 54.509 58.247 1.00 11.69 182 LEU C O 1
ATOM 5682 N N . ILE C 1 186 ? 42.779 55.489 56.724 1.00 9.96 183 ILE C N 1
ATOM 5683 C CA . ILE C 1 186 ? 43.650 54.354 56.465 1.00 9.20 183 ILE C CA 1
ATOM 5684 C C . ILE C 1 186 ? 45.085 54.787 56.729 1.00 13.02 183 ILE C C 1
ATOM 5685 O O . ILE C 1 186 ? 45.463 55.928 56.419 1.00 11.38 183 ILE C O 1
ATOM 5690 N N . LEU C 1 187 ? 45.882 53.898 57.335 1.00 10.00 184 LEU C N 1
ATOM 5691 C CA . LEU C 1 187 ? 47.263 54.210 57.691 1.00 9.34 184 LEU C CA 1
ATOM 5692 C C . LEU C 1 187 ? 48.233 53.528 56.748 1.00 13.57 184 LEU C C 1
ATOM 5693 O O . LEU C 1 187 ? 48.278 52.294 56.682 1.00 11.55 184 LEU C O 1
ATOM 5698 N N . ASP C 1 188 ? 49.062 54.326 56.077 1.00 10.87 185 ASP C N 1
ATOM 5699 C CA . ASP C 1 188 ? 50.231 53.818 55.364 1.00 10.29 185 ASP C CA 1
ATOM 5700 C C . ASP C 1 188 ? 51.469 54.144 56.196 1.00 11.77 185 ASP C C 1
ATOM 5701 O O . ASP C 1 188 ? 51.791 55.328 56.381 1.00 10.60 185 ASP C O 1
ATOM 5706 N N . PRO C 1 189 ? 52.204 53.168 56.728 1.00 10.50 186 PRO C N 1
ATOM 5707 C CA . PRO C 1 189 ? 53.370 53.512 57.559 1.00 13.22 186 PRO C CA 1
ATOM 5708 C C . PRO C 1 189 ? 54.590 53.988 56.781 1.00 13.05 186 PRO C C 1
ATOM 5709 O O . PRO C 1 189 ? 55.569 54.417 57.415 1.00 16.68 186 PRO C O 1
ATOM 5713 N N . GLY C 1 190 ? 54.570 53.969 55.459 1.00 10.55 187 GLY C N 1
ATOM 5714 C CA . GLY C 1 190 ? 55.574 54.711 54.731 1.00 9.33 187 GLY C CA 1
ATOM 5715 C C . GLY C 1 190 ? 56.859 53.963 54.455 1.00 11.78 187 GLY C C 1
ATOM 5716 O O . GLY C 1 190 ? 57.962 54.488 54.698 1.00 13.52 187 GLY C O 1
ATOM 5717 N N . PHE C 1 191 ? 56.759 52.773 53.870 1.00 10.97 188 PHE C N 1
ATOM 5718 C CA . PHE C 1 191 ? 57.988 52.157 53.382 1.00 9.69 188 PHE C CA 1
ATOM 5719 C C . PHE C 1 191 ? 58.738 53.047 52.401 1.00 14.19 188 PHE C C 1
ATOM 5720 O O . PHE C 1 191 ? 58.140 53.703 51.532 1.00 15.21 188 PHE C O 1
ATOM 5728 N N . GLY C 1 192 ? 60.066 53.040 52.518 1.00 10.77 189 GLY C N 1
ATOM 5729 C CA . GLY C 1 192 ? 60.896 53.860 51.669 1.00 14.42 189 GLY C CA 1
ATOM 5730 C C . GLY C 1 192 ? 61.133 55.253 52.235 1.00 14.25 189 GLY C C 1
ATOM 5731 O O . GLY C 1 192 ? 61.389 55.418 53.427 1.00 13.64 189 GLY C O 1
ATOM 5732 N N . PHE C 1 193 ? 61.102 56.260 51.359 1.00 14.79 190 PHE C N 1
ATOM 5733 C CA . PHE C 1 193 ? 61.267 57.666 51.732 1.00 13.58 190 PHE C CA 1
ATOM 5734 C C . PHE C 1 193 ? 62.528 57.911 52.571 1.00 16.98 190 PHE C C 1
ATOM 5735 O O . PHE C 1 193 ? 62.507 58.598 53.590 1.00 21.57 190 PHE C O 1
ATOM 5743 N N . GLY C 1 194 ? 63.656 57.342 52.117 1.00 16.62 191 GLY C N 1
ATOM 5744 C CA . GLY C 1 194 ? 64.944 57.598 52.719 1.00 17.68 191 GLY C CA 1
ATOM 5745 C C . GLY C 1 194 ? 65.358 56.650 53.824 1.00 17.64 191 GLY C C 1
ATOM 5746 O O . GLY C 1 194 ? 66.447 56.823 54.373 1.00 21.86 191 GLY C O 1
ATOM 5747 N N . LYS C 1 195 ? 64.538 55.660 54.171 1.00 14.64 192 LYS C N 1
ATOM 5748 C CA . LYS C 1 195 ? 64.918 54.738 55.240 1.00 12.55 192 LYS C CA 1
ATOM 5749 C C . LYS C 1 195 ? 65.989 53.782 54.750 1.00 17.10 192 LYS C C 1
ATOM 5750 O O . LYS C 1 195 ? 66.080 53.484 53.558 1.00 15.07 192 LYS C O 1
ATOM 5756 N N . THR C 1 196 ? 66.818 53.324 55.675 1.00 16.37 193 THR C N 1
ATOM 5757 C CA . THR C 1 196 ? 67.797 52.292 55.350 1.00 15.77 193 THR C CA 1
ATOM 5758 C C . THR C 1 196 ? 67.095 50.964 55.050 1.00 15.28 193 THR C C 1
ATOM 5759 O O . THR C 1 196 ? 65.923 50.752 55.385 1.00 12.36 193 THR C O 1
ATOM 5763 N N . LEU C 1 197 ? 67.863 50.014 54.488 1.00 14.41 194 LEU C N 1
ATOM 5764 C CA . LEU C 1 197 ? 67.340 48.652 54.342 1.00 12.13 194 LEU C CA 1
ATOM 5765 C C . LEU C 1 197 ? 66.920 48.080 55.691 1.00 11.38 194 LEU C C 1
ATOM 5766 O O . LEU C 1 197 ? 65.810 47.538 55.829 1.00 11.22 194 LEU C O 1
ATOM 5771 N N . ALA C 1 198 ? 67.770 48.231 56.710 1.00 13.58 195 ALA C N 1
ATOM 5772 C CA . ALA C 1 198 ? 67.446 47.695 58.040 1.00 14.44 195 ALA C CA 1
ATOM 5773 C C . ALA C 1 198 ? 66.124 48.251 58.556 1.00 14.50 195 ALA C C 1
ATOM 5774 O O . ALA C 1 198 ? 65.258 47.508 59.043 1.00 10.86 195 ALA C O 1
ATOM 5776 N N . HIS C 1 199 ? 65.961 49.571 58.459 1.00 14.24 196 HIS C N 1
ATOM 5777 C CA . HIS C 1 199 ? 64.761 50.241 58.948 1.00 12.96 196 HIS C CA 1
ATOM 5778 C C . HIS C 1 199 ? 63.498 49.760 58.214 1.00 10.54 196 HIS C C 1
ATOM 5779 O O . HIS C 1 199 ? 62.486 49.409 58.843 1.00 10.69 196 HIS C O 1
ATOM 5786 N N . ASN C 1 200 ? 63.554 49.708 56.876 1.00 10.41 197 ASN C N 1
ATOM 5787 C CA . ASN C 1 200 ? 62.428 49.208 56.088 1.00 10.41 197 ASN C CA 1
ATOM 5788 C C . ASN C 1 200 ? 62.074 47.770 56.442 1.00 11.33 197 ASN C C 1
ATOM 5789 O O . ASN C 1 200 ? 60.888 47.423 56.518 1.00 10.39 197 ASN C O 1
ATOM 5794 N N . TYR C 1 201 ? 63.081 46.905 56.591 1.00 10.76 198 TYR C N 1
ATOM 5795 C CA . TYR C 1 201 ? 62.773 45.506 56.939 1.00 13.75 198 TYR C CA 1
ATOM 5796 C C . TYR C 1 201 ? 62.334 45.352 58.396 1.00 11.27 198 TYR C C 1
ATOM 5797 O O . TYR C 1 201 ? 61.562 44.445 58.696 1.00 12.08 198 TYR C O 1
ATOM 5806 N N . GLN C 1 202 ? 62.802 46.201 59.326 1.00 10.73 199 GLN C N 1
ATOM 5807 C CA . GLN C 1 202 ? 62.224 46.171 60.675 1.00 14.64 199 GLN C CA 1
ATOM 5808 C C . GLN C 1 202 ? 60.744 46.576 60.663 1.00 15.55 199 GLN C C 1
ATOM 5809 O O . GLN C 1 202 ? 59.940 46.013 61.415 1.00 10.75 199 GLN C O 1
ATOM 5815 N N . LEU C 1 203 ? 60.379 47.553 59.823 1.00 9.89 200 LEU C N 1
ATOM 5816 C CA . LEU C 1 203 ? 58.982 47.976 59.711 1.00 10.23 200 LEU C CA 1
ATOM 5817 C C . LEU C 1 203 ? 58.140 46.813 59.204 1.00 9.41 200 LEU C C 1
ATOM 5818 O O . LEU C 1 203 ? 57.027 46.563 59.684 1.00 11.49 200 LEU C O 1
ATOM 5823 N N . LEU C 1 204 ? 58.660 46.100 58.216 1.00 9.57 201 LEU C N 1
ATOM 5824 C CA . LEU C 1 204 ? 57.938 44.929 57.724 1.00 9.09 201 LEU C CA 1
ATOM 5825 C C . LEU C 1 204 ? 57.880 43.842 58.797 1.00 9.64 201 LEU C C 1
ATOM 5826 O O . LEU C 1 204 ? 56.815 43.258 59.028 1.00 10.32 201 LEU C O 1
ATOM 5831 N N . ALA C 1 205 ? 58.996 43.612 59.502 1.00 9.59 202 ALA C N 1
ATOM 5832 C CA . ALA C 1 205 ? 59.036 42.577 60.539 1.00 9.63 202 ALA C CA 1
ATOM 5833 C C . ALA C 1 205 ? 58.022 42.823 61.638 1.00 13.70 202 ALA C C 1
ATOM 5834 O O . ALA C 1 205 ? 57.520 41.860 62.255 1.00 15.12 202 ALA C O 1
ATOM 5836 N N . GLU C 1 206 ? 57.702 44.084 61.895 1.00 11.49 203 GLU C N 1
ATOM 5837 C CA . GLU C 1 206 ? 56.839 44.479 62.995 1.00 9.94 203 GLU C CA 1
ATOM 5838 C C . GLU C 1 206 ? 55.493 44.997 62.509 1.00 11.31 203 GLU C C 1
ATOM 5839 O O . GLU C 1 206 ? 54.746 45.614 63.283 1.00 12.92 203 GLU C O 1
ATOM 5845 N N . LEU C 1 207 ? 55.161 44.759 61.245 1.00 9.89 204 LEU C N 1
ATOM 5846 C CA . LEU C 1 207 ? 53.996 45.411 60.653 1.00 12.39 204 LEU C CA 1
ATOM 5847 C C . LEU C 1 207 ? 52.732 45.100 61.433 1.00 11.41 204 LEU C C 1
ATOM 5848 O O . LEU C 1 207 ? 51.878 45.974 61.607 1.00 12.51 204 LEU C O 1
ATOM 5853 N N . GLU C 1 208 ? 52.611 43.874 61.980 1.00 11.37 205 GLU C N 1
ATOM 5854 C CA . GLU C 1 208 ? 51.364 43.567 62.674 1.00 12.73 205 GLU C CA 1
ATOM 5855 C C . GLU C 1 208 ? 51.163 44.423 63.941 1.00 13.60 205 GLU C C 1
ATOM 5856 O O . GLU C 1 208 ? 50.014 44.597 64.381 1.00 12.26 205 GLU C O 1
ATOM 5862 N N . ARG C 1 209 ? 52.230 45.020 64.497 1.00 12.88 206 ARG C N 1
ATOM 5863 C CA . ARG C 1 209 ? 52.049 45.889 65.663 1.00 16.15 206 ARG C CA 1
ATOM 5864 C C . ARG C 1 209 ? 51.354 47.184 65.298 1.00 16.11 206 ARG C C 1
ATOM 5865 O O . ARG C 1 209 ? 50.816 47.866 66.178 1.00 17.23 206 ARG C O 1
ATOM 5873 N N . PHE C 1 210 ? 51.302 47.530 64.026 1.00 11.92 207 PHE C N 1
ATOM 5874 C CA . PHE C 1 210 ? 50.647 48.783 63.675 1.00 9.95 207 PHE C CA 1
ATOM 5875 C C . PHE C 1 210 ? 49.123 48.690 63.701 1.00 12.20 207 PHE C C 1
ATOM 5876 O O . PHE C 1 210 ? 48.455 49.734 63.661 1.00 12.63 207 PHE C O 1
ATOM 5884 N N . HIS C 1 211 ? 48.560 47.478 63.807 1.00 11.63 208 HIS C N 1
ATOM 5885 C CA . HIS C 1 211 ? 47.103 47.367 63.967 1.00 13.81 208 HIS C CA 1
ATOM 5886 C C . HIS C 1 211 ? 46.640 47.977 65.286 1.00 17.37 208 HIS C C 1
ATOM 5887 O O . HIS C 1 211 ? 45.442 48.275 65.433 1.00 16.73 208 HIS C O 1
ATOM 5894 N N . GLN C 1 212 ? 47.564 48.172 66.247 1.00 16.67 209 GLN C N 1
ATOM 5895 C CA . GLN C 1 212 ? 47.214 48.799 67.526 1.00 19.59 209 GLN C CA 1
ATOM 5896 C C . GLN C 1 212 ? 46.631 50.196 67.370 1.00 17.35 209 GLN C C 1
ATOM 5897 O O . GLN C 1 212 ? 45.914 50.636 68.264 1.00 18.44 209 GLN C O 1
ATOM 5903 N N . PHE C 1 213 ? 46.923 50.933 66.289 1.00 13.86 210 PHE C N 1
ATOM 5904 C CA . PHE C 1 213 ? 46.338 52.263 66.142 1.00 13.10 210 PHE C CA 1
ATOM 5905 C C . PHE C 1 213 ? 44.866 52.241 65.755 1.00 17.31 210 PHE C C 1
ATOM 5906 O O . PHE C 1 213 ? 44.227 53.300 65.732 1.00 18.04 210 PHE C O 1
ATOM 5914 N N . GLY C 1 214 ? 44.304 51.077 65.431 1.00 14.76 211 GLY C N 1
ATOM 5915 C CA . GLY C 1 214 ? 42.878 51.005 65.172 1.00 15.10 211 GLY C CA 1
ATOM 5916 C C . GLY C 1 214 ? 42.457 51.356 63.763 1.00 15.39 211 GLY C C 1
ATOM 5917 O O . GLY C 1 214 ? 41.255 51.521 63.516 1.00 18.50 211 GLY C O 1
ATOM 5918 N N . LEU C 1 215 ? 43.397 51.491 62.840 1.00 12.31 212 LEU C N 1
ATOM 5919 C CA . LEU C 1 215 ? 43.048 51.845 61.468 1.00 12.90 212 LEU C CA 1
ATOM 5920 C C . LEU C 1 215 ? 43.443 50.720 60.519 1.00 13.17 212 LEU C C 1
ATOM 5921 O O . LEU C 1 215 ? 44.419 50.023 60.777 1.00 13.31 212 LEU C O 1
ATOM 5926 N N . PRO C 1 216 ? 42.748 50.549 59.394 1.00 9.62 213 PRO C N 1
ATOM 5927 C CA . PRO C 1 216 ? 43.230 49.568 58.398 1.00 9.85 213 PRO C CA 1
ATOM 5928 C C . PRO C 1 216 ? 44.582 50.023 57.888 1.00 10.71 213 PRO C C 1
ATOM 5929 O O . PRO C 1 216 ? 44.890 51.225 57.856 1.00 10.62 213 PRO C O 1
ATOM 5933 N N . LEU C 1 217 ? 45.419 49.053 57.539 1.00 9.63 214 LEU C N 1
ATOM 5934 C CA . LEU C 1 217 ? 46.782 49.312 57.084 1.00 9.22 214 LEU C CA 1
ATOM 5935 C C . LEU C 1 217 ? 46.868 49.195 55.569 1.00 15.66 214 LEU C C 1
ATOM 5936 O O . LEU C 1 217 ? 46.258 48.296 54.976 1.00 12.98 214 LEU C O 1
ATOM 5941 N N . LEU C 1 218 ? 47.668 50.080 54.957 1.00 10.36 215 LEU C N 1
ATOM 5942 C CA . LEU C 1 218 ? 48.002 50.022 53.534 1.00 9.58 215 LEU C CA 1
ATOM 5943 C C . LEU C 1 218 ? 49.510 49.800 53.447 1.00 9.58 215 LEU C C 1
ATOM 5944 O O . LEU C 1 218 ? 50.293 50.602 53.977 1.00 15.12 215 LEU C O 1
ATOM 5949 N N . ALA C 1 219 ? 49.924 48.655 52.912 1.00 9.71 216 ALA C N 1
ATOM 5950 C CA . ALA C 1 219 ? 51.353 48.381 52.738 1.00 10.24 216 ALA C CA 1
ATOM 5951 C C . ALA C 1 219 ? 51.705 48.565 51.268 1.00 15.01 216 ALA C C 1
ATOM 5952 O O . ALA C 1 219 ? 51.121 47.899 50.400 1.00 13.70 216 ALA C O 1
ATOM 5954 N N . GLY C 1 220 ? 52.660 49.461 50.990 1.00 13.90 217 GLY C N 1
ATOM 5955 C CA . GLY C 1 220 ? 53.096 49.684 49.628 1.00 9.05 217 GLY C CA 1
ATOM 5956 C C . GLY C 1 220 ? 54.593 49.493 49.509 1.00 11.97 217 GLY C C 1
ATOM 5957 O O . GLY C 1 220 ? 55.352 50.424 49.794 1.00 16.91 217 GLY C O 1
ATOM 5966 N N . SER C 1 222 ? 55.964 47.589 46.698 1.00 10.94 219 SER C N 1
ATOM 5967 C CA . SER C 1 222 ? 56.201 47.056 45.355 1.00 11.31 219 SER C CA 1
ATOM 5968 C C . SER C 1 222 ? 57.281 47.821 44.600 1.00 12.93 219 SER C C 1
ATOM 5969 O O . SER C 1 222 ? 57.171 49.032 44.393 1.00 10.46 219 SER C O 1
ATOM 5972 N N . ARG C 1 223 ? 58.305 47.109 44.138 1.00 11.41 220 ARG C N 1
ATOM 5973 C CA . ARG C 1 223 ? 59.388 47.705 43.346 1.00 10.27 220 ARG C CA 1
ATOM 5974 C C . ARG C 1 223 ? 60.118 48.830 44.077 1.00 14.90 220 ARG C C 1
ATOM 5975 O O . ARG C 1 223 ? 60.818 49.614 43.449 1.00 16.06 220 ARG C O 1
ATOM 5983 N N . LYS C 1 224 ? 60.064 48.900 45.406 1.00 10.68 221 LYS C N 1
ATOM 5984 C CA . LYS C 1 224 ? 60.801 49.951 46.084 1.00 12.66 221 LYS C CA 1
ATOM 5985 C C . LYS C 1 224 ? 62.244 49.528 46.297 1.00 14.26 221 LYS C C 1
ATOM 5986 O O . LYS C 1 224 ? 62.596 48.359 46.149 1.00 11.82 221 LYS C O 1
ATOM 5992 N N . SER C 1 225 ? 63.087 50.511 46.648 1.00 13.35 222 SER C N 1
ATOM 5993 C CA . SER C 1 225 ? 64.506 50.224 46.824 1.00 14.36 222 SER C CA 1
ATOM 5994 C C . SER C 1 225 ? 64.764 49.148 47.865 1.00 15.05 222 SER C C 1
ATOM 5995 O O . SER C 1 225 ? 65.763 48.430 47.746 1.00 12.89 222 SER C O 1
ATOM 6006 N N . VAL C 1 227 ? 63.471 46.416 48.022 1.00 11.34 224 VAL C N 1
ATOM 6007 C CA . VAL C 1 227 ? 63.524 45.172 47.287 1.00 12.68 224 VAL C CA 1
ATOM 6008 C C . VAL C 1 227 ? 64.710 45.186 46.327 1.00 13.04 224 VAL C C 1
ATOM 6009 O O . VAL C 1 227 ? 65.575 44.309 46.391 1.00 13.36 224 VAL C O 1
ATOM 6013 N N . PHE C 1 228 ? 64.761 46.164 45.409 1.00 13.59 225 PHE C N 1
ATOM 6014 C CA . PHE C 1 228 ? 65.747 46.031 44.341 1.00 13.21 225 PHE C CA 1
ATOM 6015 C C . PHE C 1 228 ? 67.176 46.270 44.825 1.00 17.23 225 PHE C C 1
ATOM 6016 O O . PHE C 1 228 ? 68.101 45.649 44.283 1.00 20.72 225 PHE C O 1
ATOM 6024 N N . LYS C 1 229 ? 67.378 47.071 45.886 1.00 14.17 226 LYS C N 1
ATOM 6025 C CA . LYS C 1 229 ? 68.743 47.215 46.404 1.00 12.00 226 LYS C CA 1
ATOM 6026 C C . LYS C 1 229 ? 69.160 45.993 47.214 1.00 16.12 226 LYS C C 1
ATOM 6027 O O . LYS C 1 229 ? 70.334 45.616 47.204 1.00 19.47 226 LYS C O 1
ATOM 6033 N N . LEU C 1 230 ? 68.237 45.377 47.947 1.00 16.50 227 LEU C N 1
ATOM 6034 C CA . LEU C 1 230 ? 68.601 44.142 48.643 1.00 12.18 227 LEU C CA 1
ATOM 6035 C C . LEU C 1 230 ? 69.055 43.087 47.653 1.00 16.16 227 LEU C C 1
ATOM 6036 O O . LEU C 1 230 ? 70.054 42.398 47.885 1.00 20.50 227 LEU C O 1
ATOM 6041 N N . LEU C 1 231 ? 68.334 42.926 46.555 1.00 14.99 228 LEU C N 1
ATOM 6042 C CA . LEU C 1 231 ? 68.621 41.896 45.574 1.00 17.14 228 LEU C CA 1
ATOM 6043 C C . LEU C 1 231 ? 69.602 42.359 44.506 1.00 23.87 228 LEU C C 1
ATOM 6044 O O . LEU C 1 231 ? 70.013 41.541 43.673 1.00 28.63 228 LEU C O 1
ATOM 6049 N N . ASP C 1 232 ? 69.956 43.645 44.501 1.00 27.03 229 ASP C N 1
ATOM 6050 C CA . ASP C 1 232 ? 70.796 44.283 43.476 1.00 30.57 229 ASP C CA 1
ATOM 6051 C C . ASP C 1 232 ? 70.295 43.977 42.058 1.00 30.53 229 ASP C C 1
ATOM 6052 O O . ASP C 1 232 ? 70.959 43.319 41.253 1.00 33.16 229 ASP C O 1
ATOM 6057 N N . VAL C 1 233 ? 69.099 44.498 41.762 1.00 27.70 230 VAL C N 1
ATOM 6058 C CA . VAL C 1 233 ? 68.475 44.366 40.450 1.00 25.10 230 VAL C CA 1
ATOM 6059 C C . VAL C 1 233 ? 67.903 45.723 40.065 1.00 25.43 230 VAL C C 1
ATOM 6060 O O . VAL C 1 233 ? 67.822 46.641 40.881 1.00 23.97 230 VAL C O 1
ATOM 6064 N N . GLU C 1 234 ? 67.476 45.845 38.809 1.00 26.92 231 GLU C N 1
ATOM 6065 C CA . GLU C 1 234 ? 66.740 47.039 38.423 1.00 27.59 231 GLU C CA 1
ATOM 6066 C C . GLU C 1 234 ? 65.323 46.964 38.980 1.00 22.16 231 GLU C C 1
ATOM 6067 O O . GLU C 1 234 ? 64.786 45.868 39.172 1.00 25.48 231 GLU C O 1
ATOM 6069 N N . PRO C 1 235 ? 64.708 48.107 39.257 1.00 24.14 232 PRO C N 1
ATOM 6070 C CA . PRO C 1 235 ? 63.334 48.092 39.801 1.00 25.40 232 PRO C CA 1
ATOM 6071 C C . PRO C 1 235 ? 62.381 47.279 38.945 1.00 29.01 232 PRO C C 1
ATOM 6072 O O . PRO C 1 235 ? 61.479 46.616 39.480 1.00 25.85 232 PRO C O 1
ATOM 6076 N N . LYS C 1 236 ? 62.568 47.350 37.618 1.00 35.49 233 LYS C N 1
ATOM 6077 C CA . LYS C 1 236 ? 61.869 46.519 36.636 1.00 47.24 233 LYS C CA 1
ATOM 6078 C C . LYS C 1 236 ? 61.851 45.042 37.011 1.00 44.58 233 LYS C C 1
ATOM 6079 O O . LYS C 1 236 ? 60.833 44.374 36.806 1.00 47.42 233 LYS C O 1
ATOM 6093 N N . ALA C 1 238 ? 62.116 43.409 39.876 1.00 16.97 235 ALA C N 1
ATOM 6094 C CA . ALA C 1 238 ? 61.938 43.190 41.304 1.00 14.11 235 ALA C CA 1
ATOM 6095 C C . ALA C 1 238 ? 60.664 42.395 41.625 1.00 13.29 235 ALA C C 1
ATOM 6096 O O . ALA C 1 238 ? 60.155 42.480 42.744 1.00 16.75 235 ALA C O 1
ATOM 6098 N N . LEU C 1 239 ? 60.175 41.599 40.677 1.00 13.85 236 LEU C N 1
ATOM 6099 C CA . LEU C 1 239 ? 58.864 40.970 40.857 1.00 11.76 236 LEU C CA 1
ATOM 6100 C C . LEU C 1 239 ? 58.868 40.003 42.040 1.00 10.35 236 LEU C C 1
ATOM 6101 O O . LEU C 1 239 ? 58.032 40.128 42.953 1.00 13.77 236 LEU C O 1
ATOM 6106 N N . SER C 1 240 ? 59.775 38.999 42.029 1.00 9.77 237 SER C N 1
ATOM 6107 C CA . SER C 1 240 ? 59.719 37.976 43.086 1.00 9.84 237 SER C CA 1
ATOM 6108 C C . SER C 1 240 ? 59.925 38.588 44.458 1.00 12.06 237 SER C C 1
ATOM 6109 O O . SER C 1 240 ? 59.259 38.201 45.448 1.00 9.86 237 SER C O 1
ATOM 6112 N N . GLY C 1 241 ? 60.876 39.509 44.563 1.00 12.69 238 GLY C N 1
ATOM 6113 C CA . GLY C 1 241 ? 61.085 40.146 45.846 1.00 9.58 238 GLY C CA 1
ATOM 6114 C C . GLY C 1 241 ? 59.858 40.921 46.281 1.00 10.05 238 GLY C C 1
ATOM 6115 O O . GLY C 1 241 ? 59.556 40.984 47.471 1.00 9.40 238 GLY C O 1
ATOM 6116 N N . SER C 1 242 ? 59.177 41.556 45.330 1.00 9.18 239 SER C N 1
ATOM 6117 C CA . SER C 1 242 ? 57.975 42.314 45.678 1.00 10.29 239 SER C CA 1
ATOM 6118 C C . SER C 1 242 ? 56.868 41.387 46.149 1.00 9.87 239 SER C C 1
ATOM 6119 O O . SER C 1 242 ? 56.140 41.718 47.081 1.00 9.64 239 SER C O 1
ATOM 6122 N N . LEU C 1 243 ? 56.726 40.220 45.503 1.00 8.98 240 LEU C N 1
ATOM 6123 C CA . LEU C 1 243 ? 55.727 39.240 45.946 1.00 8.69 240 LEU C CA 1
ATOM 6124 C C . LEU C 1 243 ? 56.042 38.713 47.337 1.00 9.14 240 LEU C C 1
ATOM 6125 O O . LEU C 1 243 ? 55.112 38.475 48.129 1.00 9.58 240 LEU C O 1
ATOM 6130 N N . ALA C 1 244 ? 57.337 38.514 47.668 1.00 8.70 241 ALA C N 1
ATOM 6131 C CA . ALA C 1 244 ? 57.662 38.077 49.026 1.00 8.67 241 ALA C CA 1
ATOM 6132 C C . ALA C 1 244 ? 57.220 39.118 50.059 1.00 9.50 241 ALA C C 1
ATOM 6133 O O . ALA C 1 244 ? 56.685 38.772 51.121 1.00 8.78 241 ALA C O 1
ATOM 6135 N N . CYS C 1 245 ? 57.513 40.398 49.805 1.00 9.52 242 CYS C N 1
ATOM 6136 C CA . CYS C 1 245 ? 57.113 41.422 50.773 1.00 9.74 242 CYS C CA 1
ATOM 6137 C C . CYS C 1 245 ? 55.600 41.479 50.909 1.00 8.39 242 CYS C C 1
ATOM 6138 O O . CYS C 1 245 ? 55.081 41.662 52.022 1.00 9.78 242 CYS C O 1
ATOM 6141 N N . ALA C 1 246 ? 54.879 41.345 49.781 1.00 8.35 243 ALA C N 1
ATOM 6142 C CA . ALA C 1 246 ? 53.427 41.350 49.836 1.00 8.28 243 ALA C CA 1
ATOM 6143 C C . ALA C 1 246 ? 52.918 40.186 50.683 1.00 8.28 243 ALA C C 1
ATOM 6144 O O . ALA C 1 246 ? 51.935 40.332 51.419 1.00 9.77 243 ALA C O 1
ATOM 6146 N N . THR C 1 247 ? 53.567 39.013 50.574 1.00 8.34 244 THR C N 1
ATOM 6147 C CA . THR C 1 247 ? 53.133 37.838 51.326 1.00 8.39 244 THR C CA 1
ATOM 6148 C C . THR C 1 247 ? 53.348 38.055 52.809 1.00 10.70 244 THR C C 1
ATOM 6149 O O . THR C 1 247 ? 52.469 37.753 53.626 1.00 9.35 244 THR C O 1
ATOM 6153 N N . ILE C 1 248 ? 54.489 38.638 53.166 1.00 8.45 245 ILE C N 1
ATOM 6154 C CA . ILE C 1 248 ? 54.784 38.890 54.569 1.00 8.54 245 ILE C CA 1
ATOM 6155 C C . ILE C 1 248 ? 53.784 39.878 55.133 1.00 8.52 245 ILE C C 1
ATOM 6156 O O . ILE C 1 248 ? 53.216 39.664 56.206 1.00 8.91 245 ILE C O 1
ATOM 6161 N N . ALA C 1 249 ? 53.491 40.936 54.387 1.00 9.47 246 ALA C N 1
ATOM 6162 C CA . ALA C 1 249 ? 52.488 41.913 54.837 1.00 8.41 246 ALA C CA 1
ATOM 6163 C C . ALA C 1 249 ? 51.091 41.294 54.943 1.00 8.50 246 ALA C C 1
ATOM 6164 O O . ALA C 1 249 ? 50.369 41.565 55.906 1.00 10.88 246 ALA C O 1
ATOM 6166 N N . ALA C 1 250 ? 50.692 40.460 53.973 1.00 8.40 247 ALA C N 1
ATOM 6167 C CA . ALA C 1 250 ? 49.373 39.843 54.063 1.00 8.50 247 ALA C CA 1
ATOM 6168 C C . ALA C 1 250 ? 49.309 38.885 55.241 1.00 8.68 247 ALA C C 1
ATOM 6169 O O . ALA C 1 250 ? 48.264 38.774 55.889 1.00 10.65 247 ALA C O 1
ATOM 6179 N N . LYS C 1 252 ? 50.714 39.279 57.959 1.00 10.03 249 LYS C N 1
ATOM 6180 C CA . LYS C 1 252 ? 50.617 40.175 59.099 1.00 10.69 249 LYS C CA 1
ATOM 6181 C C . LYS C 1 252 ? 49.344 41.006 59.071 1.00 10.71 249 LYS C C 1
ATOM 6182 O O . LYS C 1 252 ? 49.188 41.928 59.885 1.00 13.29 249 LYS C O 1
ATOM 6188 N N . GLY C 1 253 ? 48.431 40.701 58.156 1.00 10.12 250 GLY C N 1
ATOM 6189 C CA . GLY C 1 253 ? 47.086 41.230 58.205 1.00 13.60 250 GLY C CA 1
ATOM 6190 C C . GLY C 1 253 ? 46.904 42.593 57.581 1.00 10.49 250 GLY C C 1
ATOM 6191 O O . GLY C 1 253 ? 45.881 43.231 57.848 1.00 11.61 250 GLY C O 1
ATOM 6192 N N . ALA C 1 254 ? 47.828 43.043 56.741 1.00 8.73 251 ALA C N 1
ATOM 6193 C CA . ALA C 1 254 ? 47.625 44.322 56.077 1.00 8.62 251 ALA C CA 1
ATOM 6194 C C . ALA C 1 254 ? 46.406 44.246 55.160 1.00 10.27 251 ALA C C 1
ATOM 6195 O O . ALA C 1 254 ? 46.352 43.427 54.222 1.00 12.00 251 ALA C O 1
ATOM 6197 N N . GLN C 1 255 ? 45.439 45.135 55.382 1.00 9.23 252 GLN C N 1
ATOM 6198 C CA . GLN C 1 255 ? 44.164 44.994 54.687 1.00 9.24 252 GLN C CA 1
ATOM 6199 C C . GLN C 1 255 ? 44.222 45.460 53.238 1.00 8.66 252 GLN C C 1
ATOM 6200 O O . GLN C 1 255 ? 43.386 45.029 52.428 1.00 9.71 252 GLN C O 1
ATOM 6206 N N . ILE C 1 256 ? 45.150 46.367 52.913 1.00 9.34 253 ILE C N 1
ATOM 6207 C CA . ILE C 1 256 ? 45.302 46.865 51.540 1.00 8.45 253 ILE C CA 1
ATOM 6208 C C . ILE C 1 256 ? 46.771 46.714 51.164 1.00 8.62 253 ILE C C 1
ATOM 6209 O O . ILE C 1 256 ? 47.636 47.197 51.896 1.00 9.87 253 ILE C O 1
ATOM 6214 N N . ILE C 1 257 ? 47.055 46.065 50.036 1.00 11.34 254 ILE C N 1
ATOM 6215 C CA . ILE C 1 257 ? 48.428 45.905 49.540 1.00 8.26 254 ILE C CA 1
ATOM 6216 C C . ILE C 1 257 ? 48.495 46.529 48.165 1.00 8.75 254 ILE C C 1
ATOM 6217 O O . ILE C 1 257 ? 47.777 46.114 47.253 1.00 9.36 254 ILE C O 1
ATOM 6222 N N . ARG C 1 258 ? 49.368 47.516 48.016 1.00 8.34 255 ARG C N 1
ATOM 6223 C CA . ARG C 1 258 ? 49.389 48.385 46.842 1.00 8.84 255 ARG C CA 1
ATOM 6224 C C . ARG C 1 258 ? 50.544 47.924 45.970 1.00 8.54 255 ARG C C 1
ATOM 6225 O O . ARG C 1 258 ? 51.694 47.963 46.422 1.00 8.54 255 ARG C O 1
ATOM 6233 N N . VAL C 1 259 ? 50.276 47.517 44.720 1.00 8.66 256 VAL C N 1
ATOM 6234 C CA . VAL C 1 259 ? 51.288 46.847 43.911 1.00 8.86 256 VAL C CA 1
ATOM 6235 C C . VAL C 1 259 ? 51.216 47.261 42.452 1.00 10.99 256 VAL C C 1
ATOM 6236 O O . VAL C 1 259 ? 50.167 47.646 41.939 1.00 10.61 256 VAL C O 1
ATOM 6240 N N . HIS C 1 260 ? 52.348 47.079 41.768 1.00 9.22 257 HIS C N 1
ATOM 6241 C CA . HIS C 1 260 ? 52.383 47.135 40.307 1.00 11.10 257 HIS C CA 1
ATOM 6242 C C . HIS C 1 260 ? 51.904 45.831 39.680 1.00 12.20 257 HIS C C 1
ATOM 6243 O O . HIS C 1 260 ? 51.152 45.863 38.703 1.00 13.47 257 HIS C O 1
ATOM 6250 N N . ASP C 1 261 ? 52.342 44.680 40.212 1.00 10.50 258 ASP C N 1
ATOM 6251 C CA . ASP C 1 261 ? 52.151 43.376 39.562 1.00 10.52 258 ASP C CA 1
ATOM 6252 C C . ASP C 1 261 ? 50.902 42.748 40.162 1.00 9.73 258 ASP C C 1
ATOM 6253 O O . ASP C 1 261 ? 50.956 41.836 40.992 1.00 12.27 258 ASP C O 1
ATOM 6258 N N . PHE C 1 262 ? 49.763 43.264 39.712 1.00 9.44 259 PHE C N 1
ATOM 6259 C CA . PHE C 1 262 ? 48.511 42.931 40.379 1.00 9.30 259 PHE C CA 1
ATOM 6260 C C . PHE C 1 262 ? 48.055 41.502 40.089 1.00 12.73 259 PHE C C 1
ATOM 6261 O O . PHE C 1 262 ? 47.460 40.881 40.966 1.00 12.63 259 PHE C O 1
ATOM 6269 N N . GLU C 1 263 ? 48.317 40.948 38.898 1.00 12.66 260 GLU C N 1
ATOM 6270 C CA . GLU C 1 263 ? 47.863 39.573 38.640 1.00 13.10 260 GLU C CA 1
ATOM 6271 C C . GLU C 1 263 ? 48.557 38.583 39.582 1.00 13.16 260 GLU C C 1
ATOM 6272 O O . GLU C 1 263 ? 47.907 37.732 40.212 1.00 13.80 260 GLU C O 1
ATOM 6278 N N . GLN C 1 264 ? 49.878 38.706 39.706 1.00 11.49 261 GLN C N 1
ATOM 6279 C CA . GLN C 1 264 ? 50.637 37.817 40.573 1.00 11.75 261 GLN C CA 1
ATOM 6280 C C . GLN C 1 264 ? 50.292 38.044 42.034 1.00 12.95 261 GLN C C 1
ATOM 6281 O O . GLN C 1 264 ? 50.243 37.080 42.819 1.00 10.70 261 GLN C O 1
ATOM 6287 N N . THR C 1 265 ? 49.973 39.290 42.410 1.00 8.97 262 THR C N 1
ATOM 6288 C CA . THR C 1 265 ? 49.680 39.572 43.809 1.00 8.76 262 THR C CA 1
ATOM 6289 C C . THR C 1 265 ? 48.332 38.988 44.215 1.00 9.08 262 THR C C 1
ATOM 6290 O O . THR C 1 265 ? 48.156 38.608 45.378 1.00 10.43 262 THR C O 1
ATOM 6302 N N . ASP C 1 267 ? 47.344 36.113 43.353 1.00 11.60 264 ASP C N 1
ATOM 6303 C CA . ASP C 1 267 ? 47.631 34.731 43.707 1.00 13.01 264 ASP C CA 1
ATOM 6304 C C . ASP C 1 267 ? 48.201 34.675 45.108 1.00 10.72 264 ASP C C 1
ATOM 6305 O O . ASP C 1 267 ? 47.859 33.779 45.899 1.00 12.53 264 ASP C O 1
ATOM 6310 N N . ILE C 1 268 ? 49.127 35.588 45.418 1.00 8.86 265 ILE C N 1
ATOM 6311 C CA . ILE C 1 268 ? 49.744 35.470 46.747 1.00 9.25 265 ILE C CA 1
ATOM 6312 C C . ILE C 1 268 ? 48.727 35.801 47.844 1.00 10.00 265 ILE C C 1
ATOM 6313 O O . ILE C 1 268 ? 48.750 35.191 48.917 1.00 9.46 265 ILE C O 1
ATOM 6318 N N A VAL C 1 269 ? 47.788 36.741 47.622 0.85 10.22 266 VAL C N 1
ATOM 6319 N N B VAL C 1 269 ? 47.783 36.698 47.571 0.15 10.78 266 VAL C N 1
ATOM 6320 C CA A VAL C 1 269 ? 46.865 36.968 48.747 0.85 12.26 266 VAL C CA 1
ATOM 6321 C CA B VAL C 1 269 ? 46.816 37.046 48.602 0.15 11.31 266 VAL C CA 1
ATOM 6322 C C A VAL C 1 269 ? 45.889 35.793 48.904 0.85 10.43 266 VAL C C 1
ATOM 6323 C C B VAL C 1 269 ? 45.828 35.898 48.842 0.15 11.20 266 VAL C C 1
ATOM 6324 O O A VAL C 1 269 ? 45.457 35.500 50.024 0.85 12.48 266 VAL C O 1
ATOM 6325 O O B VAL C 1 269 ? 45.331 35.721 49.961 0.15 11.78 266 VAL C O 1
ATOM 6332 N N . LYS C 1 270 ? 45.569 35.078 47.820 1.00 10.49 267 LYS C N 1
ATOM 6333 C CA . LYS C 1 270 ? 44.710 33.891 47.968 1.00 9.60 267 LYS C CA 1
ATOM 6334 C C . LYS C 1 270 ? 45.397 32.799 48.806 1.00 9.62 267 LYS C C 1
ATOM 6335 O O . LYS C 1 270 ? 44.753 32.134 49.633 1.00 11.14 267 LYS C O 1
ATOM 6341 N N . VAL C 1 271 ? 46.698 32.598 48.596 1.00 9.28 268 VAL C N 1
ATOM 6342 C CA . VAL C 1 271 ? 47.465 31.642 49.385 1.00 9.31 268 VAL C CA 1
ATOM 6343 C C . VAL C 1 271 ? 47.517 32.080 50.828 1.00 9.27 268 VAL C C 1
ATOM 6344 O O . VAL C 1 271 ? 47.292 31.272 51.743 1.00 11.20 268 VAL C O 1
ATOM 6348 N N . CYS C 1 272 ? 47.767 33.375 51.065 1.00 9.07 269 CYS C N 1
ATOM 6349 C CA . CYS C 1 272 ? 47.827 33.859 52.453 1.00 9.07 269 CYS C CA 1
ATOM 6350 C C . CYS C 1 272 ? 46.489 33.682 53.153 1.00 9.31 269 CYS C C 1
ATOM 6351 O O . CYS C 1 272 ? 46.435 33.262 54.325 1.00 9.49 269 CYS C O 1
ATOM 6354 N N . GLN C 1 273 ? 45.402 34.004 52.449 1.00 9.70 270 GLN C N 1
ATOM 6355 C CA . GLN C 1 273 ? 44.074 33.884 53.033 1.00 10.68 270 GLN C CA 1
ATOM 6356 C C . GLN C 1 273 ? 43.762 32.429 53.341 1.00 9.98 270 GLN C C 1
ATOM 6357 O O . GLN C 1 273 ? 43.237 32.133 54.415 1.00 10.25 270 GLN C O 1
ATOM 6363 N N . ALA C 1 274 ? 44.147 31.502 52.445 1.00 9.98 271 ALA C N 1
ATOM 6364 C CA . ALA C 1 274 ? 43.972 30.087 52.755 1.00 12.60 271 ALA C CA 1
ATOM 6365 C C . ALA C 1 274 ? 44.749 29.700 53.997 1.00 10.70 271 ALA C C 1
ATOM 6366 O O . ALA C 1 274 ? 44.256 28.916 54.815 1.00 10.75 271 ALA C O 1
ATOM 6368 N N . THR C 1 275 ? 45.962 30.238 54.166 1.00 10.04 272 THR C N 1
ATOM 6369 C CA . THR C 1 275 ? 46.766 29.879 55.330 1.00 10.12 272 THR C CA 1
ATOM 6370 C C . THR C 1 275 ? 46.171 30.471 56.610 1.00 10.30 272 THR C C 1
ATOM 6371 O O . THR C 1 275 ? 46.044 29.777 57.640 1.00 10.63 272 THR C O 1
ATOM 6375 N N . LEU C 1 276 ? 45.745 31.736 56.542 1.00 10.14 273 LEU C N 1
ATOM 6376 C CA . LEU C 1 276 ? 45.161 32.373 57.712 1.00 10.33 273 LEU C CA 1
ATOM 6377 C C . LEU C 1 276 ? 43.867 31.675 58.149 1.00 13.53 273 LEU C C 1
ATOM 6378 O O . LEU C 1 276 ? 43.583 31.608 59.353 1.00 12.62 273 LEU C O 1
ATOM 6383 N N . GLU C 1 277 ? 43.087 31.161 57.183 1.00 10.88 274 GLU C N 1
ATOM 6384 C CA . GLU C 1 277 ? 41.838 30.470 57.501 1.00 11.55 274 GLU C CA 1
ATOM 6385 C C . GLU C 1 277 ? 42.071 29.194 58.289 1.00 11.74 274 GLU C C 1
ATOM 6386 O O . GLU C 1 277 ? 41.164 28.730 59.004 1.00 12.58 274 GLU C O 1
ATOM 6392 N N . GLN C 1 278 ? 43.270 28.628 58.197 1.00 11.55 275 GLN C N 1
ATOM 6393 C CA . GLN C 1 278 ? 43.614 27.432 58.951 1.00 12.87 275 GLN C CA 1
ATOM 6394 C C . GLN C 1 278 ? 44.582 27.729 60.093 1.00 12.60 275 GLN C C 1
ATOM 6395 O O . GLN C 1 278 ? 45.240 26.807 60.600 1.00 12.07 275 GLN C O 1
ATOM 6401 N N . SER C 1 279 ? 44.661 29.002 60.517 1.00 11.68 276 SER C N 1
ATOM 6402 C CA . SER C 1 279 ? 45.621 29.373 61.536 1.00 13.37 276 SER C CA 1
ATOM 6403 C C . SER C 1 279 ? 44.926 29.453 62.878 1.00 13.47 276 SER C C 1
ATOM 6404 O O . SER C 1 279 ? 43.785 29.942 62.966 1.00 15.26 276 SER C O 1
ATOM 6407 N N . PRO C 1 280 ? 45.565 29.017 63.911 1.00 14.66 277 PRO C N 1
ATOM 6408 C CA . PRO C 1 280 ? 44.960 29.141 65.243 1.00 14.24 277 PRO C CA 1
ATOM 6409 C C . PRO C 1 280 ? 45.015 30.568 65.743 1.00 23.70 277 PRO C C 1
ATOM 6410 O O . PRO C 1 280 ? 45.598 31.447 65.102 1.00 25.41 277 PRO C O 1
ATOM 6414 N N . HIS C 1 281 ? 44.427 30.783 66.901 1.00 25.65 278 HIS C N 1
ATOM 6415 C CA . HIS C 1 281 ? 44.499 32.042 67.629 1.00 38.38 278 HIS C CA 1
ATOM 6416 C C . HIS C 1 281 ? 44.451 31.705 69.113 1.00 45.96 278 HIS C C 1
ATOM 6417 O O . HIS C 1 281 ? 44.724 32.543 69.956 1.00 51.09 278 HIS C O 1
ATOM 6424 N N . ALA D 1 3 ? 71.824 27.453 65.934 1.00 56.56 0 ALA D N 1
ATOM 6425 C CA . ALA D 1 3 ? 71.519 27.010 64.580 1.00 47.71 0 ALA D CA 1
ATOM 6426 C C . ALA D 1 3 ? 72.270 25.725 64.310 1.00 46.60 0 ALA D C 1
ATOM 6427 O O . ALA D 1 3 ? 73.466 25.623 64.609 1.00 47.45 0 ALA D O 1
ATOM 6437 N N . LYS D 1 5 ? 74.184 22.479 62.624 1.00 37.96 2 LYS D N 1
ATOM 6438 C CA . LYS D 1 5 ? 75.215 22.238 61.627 1.00 38.61 2 LYS D CA 1
ATOM 6439 C C . LYS D 1 5 ? 74.968 20.872 61.008 1.00 37.65 2 LYS D C 1
ATOM 6440 O O . LYS D 1 5 ? 75.025 19.855 61.704 1.00 41.64 2 LYS D O 1
ATOM 6446 N N . LEU D 1 6 ? 74.685 20.854 59.713 1.00 28.79 3 LEU D N 1
ATOM 6447 C CA . LEU D 1 6 ? 74.510 19.615 58.975 1.00 24.04 3 LEU D CA 1
ATOM 6448 C C . LEU D 1 6 ? 75.863 19.110 58.467 1.00 23.63 3 LEU D C 1
ATOM 6449 O O . LEU D 1 6 ? 76.599 19.853 57.825 1.00 28.84 3 LEU D O 1
ATOM 6454 N N . ILE D 1 7 ? 76.181 17.846 58.732 1.00 22.19 4 ILE D N 1
ATOM 6455 C CA . ILE D 1 7 ? 77.469 17.254 58.383 1.00 25.48 4 ILE D CA 1
ATOM 6456 C C . ILE D 1 7 ? 77.250 16.067 57.456 1.00 27.89 4 ILE D C 1
ATOM 6457 O O . ILE D 1 7 ? 76.498 15.147 57.795 1.00 28.52 4 ILE D O 1
ATOM 6462 N N . SER D 1 8 ? 77.947 16.062 56.309 1.00 25.89 5 SER D N 1
ATOM 6463 C CA . SER D 1 8 ? 77.962 14.908 55.398 1.00 26.86 5 SER D CA 1
ATOM 6464 C C . SER D 1 8 ? 79.419 14.587 55.098 1.00 29.32 5 SER D C 1
ATOM 6465 O O . SER D 1 8 ? 80.002 15.155 54.170 1.00 27.05 5 SER D O 1
ATOM 6468 N N . LYS D 1 9 ? 79.998 13.676 55.879 1.00 29.05 6 LYS D N 1
ATOM 6469 C CA . LYS D 1 9 ? 81.388 13.291 55.688 1.00 33.49 6 LYS D CA 1
ATOM 6470 C C . LYS D 1 9 ? 82.272 14.531 55.617 1.00 37.82 6 LYS D C 1
ATOM 6471 O O . LYS D 1 9 ? 82.426 15.241 56.620 1.00 35.63 6 LYS D O 1
ATOM 6477 N N . ASN D 1 10 ? 82.803 14.833 54.426 1.00 36.21 7 ASN D N 1
ATOM 6478 C CA . ASN D 1 10 ? 83.733 15.947 54.263 1.00 41.04 7 ASN D CA 1
ATOM 6479 C C . ASN D 1 10 ? 83.048 17.314 54.153 1.00 37.33 7 ASN D C 1
ATOM 6480 O O . ASN D 1 10 ? 83.746 18.333 54.192 1.00 43.15 7 ASN D O 1
ATOM 6485 N N . LYS D 1 11 ? 81.720 17.375 54.027 1.00 27.56 8 LYS D N 1
ATOM 6486 C CA . LYS D 1 11 ? 80.987 18.613 53.809 1.00 28.74 8 LYS D CA 1
ATOM 6487 C C . LYS D 1 11 ? 80.234 19.027 55.066 1.00 31.02 8 LYS D C 1
ATOM 6488 O O . LYS D 1 11 ? 79.868 18.204 55.901 1.00 34.82 8 LYS D O 1
ATOM 6494 N N . SER D 1 12 ? 79.982 20.324 55.173 1.00 29.45 9 SER D N 1
ATOM 6495 C CA . SER D 1 12 ? 79.315 20.891 56.331 1.00 31.46 9 SER D CA 1
ATOM 6496 C C . SER D 1 12 ? 78.492 22.097 55.887 1.00 27.83 9 SER D C 1
ATOM 6497 O O . SER D 1 12 ? 78.955 22.899 55.075 1.00 33.11 9 SER D O 1
ATOM 6500 N N A LEU D 1 13 ? 77.262 22.186 56.394 0.42 25.90 10 LEU D N 1
ATOM 6501 N N B LEU D 1 13 ? 77.273 22.225 56.432 0.58 25.90 10 LEU D N 1
ATOM 6502 C CA A LEU D 1 13 ? 76.361 23.296 56.128 0.42 25.56 10 LEU D CA 1
ATOM 6503 C CA B LEU D 1 13 ? 76.350 23.306 56.088 0.58 25.41 10 LEU D CA 1
ATOM 6504 C C A LEU D 1 13 ? 75.829 23.828 57.449 0.42 26.67 10 LEU D C 1
ATOM 6505 C C B LEU D 1 13 ? 75.641 23.837 57.327 0.58 26.14 10 LEU D C 1
ATOM 6506 O O A LEU D 1 13 ? 75.517 23.053 58.361 0.42 29.13 10 LEU D O 1
ATOM 6507 O O B LEU D 1 13 ? 74.976 23.072 58.033 0.58 25.94 10 LEU D O 1
ATOM 6516 N N . LEU D 1 14 ? 75.740 25.149 57.559 1.00 23.65 11 LEU D N 1
ATOM 6517 C CA . LEU D 1 14 ? 75.163 25.790 58.735 1.00 23.89 11 LEU D CA 1
ATOM 6518 C C . LEU D 1 14 ? 73.714 26.194 58.455 1.00 25.86 11 LEU D C 1
ATOM 6519 O O . LEU D 1 14 ? 73.451 27.081 57.636 1.00 27.61 11 LEU D O 1
ATOM 6524 N N . LEU D 1 15 ? 72.774 25.556 59.145 1.00 21.68 12 LEU D N 1
ATOM 6525 C CA . LEU D 1 15 ? 71.347 25.785 58.875 1.00 24.66 12 LEU D CA 1
ATOM 6526 C C . LEU D 1 15 ? 70.795 26.920 59.732 1.00 25.95 12 LEU D C 1
ATOM 6527 O O . LEU D 1 15 ? 69.893 26.737 60.547 1.00 30.26 12 LEU D O 1
ATOM 6532 N N . ASP D 1 16 ? 71.345 28.117 59.533 1.00 20.97 13 ASP D N 1
ATOM 6533 C CA . ASP D 1 16 ? 70.978 29.291 60.334 1.00 22.22 13 ASP D CA 1
ATOM 6534 C C . ASP D 1 16 ? 70.001 30.206 59.610 1.00 23.53 13 ASP D C 1
ATOM 6535 O O . ASP D 1 16 ? 69.818 31.363 60.003 1.00 25.61 13 ASP D O 1
ATOM 6540 N N . ARG D 1 17 ? 69.399 29.708 58.548 1.00 23.34 14 ARG D N 1
ATOM 6541 C CA . ARG D 1 17 ? 68.585 30.476 57.618 1.00 20.96 14 ARG D CA 1
ATOM 6542 C C . ARG D 1 17 ? 67.982 29.454 56.675 1.00 16.55 14 ARG D C 1
ATOM 6543 O O . ARG D 1 17 ? 68.314 28.269 56.734 1.00 19.34 14 ARG D O 1
ATOM 6551 N N . SER D 1 18 ? 67.098 29.910 55.787 1.00 15.60 15 SER D N 1
ATOM 6552 C CA . SER D 1 18 ? 66.490 28.976 54.835 1.00 14.07 15 SER D CA 1
ATOM 6553 C C . SER D 1 18 ? 67.439 28.759 53.668 1.00 15.07 15 SER D C 1
ATOM 6554 O O . SER D 1 18 ? 67.943 29.721 53.078 1.00 18.90 15 SER D O 1
ATOM 6557 N N . HIS D 1 19 ? 67.699 27.497 53.365 1.00 14.94 16 HIS D N 1
ATOM 6558 C CA . HIS D 1 19 ? 68.514 27.092 52.230 1.00 14.53 16 HIS D CA 1
ATOM 6559 C C . HIS D 1 19 ? 67.583 26.561 51.157 1.00 14.50 16 HIS D C 1
ATOM 6560 O O . HIS D 1 19 ? 66.571 25.923 51.463 1.00 16.24 16 HIS D O 1
ATOM 6567 N N . VAL D 1 20 ? 67.926 26.805 49.887 1.00 12.36 17 VAL D N 1
ATOM 6568 C CA . VAL D 1 20 ? 67.074 26.338 48.793 1.00 11.62 17 VAL D CA 1
ATOM 6569 C C . VAL D 1 20 ? 67.608 25.012 48.269 1.00 11.64 17 VAL D C 1
ATOM 6570 O O . VAL D 1 20 ? 68.818 24.831 48.085 1.00 12.36 17 VAL D O 1
ATOM 6582 N N . GLY D 1 22 ? 67.103 22.757 44.947 1.00 11.87 19 GLY D N 1
ATOM 6583 C CA . GLY D 1 22 ? 66.523 22.853 43.615 1.00 12.12 19 GLY D CA 1
ATOM 6584 C C . GLY D 1 22 ? 66.240 21.455 43.100 1.00 13.66 19 GLY D C 1
ATOM 6585 O O . GLY D 1 22 ? 67.044 20.543 43.270 1.00 16.50 19 GLY D O 1
ATOM 6586 N N . ILE D 1 23 ? 65.071 21.298 42.478 1.00 12.44 20 ILE D N 1
ATOM 6587 C CA . ILE D 1 23 ? 64.634 20.020 41.923 1.00 13.03 20 ILE D CA 1
ATOM 6588 C C . ILE D 1 23 ? 65.197 19.874 40.520 1.00 14.23 20 ILE D C 1
ATOM 6589 O O . ILE D 1 23 ? 64.808 20.598 39.594 1.00 14.60 20 ILE D O 1
ATOM 6594 N N . LEU D 1 24 ? 66.080 18.894 40.336 1.00 15.23 21 LEU D N 1
ATOM 6595 C CA . LEU D 1 24 ? 66.658 18.600 39.035 1.00 23.56 21 LEU D CA 1
ATOM 6596 C C . LEU D 1 24 ? 65.934 17.347 38.540 1.00 27.48 21 LEU D C 1
ATOM 6597 O O . LEU D 1 24 ? 66.225 16.237 38.990 1.00 31.19 21 LEU D O 1
ATOM 6602 N N . ASN D 1 25 ? 64.956 17.515 37.670 1.00 41.92 22 ASN D N 1
ATOM 6603 C CA . ASN D 1 25 ? 64.292 16.346 37.105 1.00 48.58 22 ASN D CA 1
ATOM 6604 C C . ASN D 1 25 ? 65.115 15.802 35.939 1.00 40.36 22 ASN D C 1
ATOM 6605 O O . ASN D 1 25 ? 65.569 16.554 35.069 1.00 39.63 22 ASN D O 1
ATOM 6607 N N . VAL D 1 26 ? 65.333 14.496 35.947 1.00 36.78 23 VAL D N 1
ATOM 6608 C CA . VAL D 1 26 ? 66.150 13.865 34.922 1.00 40.46 23 VAL D CA 1
ATOM 6609 C C . VAL D 1 26 ? 65.285 12.857 34.177 1.00 47.72 23 VAL D C 1
ATOM 6610 O O . VAL D 1 26 ? 65.738 11.760 33.836 1.00 53.24 23 VAL D O 1
ATOM 6614 N N . THR D 1 27 ? 64.021 13.230 33.926 1.00 49.62 24 THR D N 1
ATOM 6615 C CA . THR D 1 27 ? 62.975 12.498 33.209 1.00 58.02 24 THR D CA 1
ATOM 6616 C C . THR D 1 27 ? 63.103 12.728 31.704 1.00 63.01 24 THR D C 1
ATOM 6617 O O . THR D 1 27 ? 63.071 13.883 31.263 1.00 67.16 24 THR D O 1
ATOM 6621 N N . PRO D 1 28 ? 63.214 11.671 30.870 1.00 63.95 25 PRO D N 1
ATOM 6622 C CA . PRO D 1 28 ? 63.276 11.834 29.408 1.00 64.47 25 PRO D CA 1
ATOM 6623 C C . PRO D 1 28 ? 62.016 12.471 28.809 1.00 63.98 25 PRO D C 1
ATOM 6624 O O . PRO D 1 28 ? 62.067 12.972 27.678 1.00 63.40 25 PRO D O 1
ATOM 6628 N N . PHE D 1 37 ? 64.445 18.888 27.777 1.00 38.67 34 PHE D N 1
ATOM 6629 C CA . PHE D 1 37 ? 65.620 18.055 27.536 1.00 38.48 34 PHE D CA 1
ATOM 6630 C C . PHE D 1 37 ? 66.341 17.793 28.844 1.00 43.38 34 PHE D C 1
ATOM 6631 O O . PHE D 1 37 ? 66.471 18.689 29.678 1.00 46.21 34 PHE D O 1
ATOM 6639 N N . THR D 1 38 ? 66.745 16.533 29.050 1.00 46.38 35 THR D N 1
ATOM 6640 C CA . THR D 1 38 ? 67.268 16.104 30.346 1.00 42.63 35 THR D CA 1
ATOM 6641 C C . THR D 1 38 ? 68.454 15.150 30.231 1.00 42.61 35 THR D C 1
ATOM 6642 O O . THR D 1 38 ? 68.841 14.552 31.243 1.00 44.00 35 THR D O 1
ATOM 6646 N N . HIS D 1 39 ? 69.030 14.978 29.041 1.00 33.11 36 HIS D N 1
ATOM 6647 C CA . HIS D 1 39 ? 70.280 14.247 28.885 1.00 33.87 36 HIS D CA 1
ATOM 6648 C C . HIS D 1 39 ? 71.364 14.882 29.754 1.00 32.31 36 HIS D C 1
ATOM 6649 O O . HIS D 1 39 ? 71.190 15.955 30.329 1.00 30.43 36 HIS D O 1
ATOM 6656 N N . LEU D 1 40 ? 72.495 14.192 29.862 1.00 27.06 37 LEU D N 1
ATOM 6657 C CA . LEU D 1 40 ? 73.479 14.573 30.869 1.00 24.00 37 LEU D CA 1
ATOM 6658 C C . LEU D 1 40 ? 73.894 16.039 30.725 1.00 26.08 37 LEU D C 1
ATOM 6659 O O . LEU D 1 40 ? 73.918 16.800 31.703 1.00 21.32 37 LEU D O 1
ATOM 6664 N N . ASP D 1 41 ? 74.187 16.466 29.498 1.00 28.31 38 ASP D N 1
ATOM 6665 C CA . ASP D 1 41 ? 74.656 17.838 29.314 1.00 28.89 38 ASP D CA 1
ATOM 6666 C C . ASP D 1 41 ? 73.589 18.864 29.697 1.00 24.09 38 ASP D C 1
ATOM 6667 O O . ASP D 1 41 ? 73.903 19.886 30.312 1.00 24.97 38 ASP D O 1
ATOM 6672 N N . ALA D 1 42 ? 72.328 18.614 29.358 1.00 23.94 39 ALA D N 1
ATOM 6673 C CA . ALA D 1 42 ? 71.283 19.577 29.717 1.00 27.16 39 ALA D CA 1
ATOM 6674 C C . ALA D 1 42 ? 71.032 19.589 31.222 1.00 25.43 39 ALA D C 1
ATOM 6675 O O . ALA D 1 42 ? 70.760 20.652 31.800 1.00 24.26 39 ALA D O 1
ATOM 6677 N N . ALA D 1 43 ? 71.160 18.433 31.883 1.00 24.14 40 ALA D N 1
ATOM 6678 C CA . ALA D 1 43 ? 71.012 18.418 33.336 1.00 22.53 40 ALA D CA 1
ATOM 6679 C C . ALA D 1 43 ? 72.126 19.199 34.004 1.00 21.60 40 ALA D C 1
ATOM 6680 O O . ALA D 1 43 ? 71.898 19.928 34.974 1.00 20.83 40 ALA D O 1
ATOM 6682 N N . LEU D 1 44 ? 73.340 19.060 33.495 1.00 19.86 41 LEU D N 1
ATOM 6683 C CA . LEU D 1 44 ? 74.466 19.773 34.074 1.00 18.57 41 LEU D CA 1
ATOM 6684 C C . LEU D 1 44 ? 74.338 21.273 33.861 1.00 20.60 41 LEU D C 1
ATOM 6685 O O . LEU D 1 44 ? 74.752 22.065 34.709 1.00 22.27 41 LEU D O 1
ATOM 6690 N N . LYS D 1 45 ? 73.826 21.680 32.700 1.00 22.54 42 LYS D N 1
ATOM 6691 C CA . LYS D 1 45 ? 73.606 23.098 32.468 1.00 24.41 42 LYS D CA 1
ATOM 6692 C C . LYS D 1 45 ? 72.641 23.678 33.496 1.00 22.70 42 LYS D C 1
ATOM 6693 O O . LYS D 1 45 ? 72.849 24.794 33.991 1.00 21.33 42 LYS D O 1
ATOM 6699 N N . GLN D 1 46 ? 71.605 22.915 33.881 1.00 19.13 43 GLN D N 1
ATOM 6700 C CA . GLN D 1 46 ? 70.668 23.446 34.869 1.00 19.18 43 GLN D CA 1
ATOM 6701 C C . GLN D 1 46 ? 71.275 23.438 36.255 1.00 17.81 43 GLN D C 1
ATOM 6702 O O . GLN D 1 46 ? 71.056 24.382 37.032 1.00 17.12 43 GLN D O 1
ATOM 6708 N N . ALA D 1 47 ? 72.056 22.401 36.564 1.00 16.73 44 ALA D N 1
ATOM 6709 C CA . ALA D 1 47 ? 72.823 22.388 37.797 1.00 15.70 44 ALA D CA 1
ATOM 6710 C C . ALA D 1 47 ? 73.699 23.623 37.931 1.00 17.22 44 ALA D C 1
ATOM 6711 O O . ALA D 1 47 ? 73.760 24.225 39.012 1.00 16.19 44 ALA D O 1
ATOM 6713 N N . GLU D 1 48 ? 74.424 23.995 36.860 1.00 17.03 45 GLU D N 1
ATOM 6714 C CA . GLU D 1 48 ? 75.323 25.136 37.006 1.00 17.69 45 GLU D CA 1
ATOM 6715 C C . GLU D 1 48 ? 74.533 26.420 37.266 1.00 18.51 45 GLU D C 1
ATOM 6716 O O . GLU D 1 48 ? 74.953 27.276 38.048 1.00 19.86 45 GLU D O 1
ATOM 6722 N N . LYS D 1 49 ? 73.359 26.542 36.657 1.00 17.91 46 LYS D N 1
ATOM 6723 C CA . LYS D 1 49 ? 72.466 27.661 36.943 1.00 18.05 46 LYS D CA 1
ATOM 6724 C C . LYS D 1 49 ? 72.050 27.697 38.412 1.00 18.68 46 LYS D C 1
ATOM 6725 O O . LYS D 1 49 ? 72.022 28.773 39.028 1.00 17.73 46 LYS D O 1
ATOM 6738 N N . VAL D 1 51 ? 73.806 26.414 40.938 1.00 17.28 48 VAL D N 1
ATOM 6739 C CA . VAL D 1 51 ? 74.989 26.789 41.708 1.00 15.72 48 VAL D CA 1
ATOM 6740 C C . VAL D 1 51 ? 75.196 28.303 41.674 1.00 16.73 48 VAL D C 1
ATOM 6741 O O . VAL D 1 51 ? 75.383 28.944 42.713 1.00 23.55 48 VAL D O 1
ATOM 6745 N N . LYS D 1 52 ? 75.137 28.897 40.481 1.00 17.68 49 LYS D N 1
ATOM 6746 C CA . LYS D 1 52 ? 75.348 30.337 40.336 1.00 19.49 49 LYS D CA 1
ATOM 6747 C C . LYS D 1 52 ? 74.307 31.145 41.108 1.00 19.75 49 LYS D C 1
ATOM 6748 O O . LYS D 1 52 ? 74.593 32.260 41.551 1.00 24.23 49 LYS D O 1
ATOM 6751 N N . ALA D 1 53 ? 73.082 30.628 41.230 1.00 21.38 50 ALA D N 1
ATOM 6752 C CA . ALA D 1 53 ? 72.018 31.362 41.901 1.00 17.62 50 ALA D CA 1
ATOM 6753 C C . ALA D 1 53 ? 72.131 31.307 43.415 1.00 17.90 50 ALA D C 1
ATOM 6754 O O . ALA D 1 53 ? 71.476 32.109 44.105 1.00 20.46 50 ALA D O 1
ATOM 6756 N N . GLY D 1 54 ? 72.934 30.382 43.939 1.00 18.84 51 GLY D N 1
ATOM 6757 C CA . GLY D 1 54 ? 73.093 30.227 45.361 1.00 16.81 51 GLY D CA 1
ATOM 6758 C C . GLY D 1 54 ? 72.312 29.084 45.970 1.00 15.85 51 GLY D C 1
ATOM 6759 O O . GLY D 1 54 ? 72.203 29.016 47.193 1.00 15.02 51 GLY D O 1
ATOM 6760 N N . VAL D 1 55 ? 71.814 28.166 45.160 1.00 14.46 52 VAL D N 1
ATOM 6761 C CA . VAL D 1 55 ? 71.132 26.985 45.685 1.00 13.77 52 VAL D CA 1
ATOM 6762 C C . VAL D 1 55 ? 72.117 26.135 46.505 1.00 15.42 52 VAL D C 1
ATOM 6763 O O . VAL D 1 55 ? 73.304 26.039 46.170 1.00 15.03 52 VAL D O 1
ATOM 6767 N N . SER D 1 56 ? 71.643 25.592 47.637 1.00 13.35 53 SER D N 1
ATOM 6768 C CA . SER D 1 56 ? 72.493 24.858 48.558 1.00 13.38 53 SER D CA 1
ATOM 6769 C C . SER D 1 56 ? 72.455 23.363 48.308 1.00 14.79 53 SER D C 1
ATOM 6770 O O . SER D 1 56 ? 73.427 22.662 48.618 1.00 13.85 53 SER D O 1
ATOM 6773 N N . PHE D 1 57 ? 71.342 22.846 47.808 1.00 13.07 54 PHE D N 1
ATOM 6774 C CA . PHE D 1 57 ? 71.226 21.414 47.501 1.00 13.17 54 PHE D CA 1
ATOM 6775 C C . PHE D 1 57 ? 70.675 21.238 46.094 1.00 13.18 54 PHE D C 1
ATOM 6776 O O . PHE D 1 57 ? 69.749 21.951 45.693 1.00 13.57 54 PHE D O 1
ATOM 6784 N N . ILE D 1 58 ? 71.161 20.223 45.397 1.00 13.34 55 ILE D N 1
ATOM 6785 C CA . ILE D 1 58 ? 70.599 19.818 44.108 1.00 14.55 55 ILE D CA 1
ATOM 6786 C C . ILE D 1 58 ? 69.942 18.462 44.306 1.00 18.01 55 ILE D C 1
ATOM 6787 O O . ILE D 1 58 ? 70.643 17.489 44.603 1.00 14.45 55 ILE D O 1
ATOM 6792 N N . ASP D 1 59 ? 68.604 18.389 44.157 1.00 14.66 56 ASP D N 1
ATOM 6793 C CA . ASP D 1 59 ? 67.846 17.159 44.406 1.00 15.61 56 ASP D CA 1
ATOM 6794 C C . ASP D 1 59 ? 67.623 16.410 43.090 1.00 16.31 56 ASP D C 1
ATOM 6795 O O . ASP D 1 59 ? 66.944 16.914 42.180 1.00 17.19 56 ASP D O 1
ATOM 6800 N N . ILE D 1 60 ? 68.133 15.186 43.020 1.00 16.92 57 ILE D N 1
ATOM 6801 C CA . ILE D 1 60 ? 68.130 14.383 41.799 1.00 17.74 57 ILE D CA 1
ATOM 6802 C C . ILE D 1 60 ? 67.188 13.228 42.013 1.00 22.17 57 ILE D C 1
ATOM 6803 O O . ILE D 1 60 ? 67.420 12.403 42.903 1.00 19.80 57 ILE D O 1
ATOM 6808 N N . GLY D 1 61 ? 66.168 13.112 41.164 1.00 20.22 58 GLY D N 1
ATOM 6809 C CA . GLY D 1 61 ? 65.238 12.012 41.296 1.00 28.85 58 GLY D CA 1
ATOM 6810 C C . GLY D 1 61 ? 65.010 11.367 39.952 1.00 33.11 58 GLY D C 1
ATOM 6811 O O . GLY D 1 61 ? 64.814 12.078 38.961 1.00 34.10 58 GLY D O 1
ATOM 6812 N N . GLY D 1 62 ? 65.085 10.040 39.901 1.00 35.88 59 GLY D N 1
ATOM 6813 C CA . GLY D 1 62 ? 64.848 9.262 38.703 1.00 41.30 59 GLY D CA 1
ATOM 6814 C C . GLY D 1 62 ? 63.465 8.667 38.630 1.00 49.01 59 GLY D C 1
ATOM 6815 O O . GLY D 1 62 ? 63.164 7.927 37.685 1.00 52.80 59 GLY D O 1
ATOM 6816 N N . GLU D 1 63 ? 62.624 8.952 39.621 1.00 50.91 60 GLU D N 1
ATOM 6817 C CA . GLU D 1 63 ? 61.207 8.611 39.614 1.00 56.77 60 GLU D CA 1
ATOM 6818 C C . GLU D 1 63 ? 60.492 9.710 40.390 1.00 62.58 60 GLU D C 1
ATOM 6819 O O . GLU D 1 63 ? 60.974 10.131 41.446 1.00 65.99 60 GLU D O 1
ATOM 6821 N N . SER D 1 64 ? 59.377 10.200 39.856 1.00 63.69 61 SER D N 1
ATOM 6822 C CA . SER D 1 64 ? 58.647 11.267 40.528 1.00 65.03 61 SER D CA 1
ATOM 6823 C C . SER D 1 64 ? 57.808 10.701 41.674 1.00 65.33 61 SER D C 1
ATOM 6824 O O . SER D 1 64 ? 57.303 9.572 41.610 1.00 65.55 61 SER D O 1
ATOM 6827 N N . THR D 1 65 ? 57.672 11.500 42.736 1.00 62.21 62 THR D N 1
ATOM 6828 C CA . THR D 1 65 ? 56.921 11.113 43.927 1.00 61.60 62 THR D CA 1
ATOM 6829 C C . THR D 1 65 ? 55.606 11.879 44.070 1.00 61.19 62 THR D C 1
ATOM 6830 O O . THR D 1 65 ? 54.961 11.799 45.123 1.00 60.52 62 THR D O 1
ATOM 6834 N N . ARG D 1 66 ? 55.190 12.621 43.046 1.00 59.69 63 ARG D N 1
ATOM 6835 C CA . ARG D 1 66 ? 53.832 13.142 43.047 1.00 58.39 63 ARG D CA 1
ATOM 6836 C C . ARG D 1 66 ? 52.851 11.981 42.964 1.00 65.01 63 ARG D C 1
ATOM 6837 O O . ARG D 1 66 ? 53.155 10.918 42.408 1.00 66.06 63 ARG D O 1
ATOM 6839 N N . PRO D 1 67 ? 51.675 12.178 43.555 1.00 67.35 64 PRO D N 1
ATOM 6840 C CA . PRO D 1 67 ? 50.624 11.173 43.466 1.00 69.03 64 PRO D CA 1
ATOM 6841 C C . PRO D 1 67 ? 50.306 10.900 42.006 1.00 65.51 64 PRO D C 1
ATOM 6842 O O . PRO D 1 67 ? 50.177 11.828 41.204 1.00 64.32 64 PRO D O 1
ATOM 6844 N N . GLY D 1 68 ? 50.211 9.619 41.657 1.00 64.52 65 GLY D N 1
ATOM 6845 C CA . GLY D 1 68 ? 49.922 9.204 40.306 1.00 61.71 65 GLY D CA 1
ATOM 6846 C C . GLY D 1 68 ? 51.122 9.091 39.386 1.00 58.60 65 GLY D C 1
ATOM 6847 O O . GLY D 1 68 ? 51.054 8.340 38.404 1.00 57.41 65 GLY D O 1
ATOM 6848 N N . ALA D 1 69 ? 52.216 9.805 39.679 1.00 58.89 66 ALA D N 1
ATOM 6849 C CA . ALA D 1 69 ? 53.383 9.824 38.804 1.00 59.71 66 ALA D CA 1
ATOM 6850 C C . ALA D 1 69 ? 53.860 8.403 38.499 1.00 64.49 66 ALA D C 1
ATOM 6851 O O . ALA D 1 69 ? 53.767 7.518 39.351 1.00 66.52 66 ALA D O 1
ATOM 6853 N N . PRO D 1 70 ? 54.386 8.163 37.277 1.00 66.03 67 PRO D N 1
ATOM 6854 C CA . PRO D 1 70 ? 54.820 6.808 36.875 1.00 67.73 67 PRO D CA 1
ATOM 6855 C C . PRO D 1 70 ? 55.749 6.053 37.834 1.00 65.67 67 PRO D C 1
ATOM 6856 O O . PRO D 1 70 ? 56.454 6.648 38.658 1.00 58.60 67 PRO D O 1
ATOM 6860 N N . GLU D 1 71 ? 55.743 4.712 37.714 1.00 69.66 68 GLU D N 1
ATOM 6861 C CA . GLU D 1 71 ? 56.611 3.813 38.482 1.00 68.26 68 GLU D CA 1
ATOM 6862 C C . GLU D 1 71 ? 57.733 3.314 37.566 1.00 70.13 68 GLU D C 1
ATOM 6863 O O . GLU D 1 71 ? 57.521 2.415 36.743 1.00 70.83 68 GLU D O 1
ATOM 6865 N N . VAL D 1 72 ? 58.949 3.894 37.735 1.00 67.63 69 VAL D N 1
ATOM 6866 C CA . VAL D 1 72 ? 60.098 3.628 36.866 1.00 65.69 69 VAL D CA 1
ATOM 6867 C C . VAL D 1 72 ? 60.822 2.365 37.320 1.00 67.38 69 VAL D C 1
ATOM 6868 O O . VAL D 1 72 ? 60.851 2.037 38.513 1.00 71.18 69 VAL D O 1
ATOM 6870 N N . SER D 1 73 ? 61.427 1.653 36.362 1.00 62.45 70 SER D N 1
ATOM 6871 C CA . SER D 1 73 ? 62.204 0.458 36.673 1.00 61.29 70 SER D CA 1
ATOM 6872 C C . SER D 1 73 ? 63.520 0.827 37.370 1.00 62.49 70 SER D C 1
ATOM 6873 O O . SER D 1 73 ? 63.938 1.992 37.399 1.00 58.21 70 SER D O 1
ATOM 6876 N N . LEU D 1 74 ? 64.184 -0.192 37.941 1.00 60.83 71 LEU D N 1
ATOM 6877 C CA . LEU D 1 74 ? 65.393 0.059 38.734 1.00 53.01 71 LEU D CA 1
ATOM 6878 C C . LEU D 1 74 ? 66.586 0.383 37.847 1.00 50.02 71 LEU D C 1
ATOM 6879 O O . LEU D 1 74 ? 67.337 1.326 38.122 1.00 43.01 71 LEU D O 1
ATOM 6884 N N . GLN D 1 75 ? 66.812 -0.415 36.808 1.00 53.73 72 GLN D N 1
ATOM 6885 C CA . GLN D 1 75 ? 67.966 -0.137 35.968 1.00 57.31 72 GLN D CA 1
ATOM 6886 C C . GLN D 1 75 ? 67.835 1.228 35.312 1.00 61.05 72 GLN D C 1
ATOM 6887 O O . GLN D 1 75 ? 68.817 1.965 35.191 1.00 61.96 72 GLN D O 1
ATOM 6893 N N . GLU D 1 76 ? 66.613 1.605 34.942 1.00 61.64 73 GLU D N 1
ATOM 6894 C CA . GLU D 1 76 ? 66.387 2.916 34.349 1.00 61.06 73 GLU D CA 1
ATOM 6895 C C . GLU D 1 76 ? 66.647 4.040 35.352 1.00 52.61 73 GLU D C 1
ATOM 6896 O O . GLU D 1 76 ? 67.277 5.044 35.017 1.00 49.96 73 GLU D O 1
ATOM 6902 N N . GLU D 1 77 ? 66.144 3.898 36.583 1.00 49.96 74 GLU D N 1
ATOM 6903 C CA . GLU D 1 77 ? 66.413 4.893 37.615 1.00 48.35 74 GLU D CA 1
ATOM 6904 C C . GLU D 1 77 ? 67.915 5.087 37.791 1.00 46.70 74 GLU D C 1
ATOM 6905 O O . GLU D 1 77 ? 68.380 6.223 37.959 1.00 44.20 74 GLU D O 1
ATOM 6911 N N . LEU D 1 78 ? 68.692 3.987 37.699 1.00 41.90 75 LEU D N 1
ATOM 6912 C CA . LEU D 1 78 ? 70.140 4.072 37.875 1.00 36.51 75 LEU D CA 1
ATOM 6913 C C . LEU D 1 78 ? 70.808 4.728 36.687 1.00 40.56 75 LEU D C 1
ATOM 6914 O O . LEU D 1 78 ? 71.803 5.443 36.856 1.00 38.66 75 LEU D O 1
ATOM 6919 N N . ASP D 1 79 ? 70.289 4.497 35.480 1.00 44.20 76 ASP D N 1
ATOM 6920 C CA . ASP D 1 79 ? 70.849 5.172 34.314 1.00 46.95 76 ASP D CA 1
ATOM 6921 C C . ASP D 1 79 ? 70.472 6.645 34.292 1.00 41.51 76 ASP D C 1
ATOM 6922 O O . ASP D 1 79 ? 71.181 7.460 33.690 1.00 40.41 76 ASP D O 1
ATOM 6927 N N . ARG D 1 80 ? 69.357 7.006 34.930 1.00 37.92 77 ARG D N 1
ATOM 6928 C CA . ARG D 1 80 ? 68.960 8.405 34.954 1.00 39.31 77 ARG D CA 1
ATOM 6929 C C . ARG D 1 80 ? 69.800 9.212 35.935 1.00 41.06 77 ARG D C 1
ATOM 6930 O O . ARG D 1 80 ? 70.013 10.405 35.709 1.00 45.27 77 ARG D O 1
ATOM 6938 N N . VAL D 1 81 ? 70.265 8.618 37.034 1.00 32.02 78 VAL D N 1
ATOM 6939 C CA . VAL D 1 81 ? 70.817 9.395 38.124 1.00 25.83 78 VAL D CA 1
ATOM 6940 C C . VAL D 1 81 ? 72.343 9.281 38.218 1.00 27.82 78 VAL D C 1
ATOM 6941 O O . VAL D 1 81 ? 73.009 10.270 38.531 1.00 27.97 78 VAL D O 1
ATOM 6945 N N . LEU D 1 82 ? 72.940 8.124 37.929 1.00 26.64 79 LEU D N 1
ATOM 6946 C CA . LEU D 1 82 ? 74.345 8.012 38.340 1.00 24.16 79 LEU D CA 1
ATOM 6947 C C . LEU D 1 82 ? 75.337 8.836 37.514 1.00 25.03 79 LEU D C 1
ATOM 6948 O O . LEU D 1 82 ? 76.275 9.417 38.088 1.00 20.74 79 LEU D O 1
ATOM 6953 N N . PRO D 1 83 ? 75.214 8.896 36.187 1.00 32.24 80 PRO D N 1
ATOM 6954 C CA . PRO D 1 83 ? 76.145 9.764 35.442 1.00 32.51 80 PRO D CA 1
ATOM 6955 C C . PRO D 1 83 ? 76.000 11.239 35.814 1.00 27.48 80 PRO D C 1
ATOM 6956 O O . PRO D 1 83 ? 77.013 11.961 35.916 1.00 24.45 80 PRO D O 1
ATOM 6960 N N A ILE D 1 84 ? 74.763 11.720 36.016 0.44 25.01 81 ILE D N 1
ATOM 6961 N N B ILE D 1 84 ? 74.762 11.692 36.010 0.56 24.95 81 ILE D N 1
ATOM 6962 C CA A ILE D 1 84 ? 74.567 13.137 36.325 0.44 23.44 81 ILE D CA 1
ATOM 6963 C CA B ILE D 1 84 ? 74.509 13.087 36.337 0.56 23.48 81 ILE D CA 1
ATOM 6964 C C A ILE D 1 84 ? 75.060 13.455 37.733 0.44 19.82 81 ILE D C 1
ATOM 6965 C C B ILE D 1 84 ? 75.077 13.423 37.709 0.56 19.78 81 ILE D C 1
ATOM 6966 O O A ILE D 1 84 ? 75.610 14.536 37.973 0.44 18.94 81 ILE D O 1
ATOM 6967 O O B ILE D 1 84 ? 75.697 14.477 37.896 0.56 19.11 81 ILE D O 1
ATOM 6976 N N . ILE D 1 85 ? 74.906 12.525 38.678 1.00 16.09 82 ILE D N 1
ATOM 6977 C CA . ILE D 1 85 ? 75.470 12.761 39.997 1.00 14.58 82 ILE D CA 1
ATOM 6978 C C . ILE D 1 85 ? 76.989 12.861 39.912 1.00 16.44 82 ILE D C 1
ATOM 6979 O O . ILE D 1 85 ? 77.597 13.769 40.492 1.00 15.86 82 ILE D O 1
ATOM 6984 N N . GLU D 1 86 ? 77.624 11.949 39.175 1.00 17.70 83 GLU D N 1
ATOM 6985 C CA . GLU D 1 86 ? 79.080 11.960 39.091 1.00 20.76 83 GLU D CA 1
ATOM 6986 C C . GLU D 1 86 ? 79.573 13.250 38.447 1.00 20.31 83 GLU D C 1
ATOM 6987 O O . GLU D 1 86 ? 80.549 13.848 38.908 1.00 19.49 83 GLU D O 1
ATOM 6993 N N . ALA D 1 87 ? 78.886 13.715 37.405 1.00 22.99 84 ALA D N 1
ATOM 6994 C CA . ALA D 1 87 ? 79.325 14.928 36.723 1.00 25.93 84 ALA D CA 1
ATOM 6995 C C . ALA D 1 87 ? 79.150 16.171 37.594 1.00 21.85 84 ALA D C 1
ATOM 6996 O O . ALA D 1 87 ? 80.030 17.034 37.619 1.00 20.38 84 ALA D O 1
ATOM 6998 N N . ILE D 1 88 ? 78.037 16.292 38.327 1.00 18.11 85 ILE D N 1
ATOM 6999 C CA . ILE D 1 88 ? 77.905 17.407 39.256 1.00 17.13 85 ILE D CA 1
ATOM 7000 C C . ILE D 1 88 ? 78.981 17.337 40.338 1.00 17.10 85 ILE D C 1
ATOM 7001 O O . ILE D 1 88 ? 79.612 18.344 40.678 1.00 17.97 85 ILE D O 1
ATOM 7006 N N . HIS D 1 89 ? 79.209 16.141 40.889 1.00 15.78 86 HIS D N 1
ATOM 7007 C CA . HIS D 1 89 ? 80.144 15.980 41.995 1.00 16.03 86 HIS D CA 1
ATOM 7008 C C . HIS D 1 89 ? 81.558 16.402 41.611 1.00 22.32 86 HIS D C 1
ATOM 7009 O O . HIS D 1 89 ? 82.292 16.954 42.432 1.00 23.37 86 HIS D O 1
ATOM 7016 N N . GLN D 1 90 ? 81.944 16.180 40.368 1.00 19.06 87 GLN D N 1
ATOM 7017 C CA . GLN D 1 90 ? 83.305 16.520 39.950 1.00 21.25 87 GLN D CA 1
ATOM 7018 C C . GLN D 1 90 ? 83.479 17.992 39.593 1.00 25.09 87 GLN D C 1
ATOM 7019 O O . GLN D 1 90 ? 84.619 18.459 39.514 1.00 28.84 87 GLN D O 1
ATOM 7025 N N . ARG D 1 91 ? 82.393 18.743 39.406 1.00 22.08 88 ARG D N 1
ATOM 7026 C CA . ARG D 1 91 ? 82.499 20.138 39.011 1.00 22.24 88 ARG D CA 1
ATOM 7027 C C . ARG D 1 91 ? 82.160 21.115 40.120 1.00 21.75 88 ARG D C 1
ATOM 7028 O O . ARG D 1 91 ? 82.623 22.255 40.063 1.00 25.15 88 ARG D O 1
ATOM 7036 N N . PHE D 1 92 ? 81.386 20.704 41.123 1.00 19.99 89 PHE D N 1
ATOM 7037 C CA . PHE D 1 92 ? 80.832 21.625 42.108 1.00 19.77 89 PHE D CA 1
ATOM 7038 C C . PHE D 1 92 ? 80.894 21.028 43.499 1.00 21.07 89 PHE D C 1
ATOM 7039 O O . PHE D 1 92 ? 80.725 19.819 43.673 1.00 22.86 89 PHE D O 1
ATOM 7047 N N . ASP D 1 93 ? 81.073 21.900 44.500 1.00 25.54 90 ASP D N 1
ATOM 7048 C CA . ASP D 1 93 ? 81.038 21.488 45.901 1.00 26.51 90 ASP D CA 1
ATOM 7049 C C . ASP D 1 93 ? 79.629 21.449 46.488 1.00 24.06 90 ASP D C 1
ATOM 7050 O O . ASP D 1 93 ? 79.465 20.985 47.624 1.00 23.72 90 ASP D O 1
ATOM 7055 N N . THR D 1 94 ? 78.630 21.914 45.736 1.00 20.79 91 THR D N 1
ATOM 7056 C CA . THR D 1 94 ? 77.238 21.943 46.171 1.00 16.92 91 THR D CA 1
ATOM 7057 C C . THR D 1 94 ? 76.765 20.573 46.641 1.00 15.29 91 THR D C 1
ATOM 7058 O O . THR D 1 94 ? 77.092 19.546 46.037 1.00 18.70 91 THR D O 1
ATOM 7062 N N . TRP D 1 95 ? 75.948 20.550 47.690 1.00 16.41 92 TRP D N 1
ATOM 7063 C CA . TRP D 1 95 ? 75.394 19.271 48.134 1.00 13.97 92 TRP D CA 1
ATOM 7064 C C . TRP D 1 95 ? 74.463 18.668 47.099 1.00 14.02 92 TRP D C 1
ATOM 7065 O O . TRP D 1 95 ? 73.611 19.353 46.525 1.00 16.21 92 TRP D O 1
ATOM 7076 N N . ILE D 1 96 ? 74.601 17.359 46.884 1.00 11.94 93 ILE D N 1
ATOM 7077 C CA . ILE D 1 96 ? 73.709 16.590 46.014 1.00 11.24 93 ILE D CA 1
ATOM 7078 C C . ILE D 1 96 ? 72.828 15.709 46.882 1.00 12.01 93 ILE D C 1
ATOM 7079 O O . ILE D 1 96 ? 73.328 14.992 47.752 1.00 13.60 93 ILE D O 1
ATOM 7084 N N A SER D 1 97 ? 71.525 15.780 46.655 0.60 11.17 94 SER D N 1
ATOM 7085 N N B SER D 1 97 ? 71.520 15.761 46.659 0.40 11.37 94 SER D N 1
ATOM 7086 C CA A SER D 1 97 ? 70.547 14.927 47.305 0.60 10.79 94 SER D CA 1
ATOM 7087 C CA B SER D 1 97 ? 70.582 14.894 47.359 0.40 10.81 94 SER D CA 1
ATOM 7088 C C A SER D 1 97 ? 70.042 13.905 46.296 0.60 11.91 94 SER D C 1
ATOM 7089 C C B SER D 1 97 ? 69.942 13.928 46.369 0.40 12.22 94 SER D C 1
ATOM 7090 O O A SER D 1 97 ? 69.735 14.257 45.148 0.60 14.64 94 SER D O 1
ATOM 7091 O O B SER D 1 97 ? 69.444 14.345 45.313 0.40 14.52 94 SER D O 1
ATOM 7096 N N . ILE D 1 98 ? 69.951 12.639 46.713 1.00 12.27 95 ILE D N 1
ATOM 7097 C CA . ILE D 1 98 ? 69.313 11.604 45.900 1.00 12.82 95 ILE D CA 1
ATOM 7098 C C . ILE D 1 98 ? 67.899 11.365 46.433 1.00 12.98 95 ILE D C 1
ATOM 7099 O O . ILE D 1 98 ? 67.706 11.010 47.608 1.00 12.37 95 ILE D O 1
ATOM 7104 N N . ASP D 1 99 ? 66.913 11.590 45.582 1.00 13.12 96 ASP D N 1
ATOM 7105 C CA . ASP D 1 99 ? 65.495 11.436 45.917 1.00 14.26 96 ASP D CA 1
ATOM 7106 C C . ASP D 1 99 ? 65.099 9.997 45.566 1.00 15.32 96 ASP D C 1
ATOM 7107 O O . ASP D 1 99 ? 64.765 9.706 44.414 1.00 17.81 96 ASP D O 1
ATOM 7112 N N . THR D 1 100 ? 65.159 9.074 46.541 1.00 15.63 97 THR D N 1
ATOM 7113 C CA . THR D 1 100 ? 64.810 7.677 46.260 1.00 16.52 97 THR D CA 1
ATOM 7114 C C . THR D 1 100 ? 64.372 7.006 47.550 1.00 16.91 97 THR D C 1
ATOM 7115 O O . THR D 1 100 ? 64.787 7.409 48.633 1.00 18.82 97 THR D O 1
ATOM 7119 N N . SER D 1 101 ? 63.578 5.953 47.411 1.00 18.76 98 SER D N 1
ATOM 7120 C CA . SER D 1 101 ? 63.277 5.030 48.499 1.00 19.90 98 SER D CA 1
ATOM 7121 C C . SER D 1 101 ? 63.954 3.678 48.352 1.00 20.23 98 SER D C 1
ATOM 7122 O O . SER D 1 101 ? 63.767 2.810 49.210 1.00 23.13 98 SER D O 1
ATOM 7125 N N . LYS D 1 102 ? 64.750 3.469 47.305 1.00 21.15 99 LYS D N 1
ATOM 7126 C CA . LYS D 1 102 ? 65.317 2.154 47.005 1.00 24.14 99 LYS D CA 1
ATOM 7127 C C . LYS D 1 102 ? 66.731 2.070 47.555 1.00 19.92 99 LYS D C 1
ATOM 7128 O O . LYS D 1 102 ? 67.579 2.888 47.212 1.00 18.38 99 LYS D O 1
ATOM 7134 N N . ALA D 1 103 ? 66.996 1.026 48.347 1.00 20.97 100 ALA D N 1
ATOM 7135 C CA . ALA D 1 103 ? 68.313 0.882 48.954 1.00 20.36 100 ALA D CA 1
ATOM 7136 C C . ALA D 1 103 ? 69.413 0.828 47.895 1.00 20.24 100 ALA D C 1
ATOM 7137 O O . ALA D 1 103 ? 70.456 1.477 48.042 1.00 19.01 100 ALA D O 1
ATOM 7139 N N . VAL D 1 104 ? 69.184 0.106 46.795 1.00 21.88 101 VAL D N 1
ATOM 7140 C CA . VAL D 1 104 ? 70.233 -0.022 45.786 1.00 22.31 101 VAL D CA 1
ATOM 7141 C C . VAL D 1 104 ? 70.586 1.334 45.193 1.00 20.39 101 VAL D C 1
ATOM 7142 O O . VAL D 1 104 ? 71.760 1.628 44.932 1.00 19.94 101 VAL D O 1
ATOM 7146 N N . VAL D 1 105 ? 69.586 2.190 44.991 1.00 19.54 102 VAL D N 1
ATOM 7147 C CA . VAL D 1 105 ? 69.852 3.495 44.414 1.00 18.08 102 VAL D CA 1
ATOM 7148 C C . VAL D 1 105 ? 70.586 4.362 45.420 1.00 16.13 102 VAL D C 1
ATOM 7149 O O . VAL D 1 105 ? 71.570 5.031 45.077 1.00 15.40 102 VAL D O 1
ATOM 7161 N N . GLU D 1 107 ? 72.605 3.352 47.743 1.00 18.20 104 GLU D N 1
ATOM 7162 C CA . GLU D 1 107 ? 73.968 2.848 47.823 1.00 17.94 104 GLU D CA 1
ATOM 7163 C C . GLU D 1 107 ? 74.795 3.342 46.656 1.00 22.30 104 GLU D C 1
ATOM 7164 O O . GLU D 1 107 ? 75.879 3.912 46.848 1.00 20.48 104 GLU D O 1
ATOM 7170 N N . GLU D 1 108 ? 74.288 3.137 45.428 1.00 17.90 105 GLU D N 1
ATOM 7171 C CA . GLU D 1 108 ? 75.053 3.494 44.235 1.00 19.38 105 GLU D CA 1
ATOM 7172 C C . GLU D 1 108 ? 75.207 5.001 44.095 1.00 16.60 105 GLU D C 1
ATOM 7173 O O . GLU D 1 108 ? 76.268 5.474 43.688 1.00 18.38 105 GLU D O 1
ATOM 7179 N N . ALA D 1 109 ? 74.165 5.768 44.463 1.00 15.19 106 ALA D N 1
ATOM 7180 C CA . ALA D 1 109 ? 74.220 7.228 44.334 1.00 16.20 106 ALA D CA 1
ATOM 7181 C C . ALA D 1 109 ? 75.232 7.826 45.294 1.00 15.06 106 ALA D C 1
ATOM 7182 O O . ALA D 1 109 ? 75.962 8.772 44.938 1.00 14.95 106 ALA D O 1
ATOM 7184 N N . VAL D 1 110 ? 75.285 7.311 46.522 1.00 14.89 107 VAL D N 1
ATOM 7185 C CA . VAL D 1 110 ? 76.282 7.839 47.454 1.00 13.85 107 VAL D CA 1
ATOM 7186 C C . VAL D 1 110 ? 77.682 7.491 46.979 1.00 15.35 107 VAL D C 1
ATOM 7187 O O . VAL D 1 110 ? 78.611 8.308 47.090 1.00 21.00 107 VAL D O 1
ATOM 7191 N N . LYS D 1 111 ? 77.861 6.288 46.421 1.00 16.90 108 LYS D N 1
ATOM 7192 C CA . LYS D 1 111 ? 79.186 5.908 45.933 1.00 20.18 108 LYS D CA 1
ATOM 7193 C C . LYS D 1 111 ? 79.707 6.865 44.860 1.00 23.60 108 LYS D C 1
ATOM 7194 O O . LYS D 1 111 ? 80.920 7.047 44.754 1.00 26.83 108 LYS D O 1
ATOM 7200 N N . VAL D 1 112 ? 78.839 7.512 44.078 1.00 19.49 109 VAL D N 1
ATOM 7201 C CA . VAL D 1 112 ? 79.324 8.423 43.040 1.00 17.99 109 VAL D CA 1
ATOM 7202 C C . VAL D 1 112 ? 79.160 9.889 43.436 1.00 19.99 109 VAL D C 1
ATOM 7203 O O . VAL D 1 112 ? 79.433 10.771 42.625 1.00 20.16 109 VAL D O 1
ATOM 7207 N N . GLY D 1 113 ? 78.764 10.173 44.675 1.00 17.63 110 GLY D N 1
ATOM 7208 C CA . GLY D 1 113 ? 78.880 11.535 45.160 1.00 21.35 110 GLY D CA 1
ATOM 7209 C C . GLY D 1 113 ? 77.657 12.196 45.764 1.00 25.89 110 GLY D C 1
ATOM 7210 O O . GLY D 1 113 ? 77.719 13.374 46.148 1.00 23.39 110 GLY D O 1
ATOM 7211 N N . ALA D 1 114 ? 76.547 11.478 45.898 1.00 15.00 111 ALA D N 1
ATOM 7212 C CA . ALA D 1 114 ? 75.408 12.048 46.607 1.00 14.49 111 ALA D CA 1
ATOM 7213 C C . ALA D 1 114 ? 75.781 12.275 48.064 1.00 14.72 111 ALA D C 1
ATOM 7214 O O . ALA D 1 114 ? 76.440 11.433 48.686 1.00 16.18 111 ALA D O 1
ATOM 7216 N N . ASP D 1 115 ? 75.318 13.389 48.613 1.00 14.30 112 ASP D N 1
ATOM 7217 C CA . ASP D 1 115 ? 75.651 13.831 49.963 1.00 14.53 112 ASP D CA 1
ATOM 7218 C C . ASP D 1 115 ? 74.533 13.643 50.965 1.00 14.38 112 ASP D C 1
ATOM 7219 O O . ASP D 1 115 ? 74.740 13.870 52.168 1.00 14.68 112 ASP D O 1
ATOM 7224 N N . LEU D 1 116 ? 73.331 13.356 50.500 1.00 13.96 113 LEU D N 1
ATOM 7225 C CA . LEU D 1 116 ? 72.167 13.410 51.370 1.00 13.75 113 LEU D CA 1
ATOM 7226 C C . LEU D 1 116 ? 71.134 12.518 50.701 1.00 13.61 113 LEU D C 1
ATOM 7227 O O . LEU D 1 116 ? 71.029 12.509 49.475 1.00 13.37 113 LEU D O 1
ATOM 7232 N N . ILE D 1 117 ? 70.361 11.779 51.497 1.00 13.83 114 ILE D N 1
ATOM 7233 C CA . ILE D 1 117 ? 69.310 10.908 50.972 1.00 13.81 114 ILE D CA 1
ATOM 7234 C C . ILE D 1 117 ? 67.975 11.524 51.335 1.00 13.31 114 ILE D C 1
ATOM 7235 O O . ILE D 1 117 ? 67.754 11.820 52.506 1.00 13.85 114 ILE D O 1
ATOM 7240 N N . ASN D 1 118 ? 67.108 11.737 50.341 1.00 12.86 115 ASN D N 1
ATOM 7241 C CA . ASN D 1 118 ? 65.765 12.285 50.546 1.00 12.43 115 ASN D CA 1
ATOM 7242 C C . ASN D 1 118 ? 64.766 11.159 50.280 1.00 12.68 115 ASN D C 1
ATOM 7243 O O . ASN D 1 118 ? 64.574 10.757 49.128 1.00 12.70 115 ASN D O 1
ATOM 7248 N N . ASP D 1 119 ? 64.152 10.627 51.342 1.00 13.69 116 ASP D N 1
ATOM 7249 C CA . ASP D 1 119 ? 63.326 9.419 51.267 1.00 13.45 116 ASP D CA 1
ATOM 7250 C C . ASP D 1 119 ? 61.907 9.650 51.765 1.00 13.70 116 ASP D C 1
ATOM 7251 O O . ASP D 1 119 ? 61.668 9.744 52.984 1.00 15.67 116 ASP D O 1
ATOM 7256 N N . VAL D 1 120 ? 60.951 9.692 50.831 1.00 13.01 117 VAL D N 1
ATOM 7257 C CA . VAL D 1 120 ? 59.548 9.903 51.210 1.00 13.79 117 VAL D CA 1
ATOM 7258 C C . VAL D 1 120 ? 59.029 8.732 52.030 1.00 14.73 117 VAL D C 1
ATOM 7259 O O . VAL D 1 120 ? 58.004 8.866 52.729 1.00 16.72 117 VAL D O 1
ATOM 7263 N N . ARG D 1 121 ? 59.715 7.589 51.983 1.00 15.47 118 ARG D N 1
ATOM 7264 C CA . ARG D 1 121 ? 59.347 6.446 52.815 1.00 15.12 118 ARG D CA 1
ATOM 7265 C C . ARG D 1 121 ? 60.176 6.304 54.082 1.00 15.57 118 ARG D C 1
ATOM 7266 O O . ARG D 1 121 ? 60.056 5.276 54.773 1.00 16.45 118 ARG D O 1
ATOM 7274 N N . ALA D 1 122 ? 61.009 7.290 54.397 1.00 15.09 119 ALA D N 1
ATOM 7275 C CA . ALA D 1 122 ? 61.700 7.371 55.692 1.00 15.97 119 ALA D CA 1
ATOM 7276 C C . ALA D 1 122 ? 62.442 6.081 56.056 1.00 20.46 119 ALA D C 1
ATOM 7277 O O . ALA D 1 122 ? 62.374 5.621 57.187 1.00 19.86 119 ALA D O 1
ATOM 7279 N N . LEU D 1 123 ? 63.175 5.513 55.084 1.00 16.73 120 LEU D N 1
ATOM 7280 C CA . LEU D 1 123 ? 64.088 4.375 55.287 1.00 17.75 120 LEU D CA 1
ATOM 7281 C C . LEU D 1 123 ? 63.344 3.116 55.721 1.00 18.75 120 LEU D C 1
ATOM 7282 O O . LEU D 1 123 ? 63.905 2.278 56.448 1.00 20.36 120 LEU D O 1
ATOM 7287 N N . GLN D 1 124 ? 62.083 2.975 55.283 1.00 18.80 121 GLN D N 1
ATOM 7288 C CA . GLN D 1 124 ? 61.278 1.824 55.665 1.00 20.98 121 GLN D CA 1
ATOM 7289 C C . GLN D 1 124 ? 61.327 0.700 54.638 1.00 22.73 121 GLN D C 1
ATOM 7290 O O . GLN D 1 124 ? 61.020 -0.440 54.992 1.00 25.82 121 GLN D O 1
ATOM 7296 N N . GLU D 1 125 ? 61.794 0.960 53.412 1.00 20.28 122 GLU D N 1
ATOM 7297 C CA . GLU D 1 125 ? 61.884 -0.083 52.394 1.00 21.44 122 GLU D CA 1
ATOM 7298 C C . GLU D 1 125 ? 63.000 -1.063 52.725 1.00 22.86 122 GLU D C 1
ATOM 7299 O O . GLU D 1 125 ? 63.923 -0.722 53.470 1.00 21.88 122 GLU D O 1
ATOM 7305 N N . PRO D 1 126 ? 62.937 -2.282 52.169 1.00 24.75 123 PRO D N 1
ATOM 7306 C CA . PRO D 1 126 ? 63.932 -3.315 52.490 1.00 23.35 123 PRO D CA 1
ATOM 7307 C C . PRO D 1 126 ? 65.353 -2.830 52.296 1.00 23.80 123 PRO D C 1
ATOM 7308 O O . PRO D 1 126 ? 65.696 -2.286 51.248 1.00 22.72 123 PRO D O 1
ATOM 7312 N N . ASN D 1 127 ? 66.176 -3.021 53.327 1.00 23.65 124 ASN D N 1
ATOM 7313 C CA . ASN D 1 127 ? 67.608 -2.729 53.345 1.00 26.91 124 ASN D CA 1
ATOM 7314 C C . ASN D 1 127 ? 67.937 -1.240 53.294 1.00 22.48 124 ASN D C 1
ATOM 7315 O O . ASN D 1 127 ? 69.126 -0.890 53.318 1.00 22.28 124 ASN D O 1
ATOM 7320 N N . ALA D 1 128 ? 66.935 -0.354 53.247 1.00 21.28 125 ALA D N 1
ATOM 7321 C CA . ALA D 1 128 ? 67.205 1.083 53.171 1.00 20.08 125 ALA D CA 1
ATOM 7322 C C . ALA D 1 128 ? 67.879 1.592 54.444 1.00 20.86 125 ALA D C 1
ATOM 7323 O O . ALA D 1 128 ? 68.818 2.399 54.382 1.00 21.02 125 ALA D O 1
ATOM 7325 N N . LEU D 1 129 ? 67.451 1.100 55.605 1.00 21.07 126 LEU D N 1
ATOM 7326 C CA . LEU D 1 129 ? 68.051 1.545 56.859 1.00 23.63 126 LEU D CA 1
ATOM 7327 C C . LEU D 1 129 ? 69.517 1.143 56.955 1.00 23.66 126 LEU D C 1
ATOM 7328 O O . LEU D 1 129 ? 70.369 1.959 57.320 1.00 25.11 126 LEU D O 1
ATOM 7333 N N . LYS D 1 130 ? 69.834 -0.129 56.655 1.00 23.21 127 LYS D N 1
ATOM 7334 C CA . LYS D 1 130 ? 71.223 -0.582 56.678 1.00 24.01 127 LYS D CA 1
ATOM 7335 C C . LYS D 1 130 ? 72.089 0.179 55.669 1.00 23.09 127 LYS D C 1
ATOM 7336 O O . LYS D 1 130 ? 73.224 0.589 55.980 1.00 23.97 127 LYS D O 1
ATOM 7342 N N . VAL D 1 131 ? 71.559 0.413 54.465 1.00 25.49 128 VAL D N 1
ATOM 7343 C CA . VAL D 1 131 ? 72.328 1.134 53.455 1.00 21.38 128 VAL D CA 1
ATOM 7344 C C . VAL D 1 131 ? 72.559 2.572 53.876 1.00 20.50 128 VAL D C 1
ATOM 7345 O O . VAL D 1 131 ? 73.677 3.093 53.746 1.00 20.42 128 VAL D O 1
ATOM 7349 N N . ALA D 1 132 ? 71.541 3.227 54.435 1.00 19.94 129 ALA D N 1
ATOM 7350 C CA . ALA D 1 132 ? 71.728 4.605 54.894 1.00 19.21 129 ALA D CA 1
ATOM 7351 C C . ALA D 1 132 ? 72.786 4.698 55.973 1.00 19.96 129 ALA D C 1
ATOM 7352 O O . ALA D 1 132 ? 73.560 5.659 56.012 1.00 19.60 129 ALA D O 1
ATOM 7354 N N . ALA D 1 133 ? 72.806 3.736 56.887 1.00 21.10 130 ALA D N 1
ATOM 7355 C CA . ALA D 1 133 ? 73.784 3.782 57.965 1.00 21.99 130 ALA D CA 1
ATOM 7356 C C . ALA D 1 133 ? 75.191 3.656 57.415 1.00 22.32 130 ALA D C 1
ATOM 7357 O O . ALA D 1 133 ? 76.088 4.411 57.807 1.00 23.82 130 ALA D O 1
ATOM 7359 N N . GLU D 1 134 ? 75.396 2.722 56.487 1.00 22.60 131 GLU D N 1
ATOM 7360 C CA . GLU D 1 134 ? 76.730 2.525 55.964 1.00 23.00 131 GLU D CA 1
ATOM 7361 C C . GLU D 1 134 ? 77.142 3.702 55.089 1.00 21.87 131 GLU D C 1
ATOM 7362 O O . GLU D 1 134 ? 78.339 4.031 55.006 1.00 23.21 131 GLU D O 1
ATOM 7368 N N . ALA D 1 135 ? 76.174 4.348 54.438 1.00 20.73 132 ALA D N 1
ATOM 7369 C CA . ALA D 1 135 ? 76.470 5.526 53.624 1.00 19.73 132 ALA D CA 1
ATOM 7370 C C . ALA D 1 135 ? 76.981 6.679 54.469 1.00 21.48 132 ALA D C 1
ATOM 7371 O O . ALA D 1 135 ? 77.797 7.477 53.987 1.00 21.07 132 ALA D O 1
ATOM 7373 N N . ASN D 1 136 ? 76.486 6.806 55.709 1.00 19.88 133 ASN D N 1
ATOM 7374 C CA . ASN D 1 136 ? 76.967 7.811 56.648 1.00 19.95 133 ASN D CA 1
ATOM 7375 C C . ASN D 1 136 ? 76.722 9.234 56.123 1.00 20.36 133 ASN D C 1
ATOM 7376 O O . ASN D 1 136 ? 77.569 10.126 56.260 1.00 23.88 133 ASN D O 1
ATOM 7381 N N . VAL D 1 137 ? 75.571 9.450 55.493 1.00 17.95 134 VAL D N 1
ATOM 7382 C CA . VAL D 1 137 ? 75.171 10.780 55.041 1.00 16.97 134 VAL D CA 1
ATOM 7383 C C . VAL D 1 137 ? 73.876 11.131 55.754 1.00 20.03 134 VAL D C 1
ATOM 7384 O O . VAL D 1 137 ? 73.211 10.247 56.318 1.00 18.61 134 VAL D O 1
ATOM 7388 N N . PRO D 1 138 ? 73.504 12.409 55.794 1.00 15.93 135 PRO D N 1
ATOM 7389 C CA . PRO D 1 138 ? 72.202 12.775 56.376 1.00 15.53 135 PRO D CA 1
ATOM 7390 C C . PRO D 1 138 ? 71.042 12.259 55.535 1.00 15.02 135 PRO D C 1
ATOM 7391 O O . PRO D 1 138 ? 71.157 11.975 54.349 1.00 14.77 135 PRO D O 1
ATOM 7395 N N . VAL D 1 139 ? 69.892 12.139 56.201 1.00 14.95 136 VAL D N 1
ATOM 7396 C CA . VAL D 1 139 ? 68.703 11.547 55.613 1.00 14.65 136 VAL D CA 1
ATOM 7397 C C . VAL D 1 139 ? 67.510 12.413 55.950 1.00 14.06 136 VAL D C 1
ATOM 7398 O O . VAL D 1 139 ? 67.281 12.736 57.117 1.00 14.28 136 VAL D O 1
ATOM 7402 N N A CYS D 1 140 ? 66.741 12.795 54.931 0.75 13.38 137 CYS D N 1
ATOM 7403 N N B CYS D 1 140 ? 66.779 12.820 54.917 0.25 13.38 137 CYS D N 1
ATOM 7404 C CA A CYS D 1 140 ? 65.484 13.493 55.172 0.75 12.89 137 CYS D CA 1
ATOM 7405 C CA B CYS D 1 140 ? 65.468 13.421 55.094 0.25 14.91 137 CYS D CA 1
ATOM 7406 C C A CYS D 1 140 ? 64.376 12.454 55.218 0.75 14.76 137 CYS D C 1
ATOM 7407 C C B CYS D 1 140 ? 64.463 12.297 55.275 0.25 15.13 137 CYS D C 1
ATOM 7408 O O A CYS D 1 140 ? 64.149 11.757 54.225 0.75 15.30 137 CYS D O 1
ATOM 7409 O O B CYS D 1 140 ? 64.388 11.393 54.438 0.25 15.35 137 CYS D O 1
ATOM 7414 N N . LEU D 1 141 ? 63.723 12.321 56.376 1.00 13.44 138 LEU D N 1
ATOM 7415 C CA . LEU D 1 141 ? 62.609 11.389 56.581 1.00 13.68 138 LEU D CA 1
ATOM 7416 C C . LEU D 1 141 ? 61.295 12.128 56.375 1.00 19.06 138 LEU D C 1
ATOM 7417 O O . LEU D 1 141 ? 61.050 13.121 57.054 1.00 13.95 138 LEU D O 1
ATOM 7430 N N . HIS D 1 143 ? 57.210 12.258 56.771 1.00 12.69 140 HIS D N 1
ATOM 7431 C CA . HIS D 1 143 ? 56.034 11.661 57.361 1.00 14.95 140 HIS D CA 1
ATOM 7432 C C . HIS D 1 143 ? 54.934 11.642 56.301 1.00 13.60 140 HIS D C 1
ATOM 7433 O O . HIS D 1 143 ? 54.524 12.694 55.791 1.00 15.35 140 HIS D O 1
ATOM 7448 N N . GLN D 1 145 ? 51.325 10.680 56.285 1.00 18.57 142 GLN D N 1
ATOM 7449 C CA . GLN D 1 145 ? 50.143 10.290 57.050 1.00 20.12 142 GLN D CA 1
ATOM 7450 C C . GLN D 1 145 ? 49.114 9.566 56.171 1.00 16.68 142 GLN D C 1
ATOM 7451 O O . GLN D 1 145 ? 48.748 10.052 55.093 1.00 19.97 142 GLN D O 1
ATOM 7457 N N . GLY D 1 146 ? 48.618 8.433 56.649 1.00 15.34 143 GLY D N 1
ATOM 7458 C CA . GLY D 1 146 ? 47.712 7.631 55.842 1.00 15.99 143 GLY D CA 1
ATOM 7459 C C . GLY D 1 146 ? 46.268 8.092 55.935 1.00 19.41 143 GLY D C 1
ATOM 7460 O O . GLY D 1 146 ? 45.514 8.099 54.955 1.00 18.46 143 GLY D O 1
ATOM 7461 N N . GLN D 1 147 ? 45.859 8.454 57.135 1.00 16.96 144 GLN D N 1
ATOM 7462 C CA . GLN D 1 147 ? 44.473 8.789 57.417 1.00 15.63 144 GLN D CA 1
ATOM 7463 C C . GLN D 1 147 ? 44.473 10.097 58.202 1.00 18.15 144 GLN D C 1
ATOM 7464 O O . GLN D 1 147 ? 45.222 10.219 59.187 1.00 20.01 144 GLN D O 1
ATOM 7470 N N . PRO D 1 148 ? 43.673 11.089 57.814 1.00 17.63 145 PRO D N 1
ATOM 7471 C CA . PRO D 1 148 ? 43.544 12.312 58.625 1.00 16.12 145 PRO D CA 1
ATOM 7472 C C . PRO D 1 148 ? 43.054 12.006 60.034 1.00 16.13 145 PRO D C 1
ATOM 7473 O O . PRO D 1 148 ? 42.387 11.013 60.295 1.00 19.85 145 PRO D O 1
ATOM 7477 N N . ARG D 1 149 ? 43.381 12.896 60.954 1.00 15.80 146 ARG D N 1
ATOM 7478 C CA . ARG D 1 149 ? 42.990 12.749 62.359 1.00 14.81 146 ARG D CA 1
ATOM 7479 C C . ARG D 1 149 ? 42.517 14.117 62.802 1.00 14.28 146 ARG D C 1
ATOM 7480 O O . ARG D 1 149 ? 43.329 15.037 62.820 1.00 14.39 146 ARG D O 1
ATOM 7488 N N . THR D 1 150 ? 41.231 14.266 63.139 1.00 14.54 147 THR D N 1
ATOM 7489 C CA . THR D 1 150 ? 40.749 15.583 63.557 1.00 14.10 147 THR D CA 1
ATOM 7490 C C . THR D 1 150 ? 41.042 15.822 65.037 1.00 14.46 147 THR D C 1
ATOM 7491 O O . THR D 1 150 ? 41.361 14.898 65.786 1.00 16.99 147 THR D O 1
ATOM 7503 N N . GLN D 1 152 ? 40.500 16.297 68.878 1.00 28.67 149 GLN D N 1
ATOM 7504 C CA . GLN D 1 152 ? 39.534 15.748 69.822 1.00 35.24 149 GLN D CA 1
ATOM 7505 C C . GLN D 1 152 ? 38.426 16.749 70.134 1.00 31.47 149 GLN D C 1
ATOM 7506 O O . GLN D 1 152 ? 37.250 16.383 70.180 1.00 37.37 149 GLN D O 1
ATOM 7512 N N . THR D 1 153 ? 38.778 18.015 70.358 1.00 26.58 150 THR D N 1
ATOM 7513 C CA . THR D 1 153 ? 37.814 19.032 70.767 1.00 23.95 150 THR D CA 1
ATOM 7514 C C . THR D 1 153 ? 37.222 19.789 69.602 1.00 23.05 150 THR D C 1
ATOM 7515 O O . THR D 1 153 ? 36.480 20.756 69.814 1.00 21.66 150 THR D O 1
ATOM 7519 N N . ASN D 1 154 ? 37.596 19.429 68.381 1.00 23.76 151 ASN D N 1
ATOM 7520 C CA . ASN D 1 154 ? 37.222 20.245 67.240 1.00 17.94 151 ASN D CA 1
ATOM 7521 C C . ASN D 1 154 ? 37.293 19.455 65.941 1.00 20.61 151 ASN D C 1
ATOM 7522 O O . ASN D 1 154 ? 38.351 19.354 65.317 1.00 18.11 151 ASN D O 1
ATOM 7527 N N . PRO D 1 155 ? 36.168 18.929 65.471 1.00 20.04 152 PRO D N 1
ATOM 7528 C CA . PRO D 1 155 ? 36.163 18.197 64.195 1.00 16.72 152 PRO D CA 1
ATOM 7529 C C . PRO D 1 155 ? 36.470 19.039 62.971 1.00 18.80 152 PRO D C 1
ATOM 7530 O O . PRO D 1 155 ? 36.655 18.460 61.892 1.00 15.47 152 PRO D O 1
ATOM 7534 N N . SER D 1 156 ? 36.506 20.362 63.064 1.00 16.62 153 SER D N 1
ATOM 7535 C CA . SER D 1 156 ? 36.729 21.162 61.870 1.00 12.46 153 SER D CA 1
ATOM 7536 C C . SER D 1 156 ? 38.203 21.291 61.491 1.00 17.13 153 SER D C 1
ATOM 7537 O O . SER D 1 156 ? 38.503 21.764 60.386 1.00 14.17 153 SER D O 1
ATOM 7540 N N . TYR D 1 157 ? 39.124 20.902 62.365 1.00 12.07 154 TYR D N 1
ATOM 7541 C CA . TYR D 1 157 ? 40.554 21.087 62.093 1.00 11.69 154 TYR D CA 1
ATOM 7542 C C . TYR D 1 157 ? 41.295 19.790 62.389 1.00 12.00 154 TYR D C 1
ATOM 7543 O O . TYR D 1 157 ? 40.760 18.890 63.037 1.00 14.58 154 TYR D O 1
ATOM 7552 N N . GLN D 1 158 ? 42.566 19.717 61.960 1.00 11.72 155 GLN D N 1
ATOM 7553 C CA . GLN D 1 158 ? 43.377 18.511 62.134 1.00 12.04 155 GLN D CA 1
ATOM 7554 C C . GLN D 1 158 ? 44.167 18.541 63.433 1.00 12.33 155 GLN D C 1
ATOM 7555 O O . GLN D 1 158 ? 44.616 19.583 63.887 1.00 12.08 155 GLN D O 1
ATOM 7561 N N . ASP D 1 159 ? 44.342 17.372 64.016 1.00 12.96 156 ASP D N 1
ATOM 7562 C CA . ASP D 1 159 ? 45.398 17.098 64.984 1.00 13.35 156 ASP D CA 1
ATOM 7563 C C . ASP D 1 159 ? 46.652 16.838 64.168 1.00 13.05 156 ASP D C 1
ATOM 7564 O O . ASP D 1 159 ? 46.794 15.770 63.553 1.00 13.65 156 ASP D O 1
ATOM 7569 N N . LEU D 1 160 ? 47.559 17.828 64.109 1.00 12.59 157 LEU D N 1
ATOM 7570 C CA . LEU D 1 160 ? 48.754 17.686 63.277 1.00 12.30 157 LEU D CA 1
ATOM 7571 C C . LEU D 1 160 ? 49.896 16.912 63.930 1.00 12.84 157 LEU D C 1
ATOM 7572 O O . LEU D 1 160 ? 50.932 16.699 63.283 1.00 15.95 157 LEU D O 1
ATOM 7577 N N . PHE D 1 161 ? 49.791 16.562 65.203 1.00 15.23 158 PHE D N 1
ATOM 7578 C CA . PHE D 1 161 ? 50.972 16.156 65.943 1.00 14.11 158 PHE D CA 1
ATOM 7579 C C . PHE D 1 161 ? 50.953 14.741 66.493 1.00 15.06 158 PHE D C 1
ATOM 7580 O O . PHE D 1 161 ? 52.020 14.186 66.720 1.00 17.33 158 PHE D O 1
ATOM 7588 N N . THR D 1 162 ? 49.790 14.140 66.742 1.00 15.46 159 THR D N 1
ATOM 7589 C CA . THR D 1 162 ? 49.786 12.803 67.353 1.00 16.54 159 THR D CA 1
ATOM 7590 C C . THR D 1 162 ? 50.538 11.790 66.488 1.00 17.64 159 THR D C 1
ATOM 7591 O O . THR D 1 162 ? 51.420 11.057 66.978 1.00 19.23 159 THR D O 1
ATOM 7595 N N . ASP D 1 163 ? 50.201 11.724 65.201 1.00 16.03 160 ASP D N 1
ATOM 7596 C CA . ASP D 1 163 ? 50.785 10.677 64.349 1.00 16.26 160 ASP D CA 1
ATOM 7597 C C . ASP D 1 163 ? 52.261 10.936 64.054 1.00 15.98 160 ASP D C 1
ATOM 7598 O O . ASP D 1 163 ? 53.068 10.000 64.095 1.00 16.62 160 ASP D O 1
ATOM 7603 N N . ILE D 1 164 ? 52.638 12.178 63.748 1.00 15.11 161 ILE D N 1
ATOM 7604 C CA . ILE D 1 164 ? 54.046 12.406 63.438 1.00 14.91 161 ILE D CA 1
ATOM 7605 C C . ILE D 1 164 ? 54.897 12.165 64.663 1.00 18.55 161 ILE D C 1
ATOM 7606 O O . ILE D 1 164 ? 56.016 11.664 64.541 1.00 17.63 161 ILE D O 1
ATOM 7611 N N . SER D 1 165 ? 54.383 12.447 65.867 1.00 18.11 162 SER D N 1
ATOM 7612 C CA . SER D 1 165 ? 55.205 12.212 67.049 1.00 17.10 162 SER D CA 1
ATOM 7613 C C . SER D 1 165 ? 55.488 10.728 67.243 1.00 24.31 162 SER D C 1
ATOM 7614 O O . SER D 1 165 ? 56.623 10.335 67.535 1.00 20.89 162 SER D O 1
ATOM 7617 N N . SER D 1 166 ? 54.470 9.897 67.075 1.00 18.49 163 SER D N 1
ATOM 7618 C CA . SER D 1 166 ? 54.649 8.457 67.161 1.00 21.72 163 SER D CA 1
ATOM 7619 C C . SER D 1 166 ? 55.622 7.965 66.087 1.00 20.92 163 SER D C 1
ATOM 7620 O O . SER D 1 166 ? 56.495 7.110 66.355 1.00 21.18 163 SER D O 1
ATOM 7623 N N . PHE D 1 167 ? 55.468 8.491 64.868 1.00 18.52 164 PHE D N 1
ATOM 7624 C CA . PHE D 1 167 ? 56.305 8.103 63.737 1.00 17.98 164 PHE D CA 1
ATOM 7625 C C . PHE D 1 167 ? 57.751 8.469 63.983 1.00 17.98 164 PHE D C 1
ATOM 7626 O O . PHE D 1 167 ? 58.641 7.624 63.847 1.00 18.81 164 PHE D O 1
ATOM 7634 N N . LEU D 1 168 ? 58.003 9.718 64.385 1.00 18.92 165 LEU D N 1
ATOM 7635 C CA . LEU D 1 168 ? 59.372 10.167 64.621 1.00 22.66 165 LEU D CA 1
ATOM 7636 C C . LEU D 1 168 ? 60.047 9.359 65.717 1.00 28.37 165 LEU D C 1
ATOM 7637 O O . LEU D 1 168 ? 61.208 8.944 65.583 1.00 26.40 165 LEU D O 1
ATOM 7642 N N . SER D 1 169 ? 59.353 9.164 66.833 1.00 21.83 166 SER D N 1
ATOM 7643 C CA . SER D 1 169 ? 59.992 8.496 67.954 1.00 26.65 166 SER D CA 1
ATOM 7644 C C . SER D 1 169 ? 60.463 7.098 67.548 1.00 29.97 166 SER D C 1
ATOM 7645 O O . SER D 1 169 ? 61.605 6.711 67.839 1.00 26.47 166 SER D O 1
ATOM 7648 N N . GLU D 1 170 ? 59.634 6.364 66.800 1.00 21.61 167 GLU D N 1
ATOM 7649 C CA . GLU D 1 170 ? 60.050 5.070 66.256 1.00 22.34 167 GLU D CA 1
ATOM 7650 C C . GLU D 1 170 ? 61.222 5.217 65.282 1.00 21.78 167 GLU D C 1
ATOM 7651 O O . GLU D 1 170 ? 62.236 4.504 65.401 1.00 22.65 167 GLU D O 1
ATOM 7657 N N . ARG D 1 171 ? 61.107 6.131 64.312 1.00 20.41 168 ARG D N 1
ATOM 7658 C CA . ARG D 1 171 ? 62.168 6.272 63.319 1.00 19.89 168 ARG D CA 1
ATOM 7659 C C . ARG D 1 171 ? 63.490 6.658 63.965 1.00 23.77 168 ARG D C 1
ATOM 7660 O O . ARG D 1 171 ? 64.549 6.141 63.584 1.00 24.02 168 ARG D O 1
ATOM 7668 N N . ILE D 1 172 ? 63.462 7.603 64.900 1.00 23.57 169 ILE D N 1
ATOM 7669 C CA . ILE D 1 172 ? 64.707 8.084 65.484 1.00 26.27 169 ILE D CA 1
ATOM 7670 C C . ILE D 1 172 ? 65.391 6.956 66.218 1.00 29.22 169 ILE D C 1
ATOM 7671 O O . ILE D 1 172 ? 66.618 6.797 66.139 1.00 24.55 169 ILE D O 1
ATOM 7676 N N A ASP D 1 173 ? 64.606 6.131 66.913 0.48 28.74 170 ASP D N 1
ATOM 7677 N N B ASP D 1 173 ? 64.611 6.132 66.925 0.52 28.71 170 ASP D N 1
ATOM 7678 C CA A ASP D 1 173 ? 65.157 4.990 67.629 0.48 29.97 170 ASP D CA 1
ATOM 7679 C CA B ASP D 1 173 ? 65.186 4.992 67.627 0.52 29.95 170 ASP D CA 1
ATOM 7680 C C A ASP D 1 173 ? 65.701 3.946 66.661 0.48 29.86 170 ASP D C 1
ATOM 7681 C C B ASP D 1 173 ? 65.723 3.960 66.644 0.52 29.95 170 ASP D C 1
ATOM 7682 O O A ASP D 1 173 ? 66.779 3.384 66.888 0.48 28.56 170 ASP D O 1
ATOM 7683 O O B ASP D 1 173 ? 66.813 3.411 66.849 0.52 28.44 170 ASP D O 1
ATOM 7692 N N . ALA D 1 174 ? 64.982 3.691 65.561 1.00 27.61 171 ALA D N 1
ATOM 7693 C CA . ALA D 1 174 ? 65.460 2.734 64.563 1.00 31.69 171 ALA D CA 1
ATOM 7694 C C . ALA D 1 174 ? 66.770 3.205 63.939 1.00 30.22 171 ALA D C 1
ATOM 7695 O O . ALA D 1 174 ? 67.697 2.411 63.742 1.00 24.67 171 ALA D O 1
ATOM 7697 N N . CYS D 1 175 ? 66.861 4.499 63.623 1.00 25.46 172 CYS D N 1
ATOM 7698 C CA . CYS D 1 175 ? 68.110 5.054 63.118 1.00 22.22 172 CYS D CA 1
ATOM 7699 C C . CYS D 1 175 ? 69.239 4.901 64.127 1.00 27.45 172 CYS D C 1
ATOM 7700 O O . CYS D 1 175 ? 70.333 4.419 63.788 1.00 23.92 172 CYS D O 1
ATOM 7703 N N . GLN D 1 176 ? 68.975 5.276 65.383 1.00 23.94 173 GLN D N 1
ATOM 7704 C CA . GLN D 1 176 ? 69.997 5.168 66.421 1.00 25.20 173 GLN D CA 1
ATOM 7705 C C . GLN D 1 176 ? 70.491 3.733 66.559 1.00 30.59 173 GLN D C 1
ATOM 7706 O O . GLN D 1 176 ? 71.696 3.499 66.798 1.00 30.42 173 GLN D O 1
ATOM 7712 N N . SER D 1 177 ? 69.589 2.754 66.374 1.00 27.01 174 SER D N 1
ATOM 7713 C CA . SER D 1 177 ? 69.972 1.358 66.547 1.00 31.52 174 SER D CA 1
ATOM 7714 C C . SER D 1 177 ? 70.952 0.862 65.472 1.00 28.49 174 SER D C 1
ATOM 7715 O O . SER D 1 177 ? 71.721 -0.067 65.734 1.00 29.88 174 SER D O 1
ATOM 7718 N N . VAL D 1 178 ? 70.940 1.430 64.264 1.00 30.23 175 VAL D N 1
ATOM 7719 C CA . VAL D 1 178 ? 71.904 1.043 63.242 1.00 29.85 175 VAL D CA 1
ATOM 7720 C C . VAL D 1 178 ? 73.054 2.028 63.162 1.00 28.42 175 VAL D C 1
ATOM 7721 O O . VAL D 1 178 ? 73.888 1.913 62.269 1.00 26.25 175 VAL D O 1
ATOM 7725 N N . GLY D 1 179 ? 73.129 2.980 64.087 1.00 26.69 176 GLY D N 1
ATOM 7726 C CA . GLY D 1 179 ? 74.256 3.880 64.154 1.00 30.72 176 GLY D CA 1
ATOM 7727 C C . GLY D 1 179 ? 74.079 5.199 63.442 1.00 24.99 176 GLY D C 1
ATOM 7728 O O . GLY D 1 179 ? 75.086 5.858 63.152 1.00 29.83 176 GLY D O 1
ATOM 7729 N N . ILE D 1 180 ? 72.845 5.614 63.159 1.00 23.55 177 ILE D N 1
ATOM 7730 C CA . ILE D 1 180 ? 72.566 6.914 62.561 1.00 22.11 177 ILE D CA 1
ATOM 7731 C C . ILE D 1 180 ? 72.133 7.846 63.688 1.00 22.09 177 ILE D C 1
ATOM 7732 O O . ILE D 1 180 ? 71.069 7.646 64.276 1.00 25.57 177 ILE D O 1
ATOM 7737 N N . ALA D 1 181 ? 72.942 8.872 63.973 1.00 24.88 178 ALA D N 1
ATOM 7738 C CA . ALA D 1 181 ? 72.667 9.844 65.035 1.00 22.05 178 ALA D CA 1
ATOM 7739 C C . ALA D 1 181 ? 71.550 10.814 64.639 1.00 25.87 178 ALA D C 1
ATOM 7740 O O . ALA D 1 181 ? 71.298 11.068 63.455 1.00 24.92 178 ALA D O 1
ATOM 7742 N N . LYS D 1 182 ? 70.869 11.360 65.659 1.00 25.77 179 LYS D N 1
ATOM 7743 C CA . LYS D 1 182 ? 69.776 12.312 65.423 1.00 20.88 179 LYS D CA 1
ATOM 7744 C C . LYS D 1 182 ? 70.216 13.476 64.548 1.00 23.52 179 LYS D C 1
ATOM 7745 O O . LYS D 1 182 ? 69.431 13.968 63.717 1.00 27.81 179 LYS D O 1
ATOM 7751 N N . ASP D 1 183 ? 71.446 13.966 64.748 1.00 24.85 180 ASP D N 1
ATOM 7752 C CA . ASP D 1 183 ? 71.889 15.153 64.021 1.00 24.68 180 ASP D CA 1
ATOM 7753 C C . ASP D 1 183 ? 72.036 14.872 62.537 1.00 21.83 180 ASP D C 1
ATOM 7754 O O . ASP D 1 183 ? 72.300 15.802 61.762 1.00 23.57 180 ASP D O 1
ATOM 7759 N N . LYS D 1 184 ? 71.848 13.619 62.132 1.00 19.75 181 LYS D N 1
ATOM 7760 C CA . LYS D 1 184 ? 71.847 13.284 60.722 1.00 18.95 181 LYS D CA 1
ATOM 7761 C C . LYS D 1 184 ? 70.478 13.390 60.087 1.00 17.72 181 LYS D C 1
ATOM 7762 O O . LYS D 1 184 ? 70.386 13.267 58.866 1.00 17.49 181 LYS D O 1
ATOM 7768 N N . LEU D 1 185 ? 69.423 13.593 60.863 1.00 16.27 182 LEU D N 1
ATOM 7769 C CA . LEU D 1 185 ? 68.069 13.490 60.341 1.00 15.59 182 LEU D CA 1
ATOM 7770 C C . LEU D 1 185 ? 67.457 14.857 60.051 1.00 14.72 182 LEU D C 1
ATOM 7771 O O . LEU D 1 185 ? 67.678 15.827 60.773 1.00 16.07 182 LEU D O 1
ATOM 7776 N N . ILE D 1 186 ? 66.680 14.921 58.984 1.00 13.99 183 ILE D N 1
ATOM 7777 C CA . ILE D 1 186 ? 65.936 16.098 58.578 1.00 13.22 183 ILE D CA 1
ATOM 7778 C C . ILE D 1 186 ? 64.485 15.665 58.470 1.00 12.95 183 ILE D C 1
ATOM 7779 O O . ILE D 1 186 ? 64.215 14.556 57.998 1.00 13.27 183 ILE D O 1
ATOM 7784 N N . LEU D 1 187 ? 63.560 16.524 58.871 1.00 12.60 184 LEU D N 1
ATOM 7785 C CA . LEU D 1 187 ? 62.132 16.190 58.908 1.00 13.60 184 LEU D CA 1
ATOM 7786 C C . LEU D 1 187 ? 61.375 16.892 57.791 1.00 15.57 184 LEU D C 1
ATOM 7787 O O . LEU D 1 187 ? 61.328 18.125 57.751 1.00 15.76 184 LEU D O 1
ATOM 7792 N N . ASP D 1 188 ? 60.733 16.102 56.904 1.00 12.31 185 ASP D N 1
ATOM 7793 C CA . ASP D 1 188 ? 59.779 16.645 55.939 1.00 11.89 185 ASP D CA 1
ATOM 7794 C C . ASP D 1 188 ? 58.374 16.335 56.449 1.00 11.44 185 ASP D C 1
ATOM 7795 O O . ASP D 1 188 ? 58.020 15.159 56.562 1.00 14.04 185 ASP D O 1
ATOM 7800 N N . PRO D 1 189 ? 57.548 17.324 56.811 1.00 10.83 186 PRO D N 1
ATOM 7801 C CA . PRO D 1 189 ? 56.223 16.990 57.325 1.00 10.96 186 PRO D CA 1
ATOM 7802 C C . PRO D 1 189 ? 55.246 16.474 56.254 1.00 13.13 186 PRO D C 1
ATOM 7803 O O . PRO D 1 189 ? 54.156 16.000 56.610 1.00 15.52 186 PRO D O 1
ATOM 7807 N N . GLY D 1 190 ? 55.580 16.550 54.973 1.00 10.82 187 GLY D N 1
ATOM 7808 C CA . GLY D 1 190 ? 54.780 15.829 53.977 1.00 13.70 187 GLY D CA 1
ATOM 7809 C C . GLY D 1 190 ? 53.610 16.592 53.392 1.00 16.28 187 GLY D C 1
ATOM 7810 O O . GLY D 1 190 ? 52.483 16.065 53.304 1.00 13.41 187 GLY D O 1
ATOM 7811 N N . PHE D 1 191 ? 53.843 17.833 52.985 1.00 11.84 188 PHE D N 1
ATOM 7812 C CA . PHE D 1 191 ? 52.821 18.544 52.217 1.00 10.71 188 PHE D CA 1
ATOM 7813 C C . PHE D 1 191 ? 52.388 17.729 51.003 1.00 11.34 188 PHE D C 1
ATOM 7814 O O . PHE D 1 191 ? 53.221 17.124 50.312 1.00 12.74 188 PHE D O 1
ATOM 7822 N N . GLY D 1 192 ? 51.082 17.773 50.724 1.00 10.11 189 GLY D N 1
ATOM 7823 C CA . GLY D 1 192 ? 50.504 16.957 49.669 1.00 13.90 189 GLY D CA 1
ATOM 7824 C C . GLY D 1 192 ? 50.136 15.536 50.086 1.00 11.86 189 GLY D C 1
ATOM 7825 O O . GLY D 1 192 ? 49.559 15.301 51.155 1.00 14.21 189 GLY D O 1
ATOM 7826 N N . PHE D 1 193 ? 50.447 14.570 49.217 1.00 12.14 190 PHE D N 1
ATOM 7827 C CA . PHE D 1 193 ? 50.248 13.146 49.519 1.00 13.00 190 PHE D CA 1
ATOM 7828 C C . PHE D 1 193 ? 48.825 12.891 49.985 1.00 13.50 190 PHE D C 1
ATOM 7829 O O . PHE D 1 193 ? 48.569 12.251 51.015 1.00 16.49 190 PHE D O 1
ATOM 7837 N N . GLY D 1 194 ? 47.888 13.453 49.208 1.00 14.01 191 GLY D N 1
ATOM 7838 C CA . GLY D 1 194 ? 46.483 13.158 49.348 1.00 14.39 191 GLY D CA 1
ATOM 7839 C C . GLY D 1 194 ? 45.768 13.952 50.416 1.00 16.60 191 GLY D C 1
ATOM 7840 O O . GLY D 1 194 ? 44.596 13.663 50.700 1.00 19.65 191 GLY D O 1
ATOM 7841 N N . LYS D 1 195 ? 46.427 14.924 51.036 1.00 13.69 192 LYS D N 1
ATOM 7842 C CA . LYS D 1 195 ? 45.762 15.750 52.043 1.00 11.50 192 LYS D CA 1
ATOM 7843 C C . LYS D 1 195 ? 44.781 16.714 51.386 1.00 12.50 192 LYS D C 1
ATOM 7844 O O . LYS D 1 195 ? 44.961 17.114 50.225 1.00 15.32 192 LYS D O 1
ATOM 7850 N N . THR D 1 196 ? 43.734 17.068 52.123 1.00 11.69 193 THR D N 1
ATOM 7851 C CA . THR D 1 196 ? 42.844 18.124 51.649 1.00 11.45 193 THR D CA 1
ATOM 7852 C C . THR D 1 196 ? 43.561 19.476 51.604 1.00 10.82 193 THR D C 1
ATOM 7853 O O . THR D 1 196 ? 44.606 19.690 52.224 1.00 11.47 193 THR D O 1
ATOM 7857 N N . LEU D 1 197 ? 42.944 20.423 50.878 1.00 14.95 194 LEU D N 1
ATOM 7858 C CA . LEU D 1 197 ? 43.439 21.803 50.894 1.00 11.58 194 LEU D CA 1
ATOM 7859 C C . LEU D 1 197 ? 43.520 22.334 52.309 1.00 11.75 194 LEU D C 1
ATOM 7860 O O . LEU D 1 197 ? 44.534 22.915 52.700 1.00 11.54 194 LEU D O 1
ATOM 7865 N N . ALA D 1 198 ? 42.466 22.121 53.100 1.00 10.47 195 ALA D N 1
ATOM 7866 C CA . ALA D 1 198 ? 42.454 22.641 54.462 1.00 11.59 195 ALA D CA 1
ATOM 7867 C C . ALA D 1 198 ? 43.601 22.076 55.272 1.00 10.16 195 ALA D C 1
ATOM 7868 O O . ALA D 1 198 ? 44.283 22.816 55.992 1.00 9.95 195 ALA D O 1
ATOM 7870 N N . HIS D 1 199 ? 43.786 20.741 55.204 1.00 10.99 196 HIS D N 1
ATOM 7871 C CA . HIS D 1 199 ? 44.860 20.076 55.939 1.00 10.35 196 HIS D CA 1
ATOM 7872 C C . HIS D 1 199 ? 46.235 20.617 55.545 1.00 10.02 196 HIS D C 1
ATOM 7873 O O . HIS D 1 199 ? 47.057 20.912 56.414 1.00 9.92 196 HIS D O 1
ATOM 7880 N N . ASN D 1 200 ? 46.491 20.752 54.239 1.00 10.53 197 ASN D N 1
ATOM 7881 C CA . ASN D 1 200 ? 47.784 21.277 53.775 1.00 9.67 197 ASN D CA 1
ATOM 7882 C C . ASN D 1 200 ? 48.017 22.699 54.270 1.00 9.46 197 ASN D C 1
ATOM 7883 O O . ASN D 1 200 ? 49.146 23.055 54.648 1.00 9.33 197 ASN D O 1
ATOM 7888 N N . TYR D 1 201 ? 46.978 23.535 54.221 1.00 9.50 198 TYR D N 1
ATOM 7889 C CA . TYR D 1 201 ? 47.151 24.917 54.652 1.00 9.40 198 TYR D CA 1
ATOM 7890 C C . TYR D 1 201 ? 47.221 25.028 56.174 1.00 11.65 198 TYR D C 1
ATOM 7891 O O . TYR D 1 201 ? 47.826 25.959 56.678 1.00 9.79 198 TYR D O 1
ATOM 7900 N N . GLN D 1 202 ? 46.633 24.099 56.933 1.00 9.57 199 GLN D N 1
ATOM 7901 C CA . GLN D 1 202 ? 46.813 24.147 58.389 1.00 9.92 199 GLN D CA 1
ATOM 7902 C C . GLN D 1 202 ? 48.225 23.717 58.758 1.00 9.69 199 GLN D C 1
ATOM 7903 O O . GLN D 1 202 ? 48.839 24.258 59.700 1.00 10.50 199 GLN D O 1
ATOM 7909 N N A LEU D 1 203 ? 48.744 22.720 58.041 0.22 9.68 200 LEU D N 1
ATOM 7910 N N B LEU D 1 203 ? 48.755 22.744 58.025 0.78 9.67 200 LEU D N 1
ATOM 7911 C CA A LEU D 1 203 ? 50.139 22.330 58.184 0.22 11.87 200 LEU D CA 1
ATOM 7912 C CA B LEU D 1 203 ? 50.138 22.339 58.205 0.78 9.71 200 LEU D CA 1
ATOM 7913 C C A LEU D 1 203 ? 51.052 23.527 57.962 0.22 9.51 200 LEU D C 1
ATOM 7914 C C B LEU D 1 203 ? 51.073 23.513 57.945 0.78 9.51 200 LEU D C 1
ATOM 7915 O O A LEU D 1 203 ? 51.954 23.794 58.763 0.22 9.76 200 LEU D O 1
ATOM 7916 O O B LEU D 1 203 ? 52.018 23.750 58.703 0.78 10.05 200 LEU D O 1
ATOM 7925 N N . LEU D 1 204 ? 50.823 24.270 56.877 1.00 9.32 201 LEU D N 1
ATOM 7926 C CA . LEU D 1 204 ? 51.656 25.438 56.612 1.00 9.72 201 LEU D CA 1
ATOM 7927 C C . LEU D 1 204 ? 51.461 26.486 57.708 1.00 9.99 201 LEU D C 1
ATOM 7928 O O . LEU D 1 204 ? 52.429 27.040 58.217 1.00 9.60 201 LEU D O 1
ATOM 7933 N N . ALA D 1 205 ? 50.200 26.719 58.112 1.00 9.41 202 ALA D N 1
ATOM 7934 C CA . ALA D 1 205 ? 49.900 27.740 59.115 1.00 10.11 202 ALA D CA 1
ATOM 7935 C C . ALA D 1 205 ? 50.584 27.455 60.436 1.00 10.48 202 ALA D C 1
ATOM 7936 O O . ALA D 1 205 ? 50.886 28.392 61.198 1.00 11.87 202 ALA D O 1
ATOM 7938 N N . GLU D 1 206 ? 50.797 26.167 60.745 1.00 10.55 203 GLU D N 1
ATOM 7939 C CA . GLU D 1 206 ? 51.390 25.767 62.009 1.00 10.23 203 GLU D CA 1
ATOM 7940 C C . GLU D 1 206 ? 52.805 25.232 61.846 1.00 12.32 203 GLU D C 1
ATOM 7941 O O . GLU D 1 206 ? 53.322 24.603 62.778 1.00 13.29 203 GLU D O 1
ATOM 7947 N N . LEU D 1 207 ? 53.446 25.464 60.693 1.00 10.03 204 LEU D N 1
ATOM 7948 C CA . LEU D 1 207 ? 54.721 24.804 60.424 1.00 10.10 204 LEU D CA 1
ATOM 7949 C C . LEU D 1 207 ? 55.775 25.105 61.481 1.00 14.23 204 LEU D C 1
ATOM 7950 O O . LEU D 1 207 ? 56.605 24.245 61.767 1.00 12.36 204 LEU D O 1
ATOM 7955 N N . GLU D 1 208 ? 55.764 26.303 62.083 1.00 11.94 205 GLU D N 1
ATOM 7956 C CA . GLU D 1 208 ? 56.779 26.586 63.089 1.00 12.86 205 GLU D CA 1
ATOM 7957 C C . GLU D 1 208 ? 56.685 25.658 64.304 1.00 13.33 205 GLU D C 1
ATOM 7958 O O . GLU D 1 208 ? 57.680 25.507 65.028 1.00 13.73 205 GLU D O 1
ATOM 7964 N N . ARG D 1 209 ? 55.509 25.083 64.575 1.00 12.72 206 ARG D N 1
ATOM 7965 C CA . ARG D 1 209 ? 55.372 24.146 65.688 1.00 12.14 206 ARG D CA 1
ATOM 7966 C C . ARG D 1 209 ? 56.201 22.878 65.467 1.00 15.66 206 ARG D C 1
ATOM 7967 O O . ARG D 1 209 ? 56.485 22.146 66.442 1.00 18.06 206 ARG D O 1
ATOM 7975 N N . PHE D 1 210 ? 56.586 22.602 64.228 1.00 11.92 207 PHE D N 1
ATOM 7976 C CA . PHE D 1 210 ? 57.337 21.370 63.977 1.00 15.47 207 PHE D CA 1
ATOM 7977 C C . PHE D 1 210 ? 58.801 21.458 64.359 1.00 14.91 207 PHE D C 1
ATOM 7978 O O . PHE D 1 210 ? 59.480 20.412 64.408 1.00 13.62 207 PHE D O 1
ATOM 7986 N N . HIS D 1 211 ? 59.290 22.647 64.697 1.00 14.81 208 HIS D N 1
ATOM 7987 C CA . HIS D 1 211 ? 60.633 22.763 65.259 1.00 13.21 208 HIS D CA 1
ATOM 7988 C C . HIS D 1 211 ? 60.758 22.087 66.631 1.00 14.09 208 HIS D C 1
ATOM 7989 O O . HIS D 1 211 ? 61.883 21.810 67.077 1.00 16.47 208 HIS D O 1
ATOM 7996 N N . GLN D 1 212 ? 59.636 21.797 67.277 1.00 16.29 209 GLN D N 1
ATOM 7997 C CA . GLN D 1 212 ? 59.680 21.169 68.590 1.00 15.53 209 GLN D CA 1
ATOM 7998 C C . GLN D 1 212 ? 60.348 19.789 68.578 1.00 20.03 209 GLN D C 1
ATOM 7999 O O . GLN D 1 212 ? 60.786 19.329 69.633 1.00 21.38 209 GLN D O 1
ATOM 8005 N N . PHE D 1 213 ? 60.432 19.110 67.432 1.00 17.73 210 PHE D N 1
ATOM 8006 C CA . PHE D 1 213 ? 61.044 17.786 67.415 1.00 19.06 210 PHE D CA 1
ATOM 8007 C C . PHE D 1 213 ? 62.560 17.836 67.314 1.00 17.29 210 PHE D C 1
ATOM 8008 O O . PHE D 1 213 ? 63.194 16.777 67.331 1.00 26.11 210 PHE D O 1
ATOM 8016 N N . GLY D 1 214 ? 63.152 19.029 67.231 1.00 19.82 211 GLY D N 1
ATOM 8017 C CA . GLY D 1 214 ? 64.586 19.215 67.244 1.00 19.38 211 GLY D CA 1
ATOM 8018 C C . GLY D 1 214 ? 65.318 18.854 65.977 1.00 21.80 211 GLY D C 1
ATOM 8019 O O . GLY D 1 214 ? 66.546 18.712 66.017 1.00 24.99 211 GLY D O 1
ATOM 8020 N N . LEU D 1 215 ? 64.616 18.655 64.870 1.00 18.82 212 LEU D N 1
ATOM 8021 C CA . LEU D 1 215 ? 65.239 18.378 63.595 1.00 17.65 212 LEU D CA 1
ATOM 8022 C C . LEU D 1 215 ? 65.078 19.574 62.666 1.00 14.27 212 LEU D C 1
ATOM 8023 O O . LEU D 1 215 ? 64.036 20.220 62.658 1.00 15.20 212 LEU D O 1
ATOM 8028 N N . PRO D 1 216 ? 66.034 19.819 61.790 1.00 13.62 213 PRO D N 1
ATOM 8029 C CA . PRO D 1 216 ? 65.799 20.783 60.714 1.00 12.89 213 PRO D CA 1
ATOM 8030 C C . PRO D 1 216 ? 64.613 20.337 59.875 1.00 13.96 213 PRO D C 1
ATOM 8031 O O . PRO D 1 216 ? 64.395 19.138 59.667 1.00 12.89 213 PRO D O 1
ATOM 8035 N N . LEU D 1 217 ? 63.885 21.311 59.354 1.00 11.76 214 LEU D N 1
ATOM 8036 C CA . LEU D 1 217 ? 62.674 21.076 58.557 1.00 11.24 214 LEU D CA 1
ATOM 8037 C C . LEU D 1 217 ? 62.945 21.258 57.082 1.00 10.86 214 LEU D C 1
ATOM 8038 O O . LEU D 1 217 ? 63.646 22.188 56.684 1.00 14.93 214 LEU D O 1
ATOM 8043 N N . LEU D 1 218 ? 62.386 20.363 56.270 1.00 12.22 215 LEU D N 1
ATOM 8044 C CA . LEU D 1 218 ? 62.331 20.532 54.827 1.00 10.34 215 LEU D CA 1
ATOM 8045 C C . LEU D 1 218 ? 60.864 20.732 54.427 1.00 13.32 215 LEU D C 1
ATOM 8046 O O . LEU D 1 218 ? 60.000 19.908 54.768 1.00 16.02 215 LEU D O 1
ATOM 8051 N N . ALA D 1 219 ? 60.586 21.812 53.710 1.00 11.79 216 ALA D N 1
ATOM 8052 C CA . ALA D 1 219 ? 59.241 22.094 53.211 1.00 10.27 216 ALA D CA 1
ATOM 8053 C C . ALA D 1 219 ? 59.258 22.022 51.683 1.00 13.06 216 ALA D C 1
ATOM 8054 O O . ALA D 1 219 ? 60.052 22.714 51.027 1.00 14.03 216 ALA D O 1
ATOM 8056 N N . GLY D 1 220 ? 58.360 21.215 51.139 1.00 12.08 217 GLY D N 1
ATOM 8057 C CA . GLY D 1 220 ? 58.281 20.984 49.714 1.00 11.88 217 GLY D CA 1
ATOM 8058 C C . GLY D 1 220 ? 56.852 21.192 49.254 1.00 15.03 217 GLY D C 1
ATOM 8059 O O . GLY D 1 220 ? 56.029 20.275 49.369 1.00 16.37 217 GLY D O 1
ATOM 8068 N N . SER D 1 222 ? 56.281 23.217 46.227 1.00 10.34 219 SER D N 1
ATOM 8069 C CA . SER D 1 222 ? 56.386 23.829 44.903 1.00 10.10 219 SER D CA 1
ATOM 8070 C C . SER D 1 222 ? 55.528 23.140 43.852 1.00 10.85 219 SER D C 1
ATOM 8071 O O . SER D 1 222 ? 55.659 21.936 43.613 1.00 12.65 219 SER D O 1
ATOM 8074 N N A ARG D 1 223 ? 54.645 23.930 43.224 0.47 11.57 220 ARG D N 1
ATOM 8075 N N B ARG D 1 223 ? 54.672 23.910 43.179 0.53 11.62 220 ARG D N 1
ATOM 8076 C CA A ARG D 1 223 ? 53.774 23.491 42.123 0.47 11.98 220 ARG D CA 1
ATOM 8077 C CA B ARG D 1 223 ? 53.848 23.428 42.069 0.53 11.39 220 ARG D CA 1
ATOM 8078 C C A ARG D 1 223 ? 52.958 22.254 42.480 0.47 13.52 220 ARG D C 1
ATOM 8079 C C B ARG D 1 223 ? 52.876 22.320 42.466 0.53 13.76 220 ARG D C 1
ATOM 8080 O O A ARG D 1 223 ? 52.554 21.484 41.611 0.47 14.78 220 ARG D O 1
ATOM 8081 O O B ARG D 1 223 ? 52.285 21.690 41.588 0.53 13.73 220 ARG D O 1
ATOM 8096 N N . LYS D 1 224 ? 52.673 22.079 43.758 1.00 10.65 221 LYS D N 1
ATOM 8097 C CA . LYS D 1 224 ? 51.784 21.001 44.214 1.00 13.50 221 LYS D CA 1
ATOM 8098 C C . LYS D 1 224 ? 50.314 21.413 44.135 1.00 15.10 221 LYS D C 1
ATOM 8099 O O . LYS D 1 224 ? 49.973 22.593 44.002 1.00 14.29 221 LYS D O 1
ATOM 8105 N N . SER D 1 225 ? 49.435 20.403 44.208 1.00 13.31 222 SER D N 1
ATOM 8106 C CA . SER D 1 225 ? 48.011 20.662 44.054 1.00 14.04 222 SER D CA 1
ATOM 8107 C C . SER D 1 225 ? 47.511 21.677 45.076 1.00 11.48 222 SER D C 1
ATOM 8108 O O . SER D 1 225 ? 46.550 22.411 44.788 1.00 12.92 222 SER D O 1
ATOM 8119 N N . VAL D 1 227 ? 48.688 24.406 45.764 1.00 11.75 224 VAL D N 1
ATOM 8120 C CA . VAL D 1 227 ? 48.775 25.693 45.108 1.00 10.86 224 VAL D CA 1
ATOM 8121 C C . VAL D 1 227 ? 47.846 25.741 43.899 1.00 11.46 224 VAL D C 1
ATOM 8122 O O . VAL D 1 227 ? 46.971 26.614 43.812 1.00 12.65 224 VAL D O 1
ATOM 8126 N N . PHE D 1 228 ? 48.007 24.822 42.927 1.00 11.73 225 PHE D N 1
ATOM 8127 C CA . PHE D 1 228 ? 47.255 25.098 41.699 1.00 13.65 225 PHE D CA 1
ATOM 8128 C C . PHE D 1 228 ? 45.770 24.766 41.818 1.00 14.29 225 PHE D C 1
ATOM 8129 O O . PHE D 1 228 ? 44.965 25.392 41.125 1.00 16.87 225 PHE D O 1
ATOM 8137 N N . LYS D 1 229 ? 45.376 23.851 42.718 1.00 12.49 226 LYS D N 1
ATOM 8138 C CA . LYS D 1 229 ? 43.937 23.668 42.916 1.00 13.35 226 LYS D CA 1
ATOM 8139 C C . LYS D 1 229 ? 43.306 24.790 43.746 1.00 12.85 226 LYS D C 1
ATOM 8140 O O . LYS D 1 229 ? 42.111 25.081 43.551 1.00 18.60 226 LYS D O 1
ATOM 8146 N N . LEU D 1 230 ? 44.050 25.396 44.671 1.00 13.40 227 LEU D N 1
ATOM 8147 C CA . LEU D 1 230 ? 43.552 26.585 45.357 1.00 14.04 227 LEU D CA 1
ATOM 8148 C C . LEU D 1 230 ? 43.250 27.689 44.358 1.00 15.11 227 LEU D C 1
ATOM 8149 O O . LEU D 1 230 ? 42.174 28.287 44.384 1.00 17.48 227 LEU D O 1
ATOM 8154 N N . LEU D 1 231 ? 44.182 27.966 43.460 1.00 15.05 228 LEU D N 1
ATOM 8155 C CA . LEU D 1 231 ? 44.064 29.075 42.530 1.00 16.89 228 LEU D CA 1
ATOM 8156 C C . LEU D 1 231 ? 43.228 28.726 41.308 1.00 22.62 228 LEU D C 1
ATOM 8157 O O . LEU D 1 231 ? 42.839 29.632 40.554 1.00 24.86 228 LEU D O 1
ATOM 8162 N N . ASP D 1 232 ? 42.951 27.439 41.108 1.00 23.64 229 ASP D N 1
ATOM 8163 C CA . ASP D 1 232 ? 42.156 26.962 39.975 1.00 23.10 229 ASP D CA 1
ATOM 8164 C C . ASP D 1 232 ? 42.864 27.299 38.665 1.00 22.18 229 ASP D C 1
ATOM 8165 O O . ASP D 1 232 ? 42.291 27.906 37.751 1.00 26.40 229 ASP D O 1
ATOM 8170 N N . VAL D 1 233 ? 44.144 26.926 38.603 1.00 20.88 230 VAL D N 1
ATOM 8171 C CA . VAL D 1 233 ? 45.029 27.167 37.468 1.00 26.42 230 VAL D CA 1
ATOM 8172 C C . VAL D 1 233 ? 45.783 25.877 37.161 1.00 28.90 230 VAL D C 1
ATOM 8173 O O . VAL D 1 233 ? 45.754 24.925 37.933 1.00 22.97 230 VAL D O 1
ATOM 8177 N N . GLU D 1 234 ? 46.422 25.836 35.988 1.00 28.80 231 GLU D N 1
ATOM 8178 C CA . GLU D 1 234 ? 47.280 24.705 35.653 1.00 32.03 231 GLU D CA 1
ATOM 8179 C C . GLU D 1 234 ? 48.565 24.732 36.475 1.00 29.31 231 GLU D C 1
ATOM 8180 O O . GLU D 1 234 ? 48.998 25.798 36.922 1.00 26.14 231 GLU D O 1
ATOM 8186 N N . PRO D 1 235 ? 49.203 23.576 36.705 1.00 26.92 232 PRO D N 1
ATOM 8187 C CA . PRO D 1 235 ? 50.429 23.607 37.517 1.00 31.00 232 PRO D CA 1
ATOM 8188 C C . PRO D 1 235 ? 51.514 24.469 36.912 1.00 30.46 232 PRO D C 1
ATOM 8189 O O . PRO D 1 235 ? 52.363 24.965 37.657 1.00 30.25 232 PRO D O 1
ATOM 8193 N N . LYS D 1 236 ? 51.495 24.690 35.595 1.00 33.08 233 LYS D N 1
ATOM 8194 C CA . LYS D 1 236 ? 52.488 25.577 34.991 1.00 32.14 233 LYS D CA 1
ATOM 8195 C C . LYS D 1 236 ? 52.216 27.049 35.288 1.00 26.77 233 LYS D C 1
ATOM 8196 O O . LYS D 1 236 ? 53.106 27.877 35.099 1.00 29.32 233 LYS D O 1
ATOM 8210 N N . ALA D 1 238 ? 51.620 27.990 38.362 1.00 16.41 235 ALA D N 1
ATOM 8211 C CA . ALA D 1 238 ? 51.631 27.996 39.827 1.00 13.05 235 ALA D CA 1
ATOM 8212 C C . ALA D 1 238 ? 52.835 28.702 40.427 1.00 12.77 235 ALA D C 1
ATOM 8213 O O . ALA D 1 238 ? 53.080 28.547 41.631 1.00 13.53 235 ALA D O 1
ATOM 8215 N N . LEU D 1 239 ? 53.579 29.474 39.633 1.00 15.46 236 LEU D N 1
ATOM 8216 C CA . LEU D 1 239 ? 54.813 30.054 40.159 1.00 14.36 236 LEU D CA 1
ATOM 8217 C C . LEU D 1 239 ? 54.522 30.973 41.341 1.00 12.89 236 LEU D C 1
ATOM 8218 O O . LEU D 1 239 ? 55.132 30.838 42.409 1.00 12.35 236 LEU D O 1
ATOM 8223 N N . SER D 1 240 ? 53.660 31.987 41.133 1.00 13.42 237 SER D N 1
ATOM 8224 C CA . SER D 1 240 ? 53.456 32.991 42.187 1.00 13.34 237 SER D CA 1
ATOM 8225 C C . SER D 1 240 ? 52.950 32.349 43.470 1.00 12.56 237 SER D C 1
ATOM 8226 O O . SER D 1 240 ? 53.404 32.680 44.576 1.00 12.22 237 SER D O 1
ATOM 8229 N N . GLY D 1 241 ? 51.975 31.460 43.357 1.00 12.37 238 GLY D N 1
ATOM 8230 C CA . GLY D 1 241 ? 51.484 30.818 44.568 1.00 11.73 238 GLY D CA 1
ATOM 8231 C C . GLY D 1 241 ? 52.539 29.970 45.244 1.00 11.16 238 GLY D C 1
ATOM 8232 O O . GLY D 1 241 ? 52.566 29.879 46.475 1.00 10.75 238 GLY D O 1
ATOM 8233 N N . SER D 1 242 ? 53.421 29.343 44.457 1.00 11.21 239 SER D N 1
ATOM 8234 C CA . SER D 1 242 ? 54.495 28.549 45.045 1.00 10.78 239 SER D CA 1
ATOM 8235 C C . SER D 1 242 ? 55.459 29.447 45.789 1.00 11.10 239 SER D C 1
ATOM 8236 O O . SER D 1 242 ? 55.930 29.083 46.878 1.00 10.87 239 SER D O 1
ATOM 8239 N N . LEU D 1 243 ? 55.737 30.637 45.225 1.00 11.25 240 LEU D N 1
ATOM 8240 C CA . LEU D 1 243 ? 56.588 31.607 45.932 1.00 11.35 240 LEU D CA 1
ATOM 8241 C C . LEU D 1 243 ? 55.943 32.093 47.218 1.00 11.15 240 LEU D C 1
ATOM 8242 O O . LEU D 1 243 ? 56.642 32.324 48.218 1.00 11.03 240 LEU D O 1
ATOM 8247 N N . ALA D 1 244 ? 54.614 32.271 47.229 1.00 11.19 241 ALA D N 1
ATOM 8248 C CA . ALA D 1 244 ? 53.982 32.669 48.495 1.00 11.01 241 ALA D CA 1
ATOM 8249 C C . ALA D 1 244 ? 54.129 31.579 49.557 1.00 10.45 241 ALA D C 1
ATOM 8250 O O . ALA D 1 244 ? 54.454 31.866 50.723 1.00 10.34 241 ALA D O 1
ATOM 8252 N N . CYS D 1 245 ? 53.921 30.319 49.167 1.00 10.18 242 CYS D N 1
ATOM 8253 C CA . CYS D 1 245 ? 54.110 29.205 50.080 1.00 9.78 242 CYS D CA 1
ATOM 8254 C C . CYS D 1 245 ? 55.547 29.174 50.612 1.00 9.73 242 CYS D C 1
ATOM 8255 O O . CYS D 1 245 ? 55.762 29.002 51.820 1.00 9.60 242 CYS D O 1
ATOM 8258 N N . ALA D 1 246 ? 56.531 29.355 49.724 1.00 9.93 243 ALA D N 1
ATOM 8259 C CA . ALA D 1 246 ? 57.927 29.347 50.158 1.00 9.97 243 ALA D CA 1
ATOM 8260 C C . ALA D 1 246 ? 58.216 30.479 51.146 1.00 10.17 243 ALA D C 1
ATOM 8261 O O . ALA D 1 246 ? 58.960 30.279 52.124 1.00 10.14 243 ALA D O 1
ATOM 8263 N N . THR D 1 247 ? 57.654 31.677 50.888 1.00 10.46 244 THR D N 1
ATOM 8264 C CA . THR D 1 247 ? 57.831 32.811 51.786 1.00 10.75 244 THR D CA 1
ATOM 8265 C C . THR D 1 247 ? 57.255 32.520 53.164 1.00 10.51 244 THR D C 1
ATOM 8266 O O . THR D 1 247 ? 57.902 32.807 54.187 1.00 10.66 244 THR D O 1
ATOM 8270 N N . ILE D 1 248 ? 56.029 31.954 53.210 1.00 10.22 245 ILE D N 1
ATOM 8271 C CA . ILE D 1 248 ? 55.429 31.643 54.501 1.00 10.61 245 ILE D CA 1
ATOM 8272 C C . ILE D 1 248 ? 56.272 30.616 55.253 1.00 12.79 245 ILE D C 1
ATOM 8273 O O . ILE D 1 248 ? 56.475 30.737 56.464 1.00 10.04 245 ILE D O 1
ATOM 8278 N N . ALA D 1 249 ? 56.749 29.571 54.560 1.00 9.74 246 ALA D N 1
ATOM 8279 C CA . ALA D 1 249 ? 57.600 28.560 55.204 1.00 9.70 246 ALA D CA 1
ATOM 8280 C C . ALA D 1 249 ? 58.908 29.143 55.704 1.00 11.60 246 ALA D C 1
ATOM 8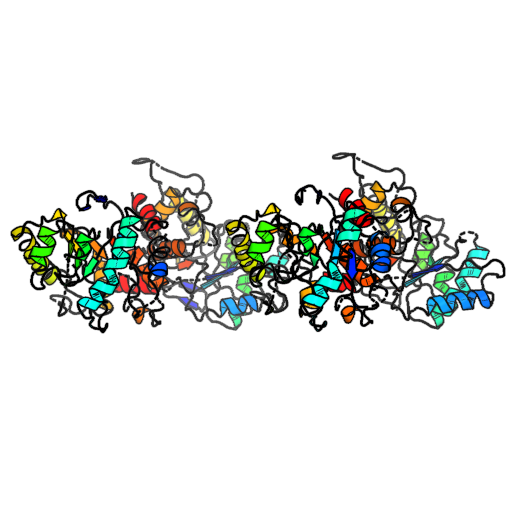281 O O . ALA D 1 249 ? 59.369 28.801 56.798 1.00 11.61 246 ALA D O 1
ATOM 8283 N N . ALA D 1 250 ? 59.539 30.004 54.899 1.00 10.20 247 ALA D N 1
ATOM 8284 C CA . ALA D 1 250 ? 60.781 30.624 55.332 1.00 10.59 247 ALA D CA 1
ATOM 8285 C C . ALA D 1 250 ? 60.535 31.525 56.538 1.00 10.88 247 ALA D C 1
ATOM 8286 O O . ALA D 1 250 ? 61.343 31.544 57.479 1.00 11.65 247 ALA D O 1
ATOM 8296 N N . LYS D 1 252 ? 58.502 31.053 58.809 1.00 12.27 249 LYS D N 1
ATOM 8297 C CA . LYS D 1 252 ? 58.350 30.121 59.921 1.00 12.83 249 LYS D CA 1
ATOM 8298 C C . LYS D 1 252 ? 59.606 29.304 60.169 1.00 14.91 249 LYS D C 1
ATOM 8299 O O . LYS D 1 252 ? 59.584 28.403 61.007 1.00 16.23 249 LYS D O 1
ATOM 8305 N N . GLY D 1 253 ? 60.718 29.650 59.529 1.00 11.78 250 GLY D N 1
ATOM 8306 C CA . GLY D 1 253 ? 61.992 29.105 59.945 1.00 12.44 250 GLY D CA 1
ATOM 8307 C C . GLY D 1 253 ? 62.359 27.791 59.303 1.00 12.54 250 GLY D C 1
ATOM 8308 O O . GLY D 1 253 ? 63.322 27.135 59.763 1.00 12.77 250 GLY D O 1
ATOM 8309 N N . ALA D 1 254 ? 61.658 27.394 58.254 1.00 11.93 251 ALA D N 1
ATOM 8310 C CA . ALA D 1 254 ? 62.011 26.138 57.565 1.00 11.30 251 ALA D CA 1
ATOM 8311 C C . ALA D 1 254 ? 63.408 26.216 57.000 1.00 12.82 251 ALA D C 1
ATOM 8312 O O . ALA D 1 254 ? 63.676 27.043 56.127 1.00 12.35 251 ALA D O 1
ATOM 8314 N N . GLN D 1 255 ? 64.261 25.272 57.398 1.00 11.05 252 GLN D N 1
ATOM 8315 C CA . GLN D 1 255 ? 65.683 25.357 57.032 1.00 11.99 252 GLN D CA 1
ATOM 8316 C C . GLN D 1 255 ? 65.981 24.964 55.607 1.00 11.90 252 GLN D C 1
ATOM 8317 O O . GLN D 1 255 ? 66.986 25.450 55.055 1.00 11.79 252 GLN D O 1
ATOM 8323 N N . ILE D 1 256 ? 65.176 24.088 55.006 1.00 10.76 253 ILE D N 1
ATOM 8324 C CA . ILE D 1 256 ? 65.356 23.679 53.605 1.00 10.84 253 ILE D CA 1
ATOM 8325 C C . ILE D 1 256 ? 64.023 23.847 52.895 1.00 11.39 253 ILE D C 1
ATOM 8326 O O . ILE D 1 256 ? 62.982 23.382 53.385 1.00 11.31 253 ILE D O 1
ATOM 8331 N N . ILE D 1 257 ? 64.040 24.545 51.762 1.00 10.15 254 ILE D N 1
ATOM 8332 C CA . ILE D 1 257 ? 62.841 24.759 50.966 1.00 11.65 254 ILE D CA 1
ATOM 8333 C C . ILE D 1 257 ? 63.091 24.206 49.576 1.00 10.51 254 ILE D C 1
ATOM 8334 O O . ILE D 1 257 ? 64.011 24.674 48.883 1.00 11.64 254 ILE D O 1
ATOM 8339 N N . ARG D 1 258 ? 62.268 23.214 49.176 1.00 9.79 255 ARG D N 1
ATOM 8340 C CA . ARG D 1 258 ? 62.513 22.391 47.983 1.00 10.87 255 ARG D CA 1
ATOM 8341 C C . ARG D 1 258 ? 61.633 22.875 46.843 1.00 10.11 255 ARG D C 1
ATOM 8342 O O . ARG D 1 258 ? 60.389 22.849 46.964 1.00 11.72 255 ARG D O 1
ATOM 8350 N N . VAL D 1 259 ? 62.250 23.326 45.750 1.00 10.15 256 VAL D N 1
ATOM 8351 C CA . VAL D 1 259 ? 61.503 24.087 44.748 1.00 10.32 256 VAL D CA 1
ATOM 8352 C C . VAL D 1 259 ? 61.935 23.733 43.334 1.00 12.98 256 VAL D C 1
ATOM 8353 O O . VAL D 1 259 ? 63.085 23.361 43.097 1.00 13.65 256 VAL D O 1
ATOM 8357 N N . HIS D 1 260 ? 60.999 23.922 42.391 1.00 10.87 257 HIS D N 1
ATOM 8358 C CA . HIS D 1 260 ? 61.335 23.967 40.964 1.00 14.70 257 HIS D CA 1
ATOM 8359 C C . HIS D 1 260 ? 61.951 25.308 40.560 1.00 15.77 257 HIS D C 1
ATOM 8360 O O . HIS D 1 260 ? 62.918 25.353 39.785 1.00 17.49 257 HIS D O 1
ATOM 8367 N N . ASP D 1 261 ? 61.365 26.412 41.028 1.00 15.84 258 ASP D N 1
ATOM 8368 C CA . ASP D 1 261 ? 61.683 27.750 40.514 1.00 15.79 258 ASP D CA 1
ATOM 8369 C C . ASP D 1 261 ? 62.767 28.384 41.384 1.00 12.19 258 ASP D C 1
ATOM 8370 O O . ASP D 1 261 ? 62.527 29.218 42.277 1.00 12.10 258 ASP D O 1
ATOM 8375 N N . PHE D 1 262 ? 63.990 27.874 41.181 1.00 15.38 259 PHE D N 1
ATOM 8376 C CA . PHE D 1 262 ? 65.019 28.148 42.163 1.00 15.37 259 PHE D CA 1
ATOM 8377 C C . PHE D 1 262 ? 65.524 29.573 42.067 1.00 14.94 259 PHE D C 1
ATOM 8378 O O . PHE D 1 262 ? 65.873 30.151 43.095 1.00 14.17 259 PHE D O 1
ATOM 8386 N N . GLU D 1 263 ? 65.552 30.170 40.869 1.00 16.39 260 GLU D N 1
ATOM 8387 C CA . GLU D 1 263 ? 66.068 31.531 40.774 1.00 17.09 260 GLU D CA 1
ATOM 8388 C C . GLU D 1 263 ? 65.158 32.486 41.533 1.00 15.00 260 GLU D C 1
ATOM 8389 O O . GLU D 1 263 ? 65.620 33.306 42.335 1.00 14.47 260 GLU D O 1
ATOM 8395 N N . GLN D 1 264 ? 63.846 32.326 41.375 1.00 14.10 261 GLN D N 1
ATOM 8396 C CA . GLN D 1 264 ? 62.910 33.228 42.046 1.00 15.45 261 GLN D CA 1
ATOM 8397 C C . GLN D 1 264 ? 62.857 32.948 43.539 1.00 12.45 261 GLN D C 1
ATOM 8398 O O . GLN D 1 264 ? 62.687 33.877 44.341 1.00 12.31 261 GLN D O 1
ATOM 8404 N N . THR D 1 265 ? 63.011 31.677 43.935 1.00 10.94 262 THR D N 1
ATOM 8405 C CA . THR D 1 265 ? 62.987 31.325 45.356 1.00 13.34 262 THR D CA 1
ATOM 8406 C C . THR D 1 265 ? 64.217 31.890 46.070 1.00 11.81 262 THR D C 1
ATOM 8407 O O . THR D 1 265 ? 64.125 32.281 47.238 1.00 12.90 262 THR D O 1
ATOM 8419 N N . ASP D 1 267 ? 65.394 34.763 45.558 1.00 10.73 264 ASP D N 1
ATOM 8420 C CA . ASP D 1 267 ? 65.003 36.129 45.900 1.00 10.70 264 ASP D CA 1
ATOM 8421 C C . ASP D 1 267 ? 64.092 36.156 47.128 1.00 16.44 264 ASP D C 1
ATOM 8422 O O . ASP D 1 267 ? 64.223 37.036 48.001 1.00 13.06 264 ASP D O 1
ATOM 8427 N N . ILE D 1 268 ? 63.134 35.224 47.209 1.00 10.55 265 ILE D N 1
ATOM 8428 C CA . ILE D 1 268 ? 62.225 35.306 48.339 1.00 11.99 265 ILE D CA 1
ATOM 8429 C C . ILE D 1 268 ? 62.956 34.977 49.634 1.00 14.91 265 ILE D C 1
ATOM 8430 O O . ILE D 1 268 ? 62.682 35.593 50.666 1.00 14.19 265 ILE D O 1
ATOM 8435 N N . VAL D 1 269 ? 63.933 34.048 49.614 1.00 9.65 266 VAL D N 1
ATOM 8436 C CA . VAL D 1 269 ? 64.519 33.712 50.909 1.00 8.59 266 VAL D CA 1
ATOM 8437 C C . VAL D 1 269 ? 65.409 34.860 51.358 1.00 10.82 266 VAL D C 1
ATOM 8438 O O . VAL D 1 269 ? 65.609 35.049 52.565 1.00 14.24 266 VAL D O 1
ATOM 8442 N N . LYS D 1 270 ? 65.932 35.660 50.402 1.00 9.01 267 LYS D N 1
ATOM 8443 C CA . LYS D 1 270 ? 66.754 36.807 50.773 1.00 11.71 267 LYS D CA 1
ATOM 8444 C C . LYS D 1 270 ? 65.896 37.852 51.451 1.00 10.53 267 LYS D C 1
ATOM 8445 O O . LYS D 1 270 ? 66.294 38.434 52.473 1.00 13.24 267 LYS D O 1
ATOM 8451 N N . VAL D 1 271 ? 64.698 38.071 50.918 1.00 11.26 268 VAL D N 1
ATOM 8452 C CA . VAL D 1 271 ? 63.754 38.992 51.549 1.00 9.89 268 VAL D CA 1
ATOM 8453 C C . VAL D 1 271 ? 63.357 38.488 52.932 1.00 13.60 268 VAL D C 1
ATOM 8454 O O . VAL D 1 271 ? 63.289 39.274 53.892 1.00 11.20 268 VAL D O 1
ATOM 8458 N N . CYS D 1 272 ? 63.041 37.180 53.047 1.00 9.41 269 CYS D N 1
ATOM 8459 C CA . CYS D 1 272 ? 62.644 36.624 54.349 1.00 9.69 269 CYS D CA 1
ATOM 8460 C C . CYS D 1 272 ? 63.770 36.756 55.350 1.00 10.62 269 CYS D C 1
ATOM 8461 O O . CYS D 1 272 ? 63.539 37.139 56.504 1.00 11.54 269 CYS D O 1
ATOM 8464 N N . GLN D 1 273 ? 65.010 36.485 54.923 1.00 9.40 270 GLN D N 1
ATOM 8465 C CA . GLN D 1 273 ? 66.135 36.591 55.858 1.00 13.08 270 GLN D CA 1
ATOM 8466 C C . GLN D 1 273 ? 66.349 38.028 56.332 1.00 10.42 270 GLN D C 1
ATOM 8467 O O . GLN D 1 273 ? 66.662 38.256 57.507 1.00 14.21 270 GLN D O 1
ATOM 8473 N N . ALA D 1 274 ? 66.188 39.004 55.428 1.00 10.34 271 ALA D N 1
ATOM 8474 C CA . ALA D 1 274 ? 66.315 40.409 55.810 1.00 13.51 271 ALA D CA 1
ATOM 8475 C C . ALA D 1 274 ? 65.264 40.788 56.836 1.00 13.55 271 ALA D C 1
ATOM 8476 O O . ALA D 1 274 ? 65.543 41.555 57.771 1.00 14.60 271 ALA D O 1
ATOM 8478 N N . THR D 1 275 ? 64.064 40.232 56.683 1.00 10.95 272 THR D N 1
ATOM 8479 C CA . THR D 1 275 ? 62.968 40.538 57.597 1.00 12.25 272 THR D CA 1
ATOM 8480 C C . THR D 1 275 ? 63.248 39.912 58.958 1.00 13.37 272 THR D C 1
ATOM 8481 O O . THR D 1 275 ? 63.066 40.546 59.997 1.00 14.96 272 THR D O 1
ATOM 8485 N N . LEU D 1 276 ? 63.646 38.635 58.965 1.00 13.11 273 LEU D N 1
ATOM 8486 C CA . LEU D 1 276 ? 63.893 37.957 60.243 1.00 15.01 273 LEU D CA 1
ATOM 8487 C C . LEU D 1 276 ? 65.048 38.587 60.992 1.00 15.71 273 LEU D C 1
ATOM 8488 O O . LEU D 1 276 ? 65.037 38.634 62.241 1.00 17.89 273 LEU D O 1
ATOM 8493 N N . GLU D 1 277 ? 66.054 39.083 60.253 1.00 14.45 274 GLU D N 1
ATOM 8494 C CA . GLU D 1 277 ? 67.197 39.735 60.893 1.00 15.51 274 GLU D CA 1
ATOM 8495 C C . GLU D 1 277 ? 66.784 40.994 61.649 1.00 16.50 274 GLU D C 1
ATOM 8496 O O . GLU D 1 277 ? 67.510 41.427 62.570 1.00 18.65 274 GLU D O 1
ATOM 8502 N N . GLN D 1 278 ? 65.664 41.613 61.256 1.00 16.02 275 GLN D N 1
ATOM 8503 C CA . GLN D 1 278 ? 65.203 42.850 61.891 1.00 17.47 275 GLN D CA 1
ATOM 8504 C C . GLN D 1 278 ? 64.054 42.631 62.868 1.00 19.40 275 GLN D C 1
ATOM 8505 O O . GLN D 1 278 ? 63.448 43.611 63.327 1.00 21.07 275 GLN D O 1
ATOM 8511 N N . SER D 1 279 ? 63.746 41.364 63.215 1.00 20.38 276 SER D N 1
ATOM 8512 C CA . SER D 1 279 ? 62.603 41.006 64.041 1.00 27.86 276 SER D CA 1
ATOM 8513 C C . SER D 1 279 ? 62.954 41.121 65.515 1.00 40.11 276 SER D C 1
ATOM 8514 O O . SER D 1 279 ? 64.138 41.220 65.886 1.00 36.74 276 SER D O 1
ATOM 8517 N N . PRO D 1 280 ? 61.927 41.166 66.395 1.00 54.56 277 PRO D N 1
ATOM 8518 C CA . PRO D 1 280 ? 62.140 41.299 67.845 1.00 58.05 277 PRO D CA 1
ATOM 8519 C C . PRO D 1 280 ? 62.938 40.155 68.441 1.00 58.71 277 PRO D C 1
ATOM 8520 O O . PRO D 1 280 ? 63.803 40.481 69.242 1.00 59.58 277 PRO D O 1
#

Radius of gyration: 38.83 Å; Cα contacts (8 Å, |Δi|>4): 1990; chains: 4; bounding box: 69×109×99 Å

Organism: Aliivibrio fischeri (strain ATCC 700601 / ES114) (NCBI:txid312309)

Nearest PDB structures (foldseek):
  5usw-assembly2_D  TM=1.001E+00  e=3.996E-48  Aliivibrio fischeri ES114
  5v7a-assembly2_B  TM=9.273E-01  e=6.749E-29  Escherichia coli CFT073
  7tq1-assembly1_A-2  TM=9.203E-01  e=1.862E-29  Escherichia coli
  3tyu-assembly1_A  TM=9.283E-01  e=4.672E-29  Yersinia pestis
  2y5s-assembly1_A  TM=8.972E-01  e=1.607E-21  Burkholderia cenocepacia

Solvent-accessible surface area: 46300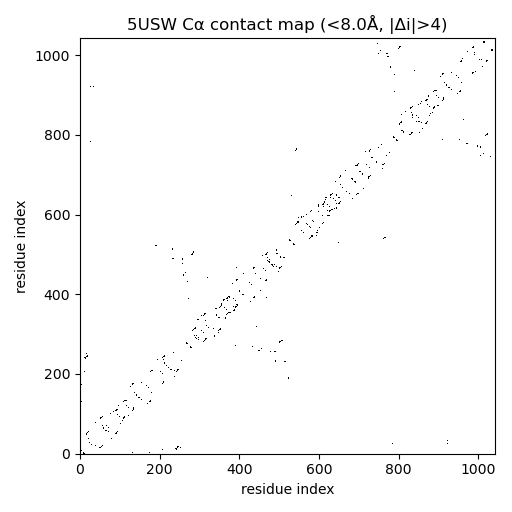 Å² total